Protein 4J15 (pdb70)

Radius of gyration: 31.25 Å; Cα contacts (8 Å, |Δi|>4): 1830; chains: 2; bounding box: 58×113×78 Å

GO terms:
  GO:0005829 cytosol (C, IDA)
  GO:0017101 aminoacyl-tRNA synthetase multienzyme complex (C, IDA)
  GO:0004815 aspartate-tRNA ligase activity (F, TAS)
  GO:0005737 cytoplasm (C, TAS)
  GO:0004046 aminoacylase activity (F, TAS)
  GO:0065003 protein-containing complex assembly (P, TAS)
  GO:0006412 translation (P, TAS)
  GO:0006422 aspartyl-tRNA aminoacylation (P, TAS)
  GO:0004815 aspartate-tRNA ligase activity (F, IDA)
  GO:0006422 aspartyl-tRNA aminoacylation (P, IDA)
  GO:0005829 cytosol (C, TAS)
  GO:0005515 protein binding (F, IPI)
  GO:0070062 extracellular exosome (C, HDA)
  GO:0016020 membrane (C, HDA)
  GO:0003723 RNA binding (F, HDA)

Nearest PDB structures (foldseek):
  4j15-assembly1_A  TM=1.002E+00  e=7.815E-92  Homo sapiens
  4j15-assembly1_B  TM=9.997E-01  e=3.045E-86  Homo sapiens
  6iy6-assembly2_H  TM=9.879E-01  e=6.213E-77  Homo sapiens
  6iy6-assembly1_B  TM=9.843E-01  e=1.931E-76  Homo sapiens
  6iy6-assembly1_A  TM=9.789E-01  e=2.564E-76  Homo sapiens

Organism: Homo sapiens (NCBI:txid9606)

Foldseek 3Di:
DPDPQVVQEDADPADPPPDDDPFDADELLPLEPVQAFHKHKHKFFFQAWDDDDQKIWTWGDDFLFIAIEMEGDDPADHSVRRVNVRPQAGRFIKIFIFGWHADPFFPPVGPHTGTHTYTRGMYGNGGDDRDDLDRQVCLQALPDDPPSCLVCLVNSCRHNLNSLLVVLLVLLVVLLVVLQVVVPEDEDDADDVPFPVLVLQLVLLVVRFWYWYWDWGDVDTFIKIKIKGFDDDAQVVVVQSVQVSVVSSLVSCVVPSVVSLVSNCNSPPDDAAFADVRAAEDELVVLVVVVVVVVDDDDSQDDQDLVSLLVSQVVCCVVPVHQKHKYFWHAPVVDDLQWAADPVDRRTTQWMFMGGNSHTFKTKHWGHLALVSSVVSCVVVVHDCVVCVVSSVSSVVDGGTMMIIIGTSLVVSCRSSVHDDSVSNDSNDDD/DAFPQVVFEEADDAPPVPDDDPFDADDLLPQAPVQAFPKHKHKFWFLDWDDDDFWIWTWGDDFLFIAIEIEGDDDAGHSVRRVVVRPQAGRFIKIFIFGWHADDAFPVVGPHGGTHGYTRHIYGNGGDDHDDLDRQVCVQALNDDVVSCLVPLVVNCRHNLVSLLVVLLVLLVVLLVVLQVVVPEDEDDDDDCDCPLVLQLVLLVVRFWYWYWDWDDVDTFIKTKIKGFDDDAQVVVVQSVQVSVVSSLVCCVVPSVVSLVSLCNSPPDDAAFADVVAAEDELVRLVVVVVVVPDDDDSQDDQDLVSLLVSQVVCCVVVVHQKHKYFWHFPVPDDLQWAADPVDRRTTQWMFMGGNSHTFKTKGWGDLALVSSVVSCVVVVHDCVVCVVSSVSSVPPGGTMMMIMGTSLVVSCRSSVHDDSSSNDSNDDD

Solvent-accessible surface area: 37352 Å² total; per-residue (Å²): 122,135,12,131,0,108,146,67,43,12,100,46,101,60,18,52,6,96,112,123,36,158,84,117,34,21,80,0,123,47,2,48,73,158,58,33,97,82,84,10,31,0,27,5,6,0,26,45,34,147,59,180,76,141,73,0,44,1,29,0,7,32,28,17,44,30,0,24,0,15,0,36,54,36,130,65,0,1,152,61,0,10,141,42,0,32,104,12,42,84,2,0,8,0,3,0,26,0,12,1,96,143,22,145,142,158,28,56,106,8,71,14,63,73,1,24,1,60,8,24,65,0,43,1,14,13,88,0,46,109,132,28,58,7,67,12,75,45,1,39,126,134,156,25,86,95,90,49,50,37,109,39,27,14,5,7,0,0,2,37,14,11,0,0,4,8,34,0,12,10,3,0,0,45,6,2,10,55,16,0,40,123,47,40,10,11,8,3,35,12,29,47,150,157,65,25,33,38,20,1,3,30,0,0,0,0,21,0,61,49,0,0,7,13,8,10,25,108,203,96,30,80,14,4,1,18,7,0,16,21,8,57,17,16,0,13,58,0,2,102,43,2,4,54,1,4,6,56,0,1,63,8,1,56,135,136,40,73,74,16,26,107,24,2,62,168,12,57,117,36,113,102,8,67,36,62,117,119,22,23,89,6,57,2,71,75,1,13,53,25,0,95,160,54,65,33,174,25,34,94,82,68,81,14,53,99,97,25,24,107,51,0,8,100,42,0,44,125,136,69,83,1,11,1,2,4,0,0,26,2,1,34,71,51,17,56,25,53,0,0,21,9,50,209,70,85,128,42,0,0,0,0,9,0,0,0,50,6,58,56,7,3,58,2,3,0,9,0,7,41,34,125,35,0,33,83,18,0,106,155,72,68,46,79,58,132,166,32,114,86,27,17,50,17,2,84,15,0,0,14,0,0,0,0,5,23,9,8,1,20,85,1,0,14,7,8,8,34,17,169,54,63,45,51,0,24,9,12,13,88,136,157,141,33,129,0,131,150,63,21,16,108,42,84,56,10,48,7,79,97,129,40,160,84,120,34,24,126,0,114,48,2,42,69,145,54,35,92,81,86,10,32,0,28,5,6,0,33,41,32,132,58,184,75,144,76,0,44,0,16,0,12,58,25,20,35,25,1,19,0,21,0,34,53,36,143,63,1,1,150,65,0,9,143,46,0,35,100,10,46,86,2,0,6,0,3,0,24,0,12,0,93,134,34,142,153,141,21,60,97,6,69,14,63,52,1,19,1,59,9,23,57,0,46,2,15,13,95,0,69,107,208,22,58,6,70,12,71,40,3,38,124,140,125,28,80,66,89,54,46,53,112,36,25,12,4,9,0,0,5,39,14,11,0,0,3,6,28,0,12,10,4,0,0,42,5,3,10,51,16,0,41,118,43,44,10,9,8,4,35,8,20,44,135,101,18,37,67,41,1,2,29,0,1,0,0,18,1,38,32,0,0,6,14,8,12,24,120,228,94,42,77,15,3,1,16,5,0,16,14,9,57,20,14,0,12,57,0,4,101,42,3,3,51,1,4,4,58,0,0,61,5,0,60,133,131,36,77,90,21,24,79,25,1,45,162,15,62,114,31,114,106,8,90,39,62,112,123,20,25,90,5,61,3,73,82,2,12,53,25,0,102,159,54,65,36,178,20,34,97,77,71,81,14,53,92,102,25,20,104,53,0,6,88,42,1,43,124,139,64,75,1,10,1,2,4,0,0,22,2,2,18,71,49,18,59,25,53,2,0,21,8,35,156,74,95,124,40,0,0,0,0,9,0,0,0,46,4,55,57,7,3,60,2,4,0,9,0,7,41,20,128,31,0,32,79,30,0,107,132,69,70,49,71,62,128,159,30,108,84,20,5,33,14,3,55,16,0,0,14,0,0,0,0,3,25,7,6,2,17,84,1,0,12,6,8,6,36,14,165,32,64,107,37,0,20,11,32,20,203,165

Structure (mmCIF, N/CA/C/O backbone):
data_4J15
#
_entry.id   4J15
#
_cell.length_a   54.885
_cell.length_b   141.921
_cell.length_c   68.495
_cell.angle_alpha   90.00
_cell.angle_beta   102.19
_cell.angle_gamma   90.00
#
_symmetry.space_group_name_H-M   'P 1 21 1'
#
loop_
_entity.id
_entity.type
_entity.pdbx_description
1 polymer 'Aspartate--tRNA ligase, cytoplasmic'
2 non-polymer GLYCEROL
3 water water
#
loop_
_atom_site.group_PDB
_atom_site.id
_atom_site.type_symbol
_atom_site.label_atom_id
_atom_site.label_alt_id
_atom_site.label_comp_id
_atom_site.label_asym_id
_atom_site.label_entity_id
_atom_site.label_seq_id
_atom_site.pdbx_PDB_ins_code
_atom_site.Cartn_x
_atom_site.Cartn_y
_atom_site.Cartn_z
_atom_site.occupancy
_atom_site.B_iso_or_equiv
_atom_site.auth_seq_id
_atom_site.auth_comp_id
_atom_site.auth_asym_id
_atom_site.auth_atom_id
_atom_site.pdbx_PDB_model_num
ATOM 1 N N . ALA A 1 41 ? 22.547 47.826 25.581 1.00 48.38 21 ALA A N 1
ATOM 2 C CA . ALA A 1 41 ? 22.953 48.118 26.948 1.00 48.41 21 ALA A CA 1
ATOM 3 C C . ALA A 1 41 ? 21.780 47.873 27.841 1.00 48.21 21 ALA A C 1
ATOM 4 O O . ALA A 1 41 ? 21.778 46.982 28.645 1.00 48.31 21 ALA A O 1
ATOM 6 N N . GLU A 1 42 ? 20.758 48.668 27.642 1.00 47.90 22 GLU A N 1
ATOM 7 C CA . GLU A 1 42 ? 19.535 48.577 28.409 1.00 47.45 22 GLU A CA 1
ATOM 8 C C . GLU A 1 42 ? 18.733 47.280 28.323 1.00 46.78 22 GLU A C 1
ATOM 9 O O . GLU A 1 42 ? 18.203 46.841 29.310 1.00 47.17 22 GLU A O 1
ATOM 15 N N . ASP A 1 43 ? 18.681 46.640 27.167 1.00 45.66 23 ASP A N 1
ATOM 16 C CA . ASP A 1 43 ? 17.628 45.719 26.793 1.00 44.11 23 ASP A CA 1
ATOM 17 C C . ASP A 1 43 ? 17.149 44.809 27.895 1.00 43.01 23 ASP A C 1
ATOM 18 O O . ASP A 1 43 ? 17.861 44.058 28.470 1.00 43.04 23 ASP A O 1
ATOM 23 N N . TYR A 1 44 ? 15.869 44.930 28.160 1.00 41.82 24 TYR A N 1
ATOM 24 C CA . TYR A 1 44 ? 15.182 44.241 29.213 1.00 40.82 24 TYR A CA 1
ATOM 25 C C . TYR A 1 44 ? 15.014 42.740 29.064 1.00 40.63 24 TYR A C 1
ATOM 26 O O . TYR A 1 44 ? 14.762 42.081 30.009 1.00 40.43 24 TYR A O 1
ATOM 35 N N . ALA A 1 45 ? 15.115 42.223 27.855 1.00 40.58 25 ALA A N 1
ATOM 36 C CA . ALA A 1 45 ? 14.897 40.822 27.583 1.00 40.31 25 ALA A CA 1
ATOM 37 C C . ALA A 1 45 ? 16.181 40.056 27.388 1.00 40.22 25 ALA A C 1
ATOM 38 O O . ALA A 1 45 ? 16.180 38.955 26.942 1.00 40.19 25 ALA A O 1
ATOM 40 N N . LYS A 1 46 ? 17.274 40.659 27.783 1.00 40.19 26 LYS A N 1
ATOM 41 C CA . LYS A 1 46 ? 18.625 40.106 27.619 1.00 39.92 26 LYS A CA 1
ATOM 42 C C . LYS A 1 46 ? 18.809 38.663 28.101 1.00 39.41 26 LYS A C 1
ATOM 43 O O . LYS A 1 46 ? 19.538 37.890 27.486 1.00 39.39 26 LYS A O 1
ATOM 49 N N 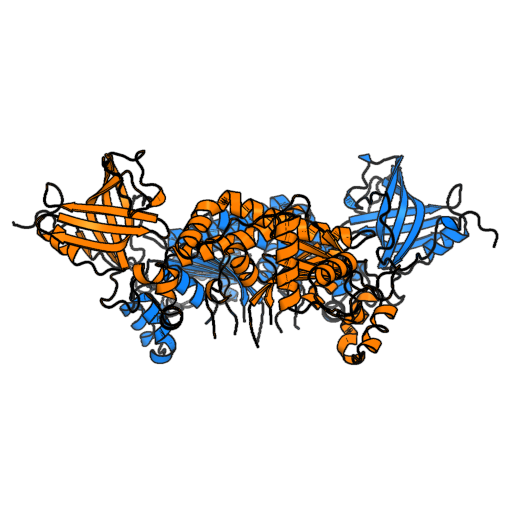. GLU A 1 47 ? 18.153 38.304 29.199 1.00 38.98 27 GLU A N 1
ATOM 50 C CA . GLU A 1 47 ? 18.326 36.975 29.782 1.00 38.44 27 GLU A CA 1
ATOM 51 C C . GLU A 1 47 ? 17.497 35.936 29.034 1.00 37.25 27 GLU A C 1
ATOM 52 O O . GLU A 1 47 ? 17.672 34.733 29.228 1.00 37.19 27 GLU A O 1
ATOM 58 N N . ARG A 1 48 ? 16.598 36.418 28.184 1.00 35.49 28 ARG A N 1
ATOM 59 C CA . ARG A 1 48 ? 15.619 35.575 27.530 1.00 33.97 28 ARG A CA 1
ATOM 60 C C . ARG A 1 48 ? 16.063 35.071 26.166 1.00 32.61 28 ARG A C 1
ATOM 61 O O . ARG A 1 48 ? 15.330 34.330 25.531 1.00 32.75 28 ARG A O 1
ATOM 69 N N . TYR A 1 49 ? 17.253 35.463 25.711 1.00 31.27 29 TYR A N 1
ATOM 70 C CA . TYR A 1 49 ? 17.719 35.062 24.388 1.00 29.70 29 TYR A CA 1
ATOM 71 C C . TYR A 1 49 ? 19.246 35.119 24.256 1.00 28.97 29 TYR A C 1
ATOM 72 O O . TYR A 1 49 ? 19.917 35.739 25.075 1.00 29.41 29 TYR A O 1
ATOM 81 N N . GLY A 1 50 ? 19.611 34.636 23.087 1.00 27.93 30 GLY A N 1
ATOM 82 C CA . GLY A 1 50 ? 20.930 34.614 22.550 1.00 27.20 30 GLY A CA 1
ATOM 83 C C . GLY A 1 50 ? 21.379 33.252 22.158 1.00 27.28 30 GLY A C 1
ATOM 84 O O . GLY A 1 50 ? 20.635 32.364 22.074 1.00 26.78 30 GLY A O 1
ATOM 85 N N . ILE A 1 51 ? 22.643 33.161 21.873 1.00 27.61 31 ILE A N 1
ATOM 86 C CA . ILE A 1 51 ? 23.368 31.957 21.629 1.00 27.83 31 ILE A CA 1
ATOM 87 C C . ILE A 1 51 ? 23.762 31.487 23.012 1.00 27.86 31 ILE A C 1
ATOM 88 O O . ILE A 1 51 ? 24.228 32.250 23.759 1.00 28.34 31 ILE A O 1
ATOM 93 N N . SER A 1 52 ? 23.567 30.240 23.369 1.00 26.94 32 SER A N 1
ATOM 94 C CA . SER A 1 52 ? 23.953 29.791 24.697 1.00 26.51 32 SER A CA 1
ATOM 95 C C . SER A 1 52 ? 25.345 29.151 24.712 1.00 25.82 32 SER A C 1
ATOM 96 O O . SER A 1 52 ? 25.780 28.923 23.636 1.00 25.25 32 SER A O 1
ATOM 99 N N . SER A 1 53 ? 26.003 28.917 25.896 1.00 25.03 33 SER A N 1
ATOM 100 C CA . SER A 1 53 ? 27.225 28.100 26.032 1.00 24.89 33 SER A CA 1
ATOM 101 C C . SER A 1 53 ? 27.063 26.725 25.392 1.00 24.20 33 SER A C 1
ATOM 102 O O . SER A 1 53 ? 26.000 26.117 25.513 1.00 23.76 33 SER A O 1
ATOM 105 N N . MET A 1 54 ? 28.113 26.239 24.734 1.00 23.25 34 MET A N 1
ATOM 106 C CA . MET A 1 54 ? 28.111 24.884 24.199 1.00 23.01 34 MET A CA 1
ATOM 107 C C . MET A 1 54 ? 27.594 23.888 25.244 1.00 23.42 34 MET A C 1
ATOM 108 O O . MET A 1 54 ? 27.953 23.972 26.424 1.00 23.43 34 MET A O 1
ATOM 113 N N . ILE A 1 55 ? 26.741 22.957 24.832 1.00 23.35 35 ILE A N 1
ATOM 114 C CA . ILE A 1 55 ? 26.238 21.984 25.802 1.00 23.65 35 ILE A CA 1
ATOM 115 C C . ILE A 1 55 ? 27.286 20.921 26.087 1.00 23.60 35 ILE A C 1
ATOM 116 O O . ILE A 1 55 ? 27.657 20.131 25.211 1.00 23.55 35 ILE A O 1
ATOM 121 N N . GLN A 1 56 ? 27.789 20.958 27.321 1.00 23.41 36 GLN A N 1
ATOM 122 C CA . GLN A 1 56 ? 28.827 20.048 27.781 1.00 23.06 36 GLN A CA 1
ATOM 123 C C . GLN A 1 56 ? 28.353 19.217 28.990 1.00 22.29 36 GLN A C 1
ATOM 124 O O . GLN A 1 56 ? 29.163 18.716 29.753 1.00 21.23 36 GLN A O 1
ATOM 130 N N . SER A 1 57 ? 27.046 19.099 29.190 1.00 22.51 37 SER A N 1
ATOM 131 C CA . SER A 1 57 ? 26.522 18.386 30.363 1.00 22.87 37 SER A CA 1
ATOM 132 C C . SER A 1 57 ? 27.077 18.903 31.700 1.00 23.45 37 SER A C 1
ATOM 133 O O . SER A 1 57 ? 27.520 18.104 32.539 1.00 22.34 37 SER A O 1
ATOM 136 N N . GLN A 1 58 ? 27.049 20.224 31.897 1.00 24.43 38 GLN A N 1
ATOM 137 C CA . GLN A 1 58 ? 27.423 20.828 33.188 1.00 26.13 38 GLN A CA 1
ATOM 138 C C . GLN A 1 58 ? 26.206 20.834 34.116 1.00 27.44 38 GLN A C 1
ATOM 139 O O . GLN A 1 58 ? 26.328 20.907 35.346 1.00 27.90 38 GLN A O 1
ATOM 145 N N . GLU A 1 59 ? 25.027 20.753 33.513 1.00 28.22 39 GLU A N 1
ATOM 146 C CA . GLU A 1 59 ? 23.793 20.798 34.272 1.00 29.38 39 GLU A CA 1
ATOM 147 C C . GLU A 1 59 ? 22.755 19.789 33.794 1.00 28.98 39 GLU A C 1
ATOM 148 O O . GLU A 1 59 ? 22.835 19.253 32.681 1.00 28.62 39 GLU A O 1
ATOM 154 N N . LYS A 1 60 ? 21.801 19.518 34.676 1.00 28.75 40 LYS A N 1
ATOM 155 C CA . LYS A 1 60 ? 20.641 18.726 34.352 1.00 28.81 40 LYS A CA 1
ATOM 156 C C . LYS A 1 60 ? 19.432 19.590 34.697 1.00 29.08 40 LYS A C 1
ATOM 157 O O . LYS A 1 60 ? 18.931 19.525 35.802 1.00 28.85 40 LYS A O 1
ATOM 163 N N . PRO A 1 61 ? 18.974 20.432 33.759 1.00 29.84 41 PRO A N 1
ATOM 164 C CA . PRO A 1 61 ? 17.836 21.268 34.096 1.00 30.86 41 PRO A CA 1
ATOM 165 C C . PRO A 1 61 ? 16.581 20.481 34.471 1.00 32.19 41 PRO A C 1
ATOM 166 O O . PRO A 1 61 ? 16.365 19.370 33.990 1.00 32.15 41 PRO A O 1
ATOM 170 N N . ASP A 1 62 ? 15.779 21.065 35.354 1.00 33.89 42 ASP A N 1
ATOM 171 C CA . ASP A 1 62 ? 14.444 20.579 35.639 1.00 35.46 42 ASP A CA 1
ATOM 172 C C . ASP A 1 62 ? 13.553 21.233 34.575 1.00 36.03 42 ASP A C 1
ATOM 173 O O . ASP A 1 62 ? 13.161 22.397 34.695 1.00 36.62 42 ASP A O 1
ATOM 178 N N . ARG A 1 63 ? 13.275 20.481 33.515 1.00 36.11 43 ARG A N 1
ATOM 179 C CA . ARG A 1 63 ? 12.715 21.031 32.299 1.00 36.46 43 ARG A CA 1
ATOM 180 C C . ARG A 1 63 ? 12.304 19.897 31.385 1.00 36.57 43 ARG A C 1
ATOM 181 O O . ARG A 1 63 ? 13.030 18.915 31.230 1.00 37.09 43 ARG A O 1
ATOM 189 N N . VAL A 1 64 ? 11.144 20.053 30.768 1.00 36.74 44 VAL A N 1
ATOM 190 C CA . VAL A 1 64 ? 10.577 19.045 29.892 1.00 36.53 44 VAL A CA 1
ATOM 191 C C . VAL A 1 64 ? 10.535 19.642 28.483 1.00 36.51 44 VAL A C 1
ATOM 192 O O . VAL A 1 64 ? 9.982 20.726 28.282 1.00 36.45 44 VAL A O 1
ATOM 196 N N . LEU A 1 65 ? 11.163 18.961 27.527 1.00 36.17 45 LEU A N 1
ATOM 197 C CA . LEU A 1 65 ? 11.157 19.411 26.138 1.00 35.94 45 LEU A CA 1
ATOM 198 C C . LEU A 1 65 ? 10.084 18.686 25.358 1.00 36.13 45 LEU A C 1
ATOM 199 O O . LEU A 1 65 ? 10.147 17.466 25.237 1.00 36.95 45 LEU A O 1
ATOM 204 N N . VAL A 1 66 ? 9.103 19.420 24.835 1.00 35.89 46 VAL A N 1
ATOM 205 C CA . VAL A 1 66 ? 7.989 18.789 24.125 1.00 35.29 46 VAL A CA 1
ATOM 206 C C . VAL A 1 66 ? 8.282 18.661 22.634 1.00 35.05 46 VAL A C 1
ATOM 207 O O . VAL A 1 66 ? 8.941 19.530 22.030 1.00 35.12 46 VAL A O 1
ATOM 211 N N . ARG A 1 67 ? 7.795 17.574 22.047 1.00 34.16 47 ARG A N 1
ATOM 212 C CA . ARG A 1 67 ? 8.013 17.309 20.633 1.00 33.89 47 ARG A CA 1
ATOM 213 C C . ARG A 1 67 ? 7.118 18.202 19.800 1.00 32.79 47 ARG A C 1
ATOM 214 O O . ARG A 1 67 ? 5.965 18.396 20.148 1.00 32.60 47 ARG A O 1
ATOM 222 N N . VAL A 1 68 ? 7.652 18.757 18.715 1.00 32.11 48 VAL A N 1
ATOM 223 C CA . VAL A 1 68 ? 6.833 19.555 17.802 1.00 31.95 48 VAL A CA 1
ATOM 224 C C . VAL A 1 68 ? 5.510 18.834 17.476 1.00 32.32 48 VAL A C 1
ATOM 225 O O . VAL A 1 68 ? 4.437 19.440 17.560 1.00 31.83 48 VAL A O 1
ATOM 229 N N . ARG A 1 69 ? 5.592 17.540 17.148 1.00 32.61 49 ARG A N 1
ATOM 230 C CA . ARG A 1 69 ? 4.416 16.759 16.766 1.00 33.32 49 ARG A CA 1
ATOM 231 C C . ARG A 1 69 ? 3.349 16.693 17.855 1.00 32.92 49 ARG A C 1
ATOM 232 O O . ARG A 1 69 ? 2.231 16.271 17.574 1.00 33.69 49 ARG A O 1
ATOM 240 N N . ASP A 1 70 ? 3.685 17.087 19.087 1.00 32.06 50 ASP A N 1
ATOM 241 C CA . ASP A 1 70 ? 2.684 17.141 20.164 1.00 31.57 50 ASP A CA 1
ATOM 242 C C . ASP A 1 70 ? 2.145 18.545 20.423 1.00 30.90 50 ASP A C 1
ATOM 243 O O . ASP A 1 70 ? 1.375 18.751 21.359 1.00 30.64 50 ASP A O 1
ATOM 248 N N . LEU A 1 71 ? 2.556 19.504 19.598 1.00 29.88 51 LEU A N 1
ATOM 249 C CA . LEU A 1 71 ? 1.970 20.827 19.633 1.00 29.51 51 LEU A CA 1
ATOM 250 C C . LEU A 1 71 ? 0.628 20.810 18.910 1.00 29.94 51 LEU A C 1
ATOM 251 O O . LEU A 1 71 ? 0.545 21.005 17.700 1.00 29.85 51 LEU A O 1
ATOM 256 N N . THR A 1 72 ? -0.417 20.535 19.674 1.00 30.40 52 THR A N 1
ATOM 257 C CA . THR A 1 72 ? -1.753 20.456 19.142 1.00 31.57 52 THR A CA 1
ATOM 258 C C . THR A 1 72 ? -2.610 21.367 19.996 1.00 32.38 52 THR A C 1
ATOM 259 O O . THR A 1 72 ? -2.105 22.030 20.919 1.00 32.32 52 THR A O 1
ATOM 263 N N . ILE A 1 73 ? -3.903 21.373 19.687 1.00 32.78 53 ILE A N 1
ATOM 264 C CA . ILE A 1 73 ? -4.896 22.164 20.396 1.00 33.60 53 ILE A CA 1
ATOM 265 C C . ILE A 1 73 ? -5.086 21.730 21.856 1.00 33.99 53 ILE A C 1
ATOM 266 O O . ILE A 1 73 ? -5.542 22.519 22.684 1.00 34.26 53 ILE A O 1
ATOM 271 N N . GLN A 1 74 ? -4.717 20.484 22.166 1.00 34.42 54 GLN A N 1
ATOM 272 C CA . GLN A 1 74 ? -4.761 19.966 23.540 1.00 34.39 54 GLN A CA 1
ATOM 273 C C . GLN A 1 74 ? -3.850 20.742 24.487 1.00 34.56 54 GLN A C 1
ATOM 274 O O . GLN A 1 74 ? -4.109 20.802 25.691 1.00 34.66 54 GLN A O 1
ATOM 280 N N . LYS A 1 75 ? -2.781 21.325 23.941 1.00 34.68 55 LYS A N 1
ATOM 281 C CA . LYS A 1 75 ? -1.805 22.085 24.735 1.00 34.73 55 LYS A CA 1
ATOM 282 C C . LYS A 1 75 ? -2.040 23.594 24.744 1.00 34.70 55 LYS A C 1
ATOM 283 O O . LYS A 1 75 ? -1.276 24.339 25.353 1.00 34.85 55 LYS A O 1
ATOM 289 N N . ALA A 1 76 ? -3.116 24.031 24.095 1.00 34.90 56 ALA A N 1
ATOM 290 C CA . ALA A 1 76 ? -3.516 25.440 24.066 1.00 35.19 56 ALA A CA 1
ATOM 291 C C . ALA A 1 76 ? -3.348 26.123 25.418 1.00 35.58 56 ALA A C 1
ATOM 292 O O . ALA A 1 76 ? -3.810 25.608 26.437 1.00 35.94 56 ALA A O 1
ATOM 294 N N . ASP A 1 77 ? -2.681 27.276 25.412 1.00 35.76 57 ASP A N 1
ATOM 295 C CA . ASP A 1 77 ? -2.447 28.089 26.616 1.00 36.08 57 ASP A CA 1
ATOM 296 C C . ASP A 1 77 ? -1.452 27.494 27.612 1.00 36.16 57 ASP A C 1
ATOM 297 O O . ASP A 1 77 ? -1.324 27.985 28.739 1.00 36.75 57 ASP A O 1
ATOM 302 N N . GLU A 1 78 ? -0.737 26.450 27.206 1.00 35.79 58 GLU A N 1
ATOM 303 C CA . GLU A 1 78 ? 0.329 25.927 28.049 1.00 35.51 58 GLU A CA 1
ATOM 304 C C . GLU A 1 78 ? 1.680 26.510 27.667 1.00 34.65 58 GLU A C 1
ATOM 305 O O . GLU A 1 78 ? 1.939 26.801 26.495 1.00 35.04 58 GLU A O 1
ATOM 311 N N . VAL A 1 79 ? 2.527 26.711 28.673 1.00 33.36 59 VAL A N 1
ATOM 312 C CA . VAL A 1 79 ? 3.912 27.094 28.453 1.00 32.03 59 VAL A CA 1
ATOM 313 C C . VAL A 1 79 ? 4.681 25.794 28.270 1.00 31.23 59 VAL A C 1
ATOM 314 O O . VAL A 1 79 ? 4.501 24.855 29.047 1.00 31.07 59 VAL A O 1
ATOM 318 N N . VAL A 1 80 ? 5.503 25.738 27.224 1.00 30.01 60 VAL A N 1
ATOM 319 C CA . VAL A 1 80 ? 6.297 24.557 26.918 1.00 29.33 60 VAL A CA 1
ATOM 320 C C . VAL A 1 80 ? 7.721 24.955 26.513 1.00 28.75 60 VAL A C 1
ATOM 321 O O . VAL A 1 80 ? 7.972 26.097 26.103 1.00 28.32 60 VAL A O 1
ATOM 325 N N . TRP A 1 81 ? 8.641 24.004 26.624 1.00 27.62 61 TRP A N 1
ATOM 326 C CA . TRP A 1 81 ? 9.949 24.137 26.017 1.00 26.97 61 TRP A CA 1
ATOM 327 C C . TRP A 1 81 ? 10.018 23.217 24.806 1.00 26.70 61 TRP A C 1
ATOM 328 O O . TRP A 1 81 ? 9.590 22.061 24.866 1.00 26.73 61 TRP A O 1
ATOM 339 N N . VAL A 1 82 ? 10.556 23.731 23.708 1.00 26.48 62 VAL A N 1
ATOM 340 C CA . VAL A 1 82 ? 10.709 22.961 22.473 1.00 26.31 62 VAL A CA 1
ATOM 341 C C . VAL A 1 82 ? 12.138 23.119 21.990 1.00 25.90 62 VAL A C 1
ATOM 342 O O . VAL A 1 82 ? 12.653 24.232 21.981 1.00 25.50 62 VAL A O 1
ATOM 346 N N . ARG A 1 83 ? 12.779 22.013 21.609 1.00 25.38 63 ARG A N 1
ATOM 347 C CA . ARG A 1 83 ? 14.011 22.066 20.834 1.00 24.56 63 ARG A CA 1
ATOM 348 C C . ARG A 1 83 ? 13.695 21.699 19.400 1.00 24.89 63 ARG A C 1
ATOM 349 O O . ARG A 1 83 ? 13.082 20.654 19.144 1.00 25.01 63 ARG A O 1
ATOM 357 N N . ALA A 1 84 ? 14.106 22.562 18.471 1.00 24.50 64 ALA A N 1
ATOM 358 C CA . ALA A 1 84 ? 13.866 22.356 17.050 1.00 24.38 64 ALA A CA 1
ATOM 359 C C . ALA A 1 84 ? 14.905 23.080 16.191 1.00 24.78 64 ALA A C 1
ATOM 360 O O . ALA A 1 84 ? 15.692 23.894 16.683 1.00 24.86 64 ALA A O 1
ATOM 362 N N . ARG A 1 85 ? 14.893 22.771 14.903 1.00 24.58 65 ARG A N 1
ATOM 363 C CA . ARG A 1 85 ? 15.699 23.464 13.905 1.00 24.52 65 ARG A CA 1
ATOM 364 C C . ARG A 1 85 ? 14.955 24.687 13.389 1.00 24.55 65 ARG A C 1
ATOM 365 O O . ARG A 1 85 ? 13.745 24.638 13.192 1.00 24.74 65 ARG A O 1
ATOM 373 N N . VAL A 1 86 ? 15.674 25.772 13.136 1.00 25.03 66 VAL A N 1
ATOM 374 C CA . VAL A 1 86 ? 15.070 26.934 12.481 1.00 25.31 66 VAL A CA 1
ATOM 375 C C . VAL A 1 86 ? 14.971 26.634 10.990 1.00 26.00 66 VAL A C 1
ATOM 376 O O . VAL A 1 86 ? 15.947 26.746 10.251 1.00 25.45 66 VAL A O 1
ATOM 380 N N . HIS A 1 87 ? 13.787 26.231 10.556 1.00 27.54 67 HIS A N 1
ATOM 381 C CA . HIS A 1 87 ? 13.598 25.859 9.168 1.00 29.19 67 HIS A CA 1
ATOM 382 C C . HIS A 1 87 ? 13.657 27.079 8.261 1.00 30.30 67 HIS A C 1
ATOM 383 O O . HIS A 1 87 ? 14.377 27.092 7.263 1.00 30.02 67 HIS A O 1
ATOM 390 N N . THR A 1 88 ? 12.905 28.103 8.628 1.00 31.77 68 THR A N 1
ATOM 391 C CA . THR A 1 88 ? 12.938 29.380 7.967 1.00 33.68 68 THR A CA 1
ATOM 392 C C . THR A 1 88 ? 12.419 30.444 8.911 1.00 35.17 68 THR A C 1
ATOM 393 O O . THR A 1 88 ? 11.863 30.136 9.976 1.00 35.26 68 THR A O 1
ATOM 397 N N . SER A 1 89 ? 12.591 31.693 8.497 1.00 36.97 69 SER A N 1
ATOM 398 C CA . SER A 1 89 ? 12.312 32.855 9.321 1.00 38.99 69 SER A CA 1
ATOM 399 C C . SER A 1 89 ? 11.996 34.067 8.460 1.00 40.28 69 SER A C 1
ATOM 400 O O . SER A 1 89 ? 12.575 34.222 7.391 1.00 40.68 69 SER A O 1
ATOM 403 N N . ARG A 1 90 ? 11.076 34.904 8.916 1.00 41.80 70 ARG A N 1
ATOM 404 C CA . ARG A 1 90 ? 10.733 36.157 8.261 1.00 43.20 70 ARG A CA 1
ATOM 405 C C . ARG A 1 90 ? 10.429 37.215 9.316 1.00 43.76 70 ARG A C 1
ATOM 406 O O . ARG A 1 90 ? 9.958 36.912 10.372 1.00 43.86 70 ARG A O 1
ATOM 414 N N . ALA A 1 91 ? 10.732 38.464 9.039 1.00 44.53 71 ALA A N 1
ATOM 415 C CA . ALA A 1 91 ? 10.418 39.503 9.975 1.00 45.49 71 ALA A CA 1
ATOM 416 C C . ALA A 1 91 ? 9.909 40.783 9.376 1.00 46.39 71 ALA A C 1
ATOM 417 O O . ALA A 1 91 ? 10.334 41.202 8.328 1.00 46.67 71 ALA A O 1
ATOM 419 N N . LYS A 1 92 ? 8.954 41.381 10.064 1.00 47.16 72 LYS A N 1
ATOM 420 C CA . LYS A 1 92 ? 8.407 42.666 9.724 1.00 47.90 72 LYS A CA 1
ATOM 421 C C . LYS A 1 92 ? 7.960 43.425 10.951 1.00 47.64 72 LYS A C 1
ATOM 422 O O . LYS A 1 92 ? 7.319 42.885 11.808 1.00 47.99 72 LYS A O 1
ATOM 428 N N . GLY A 1 93 ? 8.243 44.700 11.008 1.00 47.34 73 GLY A N 1
ATOM 429 C CA . GLY A 1 93 ? 7.766 45.480 12.110 1.00 46.96 73 GLY A CA 1
ATOM 430 C C . GLY A 1 93 ? 8.272 44.986 13.421 1.00 46.52 73 GLY A C 1
ATOM 431 O O . GLY A 1 93 ? 9.443 44.855 13.615 1.00 47.07 73 GLY A O 1
ATOM 432 N N . LYS A 1 94 ? 7.377 44.707 14.338 1.00 45.93 74 LYS A N 1
ATOM 433 C CA . LYS A 1 94 ? 7.800 44.235 15.637 1.00 45.20 74 LYS A CA 1
ATOM 434 C C . LYS A 1 94 ? 7.716 42.749 15.724 1.00 43.74 74 LYS A C 1
ATOM 435 O O . LYS A 1 94 ? 7.627 42.216 16.794 1.00 43.77 74 LYS A O 1
ATOM 441 N N . GLN A 1 95 ? 7.685 42.092 14.580 1.00 41.97 75 GLN A N 1
ATOM 442 C CA . GLN A 1 95 ? 7.442 40.647 14.552 1.00 39.91 75 GLN A CA 1
ATOM 443 C C . GLN A 1 95 ? 8.455 39.800 13.784 1.00 38.46 75 GLN A C 1
ATOM 444 O O . GLN A 1 95 ? 8.983 40.221 12.760 1.00 37.56 75 GLN A O 1
ATOM 450 N N . CYS A 1 96 ? 8.732 38.612 14.320 1.00 37.10 76 CYS A N 1
ATOM 451 C CA . CYS A 1 96 ? 9.483 37.574 13.607 1.00 35.67 76 CYS A CA 1
ATOM 452 C C . CYS A 1 96 ? 8.664 36.307 13.580 1.00 35.34 76 CYS A C 1
ATOM 453 O O . CYS A 1 96 ? 8.244 35.813 14.636 1.00 35.46 76 CYS A O 1
ATOM 456 N N . PHE A 1 97 ? 8.434 35.785 12.379 1.00 34.43 77 PHE A N 1
ATOM 457 C CA . PHE A 1 97 ? 7.828 34.464 12.232 1.00 34.08 77 PHE A CA 1
ATOM 458 C C . PHE A 1 97 ? 8.888 33.420 11.929 1.00 33.57 77 PHE A C 1
ATOM 459 O O . PHE A 1 97 ? 9.714 33.597 11.024 1.00 33.73 77 PHE A O 1
ATOM 467 N N . LEU A 1 98 ? 8.836 32.317 12.640 1.00 32.73 78 LEU A N 1
ATOM 468 C CA . LEU A 1 98 ? 9.741 31.221 12.391 1.00 31.54 78 LEU A CA 1
ATOM 469 C C . LEU A 1 98 ? 9.019 29.933 12.141 1.00 30.59 78 LEU A C 1
ATOM 470 O O . LEU A 1 98 ? 8.006 29.710 12.674 1.00 30.93 78 LEU A O 1
ATOM 475 N N . VAL A 1 99 ? 9.573 29.081 11.320 1.00 29.67 79 VAL A N 1
ATOM 476 C CA . VAL A 1 99 ? 9.099 27.733 11.201 1.00 28.60 79 VAL A CA 1
ATOM 477 C C . VAL A 1 99 ? 10.048 26.837 11.971 1.00 28.27 79 VAL A C 1
ATOM 478 O O . VAL A 1 99 ? 11.199 26.771 11.697 1.00 28.06 79 VAL A O 1
ATOM 482 N N . LEU A 1 100 ? 9.534 26.128 12.945 1.00 28.49 80 LEU A N 1
ATOM 483 C CA . LEU A 1 100 ? 10.375 25.256 13.742 1.00 28.66 80 LEU A CA 1
ATOM 484 C C . LEU A 1 100 ? 10.146 23.820 13.362 1.00 29.07 80 LEU A C 1
ATOM 485 O O . LEU A 1 100 ? 9.077 23.346 13.405 1.00 29.23 80 LEU A O 1
ATOM 490 N N . ARG A 1 101 ? 11.192 23.149 12.978 1.00 29.52 81 ARG A N 1
ATOM 491 C CA . ARG A 1 101 ? 11.084 21.821 12.474 1.00 30.49 81 ARG A CA 1
ATOM 492 C C . ARG A 1 101 ? 11.750 20.750 13.337 1.00 31.48 81 ARG A C 1
ATOM 493 O O . ARG A 1 101 ? 12.851 20.888 13.756 1.00 31.16 81 ARG A O 1
ATOM 501 N N . GLN A 1 102 ? 11.012 19.689 13.595 1.00 32.63 82 GLN A N 1
ATOM 502 C CA . GLN A 1 102 ? 11.503 18.495 14.222 1.00 34.30 82 GLN A CA 1
ATOM 503 C C . GLN A 1 102 ? 11.205 17.313 13.316 1.00 35.12 82 GLN A C 1
ATOM 504 O O . GLN A 1 102 ? 10.129 16.817 13.286 1.00 35.76 82 GLN A O 1
ATOM 510 N N . GLN A 1 103 ? 12.177 16.882 12.556 1.00 36.27 83 GLN A N 1
ATOM 511 C CA . GLN A 1 103 ? 11.936 15.831 11.599 1.00 37.15 83 GLN A CA 1
ATOM 512 C C . GLN A 1 103 ? 10.830 16.161 10.609 1.00 37.15 83 GLN A C 1
ATOM 513 O O . GLN A 1 103 ? 10.873 17.111 9.878 1.00 37.36 83 GLN A O 1
ATOM 519 N N . GLN A 1 104 ? 9.874 15.261 10.586 1.00 37.11 84 GLN A N 1
ATOM 520 C CA . GLN A 1 104 ? 8.704 15.286 9.740 1.00 36.91 84 GLN A CA 1
ATOM 521 C C . GLN A 1 104 ? 7.731 16.389 10.083 1.00 36.66 84 GLN A C 1
ATOM 522 O O . GLN A 1 104 ? 6.911 16.749 9.277 1.00 36.85 84 GLN A O 1
ATOM 528 N N . PHE A 1 105 ? 7.841 16.903 11.290 1.00 35.98 85 PHE A N 1
ATOM 529 C CA . PHE A 1 105 ? 6.923 17.892 11.813 1.00 35.64 85 PHE A CA 1
ATOM 530 C C . PHE A 1 105 ? 7.461 19.291 11.937 1.00 34.85 85 PHE A C 1
ATOM 531 O O . PHE A 1 105 ? 8.607 19.494 12.094 1.00 34.99 85 PHE A O 1
ATOM 539 N N . ASN A 1 106 ? 6.586 20.254 11.815 1.00 33.92 86 ASN A N 1
ATOM 540 C CA . ASN A 1 106 ? 6.953 21.653 11.888 1.00 32.98 86 ASN A CA 1
ATOM 541 C C . ASN A 1 106 ? 5.794 22.522 12.370 1.00 32.05 86 ASN A C 1
ATOM 542 O O . ASN A 1 106 ? 4.625 22.154 12.243 1.00 31.86 86 ASN A O 1
ATOM 547 N N . VAL A 1 107 ? 6.147 23.667 12.939 1.00 30.80 87 VAL A N 1
ATOM 548 C CA . VAL A 1 107 ? 5.205 24.533 13.629 1.00 29.92 87 VAL A CA 1
ATOM 549 C C . VAL A 1 107 ? 5.623 25.996 13.444 1.00 29.81 87 VAL A C 1
ATOM 550 O O . VAL A 1 107 ? 6.798 26.292 13.209 1.00 29.66 87 VAL A O 1
ATOM 554 N N . GLN A 1 108 ? 4.676 26.894 13.546 1.00 30.02 88 GLN A N 1
ATOM 555 C CA . GLN A 1 108 ? 4.935 28.302 13.470 1.00 30.48 88 GLN A CA 1
ATOM 556 C C . GLN A 1 108 ? 5.248 28.909 14.820 1.00 29.97 88 GLN A C 1
ATOM 557 O O . GLN A 1 108 ? 4.601 28.642 15.767 1.00 29.55 88 GLN A O 1
ATOM 563 N N . ALA A 1 109 ? 6.273 29.730 14.880 1.00 29.52 89 ALA A N 1
ATOM 564 C CA . ALA A 1 109 ? 6.601 30.466 16.077 1.00 29.86 89 ALA A CA 1
ATOM 565 C C . ALA A 1 109 ? 6.641 31.949 15.833 1.00 30.07 89 ALA A C 1
ATOM 566 O O . ALA A 1 109 ? 7.129 32.406 14.860 1.00 30.26 89 ALA A O 1
ATOM 568 N N . LEU A 1 110 ? 6.082 32.703 16.735 1.00 30.50 90 LEU A N 1
ATOM 569 C CA . LEU A 1 110 ? 6.114 34.116 16.588 1.00 31.31 90 LEU A CA 1
ATOM 570 C C . LEU A 1 110 ? 6.833 34.793 17.713 1.00 31.76 90 LEU A C 1
ATOM 571 O O . LEU A 1 110 ? 6.520 34.604 18.843 1.00 32.27 90 LEU A O 1
ATOM 576 N N . VAL A 1 111 ? 7.806 35.609 17.378 1.00 32.31 91 VAL A N 1
ATOM 577 C CA . VAL A 1 111 ? 8.488 36.414 18.361 1.00 32.88 91 VAL A CA 1
ATOM 578 C C . VAL A 1 111 ? 7.961 37.820 18.166 1.00 33.45 91 VAL A C 1
ATOM 579 O O . VAL A 1 111 ? 8.090 38.379 17.112 1.00 33.09 91 VAL A O 1
ATOM 583 N N . ALA A 1 112 ? 7.355 38.379 19.198 1.00 33.77 92 ALA A N 1
ATOM 584 C CA . ALA A 1 112 ? 6.723 39.697 19.083 1.00 34.32 92 ALA A CA 1
ATOM 585 C C . ALA A 1 112 ? 6.981 40.597 20.297 1.00 34.50 92 ALA A C 1
ATOM 586 O O . ALA A 1 112 ? 6.878 40.153 21.441 1.00 34.27 92 ALA A O 1
ATOM 588 N N . VAL A 1 113 ? 7.309 41.860 20.026 1.00 35.18 93 VAL A N 1
ATOM 589 C CA . VAL A 1 113 ? 7.589 42.852 21.068 1.00 35.87 93 VAL A CA 1
ATOM 590 C C . VAL A 1 113 ? 6.442 42.974 22.068 1.00 36.51 93 VAL A C 1
ATOM 591 O O . VAL A 1 113 ? 5.293 43.184 21.681 1.00 36.25 93 VAL A O 1
ATOM 595 N N . GLY A 1 114 ? 6.774 42.829 23.351 1.00 37.26 94 GLY A N 1
ATOM 596 C CA . GLY A 1 114 ? 5.805 42.940 24.431 1.00 37.64 94 GLY A CA 1
ATOM 597 C C . GLY A 1 114 ? 6.436 42.618 25.771 1.00 38.23 94 GLY A C 1
ATOM 598 O O . GLY A 1 114 ? 7.607 42.932 26.009 1.00 38.39 94 GLY A O 1
ATOM 599 N N . ASP A 1 115 ? 5.653 41.969 26.630 1.00 38.74 95 ASP A N 1
ATOM 600 C CA . ASP A 1 115 ? 6.069 41.580 27.977 1.00 39.37 95 ASP A CA 1
ATOM 601 C C . ASP A 1 115 ? 7.359 40.772 27.999 1.00 38.98 95 ASP A C 1
ATOM 602 O O . ASP A 1 115 ? 8.163 40.915 28.923 1.00 38.89 95 ASP A O 1
ATOM 607 N N . HIS A 1 116 ? 7.546 39.923 26.987 1.00 38.44 96 HIS A N 1
ATOM 608 C CA . HIS A 1 116 ? 8.698 39.037 26.944 1.00 37.87 96 HIS A CA 1
ATOM 609 C C . HIS A 1 116 ? 9.818 39.541 26.039 1.00 37.35 96 HIS A C 1
ATOM 610 O O . HIS A 1 116 ? 10.892 39.876 26.527 1.00 37.54 96 HIS A O 1
ATOM 617 N N . ALA A 1 117 ? 9.570 39.629 24.736 1.00 36.84 97 ALA A N 1
ATOM 618 C CA . ALA A 1 117 ? 10.621 40.004 23.791 1.00 36.13 97 ALA A CA 1
ATOM 619 C C . ALA A 1 117 ? 10.779 41.510 23.643 1.00 35.92 97 ALA A C 1
ATOM 620 O O . ALA A 1 117 ? 9.804 42.225 23.488 1.00 36.02 97 ALA A O 1
ATOM 622 N N . SER A 1 118 ? 12.018 41.984 23.694 1.00 36.44 98 SER A N 1
ATOM 623 C CA . SER A 1 118 ? 12.340 43.329 23.243 1.00 36.60 98 SER A CA 1
ATOM 624 C C . SER A 1 118 ? 12.475 43.295 21.728 1.00 36.94 98 SER A C 1
ATOM 625 O O . SER A 1 118 ? 12.514 42.214 21.123 1.00 36.99 98 SER A O 1
ATOM 628 N N . LYS A 1 119 ? 12.564 44.472 21.116 1.00 37.13 99 LYS A N 1
ATOM 629 C CA . LYS A 1 119 ? 12.915 44.559 19.700 1.00 37.47 99 LYS A CA 1
ATOM 630 C C . LYS A 1 119 ? 14.306 43.968 19.423 1.00 36.80 99 LYS A C 1
ATOM 631 O O . LYS A 1 119 ? 14.566 43.474 18.328 1.00 36.60 99 LYS A O 1
ATOM 637 N N . GLN A 1 120 ? 15.191 44.019 20.417 1.00 36.31 100 GLN A N 1
ATOM 638 C CA . GLN A 1 120 ? 16.506 43.384 20.302 1.00 35.87 100 GLN A CA 1
ATOM 639 C C . GLN A 1 120 ? 16.368 41.851 20.162 1.00 35.14 100 GLN A C 1
ATOM 640 O O . GLN A 1 120 ? 17.103 41.223 19.401 1.00 35.10 100 GLN A O 1
ATOM 646 N N . MET A 1 121 ? 15.419 41.272 20.895 1.00 34.16 101 MET A N 1
ATOM 647 C CA . MET A 1 121 ? 15.196 39.828 20.892 1.00 33.51 101 MET A CA 1
ATOM 648 C C . MET A 1 121 ? 14.551 39.405 19.573 1.00 33.02 101 MET A C 1
ATOM 649 O O . MET A 1 121 ? 14.956 38.411 18.983 1.00 33.04 101 MET A O 1
ATOM 654 N N . VAL A 1 122 ? 13.578 40.188 19.108 1.00 32.29 102 VAL A N 1
ATOM 655 C CA . VAL A 1 122 ? 12.932 39.979 17.808 1.00 31.68 102 VAL A CA 1
ATOM 656 C C . VAL A 1 122 ? 13.958 39.921 16.698 1.00 31.78 102 VAL A C 1
ATOM 657 O O . VAL A 1 122 ? 13.936 39.006 15.863 1.00 32.70 102 VAL A O 1
ATOM 661 N N . LYS A 1 123 ? 14.860 40.896 16.707 1.00 31.19 103 LYS A N 1
ATOM 662 C CA . LYS A 1 123 ? 15.908 41.039 15.703 1.00 30.81 103 LYS A CA 1
ATOM 663 C C . LYS A 1 123 ? 16.896 39.879 15.741 1.00 29.49 103 LYS A C 1
ATOM 664 O O . LYS A 1 123 ? 17.348 39.401 14.698 1.00 28.73 103 LYS A O 1
ATOM 670 N N . PHE A 1 124 ? 17.247 39.457 16.959 1.00 28.11 104 PHE A N 1
ATOM 671 C CA . PHE A 1 124 ? 18.113 38.304 17.151 1.00 26.61 104 PHE A CA 1
ATOM 672 C C . PHE A 1 124 ? 17.466 37.086 16.495 1.00 26.16 104 PHE A C 1
ATOM 673 O O . PHE A 1 124 ? 18.113 36.350 15.740 1.00 25.00 104 PHE A O 1
ATOM 681 N N . ALA A 1 125 ? 16.182 36.899 16.779 1.00 25.45 105 ALA A N 1
ATOM 682 C CA . ALA A 1 125 ? 15.463 35.756 16.258 1.00 26.20 105 ALA A CA 1
ATOM 683 C C . ALA A 1 125 ? 15.453 35.796 14.738 1.00 26.05 105 ALA A C 1
ATOM 684 O O . ALA A 1 125 ? 15.757 34.792 14.101 1.00 26.16 105 ALA A O 1
ATOM 686 N N . ALA A 1 126 ? 15.157 36.968 14.170 1.00 25.94 106 ALA A N 1
ATOM 687 C CA . ALA A 1 126 ? 15.059 37.136 12.712 1.00 25.68 106 ALA A CA 1
ATOM 688 C C . ALA A 1 126 ? 16.362 36.828 11.992 1.00 25.60 106 ALA A C 1
ATOM 689 O O . ALA A 1 126 ? 16.357 36.520 10.801 1.00 25.21 106 ALA A O 1
ATOM 691 N N . ASN A 1 127 ? 17.469 36.885 12.724 1.00 25.73 107 ASN A N 1
ATOM 692 C CA . ASN A 1 127 ? 18.787 36.683 12.127 1.00 25.73 107 ASN A CA 1
ATOM 693 C C . ASN A 1 127 ? 19.461 35.332 12.375 1.00 25.36 107 ASN A C 1
ATOM 694 O O . ASN A 1 127 ? 20.570 35.081 11.879 1.00 25.71 107 ASN A O 1
ATOM 699 N N . ILE A 1 128 ? 18.785 34.449 13.105 1.00 24.39 108 ILE A N 1
ATOM 700 C CA . ILE A 1 128 ? 19.330 33.120 13.371 1.00 23.34 108 ILE A CA 1
ATOM 701 C C . ILE A 1 128 ? 19.476 32.353 12.053 1.00 23.40 108 ILE A C 1
ATOM 702 O O . ILE A 1 128 ? 18.494 32.174 11.341 1.00 22.41 108 ILE A O 1
ATOM 707 N N . ASN A 1 129 ? 20.692 31.906 11.739 1.00 23.77 109 ASN A N 1
ATOM 708 C CA . ASN A 1 129 ? 20.920 31.143 10.504 1.00 24.86 109 ASN A CA 1
ATOM 709 C C . ASN A 1 129 ? 20.029 29.907 10.446 1.00 25.01 109 ASN A C 1
ATOM 710 O O . ASN A 1 129 ? 19.873 29.205 11.450 1.00 25.60 109 ASN A O 1
ATOM 715 N N . LYS A 1 130 ? 19.433 29.669 9.279 1.00 24.96 110 LYS A N 1
ATOM 716 C CA . LYS A 1 130 ? 18.651 28.468 9.013 1.00 24.91 110 LYS A CA 1
ATOM 717 C C . LYS A 1 130 ? 19.419 27.211 9.410 1.00 24.31 110 LYS A C 1
ATOM 718 O O . LYS A 1 130 ? 20.650 27.114 9.213 1.00 24.07 110 LYS A O 1
ATOM 724 N N . GLU A 1 131 ? 18.674 26.248 9.942 1.00 23.58 111 GLU A N 1
ATOM 725 C CA . GLU A 1 131 ? 19.203 24.937 10.364 1.00 23.01 111 GLU A CA 1
ATOM 726 C C . GLU A 1 131 ? 19.887 25.001 11.732 1.00 22.39 111 GLU A C 1
ATOM 727 O O . GLU A 1 131 ? 20.396 24.000 12.231 1.00 22.73 111 GLU A O 1
ATOM 733 N N . SER A 1 132 ? 19.899 26.182 12.340 1.00 21.58 112 SER A N 1
ATOM 734 C CA . SER A 1 132 ? 20.376 26.289 13.707 1.00 21.00 112 SER A CA 1
ATOM 735 C C . SER A 1 132 ? 19.414 25.537 14.585 1.00 20.85 112 SER A C 1
ATOM 736 O O . SER A 1 132 ? 18.222 25.474 14.278 1.00 20.47 112 SER A O 1
ATOM 739 N N . ILE A 1 133 ? 19.910 24.978 15.685 1.00 20.68 113 ILE A N 1
ATOM 740 C CA . ILE A 1 133 ? 19.002 24.346 16.642 1.00 20.78 113 ILE A CA 1
ATOM 741 C C . ILE A 1 133 ? 18.761 25.318 17.788 1.00 20.85 113 ILE A C 1
ATOM 742 O O . ILE A 1 133 ? 19.703 25.873 18.345 1.00 21.78 113 ILE A O 1
ATOM 747 N N . VAL A 1 134 ? 17.507 25.533 18.136 1.00 21.05 114 VAL A N 1
ATOM 748 C CA . VAL A 1 134 ? 17.166 26.457 19.200 1.00 21.35 114 VAL A CA 1
ATOM 749 C C . VAL A 1 134 ? 16.391 25.750 20.298 1.00 22.16 114 VAL A C 1
ATOM 750 O O . VAL A 1 134 ? 15.741 24.740 20.034 1.00 22.64 114 VAL A O 1
ATOM 754 N N . ASP A 1 135 ? 16.475 26.268 21.526 1.00 22.28 115 ASP A N 1
ATOM 755 C CA . ASP A 1 135 ? 15.554 25.881 22.593 1.00 22.18 115 ASP A CA 1
ATOM 756 C C . ASP A 1 135 ? 14.624 27.054 22.780 1.00 22.70 115 ASP A C 1
ATOM 757 O O . ASP A 1 135 ? 15.073 28.194 22.983 1.00 22.70 115 ASP A O 1
ATOM 762 N N . VAL A 1 136 ? 13.327 26.790 22.698 1.00 23.62 116 VAL A N 1
ATOM 763 C CA . VAL A 1 136 ? 12.333 27.840 22.759 1.00 24.00 116 VAL A CA 1
ATOM 764 C C . VAL A 1 136 ? 11.408 27.583 23.925 1.00 24.78 116 VAL A C 1
ATOM 765 O O . VAL A 1 136 ? 10.967 26.460 24.127 1.00 25.36 116 VAL A O 1
ATOM 769 N N . GLU A 1 137 ? 11.156 28.617 24.722 1.00 25.51 117 GLU A N 1
ATOM 770 C CA . GLU A 1 137 ? 10.066 28.582 25.672 1.00 26.35 117 GLU A CA 1
ATOM 771 C C . GLU A 1 137 ? 8.984 29.505 25.135 1.00 26.65 117 GLU A C 1
ATOM 772 O O . GLU A 1 137 ? 9.264 30.668 24.802 1.00 26.26 117 GLU A O 1
ATOM 778 N N . GLY A 1 138 ? 7.758 28.988 25.039 1.00 26.80 118 GLY A N 1
ATOM 779 C CA . GLY A 1 138 ? 6.630 29.785 24.571 1.00 27.44 118 GLY A CA 1
ATOM 780 C C . GLY A 1 138 ? 5.278 29.255 25.002 1.00 27.82 118 GLY A C 1
ATOM 781 O O . GLY A 1 138 ? 5.174 28.110 25.446 1.00 27.61 118 GLY A O 1
ATOM 782 N N . VAL A 1 139 ? 4.248 30.094 24.879 1.00 28.12 119 VAL A N 1
ATOM 783 C CA . VAL A 1 139 ? 2.875 29.648 25.093 1.00 28.90 119 VAL A CA 1
ATOM 784 C C . VAL A 1 139 ? 2.341 29.181 23.757 1.00 29.40 119 VAL A C 1
ATOM 785 O O . VAL A 1 139 ? 2.625 29.794 22.708 1.00 29.20 119 VAL A O 1
ATOM 789 N N . VAL A 1 140 ? 1.582 28.088 23.826 1.00 29.84 120 VAL A N 1
ATOM 790 C CA . VAL A 1 140 ? 0.851 27.513 22.717 1.00 30.54 120 VAL A CA 1
ATOM 791 C C . VAL A 1 140 ? -0.469 28.263 22.609 1.00 30.95 120 VAL A C 1
ATOM 792 O O . VAL A 1 140 ? -1.250 28.289 23.561 1.00 31.29 120 VAL A O 1
ATOM 796 N N . ARG A 1 141 ? -0.719 28.873 21.458 1.00 30.92 121 ARG A N 1
ATOM 797 C CA . ARG A 1 141 ? -1.948 29.618 21.254 1.00 31.55 121 ARG A CA 1
ATOM 798 C C . ARG A 1 141 ? -2.726 29.047 20.088 1.00 32.13 121 ARG A C 1
ATOM 799 O O . ARG A 1 141 ? -2.152 28.778 19.031 1.00 31.83 121 ARG A O 1
ATOM 807 N N . LYS A 1 142 ? -4.029 28.869 20.290 1.00 32.87 122 LYS A N 1
ATOM 808 C CA . LYS A 1 142 ? -4.937 28.516 19.204 1.00 34.67 122 LYS A CA 1
ATOM 809 C C . LYS A 1 142 ? -4.908 29.610 18.138 1.00 35.25 122 LYS A C 1
ATOM 810 O O . LYS A 1 142 ? -4.826 30.791 18.464 1.00 35.12 122 LYS A O 1
ATOM 816 N N . VAL A 1 143 ? -4.953 29.212 16.871 1.00 36.54 123 VAL A N 1
ATOM 817 C CA . VAL A 1 143 ? -5.080 30.177 15.778 1.00 38.00 123 VAL A CA 1
ATOM 818 C C . VAL A 1 143 ? -6.472 30.139 15.171 1.00 39.20 123 VAL A C 1
ATOM 819 O O . VAL A 1 143 ? -7.091 29.072 15.107 1.00 39.29 123 VAL A O 1
ATOM 823 N N . ASN A 1 144 ? -6.963 31.306 14.738 1.00 40.85 124 ASN A N 1
ATOM 824 C CA . ASN A 1 144 ? -8.303 31.403 14.162 1.00 42.15 124 ASN A CA 1
ATOM 825 C C . ASN A 1 144 ? -8.460 30.630 12.858 1.00 42.89 124 ASN A C 1
ATOM 826 O O . ASN A 1 144 ? -9.513 30.054 12.593 1.00 43.28 124 ASN A O 1
ATOM 831 N N . GLN A 1 145 ? -7.424 30.628 12.033 1.00 43.47 125 GLN A N 1
ATOM 832 C CA . GLN A 1 145 ? -7.470 29.824 10.820 1.00 44.53 125 GLN A CA 1
ATOM 833 C C . GLN A 1 145 ? -6.226 28.950 10.698 1.00 44.46 125 GLN A C 1
ATOM 834 O O . GLN A 1 145 ? -5.111 29.399 11.002 1.00 44.30 125 GLN A O 1
ATOM 840 N N . LYS A 1 146 ? -6.443 27.705 10.266 1.00 44.37 126 LYS A N 1
ATOM 841 C CA . LYS A 1 146 ? -5.392 26.691 10.179 1.00 44.61 126 LYS A CA 1
ATOM 842 C C . LYS A 1 146 ? -4.111 27.192 9.485 1.00 44.12 126 LYS A C 1
ATOM 843 O O . LYS A 1 146 ? -4.176 27.915 8.485 1.00 44.29 126 LYS A O 1
ATOM 849 N N . ILE A 1 147 ? -2.957 26.840 10.054 1.00 43.55 127 ILE A N 1
ATOM 850 C CA . ILE A 1 147 ? -1.657 27.205 9.487 1.00 42.96 127 ILE A CA 1
ATOM 851 C C . ILE A 1 147 ? -1.315 26.137 8.462 1.00 42.68 127 ILE A C 1
ATOM 852 O O . ILE A 1 147 ? -0.814 25.072 8.803 1.00 42.51 127 ILE A O 1
ATOM 857 N N . GLY A 1 148 ? -1.612 26.428 7.200 1.00 42.56 128 GLY A N 1
ATOM 858 C CA . GLY A 1 148 ? -1.723 25.384 6.180 1.00 42.09 128 GLY A CA 1
ATOM 859 C C . GLY A 1 148 ? -0.422 24.743 5.779 1.00 41.97 128 GLY A C 1
ATOM 860 O O . GLY A 1 148 ? -0.389 23.581 5.387 1.00 42.19 128 GLY A O 1
ATOM 861 N N . SER A 1 149 ? 0.653 25.513 5.886 1.00 41.75 129 SER A N 1
ATOM 862 C CA . SER A 1 149 ? 1.969 25.080 5.450 1.00 41.74 129 SER A CA 1
ATOM 863 C C . SER A 1 149 ? 2.771 24.353 6.538 1.00 41.25 129 SER A C 1
ATOM 864 O O . SER A 1 149 ? 3.965 24.098 6.359 1.00 41.60 129 SER A O 1
ATOM 867 N N . CYS A 1 150 ? 2.123 24.024 7.655 1.00 40.14 130 CYS A N 1
ATOM 868 C CA . CYS A 1 150 ? 2.781 23.312 8.746 1.00 39.26 130 CYS A CA 1
ATOM 869 C C . CYS A 1 150 ? 2.014 22.038 9.092 1.00 38.63 130 CYS A C 1
ATOM 870 O O . CYS A 1 150 ? 0.823 21.944 8.809 1.00 38.79 130 CYS A O 1
ATOM 873 N N . THR A 1 151 ? 2.693 21.065 9.702 1.00 37.66 131 THR A N 1
ATOM 874 C CA . THR A 1 151 ? 2.027 19.854 10.181 1.00 36.77 131 THR A CA 1
ATOM 875 C C . THR A 1 151 ? 1.202 20.148 11.429 1.00 36.31 131 THR A C 1
ATOM 876 O O . THR A 1 151 ? 0.153 19.556 11.620 1.00 36.48 131 THR A O 1
ATOM 880 N N . GLN A 1 152 ? 1.681 21.057 12.273 1.00 35.28 132 GLN A N 1
ATOM 881 C CA . GLN A 1 152 ? 0.905 21.515 13.411 1.00 34.66 132 GLN A CA 1
ATOM 882 C C . GLN A 1 152 ? 0.125 22.757 12.999 1.00 34.83 132 GLN A C 1
ATOM 883 O O . GLN A 1 152 ? 0.655 23.875 13.022 1.00 34.60 132 GLN A O 1
ATOM 889 N N . GLN A 1 153 ? -1.143 22.556 12.653 1.00 34.70 133 GLN A N 1
ATOM 890 C CA . GLN A 1 153 ? -1.933 23.578 11.975 1.00 35.02 133 GLN A CA 1
ATOM 891 C C . GLN A 1 153 ? -2.852 24.387 12.868 1.00 34.81 133 GLN A C 1
ATOM 892 O O . GLN A 1 153 ? -3.297 25.456 12.465 1.00 34.99 133 GLN A O 1
ATOM 898 N N . ASP A 1 154 ? -3.152 23.876 14.062 1.00 34.44 134 ASP A N 1
ATOM 899 C CA . ASP A 1 154 ? -4.217 24.443 14.883 1.00 34.05 134 ASP A CA 1
ATOM 900 C C . ASP A 1 154 ? -3.715 25.427 15.940 1.00 33.29 134 ASP A C 1
ATOM 901 O O . ASP A 1 154 ? -4.520 26.082 16.612 1.00 32.99 134 ASP A O 1
ATOM 906 N N . VAL A 1 155 ? -2.393 25.539 16.076 1.00 32.31 135 VAL A N 1
ATOM 907 C CA . VAL A 1 155 ? -1.788 26.359 17.135 1.00 31.33 135 VAL A CA 1
ATOM 908 C C . VAL A 1 155 ? -0.518 27.016 16.629 1.00 31.20 135 VAL A C 1
ATOM 909 O O . VAL A 1 155 ? 0.063 26.566 15.645 1.00 31.47 135 VAL A O 1
ATOM 913 N N . GLU A 1 156 ? -0.091 28.086 17.295 1.00 31.23 136 GLU A N 1
ATOM 914 C CA . GLU A 1 156 ? 1.262 28.620 17.089 1.00 31.41 136 GLU A CA 1
ATOM 915 C C . GLU A 1 156 ? 1.954 28.831 18.437 1.00 30.81 136 GLU A C 1
ATOM 916 O O . GLU A 1 156 ? 1.303 28.884 19.495 1.00 31.02 136 GLU A O 1
ATOM 922 N N . LEU A 1 157 ? 3.271 28.943 18.391 1.00 29.64 137 LEU A N 1
ATOM 923 C CA . LEU A 1 157 ? 4.052 29.161 19.588 1.00 29.48 137 LEU A CA 1
ATOM 924 C C . LEU A 1 157 ? 4.446 30.630 19.735 1.00 29.28 137 LEU A C 1
ATOM 925 O O . LEU A 1 157 ? 5.180 31.180 18.910 1.00 29.07 137 LEU A O 1
ATOM 930 N N . HIS A 1 158 ? 3.949 31.252 20.794 1.00 29.14 138 HIS A N 1
ATOM 931 C CA . HIS A 1 158 ? 4.299 32.624 21.095 1.00 29.56 138 HIS A CA 1
ATOM 932 C C . HIS A 1 158 ? 5.504 32.626 22.001 1.00 29.31 138 HIS A C 1
ATOM 933 O O . HIS A 1 158 ? 5.430 32.226 23.155 1.00 29.49 138 HIS A O 1
ATOM 940 N N . VAL A 1 159 ? 6.619 33.072 21.446 1.00 29.39 139 VAL A N 1
ATOM 941 C CA . VAL A 1 159 ? 7.915 32.906 22.075 1.00 29.15 139 VAL A CA 1
ATOM 942 C C . VAL A 1 159 ? 8.080 33.862 23.247 1.00 29.41 139 VAL A C 1
ATOM 943 O O . VAL A 1 159 ? 7.770 35.055 23.135 1.00 28.99 139 VAL A O 1
ATOM 947 N N . GLN A 1 160 ? 8.525 33.301 24.375 1.00 29.29 140 GLN A N 1
ATOM 948 C CA . GLN A 1 160 ? 8.926 34.064 25.553 1.00 29.09 140 GLN A CA 1
ATOM 949 C C . GLN A 1 160 ? 10.451 34.006 25.726 1.00 28.79 140 GLN A C 1
ATOM 950 O O . GLN A 1 160 ? 11.071 34.939 26.246 1.00 28.26 140 GLN A O 1
ATOM 956 N N . LYS A 1 161 ? 11.049 32.903 25.279 1.00 28.21 141 LYS A N 1
ATOM 957 C CA . LYS A 1 161 ? 12.482 32.689 25.370 1.00 27.86 141 LYS A CA 1
ATOM 958 C C . LYS A 1 161 ? 12.953 31.897 24.167 1.00 27.18 141 LYS A C 1
ATOM 959 O O . LYS A 1 161 ? 12.257 30.985 23.717 1.00 27.48 141 LYS A O 1
ATOM 965 N N . ILE A 1 162 ? 14.130 32.240 23.653 1.00 26.15 142 ILE A N 1
ATOM 966 C CA . ILE A 1 162 ? 14.726 31.519 22.524 1.00 25.29 142 ILE A CA 1
ATOM 967 C C . ILE A 1 162 ? 16.247 31.564 22.586 1.00 25.20 142 ILE A C 1
ATOM 968 O O . ILE A 1 162 ? 16.829 32.634 22.550 1.00 25.06 142 ILE A O 1
ATOM 973 N N . TYR A 1 163 ? 16.871 30.389 22.654 1.00 24.68 143 TYR A N 1
ATOM 974 C CA . TYR A 1 163 ? 18.331 30.269 22.653 1.00 24.24 143 TYR A CA 1
ATOM 975 C C . TYR A 1 163 ? 18.824 29.378 21.524 1.00 23.72 143 TYR A C 1
ATOM 976 O O . TYR A 1 163 ? 18.256 28.315 21.286 1.00 23.91 143 TYR A O 1
ATOM 985 N N . VAL A 1 164 ? 19.872 29.822 20.836 1.00 23.03 144 VAL A N 1
ATOM 986 C CA . VAL A 1 164 ? 20.569 29.002 19.878 1.00 22.27 144 VAL A CA 1
ATOM 987 C C . VAL A 1 164 ? 21.475 28.052 20.657 1.00 22.13 144 VAL A C 1
ATOM 988 O O . VAL A 1 164 ? 22.345 28.490 21.413 1.00 22.12 144 VAL A O 1
ATOM 992 N N . ILE A 1 165 ? 21.228 26.771 20.541 1.00 21.66 145 ILE A N 1
ATOM 993 C CA . ILE A 1 165 ? 22.060 25.787 21.160 1.00 21.06 145 ILE A CA 1
ATOM 994 C C . ILE A 1 165 ? 23.048 25.205 20.182 1.00 21.14 145 ILE A C 1
ATOM 995 O O . ILE A 1 165 ? 24.023 24.728 20.568 1.00 21.44 145 ILE A O 1
ATOM 1000 N N . SER A 1 166 ? 22.774 25.278 18.906 1.00 21.25 146 SER A N 1
ATOM 1001 C CA . SER A 1 166 ? 23.755 24.962 17.926 1.00 21.23 146 SER A CA 1
ATOM 1002 C C . SER A 1 166 ? 23.628 25.904 16.755 1.00 22.30 146 SER A C 1
ATOM 1003 O O . SER A 1 166 ? 22.667 25.869 16.047 1.00 22.15 146 SER A O 1
ATOM 1006 N N . LEU A 1 167 ? 24.633 26.711 16.511 1.00 23.68 147 LEU A N 1
ATOM 1007 C CA . LEU A 1 167 ? 24.556 27.646 15.412 1.00 25.22 147 LEU A CA 1
ATOM 1008 C C . LEU A 1 167 ? 25.044 27.089 14.086 1.00 25.66 147 LEU A C 1
ATOM 1009 O O . LEU A 1 167 ? 26.141 26.719 13.941 1.00 25.87 147 LEU A O 1
ATOM 1014 N N . ALA A 1 168 ? 24.170 27.034 13.119 1.00 26.88 148 ALA A N 1
ATOM 1015 C CA . ALA A 1 168 ? 24.526 26.617 11.792 1.00 27.78 148 ALA A CA 1
ATOM 1016 C C . ALA A 1 168 ? 25.341 27.696 11.076 1.00 28.89 148 ALA A C 1
ATOM 1017 O O . ALA A 1 168 ? 25.082 28.828 11.209 1.00 28.83 148 ALA A O 1
ATOM 1019 N N . GLU A 1 169 ? 26.338 27.302 10.319 1.00 30.75 149 GLU A N 1
ATOM 1020 C CA . GLU A 1 169 ? 27.098 28.262 9.529 1.00 32.67 149 GLU A CA 1
ATOM 1021 C C . GLU A 1 169 ? 26.211 28.783 8.406 1.00 34.06 149 GLU A C 1
ATOM 1022 O O . GLU A 1 169 ? 25.312 28.055 7.965 1.00 34.28 149 GLU A O 1
ATOM 1028 N N . PRO A 1 170 ? 26.410 29.996 7.949 1.00 35.31 150 PRO A N 1
ATOM 1029 C CA . PRO A 1 170 ? 25.509 30.599 6.970 1.00 37.11 150 PRO A CA 1
ATOM 1030 C C . PRO A 1 170 ? 25.367 29.935 5.597 1.00 38.86 150 PRO A C 1
ATOM 1031 O O . PRO A 1 170 ? 24.347 30.066 4.982 1.00 38.94 150 PRO A O 1
ATOM 1035 N N . ARG A 1 171 ? 26.372 29.253 5.105 1.00 41.04 151 ARG A N 1
ATOM 1036 C CA . ARG A 1 171 ? 26.298 28.769 3.730 1.00 43.63 151 ARG A CA 1
ATOM 1037 C C . ARG A 1 171 ? 25.537 27.492 3.401 1.00 43.98 151 ARG A C 1
ATOM 1038 O O . ARG A 1 171 ? 26.142 26.593 2.939 1.00 44.85 151 ARG A O 1
ATOM 1046 N N . LEU A 1 172 ? 24.219 27.400 3.538 1.00 44.76 152 LEU A N 1
ATOM 1047 C CA . LEU A 1 172 ? 23.633 26.088 3.269 1.00 45.17 152 LEU A CA 1
ATOM 1048 C C . LEU A 1 172 ? 23.815 25.687 1.831 1.00 45.86 152 LEU A C 1
ATOM 1049 O O . LEU A 1 172 ? 23.358 26.350 0.939 1.00 46.04 152 LEU A O 1
ATOM 1054 N N . PRO A 1 173 ? 24.468 24.555 1.650 1.00 46.31 153 PRO A N 1
ATOM 1055 C CA . PRO A 1 173 ? 24.687 23.924 0.370 1.00 46.43 153 PRO A CA 1
ATOM 1056 C C . PRO A 1 173 ? 23.400 23.495 -0.278 1.00 46.52 153 PRO A C 1
ATOM 1057 O O . PRO A 1 173 ? 23.337 23.430 -1.469 1.00 46.83 153 PRO A O 1
ATOM 1061 N N . LEU A 1 174 ? 22.417 23.118 0.501 1.00 46.32 154 LEU A N 1
ATOM 1062 C CA . LEU A 1 174 ? 21.171 22.686 -0.050 1.00 46.24 154 LEU A CA 1
ATOM 1063 C C . LEU A 1 174 ? 20.032 23.274 0.746 1.00 45.99 154 LEU A C 1
ATOM 1064 O O . LEU A 1 174 ? 20.155 23.424 1.929 1.00 46.01 154 LEU A O 1
ATOM 1069 N N . GLN A 1 175 ? 18.927 23.610 0.091 1.00 45.66 155 GLN A N 1
ATOM 1070 C CA . GLN A 1 175 ? 17.748 24.086 0.775 1.00 45.19 155 GLN A CA 1
ATOM 1071 C C . GLN A 1 175 ? 16.745 22.954 0.935 1.00 45.11 155 GLN A C 1
ATOM 1072 O O . GLN A 1 175 ? 16.471 22.256 0.011 1.00 45.05 155 GLN A O 1
ATOM 1078 N N . LEU A 1 176 ? 16.201 22.779 2.125 1.00 44.86 156 LEU A N 1
ATOM 1079 C CA . LEU A 1 176 ? 15.299 21.676 2.393 1.00 45.03 156 LEU A CA 1
ATOM 1080 C C . LEU A 1 176 ? 14.041 21.659 1.556 1.00 45.15 156 LEU A C 1
ATOM 1081 O O . LEU A 1 176 ? 13.592 20.613 1.177 1.00 45.11 156 LEU A O 1
ATOM 1086 N N . ASP A 1 177 ? 13.452 22.813 1.316 1.00 45.27 157 ASP A N 1
ATOM 1087 C CA . ASP A 1 177 ? 12.265 22.903 0.491 1.00 45.68 157 ASP A CA 1
ATOM 1088 C C . ASP A 1 177 ? 12.512 22.521 -0.962 1.00 45.78 157 ASP A C 1
ATOM 1089 O O . ASP A 1 177 ? 11.699 21.948 -1.608 1.00 45.59 157 ASP A O 1
ATOM 1094 N N . ASP A 1 178 ? 13.660 22.891 -1.459 1.00 46.12 158 ASP A N 1
ATOM 1095 C CA . ASP A 1 178 ? 14.056 22.536 -2.805 1.00 46.27 158 ASP A CA 1
ATOM 1096 C C . ASP A 1 178 ? 14.115 21.023 -2.896 1.00 46.84 158 ASP A C 1
ATOM 1097 O O . ASP A 1 178 ? 13.451 20.427 -3.746 1.00 47.09 158 ASP A O 1
ATOM 1102 N N . ALA A 1 179 ? 14.857 20.414 -1.972 1.00 47.30 159 ALA A N 1
ATOM 1103 C CA . ALA A 1 179 ? 15.069 18.970 -1.932 1.00 47.94 159 ALA A CA 1
ATOM 1104 C C . ALA A 1 179 ? 13.787 18.128 -1.966 1.00 48.30 159 ALA A C 1
ATOM 1105 O O . ALA A 1 179 ? 13.794 17.027 -2.530 1.00 48.27 159 ALA A O 1
ATOM 1107 N N . VAL A 1 180 ? 12.697 18.648 -1.390 1.00 48.58 160 VAL A N 1
ATOM 1108 C CA . VAL A 1 180 ? 11.413 17.919 -1.346 1.00 49.09 160 VAL A CA 1
ATOM 1109 C C . VAL A 1 180 ? 10.367 18.257 -2.423 1.00 49.65 160 VAL A C 1
ATOM 1110 O O . VAL A 1 180 ? 9.317 17.605 -2.475 1.00 49.63 160 VAL A O 1
ATOM 1114 N N . ARG A 1 181 ? 10.610 19.270 -3.254 1.00 50.30 161 ARG A N 1
ATOM 1115 C CA . ARG A 1 181 ? 9.587 19.647 -4.246 1.00 51.19 161 ARG A CA 1
ATOM 1116 C C . ARG A 1 181 ? 9.553 18.646 -5.420 1.00 51.04 161 ARG A C 1
ATOM 1117 O O . ARG A 1 181 ? 10.611 18.220 -5.903 1.00 51.19 161 ARG A O 1
ATOM 1125 N N . PRO A 1 182 ? 8.338 18.248 -5.852 1.00 50.91 162 PRO A N 1
ATOM 1126 C CA . PRO A 1 182 ? 8.156 17.269 -6.930 1.00 50.95 162 PRO A CA 1
ATOM 1127 C C . PRO A 1 182 ? 8.830 17.668 -8.242 1.00 50.83 162 PRO A C 1
ATOM 1128 O O . PRO A 1 182 ? 9.475 16.830 -8.878 1.00 50.78 162 PRO A O 1
ATOM 1132 N N . THR A 1 193 ? 15.052 23.296 -8.035 1.00 75.43 173 THR A N 1
ATOM 1133 C CA . THR A 1 193 ? 15.288 21.859 -8.218 1.00 75.63 173 THR A CA 1
ATOM 1134 C C . THR A 1 193 ? 16.636 21.441 -7.599 1.00 75.48 173 THR A C 1
ATOM 1135 O O . THR A 1 193 ? 17.502 22.292 -7.361 1.00 75.53 173 THR A O 1
ATOM 1139 N N . VAL A 1 194 ? 16.779 20.164 -7.255 1.00 75.17 174 VAL A N 1
ATOM 1140 C CA . VAL A 1 194 ? 17.970 19.664 -6.592 1.00 74.83 174 VAL A CA 1
ATOM 1141 C C . VAL A 1 194 ? 18.543 18.385 -7.205 1.00 74.53 174 VAL A C 1
ATOM 1142 O O . VAL A 1 194 ? 17.870 17.381 -7.253 1.00 74.52 174 VAL A O 1
ATOM 1146 N N . ASN A 1 195 ? 19.746 18.319 -7.759 1.00 74.02 175 ASN A N 1
ATOM 1147 C CA . ASN A 1 195 ? 20.007 17.049 -8.432 1.00 73.51 175 ASN A CA 1
ATOM 1148 C C . ASN A 1 195 ? 20.618 15.970 -7.594 1.00 73.02 175 ASN A C 1
ATOM 1149 O O . ASN A 1 195 ? 20.973 16.210 -6.472 1.00 72.93 175 ASN A O 1
ATOM 1154 N N . GLN A 1 196 ? 20.734 14.774 -8.175 1.00 72.26 176 GLN A N 1
ATOM 1155 C CA . GLN A 1 196 ? 21.275 13.592 -7.507 1.00 71.55 176 GLN A CA 1
ATOM 1156 C C . GLN A 1 196 ? 22.598 13.944 -6.915 1.00 70.72 176 GLN A C 1
ATOM 1157 O O . GLN A 1 196 ? 23.008 13.365 -5.962 1.00 70.57 176 GLN A O 1
ATOM 1163 N N . ASP A 1 197 ? 23.263 14.916 -7.490 1.00 69.75 177 ASP A N 1
ATOM 1164 C CA . ASP A 1 197 ? 24.643 15.166 -7.175 1.00 68.87 177 ASP A CA 1
ATOM 1165 C C . ASP A 1 197 ? 24.919 15.888 -5.885 1.00 68.04 177 ASP A C 1
ATOM 1166 O O . ASP A 1 197 ? 25.602 15.391 -5.032 1.00 67.91 177 ASP A O 1
ATOM 1171 N N . THR A 1 198 ? 24.437 17.096 -5.780 1.00 66.89 178 THR A N 1
ATOM 1172 C CA . THR A 1 198 ? 24.389 17.839 -4.532 1.00 65.78 178 THR A CA 1
ATOM 1173 C C . THR A 1 198 ? 23.736 17.052 -3.398 1.00 64.72 178 THR A C 1
ATOM 1174 O O . THR A 1 198 ? 24.141 17.149 -2.282 1.00 64.77 178 THR A O 1
ATOM 1178 N N . ARG A 1 199 ? 22.698 16.298 -3.668 1.00 63.27 179 ARG A N 1
ATOM 1179 C CA . ARG A 1 199 ? 22.112 15.574 -2.577 1.00 62.01 179 ARG A CA 1
ATOM 1180 C C . ARG A 1 199 ? 23.021 14.493 -1.999 1.00 60.96 179 ARG A C 1
ATOM 1181 O O . ARG A 1 199 ? 23.092 14.318 -0.823 1.00 61.04 179 ARG A O 1
ATOM 1189 N N . LEU A 1 200 ? 23.704 13.822 -2.896 1.00 59.56 180 LEU A N 1
ATOM 1190 C CA . LEU A 1 200 ? 24.577 12.749 -2.568 1.00 58.13 180 LEU A CA 1
ATOM 1191 C C . LEU A 1 200 ? 25.842 13.324 -2.019 1.00 56.76 180 LEU A C 1
ATOM 1192 O O . LEU A 1 200 ? 26.527 12.678 -1.273 1.00 56.70 180 LEU A O 1
ATOM 1197 N N . ASP A 1 201 ? 26.148 14.557 -2.372 1.00 54.85 181 ASP A N 1
ATOM 1198 C CA . ASP A 1 201 ? 27.316 15.200 -1.797 1.00 53.01 181 ASP A CA 1
ATOM 1199 C C . ASP A 1 201 ? 27.025 15.713 -0.395 1.00 51.44 181 ASP A C 1
ATOM 1200 O O . ASP A 1 201 ? 27.873 15.723 0.446 1.00 51.38 181 ASP A O 1
ATOM 1205 N N . ASN A 1 202 ? 25.801 16.118 -0.143 1.00 49.15 182 ASN A N 1
ATOM 1206 C CA . ASN A 1 202 ? 25.457 16.686 1.124 1.00 46.81 182 ASN A CA 1
ATOM 1207 C C . ASN A 1 202 ? 24.443 15.828 1.901 1.00 44.95 182 ASN A C 1
ATOM 1208 O O . ASN A 1 202 ? 23.308 16.243 2.085 1.00 44.32 182 ASN A O 1
ATOM 1213 N N . ARG A 1 203 ? 24.889 14.648 2.360 1.00 42.95 183 ARG A N 1
ATOM 1214 C CA . ARG A 1 203 ? 24.005 13.649 2.866 1.00 40.87 183 ARG A CA 1
ATOM 1215 C C . ARG A 1 203 ? 23.356 14.100 4.135 1.00 39.42 183 ARG A C 1
ATOM 1216 O O . ARG A 1 203 ? 22.188 13.939 4.285 1.00 38.87 183 ARG A O 1
ATOM 1224 N N . VAL A 1 204 ? 24.115 14.744 5.008 1.00 37.79 184 VAL A N 1
ATOM 1225 C CA . VAL A 1 204 ? 23.623 15.192 6.296 1.00 36.12 184 VAL A CA 1
ATOM 1226 C C . VAL A 1 204 ? 22.476 16.160 6.124 1.00 35.21 184 VAL A C 1
ATOM 1227 O O . VAL A 1 204 ? 21.519 16.118 6.858 1.00 34.74 184 VAL A O 1
ATOM 1231 N N . ILE A 1 205 ? 22.568 17.018 5.132 1.00 33.89 185 ILE A N 1
ATOM 1232 C CA . ILE A 1 205 ? 21.463 17.937 4.814 1.00 32.97 185 ILE A CA 1
ATOM 1233 C C . ILE A 1 205 ? 20.262 17.225 4.156 1.00 31.99 185 ILE A C 1
ATOM 1234 O O . ILE A 1 205 ? 19.132 17.330 4.641 1.00 31.62 185 ILE A O 1
ATOM 1239 N N . ASP A 1 206 ? 20.513 16.453 3.114 1.00 31.05 186 ASP A N 1
ATOM 1240 C CA . ASP A 1 206 ? 19.459 15.758 2.428 1.00 30.65 186 ASP A CA 1
ATOM 1241 C C . ASP A 1 206 ? 18.691 14.788 3.316 1.00 29.69 186 ASP A C 1
ATOM 1242 O O . ASP A 1 206 ? 17.512 14.696 3.215 1.00 28.99 186 ASP A O 1
ATOM 1247 N N . LEU A 1 207 ? 19.369 14.110 4.214 1.00 28.78 187 LEU A N 1
ATOM 1248 C CA . LEU A 1 207 ? 18.722 13.225 5.135 1.00 28.52 187 LEU A CA 1
ATOM 1249 C C . LEU A 1 207 ? 17.786 13.923 6.100 1.00 28.47 187 LEU A C 1
ATOM 1250 O O . LEU A 1 207 ? 16.980 13.297 6.687 1.00 28.26 187 LEU A O 1
ATOM 1255 N N . ARG A 1 208 ? 17.923 15.221 6.276 1.00 28.38 188 ARG A N 1
ATOM 1256 C CA . ARG A 1 208 ? 17.009 15.965 7.110 1.00 28.36 188 ARG A CA 1
ATOM 1257 C C . ARG A 1 208 ? 15.632 16.166 6.529 1.00 28.33 188 ARG A C 1
ATOM 1258 O O . ARG A 1 208 ? 14.747 16.463 7.244 1.00 28.41 188 ARG A O 1
ATOM 1266 N N . THR A 1 209 ? 15.451 16.017 5.227 1.00 28.77 189 THR A N 1
ATOM 1267 C CA . THR A 1 209 ? 14.168 16.375 4.600 1.00 29.19 189 THR A CA 1
ATOM 1268 C C . THR A 1 209 ? 13.065 15.447 5.062 1.00 29.61 189 THR A C 1
ATOM 1269 O O . THR A 1 209 ? 13.331 14.297 5.449 1.00 29.83 189 THR A O 1
ATOM 1273 N N . SER A 1 210 ? 11.832 15.942 5.023 1.00 29.53 190 SER A N 1
ATOM 1274 C CA . SER A 1 210 ? 10.691 15.130 5.412 1.00 30.18 190 SER A CA 1
ATOM 1275 C C . SER A 1 210 ? 10.626 13.825 4.583 1.00 30.07 190 SER A C 1
ATOM 1276 O O . SER A 1 210 ? 10.397 12.758 5.126 1.00 30.17 190 SER A O 1
ATOM 1279 N N . THR A 1 211 ? 10.889 13.899 3.288 1.00 30.27 191 THR A N 1
ATOM 1280 C CA . THR A 1 211 ? 10.927 12.695 2.462 1.00 30.32 191 THR A CA 1
ATOM 1281 C C . THR A 1 211 ? 11.949 11.670 2.973 1.00 29.95 191 THR A C 1
ATOM 1282 O O . THR A 1 211 ? 11.597 10.517 3.217 1.00 29.79 191 THR A O 1
ATOM 1286 N N . SER A 1 212 ? 13.192 12.113 3.151 1.00 29.61 192 SER A N 1
ATOM 1287 C CA . SER A 1 212 ? 14.282 11.265 3.632 1.00 29.21 192 SER A CA 1
ATOM 1288 C C . SER A 1 212 ? 13.979 10.615 4.984 1.00 28.89 192 SER A C 1
ATOM 1289 O O . SER A 1 212 ? 14.189 9.403 5.170 1.00 29.41 192 SER A O 1
ATOM 1292 N N . GLN A 1 213 ? 13.516 11.431 5.926 1.00 27.94 193 GLN A N 1
ATOM 1293 C CA . GLN A 1 213 ? 13.113 10.949 7.234 1.00 27.37 193 GLN A CA 1
ATOM 1294 C C . GLN A 1 213 ? 12.059 9.845 7.075 1.00 27.30 193 GLN A C 1
ATOM 1295 O O . GLN A 1 213 ? 12.196 8.767 7.663 1.00 27.34 193 GLN A O 1
ATOM 1301 N N . ALA A 1 214 ? 11.039 10.105 6.254 1.00 26.53 194 ALA A N 1
ATOM 1302 C CA . ALA A 1 214 ? 9.974 9.131 5.998 1.00 26.05 194 ALA A CA 1
ATOM 1303 C C . ALA A 1 214 ? 10.531 7.821 5.433 1.00 26.23 194 ALA A C 1
ATOM 1304 O O . ALA A 1 214 ? 10.240 6.749 5.955 1.00 26.28 194 ALA A O 1
ATOM 1306 N N . VAL A 1 215 ? 11.340 7.926 4.376 1.00 26.10 195 VAL A N 1
ATOM 1307 C CA . VAL A 1 215 ? 11.919 6.766 3.704 1.00 26.24 195 VAL A CA 1
ATOM 1308 C C . VAL A 1 215 ? 12.708 5.880 4.669 1.00 26.14 195 VAL A C 1
ATOM 1309 O O . VAL A 1 215 ? 12.516 4.658 4.701 1.00 26.27 195 VAL A O 1
ATOM 1313 N N . PHE A 1 216 ? 13.573 6.481 5.476 1.00 25.59 196 PHE A N 1
ATOM 1314 C CA . PHE A 1 216 ? 14.453 5.661 6.289 1.00 25.04 196 PHE A CA 1
ATOM 1315 C C . PHE A 1 216 ? 13.848 5.211 7.608 1.00 24.90 196 PHE A C 1
ATOM 1316 O O . PHE A 1 216 ? 14.208 4.154 8.128 1.00 24.86 196 PHE A O 1
ATOM 1324 N N . ARG A 1 217 ? 12.895 5.987 8.121 1.00 24.73 197 ARG A N 1
ATOM 1325 C CA . ARG A 1 217 ? 12.109 5.522 9.243 1.00 25.01 197 ARG A CA 1
ATOM 1326 C C . ARG A 1 217 ? 11.288 4.316 8.807 1.00 25.15 197 ARG A C 1
ATOM 1327 O O . ARG A 1 217 ? 11.269 3.296 9.492 1.00 24.90 197 ARG A O 1
ATOM 1335 N N . LEU A 1 218 ? 10.652 4.407 7.643 1.00 25.23 198 LEU A N 1
ATOM 1336 C CA . LEU A 1 218 ? 9.941 3.249 7.113 1.00 24.84 198 LEU A CA 1
ATOM 1337 C C . LEU A 1 218 ? 10.874 2.076 6.821 1.00 24.71 198 LEU A C 1
ATOM 1338 O O . LEU A 1 218 ? 10.514 0.928 7.060 1.00 24.67 198 LEU A O 1
ATOM 1343 N N . GLN A 1 219 ? 12.066 2.362 6.305 1.00 24.50 199 GLN A N 1
ATOM 1344 C CA . GLN A 1 219 ? 13.019 1.297 6.017 1.00 24.90 199 GLN A CA 1
ATOM 1345 C C . GLN A 1 219 ? 13.392 0.504 7.273 1.00 25.19 199 GLN A C 1
ATOM 1346 O O . GLN A 1 219 ? 13.482 -0.722 7.243 1.00 25.67 199 GLN A O 1
ATOM 1352 N N . SER A 1 220 ? 13.620 1.215 8.368 1.00 25.29 200 SER A N 1
ATOM 1353 C CA . SER A 1 220 ? 13.846 0.584 9.655 1.00 25.74 200 SER A CA 1
ATOM 1354 C C . SER A 1 220 ? 12.602 -0.199 10.091 1.00 25.85 200 SER A C 1
ATOM 1355 O O . SER A 1 220 ? 12.711 -1.251 10.711 1.00 26.49 200 SER A O 1
ATOM 1358 N N . GLY A 1 221 ? 11.425 0.301 9.745 1.00 25.72 201 GLY A N 1
ATOM 1359 C CA . GLY A 1 221 ? 10.166 -0.420 10.013 1.00 25.75 201 GLY A CA 1
ATOM 1360 C C . GLY A 1 221 ? 10.076 -1.771 9.302 1.00 25.65 201 GLY A C 1
ATOM 1361 O O . GLY A 1 221 ? 9.488 -2.723 9.828 1.00 25.38 201 GLY A O 1
ATOM 1362 N N . ILE A 1 222 ? 10.649 -1.848 8.100 1.00 25.47 202 ILE A N 1
ATOM 1363 C CA . ILE A 1 222 ? 10.675 -3.091 7.313 1.00 25.18 202 ILE A CA 1
ATOM 1364 C C . ILE A 1 222 ? 11.537 -4.150 8.018 1.00 25.56 202 ILE A C 1
ATOM 1365 O O . ILE A 1 222 ? 11.105 -5.298 8.186 1.00 25.53 202 ILE A O 1
ATOM 1370 N N . CYS A 1 223 ? 12.748 -3.755 8.412 1.00 25.45 203 CYS A N 1
ATOM 1371 C CA . CYS A 1 223 ? 13.637 -4.628 9.168 1.00 26.13 203 CYS A CA 1
ATOM 1372 C C . CYS A 1 223 ? 12.961 -5.150 10.417 1.00 25.95 203 CYS A C 1
ATOM 1373 O O . CYS A 1 223 ? 12.953 -6.344 10.663 1.00 26.57 203 CYS A O 1
ATOM 1376 N N . HIS A 1 224 ? 12.381 -4.244 11.194 1.00 25.89 204 HIS A N 1
ATOM 1377 C CA . HIS A 1 224 ? 11.689 -4.595 12.419 1.00 25.95 204 HIS A CA 1
ATOM 1378 C C . HIS A 1 224 ? 10.582 -5.620 12.171 1.00 25.64 204 HIS A C 1
ATOM 1379 O O . HIS A 1 224 ? 10.456 -6.609 12.919 1.00 25.90 204 HIS A O 1
ATOM 1386 N N . LEU A 1 225 ? 9.774 -5.360 11.145 1.00 24.98 205 LEU A N 1
ATOM 1387 C CA . LEU A 1 225 ? 8.632 -6.220 10.788 1.00 24.81 205 LEU A CA 1
ATOM 1388 C C . LEU A 1 225 ? 9.048 -7.614 10.308 1.00 24.35 205 LEU A C 1
ATOM 1389 O O . LEU A 1 225 ? 8.453 -8.608 10.700 1.00 24.07 205 LEU A O 1
ATOM 1394 N N . PHE A 1 226 ? 10.071 -7.652 9.461 1.00 24.36 206 PHE A N 1
ATOM 1395 C CA . PHE A 1 226 ? 10.683 -8.870 8.969 1.00 24.88 206 PHE A CA 1
ATOM 1396 C C . PHE A 1 226 ? 11.155 -9.748 10.152 1.00 25.86 206 PHE A C 1
ATOM 1397 O O . PHE A 1 226 ? 10.715 -10.898 10.306 1.00 25.01 206 PHE A O 1
ATOM 1405 N N . ARG A 1 227 ? 12.006 -9.175 11.010 1.00 26.53 207 ARG A N 1
ATOM 1406 C CA . ARG A 1 227 ? 12.501 -9.873 12.198 1.00 27.08 207 ARG A CA 1
ATOM 1407 C C . ARG A 1 227 ? 11.407 -10.354 13.148 1.00 27.37 207 ARG A C 1
ATOM 1408 O O . ARG A 1 227 ? 11.379 -11.530 13.500 1.00 27.09 207 ARG A O 1
ATOM 1416 N N . GLU A 1 228 ? 10.498 -9.484 13.516 1.00 28.05 208 GLU A N 1
ATOM 1417 C CA . GLU A 1 228 ? 9.455 -9.821 14.443 1.00 28.66 208 GLU A CA 1
ATOM 1418 C C . GLU A 1 228 ? 8.574 -10.930 13.934 1.00 28.66 208 GLU A C 1
ATOM 1419 O O . GLU A 1 228 ? 8.259 -11.816 14.653 1.00 29.01 208 GLU A O 1
ATOM 1425 N N . THR A 1 229 ? 8.199 -10.881 12.676 1.00 28.63 209 THR A N 1
ATOM 1426 C CA . THR A 1 229 ? 7.380 -11.904 12.108 1.00 28.43 209 THR A CA 1
ATOM 1427 C C . THR A 1 229 ? 8.114 -13.213 12.122 1.00 28.43 209 THR A C 1
ATOM 1428 O O . THR A 1 229 ? 7.568 -14.184 12.527 1.00 28.48 209 THR A O 1
ATOM 1432 N N . LEU A 1 230 ? 9.366 -13.208 11.723 1.00 28.21 210 LEU A N 1
ATOM 1433 C CA . LEU A 1 230 ? 10.155 -14.401 11.679 1.00 28.44 210 LEU A CA 1
ATOM 1434 C C . LEU A 1 230 ? 10.378 -14.997 13.055 1.00 29.39 210 LEU A C 1
ATOM 1435 O O . LEU A 1 230 ? 10.231 -16.155 13.236 1.00 30.07 210 LEU A O 1
ATOM 1440 N N . ILE A 1 231 ? 10.654 -14.159 14.029 1.00 29.89 211 ILE A N 1
ATOM 1441 C CA . ILE A 1 231 ? 10.840 -14.600 15.387 1.00 30.42 211 ILE A CA 1
ATOM 1442 C C . ILE A 1 231 ? 9.614 -15.235 15.973 1.00 30.14 211 ILE A C 1
ATOM 1443 O O . ILE A 1 231 ? 9.702 -16.216 16.634 1.00 30.26 211 ILE A O 1
ATOM 1448 N N . ASN A 1 232 ? 8.475 -14.661 15.707 1.00 30.59 212 ASN A N 1
ATOM 1449 C CA . ASN A 1 232 ? 7.211 -15.235 16.181 1.00 30.68 212 ASN A CA 1
ATOM 1450 C C . ASN A 1 232 ? 6.834 -16.567 15.512 1.00 30.26 212 ASN A C 1
ATOM 1451 O O . ASN A 1 232 ? 6.034 -17.339 16.068 1.00 30.54 212 ASN A O 1
ATOM 1456 N N . LYS A 1 233 ? 7.381 -16.812 14.316 1.00 29.31 213 LYS A N 1
ATOM 1457 C CA . LYS A 1 233 ? 7.225 -18.092 13.602 1.00 28.15 213 LYS A CA 1
ATOM 1458 C C . LYS A 1 233 ? 8.273 -19.119 14.048 1.00 27.59 213 LYS A C 1
ATOM 1459 O O . LYS A 1 233 ? 8.339 -20.219 13.503 1.00 27.38 213 LYS A O 1
ATOM 1465 N N . GLY A 1 234 ? 9.118 -18.736 15.003 1.00 26.97 214 GLY A N 1
ATOM 1466 C CA . GLY A 1 234 ? 10.099 -19.649 15.591 1.00 26.03 214 GLY A CA 1
ATOM 1467 C C . GLY A 1 234 ? 11.515 -19.506 15.073 1.00 25.43 214 GLY A C 1
ATOM 1468 O O . GLY A 1 234 ? 12.383 -20.306 15.409 1.00 25.58 214 GLY A O 1
ATOM 1469 N N . PHE A 1 235 ? 11.768 -18.485 14.267 1.00 24.70 215 PHE A N 1
ATOM 1470 C CA . PHE A 1 235 ? 13.094 -18.318 13.681 1.00 24.31 215 PHE A CA 1
ATOM 1471 C C . PHE A 1 235 ? 14.159 -17.844 14.665 1.00 24.43 215 PHE A C 1
ATOM 1472 O O . PHE A 1 235 ? 13.856 -17.193 15.667 1.00 24.05 215 PHE A O 1
ATOM 1480 N N . VAL A 1 236 ? 15.403 -18.181 14.327 1.00 24.34 216 VAL A N 1
ATOM 1481 C CA . VAL A 1 236 ? 16.593 -17.832 15.052 1.00 24.75 216 VAL A CA 1
ATOM 1482 C C . VAL A 1 236 ? 17.442 -16.957 14.132 1.00 25.66 216 VAL A C 1
ATOM 1483 O O . VAL A 1 236 ? 17.740 -17.350 12.990 1.00 25.29 216 VAL A O 1
ATOM 1487 N N . GLU A 1 237 ? 17.849 -15.789 14.623 1.00 25.90 217 GLU A N 1
ATOM 1488 C CA . GLU A 1 237 ? 18.739 -14.942 13.859 1.00 26.51 217 GLU A CA 1
ATOM 1489 C C . GLU A 1 237 ? 20.154 -15.464 13.913 1.00 27.20 217 GLU A C 1
ATOM 1490 O O . GLU A 1 237 ? 20.665 -15.796 14.973 1.00 27.33 217 GLU A O 1
ATOM 1496 N N . ILE A 1 238 ? 20.797 -15.511 12.759 1.00 28.79 218 ILE A N 1
ATOM 1497 C CA . ILE A 1 238 ? 22.207 -15.880 12.694 1.00 30.41 218 ILE A CA 1
ATOM 1498 C C . ILE A 1 238 ? 23.049 -14.730 12.147 1.00 31.85 218 ILE A C 1
ATOM 1499 O O . ILE A 1 238 ? 22.528 -13.790 11.522 1.00 31.53 218 ILE A O 1
ATOM 1504 N N . GLN A 1 239 ? 24.356 -14.850 12.362 1.00 33.90 219 GLN A N 1
ATOM 1505 C CA . GLN A 1 239 ? 25.303 -13.780 12.152 1.00 36.41 219 GLN A CA 1
ATOM 1506 C C . GLN A 1 239 ? 26.394 -14.204 11.163 1.00 38.28 219 GLN A C 1
ATOM 1507 O O . GLN A 1 239 ? 27.438 -14.709 11.558 1.00 38.61 219 GLN A O 1
ATOM 1513 N N . THR A 1 240 ? 26.159 -14.023 9.891 1.00 40.87 220 THR A N 1
ATOM 1514 C CA . THR A 1 240 ? 27.100 -14.484 8.910 1.00 43.21 220 THR A CA 1
ATOM 1515 C C . THR A 1 240 ? 28.300 -13.610 8.749 1.00 44.57 220 THR A C 1
ATOM 1516 O O . THR A 1 240 ? 28.251 -12.426 8.738 1.00 44.92 220 THR A O 1
ATOM 1520 N N . PRO A 1 241 ? 29.408 -14.248 8.615 1.00 46.39 221 PRO A N 1
ATOM 1521 C CA . PRO A 1 241 ? 30.658 -13.546 8.476 1.00 47.59 221 PRO A CA 1
ATOM 1522 C C . PRO A 1 241 ? 30.824 -12.999 7.089 1.00 49.09 221 PRO A C 1
ATOM 1523 O O . PRO A 1 241 ? 30.186 -13.466 6.197 1.00 49.08 221 PRO A O 1
ATOM 1527 N N . LYS A 1 242 ? 31.670 -11.989 6.950 1.00 50.98 222 LYS A N 1
ATOM 1528 C CA . LYS A 1 242 ? 32.070 -11.408 5.673 1.00 52.67 222 LYS A CA 1
ATOM 1529 C C . LYS A 1 242 ? 33.597 -11.173 5.536 1.00 53.83 222 LYS A C 1
ATOM 1530 O O . LYS A 1 242 ? 34.038 -10.058 5.669 1.00 54.19 222 LYS A O 1
ATOM 1536 N N . ILE A 1 243 ? 34.409 -12.193 5.271 1.00 54.89 223 ILE A N 1
ATOM 1537 C CA . ILE A 1 243 ? 35.861 -11.974 5.239 1.00 55.89 223 ILE A CA 1
ATOM 1538 C C . ILE A 1 243 ? 36.633 -12.576 4.047 1.00 55.99 223 ILE A C 1
ATOM 1539 O O . ILE A 1 243 ? 36.433 -13.717 3.636 1.00 56.24 223 ILE A O 1
ATOM 1544 N N . GLN A 1 268 ? 30.922 -18.956 0.190 1.00 59.92 248 GLN A N 1
ATOM 1545 C CA . GLN A 1 268 ? 30.950 -18.170 1.429 1.00 59.84 248 GLN A CA 1
ATOM 1546 C C . GLN A 1 268 ? 30.083 -16.907 1.284 1.00 59.35 248 GLN A C 1
ATOM 1547 O O . GLN A 1 268 ? 30.454 -15.814 1.730 1.00 59.37 248 GLN A O 1
ATOM 1553 N N . SER A 1 269 ? 28.882 -17.100 0.753 1.00 58.64 249 SER A N 1
ATOM 1554 C CA . SER A 1 269 ? 27.894 -16.047 0.627 1.00 57.71 249 SER A CA 1
ATOM 1555 C C . SER A 1 269 ? 26.740 -16.456 1.492 1.00 56.59 249 SER A C 1
ATOM 1556 O O . SER A 1 269 ? 26.566 -17.615 1.770 1.00 56.82 249 SER A O 1
ATOM 1559 N N . PRO A 1 270 ? 25.885 -15.538 1.861 1.00 55.28 250 PRO A N 1
ATOM 1560 C CA . PRO A 1 270 ? 25.087 -15.696 3.057 1.00 54.06 250 PRO A CA 1
ATOM 1561 C C . PRO A 1 270 ? 24.493 -17.072 3.075 1.00 52.58 250 PRO A C 1
ATOM 1562 O O . PRO A 1 270 ? 24.416 -17.671 4.111 1.00 52.55 250 PRO A O 1
ATOM 1566 N N . GLN A 1 271 ? 24.144 -17.575 1.919 1.00 50.82 251 GLN A N 1
ATOM 1567 C CA . GLN A 1 271 ? 23.498 -18.843 1.769 1.00 49.17 251 GLN A CA 1
ATOM 1568 C C . GLN A 1 271 ? 24.268 -20.038 2.271 1.00 47.46 251 GLN A C 1
ATOM 1569 O O . GLN A 1 271 ? 23.687 -20.978 2.754 1.00 46.99 251 GLN A O 1
ATOM 1575 N N . LEU A 1 272 ? 25.565 -20.023 2.102 1.00 45.49 252 LEU A N 1
ATOM 1576 C CA . LEU A 1 272 ? 26.349 -21.156 2.515 1.00 43.63 252 LEU A CA 1
ATOM 1577 C C . LEU A 1 272 ? 26.206 -21.378 3.998 1.00 41.98 252 LEU A C 1
ATOM 1578 O O . LEU A 1 272 ? 25.997 -22.466 4.401 1.00 41.71 252 LEU A O 1
ATOM 1583 N N . TYR A 1 273 ? 26.268 -20.309 4.773 1.00 39.81 253 TYR A N 1
ATOM 1584 C CA . TYR A 1 273 ? 26.119 -20.346 6.213 1.00 37.80 253 TYR A CA 1
ATOM 1585 C C . TYR A 1 273 ? 24.774 -20.700 6.718 1.00 35.91 253 TYR A C 1
ATOM 1586 O O . TYR A 1 273 ? 24.681 -21.413 7.662 1.00 35.61 253 TYR A O 1
ATOM 1595 N N . LYS A 1 274 ? 23.742 -20.173 6.086 1.00 34.04 254 LYS A N 1
ATOM 1596 C CA . LYS A 1 274 ? 22.372 -20.532 6.421 1.00 32.36 254 LYS A CA 1
ATOM 1597 C C . LYS A 1 274 ? 22.175 -22.041 6.226 1.00 31.23 254 LYS A C 1
ATOM 1598 O O . LYS A 1 274 ? 21.555 -22.706 7.051 1.00 30.23 254 LYS A O 1
ATOM 1604 N N . GLN A 1 275 ? 22.708 -22.577 5.130 1.00 29.68 255 GLN A N 1
ATOM 1605 C CA . GLN A 1 275 ? 22.550 -24.004 4.847 1.00 28.88 255 GLN A CA 1
ATOM 1606 C C . GLN A 1 275 ? 23.336 -24.834 5.853 1.00 28.32 255 GLN A C 1
ATOM 1607 O O . GLN A 1 275 ? 22.851 -25.847 6.338 1.00 27.92 255 GLN A O 1
ATOM 1613 N N . MET A 1 276 ? 24.533 -24.373 6.195 1.00 28.42 256 MET A N 1
ATOM 1614 C CA . MET A 1 276 ? 25.282 -24.980 7.294 1.00 28.92 256 MET A CA 1
ATOM 1615 C C . MET A 1 276 ? 24.446 -25.065 8.586 1.00 27.92 256 MET A C 1
ATOM 1616 O O . MET A 1 276 ? 24.346 -26.146 9.177 1.00 27.88 256 MET A O 1
ATOM 1621 N N . CYS A 1 277 ? 23.799 -23.956 8.970 1.00 26.68 257 CYS A N 1
ATOM 1622 C CA . CYS A 1 277 ? 22.958 -23.916 10.173 1.00 25.95 257 CYS A CA 1
ATOM 1623 C C . CYS A 1 277 ? 21.788 -24.877 10.104 1.00 25.16 257 CYS A C 1
ATOM 1624 O O . CYS A 1 277 ? 21.432 -25.495 11.112 1.00 24.55 257 CYS A O 1
ATOM 1627 N N . ILE A 1 278 ? 21.165 -24.965 8.928 1.00 24.09 258 ILE A N 1
ATOM 1628 C CA . ILE A 1 278 ? 20.144 -25.965 8.665 1.00 23.41 258 ILE A CA 1
ATOM 1629 C C . ILE A 1 278 ? 20.733 -27.363 8.854 1.00 23.45 258 ILE A C 1
ATOM 1630 O O . ILE A 1 278 ? 20.132 -28.186 9.511 1.00 22.35 258 ILE A O 1
ATOM 1635 N N . CYS A 1 279 ? 21.920 -27.621 8.318 1.00 23.84 259 CYS A N 1
ATOM 1636 C CA . CYS A 1 279 ? 22.522 -28.929 8.527 1.00 25.33 259 CYS A CA 1
ATOM 1637 C C . CYS A 1 279 ? 22.911 -29.123 9.996 1.00 25.96 259 CYS A C 1
ATOM 1638 O O . CYS A 1 279 ? 23.140 -30.249 10.418 1.00 26.20 259 CYS A O 1
ATOM 1641 N N . ALA A 1 280 ? 22.956 -28.029 10.762 1.00 25.98 260 ALA A N 1
ATOM 1642 C CA . ALA A 1 280 ? 23.329 -28.073 12.180 1.00 26.09 260 ALA A CA 1
ATOM 1643 C C . ALA A 1 280 ? 22.129 -27.996 13.124 1.00 26.54 260 ALA A C 1
ATOM 1644 O O . ALA A 1 280 ? 22.276 -27.677 14.307 1.00 26.93 260 ALA A O 1
ATOM 1646 N N . ASP A 1 281 ? 20.967 -28.302 12.609 1.00 26.82 261 ASP A N 1
ATOM 1647 C CA . ASP A 1 281 ? 19.764 -28.402 13.401 1.00 27.62 261 ASP A CA 1
ATOM 1648 C C . ASP A 1 281 ? 19.133 -27.125 13.848 1.00 28.09 261 ASP A C 1
ATOM 1649 O O . ASP A 1 281 ? 18.367 -27.127 14.743 1.00 28.51 261 ASP A O 1
ATOM 1654 N N . PHE A 1 282 ? 19.488 -26.033 13.224 1.00 28.90 262 PHE A N 1
ATOM 1655 C CA . PHE A 1 282 ? 18.844 -24.771 13.505 1.00 29.64 262 PHE A CA 1
ATOM 1656 C C . PHE A 1 282 ? 17.388 -24.618 13.103 1.00 30.75 262 PHE A C 1
ATOM 1657 O O . PHE A 1 282 ? 16.635 -24.004 13.786 1.00 32.29 262 PHE A O 1
ATOM 1665 N N . GLU A 1 283 ? 17.039 -25.200 11.988 1.00 31.06 263 GLU A N 1
ATOM 1666 C CA . GLU A 1 283 ? 15.703 -25.296 11.450 1.00 32.09 263 GLU A CA 1
ATOM 1667 C C . GLU A 1 283 ? 15.114 -24.043 10.815 1.00 31.81 263 GLU A C 1
ATOM 1668 O O . GLU A 1 283 ? 14.723 -24.098 9.695 1.00 31.89 263 GLU A O 1
ATOM 1674 N N . LYS A 1 284 ? 15.037 -22.945 11.536 1.00 30.97 264 LYS A N 1
ATOM 1675 C CA . LYS A 1 284 ? 14.549 -21.717 10.964 1.00 30.72 264 LYS A CA 1
ATOM 1676 C C . LYS A 1 284 ? 15.509 -20.584 11.197 1.00 30.09 264 LYS A C 1
ATOM 1677 O O . LYS A 1 284 ? 15.684 -20.135 12.274 1.00 30.18 264 LYS A O 1
ATOM 1683 N N . VAL A 1 285 ? 16.121 -20.107 10.153 1.00 29.50 265 VAL A N 1
ATOM 1684 C CA . VAL A 1 285 ? 17.079 -19.072 10.283 1.00 28.94 265 VAL A CA 1
ATOM 1685 C C . VAL A 1 285 ? 16.888 -17.888 9.364 1.00 28.66 265 VAL A C 1
ATOM 1686 O O . VAL A 1 285 ? 16.466 -18.017 8.264 1.00 28.40 265 VAL A O 1
ATOM 1690 N N . PHE A 1 286 ? 17.213 -16.720 9.876 1.00 28.25 266 PHE A N 1
ATOM 1691 C CA . PHE A 1 286 ? 17.332 -15.517 9.064 1.00 27.97 266 PHE A CA 1
ATOM 1692 C C . PHE A 1 286 ? 18.610 -14.736 9.381 1.00 28.67 266 PHE A C 1
ATOM 1693 O O . PHE A 1 286 ? 19.209 -14.883 10.462 1.00 27.49 266 PHE A O 1
ATOM 1701 N N . SER A 1 287 ? 19.017 -13.919 8.413 1.00 29.08 267 SER A N 1
ATOM 1702 C CA . SER A 1 287 ? 20.144 -13.027 8.590 1.00 30.26 267 SER A CA 1
ATOM 1703 C C . SER A 1 287 ? 19.868 -11.703 7.897 1.00 30.65 267 SER A C 1
ATOM 1704 O O . SER A 1 287 ? 19.095 -11.639 6.936 1.00 31.22 267 SER A O 1
ATOM 1707 N N . ILE A 1 288 ? 20.500 -10.651 8.399 1.00 30.67 268 ILE A N 1
ATOM 1708 C CA . ILE A 1 288 ? 20.315 -9.305 7.885 1.00 31.35 268 ILE A CA 1
ATOM 1709 C C . ILE A 1 288 ? 21.689 -8.682 7.875 1.00 31.81 268 ILE A C 1
ATOM 1710 O O . ILE A 1 288 ? 22.303 -8.556 8.915 1.00 31.62 268 ILE A O 1
ATOM 1715 N N . GLY A 1 289 ? 22.187 -8.310 6.706 1.00 32.54 269 GLY A N 1
ATOM 1716 C CA . GLY A 1 289 ? 23.567 -7.859 6.638 1.00 33.79 269 GLY A CA 1
ATOM 1717 C C . GLY A 1 289 ? 24.014 -7.449 5.261 1.00 34.73 269 GLY A C 1
ATOM 1718 O O . GLY A 1 289 ? 23.299 -7.653 4.283 1.00 34.34 269 GLY A O 1
ATOM 1719 N N . PRO A 1 290 ? 25.198 -6.832 5.184 1.00 36.10 270 PRO A N 1
ATOM 1720 C CA . PRO A 1 290 ? 25.773 -6.423 3.912 1.00 37.07 270 PRO A CA 1
ATOM 1721 C C . PRO A 1 290 ? 25.936 -7.621 2.995 1.00 38.17 270 PRO A C 1
ATOM 1722 O O . PRO A 1 290 ? 26.342 -8.693 3.449 1.00 38.77 270 PRO A O 1
ATOM 1726 N N . VAL A 1 291 ? 25.576 -7.441 1.729 1.00 39.11 271 VAL A N 1
ATOM 1727 C CA . VAL A 1 291 ? 25.768 -8.450 0.697 1.00 40.37 271 VAL A CA 1
ATOM 1728 C C . VAL A 1 291 ? 26.459 -7.789 -0.514 1.00 41.30 271 VAL A C 1
ATOM 1729 O O . VAL A 1 291 ? 26.161 -6.637 -0.850 1.00 40.92 271 VAL A O 1
ATOM 1733 N N . PHE A 1 292 ? 27.377 -8.529 -1.147 1.00 42.59 272 PHE A N 1
ATOM 1734 C CA . PHE A 1 292 ? 28.327 -7.984 -2.132 1.00 43.67 272 PHE A CA 1
ATOM 1735 C C . PHE A 1 292 ? 28.258 -8.660 -3.497 1.00 44.00 272 PHE A C 1
ATOM 1736 O O . PHE A 1 292 ? 27.271 -9.324 -3.826 1.00 44.89 272 PHE A O 1
ATOM 1744 N N . LEU A 1 303 ? 31.595 -3.899 -7.976 1.00 53.00 283 LEU A N 1
ATOM 1745 C CA . LEU A 1 303 ? 31.622 -4.256 -6.554 1.00 52.95 283 LEU A CA 1
ATOM 1746 C C . LEU A 1 303 ? 30.528 -3.512 -5.790 1.00 52.34 283 LEU A C 1
ATOM 1747 O O . LEU A 1 303 ? 30.777 -2.478 -5.153 1.00 52.54 283 LEU A O 1
ATOM 1752 N N . THR A 1 304 ? 29.310 -4.040 -5.871 1.00 51.29 284 THR A N 1
ATOM 1753 C CA . THR A 1 304 ? 28.173 -3.423 -5.194 1.00 50.10 284 THR A CA 1
ATOM 1754 C C . THR A 1 304 ? 27.922 -4.021 -3.806 1.00 48.73 284 THR A C 1
ATOM 1755 O O . THR A 1 304 ? 28.119 -5.221 -3.588 1.00 49.07 284 THR A O 1
ATOM 1759 N N . GLU A 1 305 ? 27.521 -3.162 -2.872 1.00 46.72 285 GLU A N 1
ATOM 1760 C CA . GLU A 1 305 ? 27.077 -3.580 -1.544 1.00 44.55 285 GLU A CA 1
ATOM 1761 C C . GLU A 1 305 ? 25.616 -3.187 -1.381 1.00 42.75 285 GLU A C 1
ATOM 1762 O O . GLU A 1 305 ? 25.211 -2.092 -1.786 1.00 43.01 285 GLU A O 1
ATOM 1768 N N . PHE A 1 306 ? 24.823 -4.090 -0.809 1.00 40.12 286 PHE A N 1
ATOM 1769 C CA . PHE A 1 306 ? 23.450 -3.788 -0.437 1.00 37.38 286 PHE A CA 1
ATOM 1770 C C . PHE A 1 306 ? 23.062 -4.587 0.810 1.00 35.31 286 PHE A C 1
ATOM 1771 O O . PHE A 1 306 ? 23.887 -5.304 1.345 1.00 35.03 286 PHE A O 1
ATOM 1779 N N . VAL A 1 307 ? 21.827 -4.445 1.284 1.00 33.00 287 VAL A N 1
ATOM 1780 C CA . VAL A 1 307 ? 21.401 -5.130 2.506 1.00 30.81 287 VAL A CA 1
ATOM 1781 C C . VAL A 1 307 ? 20.383 -6.226 2.194 1.00 30.03 287 VAL A C 1
ATOM 1782 O O . VAL A 1 307 ? 19.295 -5.953 1.681 1.00 28.88 287 VAL A O 1
ATOM 1786 N N . GLY A 1 308 ? 20.765 -7.467 2.497 1.00 29.52 288 GLY A N 1
ATOM 1787 C CA . GLY A 1 308 ? 19.921 -8.637 2.257 1.00 29.10 288 GLY A CA 1
ATOM 1788 C C . GLY A 1 308 ? 19.231 -9.117 3.517 1.00 29.32 288 GLY A C 1
ATOM 1789 O O . GLY A 1 308 ? 19.847 -9.197 4.587 1.00 29.46 288 GLY A O 1
ATOM 1790 N N . LEU A 1 309 ? 17.936 -9.391 3.406 1.00 29.44 289 LEU A N 1
ATOM 1791 C CA . LEU A 1 309 ? 17.208 -10.033 4.475 1.00 29.68 289 LEU A CA 1
ATOM 1792 C C . LEU A 1 309 ? 16.900 -11.446 4.004 1.00 29.88 289 LEU A C 1
ATOM 1793 O O . LEU A 1 309 ? 16.055 -11.618 3.129 1.00 30.64 289 LEU A O 1
ATOM 1798 N N . ASP A 1 310 ? 17.581 -12.434 4.598 1.00 29.70 290 ASP A N 1
ATOM 1799 C CA . ASP A 1 310 ? 17.642 -13.818 4.113 1.00 29.96 290 ASP A CA 1
ATOM 1800 C C . ASP A 1 310 ? 16.962 -14.829 5.019 1.00 29.37 290 ASP A C 1
ATOM 1801 O O . ASP A 1 310 ? 17.126 -14.784 6.244 1.00 29.25 290 ASP A O 1
ATOM 1806 N N . ILE A 1 311 ? 16.239 -15.762 4.392 1.00 28.47 291 ILE A N 1
ATOM 1807 C CA . ILE A 1 311 ? 15.472 -16.800 5.075 1.00 27.31 291 ILE A CA 1
ATOM 1808 C C . ILE A 1 311 ? 15.878 -18.172 4.544 1.00 27.57 291 ILE A C 1
ATOM 1809 O O . ILE A 1 311 ? 16.048 -18.363 3.334 1.00 27.75 291 ILE A O 1
ATOM 1814 N N . GLU A 1 312 ? 16.053 -19.115 5.464 1.00 27.20 292 GLU A N 1
ATOM 1815 C CA . GLU A 1 312 ? 16.310 -20.502 5.120 1.00 26.80 292 GLU A CA 1
ATOM 1816 C C . GLU A 1 312 ? 15.610 -21.370 6.142 1.00 26.42 292 GLU A C 1
ATOM 1817 O O . GLU A 1 312 ? 15.656 -21.083 7.336 1.00 26.79 292 GLU A O 1
ATOM 1823 N N . MET A 1 313 ? 14.954 -22.427 5.677 1.00 26.04 293 MET A N 1
ATOM 1824 C CA . MET A 1 313 ? 14.004 -23.147 6.520 1.00 26.17 293 MET A CA 1
ATOM 1825 C C . MET A 1 313 ? 13.849 -24.626 6.143 1.00 26.39 293 MET A C 1
ATOM 1826 O O . MET A 1 313 ? 13.543 -24.955 4.990 1.00 26.06 293 MET A O 1
ATOM 1831 N N . ALA A 1 314 ? 14.063 -25.503 7.124 1.00 26.29 294 ALA A N 1
ATOM 1832 C CA . ALA A 1 314 ? 13.745 -26.927 6.980 1.00 26.15 294 ALA A CA 1
ATOM 1833 C C . ALA A 1 314 ? 12.240 -27.058 6.942 1.00 26.00 294 ALA A C 1
ATOM 1834 O O . ALA A 1 314 ? 11.537 -26.297 7.608 1.00 26.37 294 ALA A O 1
ATOM 1836 N N . PHE A 1 315 ? 11.740 -28.003 6.154 1.00 25.61 295 PHE A N 1
ATOM 1837 C CA . PHE A 1 315 ? 10.301 -28.255 6.104 1.00 25.18 295 PHE A CA 1
ATOM 1838 C C . PHE A 1 315 ? 9.996 -29.749 6.225 1.00 25.39 295 PHE A C 1
ATOM 1839 O O . PHE A 1 315 ? 10.907 -30.575 6.166 1.00 25.01 295 PHE A O 1
ATOM 1847 N N . ASN A 1 316 ? 8.716 -30.076 6.388 1.00 25.58 296 ASN A N 1
ATOM 1848 C CA . ASN A 1 316 ? 8.263 -31.460 6.526 1.00 25.93 296 ASN A CA 1
ATOM 1849 C C . ASN A 1 316 ? 8.343 -32.295 5.226 1.00 26.22 296 ASN A C 1
ATOM 1850 O O . ASN A 1 316 ? 9.116 -33.242 5.148 1.00 25.47 296 ASN A O 1
ATOM 1855 N N . TYR A 1 317 ? 7.555 -31.938 4.214 1.00 26.86 297 TYR A N 1
ATOM 1856 C CA . TYR A 1 317 ? 7.471 -32.748 2.983 1.00 27.71 297 TYR A CA 1
ATOM 1857 C C . TYR A 1 317 ? 7.451 -31.955 1.657 1.00 27.89 297 TYR A C 1
ATOM 1858 O O . TYR A 1 317 ? 7.840 -32.491 0.622 1.00 28.31 297 TYR A O 1
ATOM 1867 N N . HIS A 1 318 ? 7.027 -30.688 1.697 1.00 27.74 298 HIS A N 1
ATOM 1868 C CA . HIS A 1 318 ? 6.869 -29.896 0.480 1.00 27.19 298 HIS A CA 1
ATOM 1869 C C . HIS A 1 318 ? 7.313 -28.439 0.668 1.00 26.65 298 HIS A C 1
ATOM 1870 O O . HIS A 1 318 ? 6.839 -27.738 1.588 1.00 26.54 298 HIS A O 1
ATOM 1877 N N . TYR A 1 319 ? 8.193 -27.995 -0.232 1.00 25.58 299 TYR A N 1
ATOM 1878 C CA . TYR A 1 319 ? 8.790 -26.654 -0.211 1.00 25.08 299 TYR A CA 1
ATOM 1879 C C . TYR A 1 319 ? 7.781 -25.508 -0.178 1.00 24.86 299 TYR A C 1
ATOM 1880 O O . TYR A 1 319 ? 8.113 -24.394 0.240 1.00 25.06 299 TYR A O 1
ATOM 1889 N N . HIS A 1 320 ? 6.560 -25.778 -0.616 1.00 24.34 300 HIS A N 1
ATOM 1890 C CA . HIS A 1 320 ? 5.474 -24.822 -0.437 1.00 24.48 300 HIS A CA 1
ATOM 1891 C C . HIS A 1 320 ? 5.259 -24.396 1.012 1.00 24.62 300 HIS A C 1
ATOM 1892 O O . HIS A 1 320 ? 4.724 -23.312 1.268 1.00 25.04 300 HIS A O 1
ATOM 1899 N N . GLU A 1 321 ? 5.681 -25.242 1.950 1.00 24.57 301 GLU A N 1
ATOM 1900 C CA . GLU A 1 321 ? 5.696 -24.891 3.369 1.00 24.06 301 GLU A CA 1
ATOM 1901 C C . GLU A 1 321 ? 6.593 -23.677 3.606 1.00 23.20 301 GLU A C 1
ATOM 1902 O O . GLU A 1 321 ? 6.263 -22.795 4.375 1.00 23.50 301 GLU A O 1
ATOM 1908 N N . VAL A 1 322 ? 7.734 -23.637 2.941 1.00 23.36 302 VAL A N 1
ATOM 1909 C CA . VAL A 1 322 ? 8.658 -22.528 3.109 1.00 23.11 302 VAL A CA 1
ATOM 1910 C C . VAL A 1 322 ? 8.191 -21.336 2.258 1.00 24.24 302 VAL A C 1
ATOM 1911 O O . VAL A 1 322 ? 8.051 -20.213 2.769 1.00 24.25 302 VAL A O 1
ATOM 1915 N N . MET A 1 323 ? 7.918 -21.601 0.977 1.00 24.97 303 MET A N 1
ATOM 1916 C CA . MET A 1 323 ? 7.394 -20.608 0.030 1.00 25.86 303 MET A CA 1
ATOM 1917 C C . MET A 1 323 ? 6.258 -19.800 0.647 1.00 26.20 303 MET A C 1
ATOM 1918 O O . MET A 1 323 ? 6.269 -18.560 0.582 1.00 26.07 303 MET A O 1
ATOM 1923 N N . GLU A 1 324 ? 5.294 -20.500 1.248 1.00 26.21 304 GLU A N 1
ATOM 1924 C CA . GLU A 1 324 ? 4.182 -19.840 1.927 1.00 27.19 304 GLU A CA 1
ATOM 1925 C C . GLU A 1 324 ? 4.617 -19.020 3.138 1.00 26.97 304 GLU A C 1
ATOM 1926 O O . GLU A 1 324 ? 4.080 -17.938 3.363 1.00 27.06 304 GLU A O 1
ATOM 1932 N N . GLU A 1 325 ? 5.586 -19.516 3.914 1.00 26.49 305 GLU A N 1
ATOM 1933 C CA . GLU A 1 325 ? 6.040 -18.759 5.074 1.00 26.02 305 GLU A CA 1
ATOM 1934 C C . GLU A 1 325 ? 6.672 -17.452 4.633 1.00 25.35 305 GLU A C 1
ATOM 1935 O O . GLU A 1 325 ? 6.383 -16.403 5.204 1.00 24.65 305 GLU A O 1
ATOM 1941 N N . ILE A 1 326 ? 7.507 -17.528 3.597 1.00 24.23 306 ILE A N 1
ATOM 1942 C CA . ILE A 1 326 ? 8.167 -16.367 3.056 1.00 23.69 306 ILE A CA 1
ATOM 1943 C C . ILE A 1 326 ? 7.145 -15.350 2.570 1.00 24.04 306 ILE A C 1
ATOM 1944 O O . ILE A 1 326 ? 7.218 -14.166 2.937 1.00 23.96 306 ILE A O 1
ATOM 1949 N N . ALA A 1 327 ? 6.194 -15.812 1.750 1.00 24.26 307 ALA A N 1
ATOM 1950 C CA . ALA A 1 327 ? 5.156 -14.940 1.217 1.00 24.52 307 ALA A CA 1
ATOM 1951 C C . ALA A 1 327 ? 4.386 -14.292 2.360 1.00 24.69 307 ALA A C 1
ATOM 1952 O O . ALA A 1 327 ? 4.104 -13.092 2.319 1.00 24.58 307 ALA A O 1
ATOM 1954 N N . ASP A 1 328 ? 4.057 -15.079 3.381 1.00 25.13 308 ASP A N 1
ATOM 1955 C CA . ASP A 1 328 ? 3.266 -14.554 4.494 1.00 26.34 308 ASP A CA 1
ATOM 1956 C C . ASP A 1 328 ? 4.062 -13.500 5.252 1.00 26.55 308 ASP A C 1
ATOM 1957 O O . ASP A 1 328 ? 3.498 -12.545 5.790 1.00 26.76 308 ASP A O 1
ATOM 1962 N N . THR A 1 329 ? 5.382 -13.675 5.283 1.00 26.81 309 THR A N 1
ATOM 1963 C CA . THR A 1 329 ? 6.233 -12.729 5.973 1.00 26.72 309 THR A CA 1
ATOM 1964 C C . THR A 1 329 ? 6.256 -11.406 5.228 1.00 26.98 309 THR A C 1
ATOM 1965 O O . THR A 1 329 ? 6.168 -10.346 5.851 1.00 27.03 309 THR A O 1
ATOM 1969 N N . MET A 1 330 ? 6.355 -11.470 3.902 1.00 27.06 310 MET A N 1
ATOM 1970 C CA . MET A 1 330 ? 6.233 -10.270 3.076 1.00 27.24 310 MET A CA 1
ATOM 1971 C C . MET A 1 330 ? 4.897 -9.575 3.335 1.00 27.02 310 MET A C 1
ATOM 1972 O O . MET A 1 330 ? 4.843 -8.355 3.506 1.00 26.97 310 MET A O 1
ATOM 1977 N N . VAL A 1 331 ? 3.834 -10.368 3.381 1.00 27.09 311 VAL A N 1
ATOM 1978 C CA . VAL A 1 331 ? 2.497 -9.853 3.641 1.00 27.37 311 VAL A CA 1
ATOM 1979 C C . VAL A 1 331 ? 2.397 -9.163 5.005 1.00 27.48 311 VAL A C 1
ATOM 1980 O O . VAL A 1 331 ? 1.708 -8.148 5.140 1.00 27.54 311 VAL A O 1
ATOM 1984 N N . GLN A 1 332 ? 3.081 -9.693 6.009 1.00 27.16 312 GLN A N 1
ATOM 1985 C CA . GLN A 1 332 ? 3.017 -9.066 7.323 1.00 27.48 312 GLN A CA 1
ATOM 1986 C C . GLN A 1 332 ? 3.742 -7.744 7.276 1.00 26.80 312 GLN A C 1
ATOM 1987 O O . GLN A 1 332 ? 3.328 -6.787 7.926 1.00 26.55 312 GLN A O 1
ATOM 1993 N N . ILE A 1 333 ? 4.812 -7.688 6.494 1.00 26.41 313 ILE A N 1
ATOM 1994 C CA . ILE A 1 333 ? 5.527 -6.444 6.320 1.00 26.18 313 ILE A CA 1
ATOM 1995 C C . ILE A 1 333 ? 4.611 -5.380 5.683 1.00 26.70 313 ILE A C 1
ATOM 1996 O O . ILE A 1 333 ? 4.463 -4.280 6.239 1.00 26.63 313 ILE A O 1
ATOM 2001 N N . PHE A 1 334 ? 3.985 -5.713 4.551 1.00 26.72 314 PHE A N 1
ATOM 2002 C CA . PHE A 1 334 ? 3.115 -4.761 3.863 1.00 27.10 314 PHE A CA 1
ATOM 2003 C C . PHE A 1 334 ? 1.968 -4.324 4.778 1.00 27.76 314 PHE A C 1
ATOM 2004 O O . PHE A 1 334 ? 1.707 -3.131 4.901 1.00 27.61 314 PHE A O 1
ATOM 2012 N N . LYS A 1 335 ? 1.303 -5.280 5.435 1.00 28.53 315 LYS A N 1
ATOM 2013 C CA . LYS A 1 335 ? 0.263 -4.945 6.414 1.00 29.55 315 LYS A CA 1
ATOM 2014 C C . LYS A 1 335 ? 0.788 -3.964 7.465 1.00 29.87 315 LYS A C 1
ATOM 2015 O O . LYS A 1 335 ? 0.212 -2.886 7.644 1.00 30.43 315 LYS A O 1
ATOM 2021 N N . GLY A 1 336 ? 1.895 -4.322 8.118 1.00 29.77 316 GLY A N 1
ATOM 2022 C CA . GLY A 1 336 ? 2.479 -3.517 9.187 1.00 29.53 316 GLY A CA 1
ATOM 2023 C C . GLY A 1 336 ? 2.857 -2.110 8.753 1.00 29.92 316 GLY A C 1
ATOM 2024 O O . GLY A 1 336 ? 2.649 -1.160 9.498 1.00 30.24 316 GLY A O 1
ATOM 2025 N N . LEU A 1 337 ? 3.403 -1.973 7.547 1.00 29.63 317 LEU A N 1
ATOM 2026 C CA . LEU A 1 337 ? 3.747 -0.661 7.012 1.00 30.01 317 LEU A CA 1
ATOM 2027 C C . LEU A 1 337 ? 2.535 0.231 6.786 1.00 31.09 317 LEU A C 1
ATOM 2028 O O . LEU A 1 337 ? 2.583 1.443 7.045 1.00 30.73 317 LEU A O 1
ATOM 2033 N N . GLN A 1 338 ? 1.457 -0.366 6.285 1.00 32.35 318 GLN A N 1
ATOM 2034 C CA . GLN A 1 338 ? 0.256 0.399 5.970 1.00 33.80 318 GLN A CA 1
ATOM 2035 C C . GLN A 1 338 ? -0.524 0.720 7.252 1.00 34.92 318 GLN A C 1
ATOM 2036 O O . GLN A 1 338 ? -1.283 1.690 7.296 1.00 34.93 318 GLN A O 1
ATOM 2042 N N . GLU A 1 339 ? -0.319 -0.090 8.287 1.00 36.28 319 GLU A N 1
ATOM 2043 C CA . GLU A 1 339 ? -0.947 0.140 9.578 1.00 38.14 319 GLU A CA 1
ATOM 2044 C C . GLU A 1 339 ? -0.164 1.099 10.455 1.00 38.45 319 GLU A C 1
ATOM 2045 O O . GLU A 1 339 ? -0.758 1.948 11.106 1.00 38.87 319 GLU A O 1
ATOM 2051 N N . ARG A 1 340 ? 1.161 0.968 10.468 1.00 38.92 320 ARG A N 1
ATOM 2052 C CA . ARG A 1 340 ? 1.992 1.712 11.415 1.00 39.50 320 ARG A CA 1
ATOM 2053 C C . ARG A 1 340 ? 2.788 2.873 10.822 1.00 38.90 320 ARG A C 1
ATOM 2054 O O . ARG A 1 340 ? 3.268 3.729 11.567 1.00 38.88 320 ARG A O 1
ATOM 2062 N N . PHE A 1 341 ? 2.946 2.899 9.503 1.00 38.04 321 PHE A N 1
ATOM 2063 C CA . PHE A 1 341 ? 3.779 3.917 8.871 1.00 37.23 321 PHE A CA 1
ATOM 2064 C C . PHE A 1 341 ? 3.012 4.744 7.834 1.00 37.21 321 PHE A C 1
ATOM 2065 O O . PHE A 1 341 ? 3.568 5.202 6.831 1.00 36.31 321 PHE A O 1
ATOM 2073 N N . GLN A 1 342 ? 1.752 4.970 8.092 1.00 37.80 322 GLN A N 1
ATOM 2074 C CA . GLN A 1 342 ? 0.922 5.673 7.156 1.00 38.66 322 GLN A CA 1
ATOM 2075 C C . GLN A 1 342 ? 1.388 7.118 6.949 1.00 38.69 322 GLN A C 1
ATOM 2076 O O . GLN A 1 342 ? 1.417 7.601 5.861 1.00 38.79 322 GLN A O 1
ATOM 2082 N N . THR A 1 343 ? 1.829 7.750 8.014 1.00 38.78 323 THR A N 1
ATOM 2083 C CA . THR A 1 343 ? 2.315 9.095 7.969 1.00 38.83 323 THR A CA 1
ATOM 2084 C C . THR A 1 343 ? 3.511 9.233 7.025 1.00 38.48 323 THR A C 1
ATOM 2085 O O . THR A 1 343 ? 3.519 10.075 6.183 1.00 38.44 323 THR A O 1
ATOM 2089 N N . GLU A 1 344 ? 4.485 8.360 7.134 1.00 38.07 324 GLU A N 1
ATOM 2090 C CA . GLU A 1 344 ? 5.606 8.370 6.224 1.00 37.69 324 GLU A CA 1
ATOM 2091 C C . GLU A 1 344 ? 5.271 7.970 4.815 1.00 36.80 324 GLU A C 1
ATOM 2092 O O . GLU A 1 344 ? 5.853 8.443 3.914 1.00 36.38 324 GLU A O 1
ATOM 2098 N N . ILE A 1 345 ? 4.333 7.070 4.645 1.00 36.13 325 ILE A N 1
ATOM 2099 C CA . ILE A 1 345 ? 3.900 6.712 3.295 1.00 35.52 325 ILE A CA 1
ATOM 2100 C C . ILE A 1 345 ? 3.267 7.919 2.607 1.00 35.54 325 ILE A C 1
ATOM 2101 O O . ILE A 1 345 ? 3.586 8.215 1.451 1.00 35.14 325 ILE A O 1
ATOM 2106 N N . GLN A 1 346 ? 2.395 8.620 3.328 1.00 35.81 326 GLN A N 1
ATOM 2107 C CA . GLN A 1 346 ? 1.794 9.871 2.834 1.00 36.86 326 GLN A CA 1
ATOM 2108 C C . GLN A 1 346 ? 2.814 10.983 2.605 1.00 36.26 326 GLN A C 1
ATOM 2109 O O . GLN A 1 346 ? 2.646 11.786 1.689 1.00 36.76 326 GLN A O 1
ATOM 2115 N N . THR A 1 347 ? 3.862 11.036 3.428 1.00 35.71 327 THR A N 1
ATOM 2116 C CA . THR A 1 347 ? 4.924 12.016 3.226 1.00 35.10 327 THR A CA 1
ATOM 2117 C C . THR A 1 347 ? 5.668 11.777 1.910 1.00 35.07 327 THR A C 1
ATOM 2118 O O . THR A 1 347 ? 5.824 12.705 1.121 1.00 35.55 327 THR A O 1
ATOM 2122 N N . VAL A 1 348 ? 6.121 10.547 1.665 1.00 34.59 328 VAL A N 1
ATOM 2123 C CA . VAL A 1 348 ? 6.835 10.230 0.422 1.00 34.01 328 VAL A CA 1
ATOM 2124 C C . VAL A 1 348 ? 5.915 10.392 -0.787 1.00 34.69 328 VAL A C 1
ATOM 2125 O O . VAL A 1 348 ? 6.348 10.845 -1.859 1.00 34.12 328 VAL A O 1
ATOM 2129 N N . ASN A 1 349 ? 4.645 10.028 -0.605 1.00 35.22 329 ASN A N 1
ATOM 2130 C CA . ASN A 1 349 ? 3.661 10.194 -1.662 1.00 36.12 329 ASN A CA 1
ATOM 2131 C C . ASN A 1 349 ? 3.575 11.645 -2.132 1.00 36.07 329 ASN A C 1
ATOM 2132 O O . ASN A 1 349 ? 3.453 11.888 -3.331 1.00 35.85 329 ASN A O 1
ATOM 2137 N N . LYS A 1 350 ? 3.681 12.597 -1.199 1.00 36.05 330 LYS A N 1
ATOM 2138 C CA . LYS A 1 350 ? 3.646 14.018 -1.562 1.00 36.25 330 LYS A CA 1
ATOM 2139 C C . LYS A 1 350 ? 4.746 14.392 -2.545 1.00 35.70 330 LYS A C 1
ATOM 2140 O O . LYS A 1 350 ? 4.515 15.179 -3.448 1.00 35.96 330 LYS A O 1
ATOM 2146 N N . GLN A 1 351 ? 5.939 13.827 -2.399 1.00 35.30 331 GLN A N 1
ATOM 2147 C CA . GLN A 1 351 ? 6.989 14.118 -3.389 1.00 34.84 331 GLN A CA 1
ATOM 2148 C C . GLN A 1 351 ? 6.957 13.208 -4.627 1.00 34.93 331 GLN A C 1
ATOM 2149 O O . GLN A 1 351 ? 7.174 13.658 -5.752 1.00 34.93 331 GLN A O 1
ATOM 2155 N N . PHE A 1 352 ? 6.714 11.923 -4.417 1.00 35.25 332 PHE A N 1
ATOM 2156 C CA . PHE A 1 352 ? 6.752 10.972 -5.515 1.00 35.43 332 PHE A CA 1
ATOM 2157 C C . PHE A 1 352 ? 5.445 10.212 -5.513 1.00 35.84 332 PHE A C 1
ATOM 2158 O O . PHE A 1 352 ? 5.322 9.195 -4.821 1.00 35.73 332 PHE A O 1
ATOM 2166 N N . PRO A 1 353 ? 4.459 10.707 -6.287 1.00 36.35 333 PRO A N 1
ATOM 2167 C CA . PRO A 1 353 ? 3.091 10.181 -6.241 1.00 36.38 333 PRO A CA 1
ATOM 2168 C C . PRO A 1 353 ? 3.107 8.703 -6.575 1.00 36.42 333 PRO A C 1
ATOM 2169 O O . PRO A 1 353 ? 3.743 8.296 -7.552 1.00 36.05 333 PRO A O 1
ATOM 2173 N N . CYS A 1 354 ? 2.437 7.910 -5.747 1.00 36.55 334 CYS A N 1
ATOM 2174 C CA . CYS A 1 354 ? 2.397 6.464 -5.931 1.00 36.93 334 CYS A CA 1
ATOM 2175 C C . CYS A 1 354 ? 1.084 5.898 -5.393 1.00 36.15 334 CYS A C 1
ATOM 2176 O O . CYS A 1 354 ? 0.641 6.274 -4.306 1.00 35.54 334 CYS A O 1
ATOM 2179 N N . GLU A 1 355 ? 0.463 5.011 -6.171 1.00 35.80 335 GLU A N 1
ATOM 2180 C CA . GLU A 1 355 ? -0.735 4.293 -5.718 1.00 35.77 335 GLU A CA 1
ATOM 2181 C C . GLU A 1 355 ? -0.342 3.385 -4.560 1.00 34.18 335 GLU A C 1
ATOM 2182 O O . GLU A 1 355 ? 0.714 2.764 -4.621 1.00 33.33 335 GLU A O 1
ATOM 2188 N N . PRO A 1 356 ? -1.195 3.299 -3.514 1.00 33.10 336 PRO A N 1
ATOM 2189 C CA . PRO A 1 356 ? -0.934 2.378 -2.411 1.00 32.49 336 PRO A CA 1
ATOM 2190 C C . PRO A 1 356 ? -0.672 0.974 -2.938 1.00 31.97 336 PRO A C 1
ATOM 2191 O O . PRO A 1 356 ? -1.289 0.544 -3.924 1.00 31.34 336 PRO A O 1
ATOM 2195 N N . PHE A 1 357 ? 0.273 0.295 -2.295 1.00 31.81 337 PHE A N 1
ATOM 2196 C CA . PHE A 1 357 ? 0.705 -1.036 -2.683 1.00 31.55 337 PHE A CA 1
ATOM 2197 C C . PHE A 1 357 ? -0.405 -2.056 -2.424 1.00 32.08 337 PHE A C 1
ATOM 2198 O O . PHE A 1 357 ? -1.011 -2.066 -1.347 1.00 32.36 337 PHE A O 1
ATOM 2206 N N . LYS A 1 358 ? -0.674 -2.899 -3.424 1.00 32.52 338 LYS A N 1
ATOM 2207 C CA . LYS A 1 358 ? -1.750 -3.897 -3.341 1.00 32.96 338 LYS A CA 1
ATOM 2208 C C . LYS A 1 358 ? -1.212 -5.321 -3.278 1.00 32.40 338 LYS A C 1
ATOM 2209 O O . LYS A 1 358 ? -0.228 -5.656 -3.934 1.00 31.90 338 LYS A O 1
ATOM 2215 N N . PHE A 1 359 ? -1.891 -6.157 -2.503 1.00 32.22 339 PHE A N 1
ATOM 2216 C CA . PHE A 1 359 ? -1.489 -7.550 -2.295 1.00 32.13 339 PHE A CA 1
ATOM 2217 C C . PHE A 1 359 ? -2.711 -8.364 -1.865 1.00 32.78 339 PHE A C 1
ATOM 2218 O O . PHE A 1 359 ? -3.650 -7.821 -1.264 1.00 32.65 339 PHE A O 1
ATOM 2226 N N . LEU A 1 360 ? -2.711 -9.657 -2.186 1.00 32.99 340 LEU A N 1
ATOM 2227 C CA . LEU A 1 360 ? -3.817 -10.533 -1.815 1.00 33.44 340 LEU A CA 1
ATOM 2228 C C . LEU A 1 360 ? -3.532 -11.267 -0.510 1.00 34.05 340 LEU A C 1
ATOM 2229 O O . LEU A 1 360 ? -2.398 -11.286 -0.036 1.00 34.29 340 LEU A O 1
ATOM 2234 N N . GLU A 1 361 ? -4.566 -11.864 0.070 1.00 34.86 341 GLU A N 1
ATOM 2235 C CA . GLU A 1 361 ? -4.407 -12.734 1.227 1.00 35.89 341 GLU A CA 1
ATOM 2236 C C . GLU A 1 361 ? -5.177 -14.026 0.990 1.00 35.56 341 GLU A C 1
ATOM 2237 O O . GLU A 1 361 ? -6.398 -13.997 0.923 1.00 36.55 341 GLU A O 1
ATOM 2243 N N . PRO A 1 362 ? -4.502 -15.122 0.757 1.00 35.12 342 PRO A N 1
ATOM 2244 C CA . PRO A 1 362 ? -3.064 -15.228 0.710 1.00 34.52 342 PRO A CA 1
ATOM 2245 C C . PRO A 1 362 ? -2.502 -14.838 -0.618 1.00 34.20 342 PRO A C 1
ATOM 2246 O O . PRO A 1 362 ? -3.194 -14.520 -1.511 1.00 34.04 342 PRO A O 1
ATOM 2250 N N . THR A 1 363 ? -1.202 -14.895 -0.717 1.00 33.82 343 THR A N 1
ATOM 2251 C CA . THR A 1 363 ? -0.493 -14.473 -1.870 1.00 33.62 343 THR A CA 1
ATOM 2252 C C . THR A 1 363 ? -0.875 -15.234 -3.104 1.00 33.80 343 THR A C 1
ATOM 2253 O O . THR A 1 363 ? -1.161 -16.385 -3.046 1.00 34.04 343 THR A O 1
ATOM 2257 N N . LEU A 1 364 ? -0.912 -14.536 -4.216 1.00 33.51 344 LEU A N 1
ATOM 2258 C CA . LEU A 1 364 ? -1.142 -15.140 -5.479 1.00 33.39 344 LEU A CA 1
ATOM 2259 C C . LEU A 1 364 ? 0.031 -15.960 -5.907 1.00 33.00 344 LEU A C 1
ATOM 2260 O O . LEU A 1 364 ? 1.120 -15.506 -5.896 1.00 32.61 344 LEU A O 1
ATOM 2265 N N . ARG A 1 365 ? -0.228 -17.183 -6.311 1.00 32.96 345 ARG A N 1
ATOM 2266 C CA . ARG A 1 365 ? 0.787 -18.045 -6.865 1.00 33.08 345 ARG A CA 1
ATOM 2267 C C . ARG A 1 365 ? 0.392 -18.505 -8.253 1.00 33.08 345 ARG A C 1
ATOM 2268 O O . ARG A 1 365 ? -0.661 -19.033 -8.436 1.00 32.73 345 ARG A O 1
ATOM 2276 N N . LEU A 1 366 ? 1.298 -18.324 -9.193 1.00 32.94 346 LEU A N 1
ATOM 2277 C CA . LEU A 1 366 ? 1.163 -18.737 -10.558 1.00 33.35 346 LEU A CA 1
ATOM 2278 C C . LEU A 1 366 ? 2.270 -19.674 -10.947 1.00 33.41 346 LEU A C 1
ATOM 2279 O O . LEU A 1 366 ? 3.372 -19.501 -10.539 1.00 33.26 346 LEU A O 1
ATOM 2284 N N . GLU A 1 367 ? 1.971 -20.641 -11.782 1.00 33.84 347 GLU A N 1
ATOM 2285 C CA . GLU A 1 367 ? 3.002 -21.543 -12.288 1.00 35.00 347 GLU A CA 1
ATOM 2286 C C . GLU A 1 367 ? 3.639 -20.985 -13.554 1.00 34.97 347 GLU A C 1
ATOM 2287 O O . GLU A 1 367 ? 3.024 -20.192 -14.269 1.00 35.01 347 GLU A O 1
ATOM 2293 N N . TYR A 1 368 ? 4.864 -21.415 -13.836 1.00 34.93 348 TYR A N 1
ATOM 2294 C CA . TYR A 1 368 ? 5.574 -20.962 -15.023 1.00 35.50 348 TYR A CA 1
ATOM 2295 C C . TYR A 1 368 ? 4.749 -21.141 -16.307 1.00 36.11 348 TYR A C 1
ATOM 2296 O O . TYR A 1 368 ? 4.745 -20.253 -17.166 1.00 36.08 348 TYR A O 1
ATOM 2305 N N . CYS A 1 369 ? 4.052 -22.279 -16.422 1.00 36.45 349 CYS A N 1
ATOM 2306 C CA . CYS A 1 369 ? 3.241 -22.576 -17.604 1.00 37.12 349 CYS A CA 1
ATOM 2307 C C . CYS A 1 369 ? 2.151 -21.516 -17.833 1.00 37.13 349 CYS A C 1
ATOM 2308 O O . CYS A 1 369 ? 1.971 -21.046 -18.956 1.00 37.50 349 CYS A O 1
ATOM 2311 N N . GLU A 1 370 ? 1.466 -21.116 -16.765 1.00 37.11 350 GLU A N 1
ATOM 2312 C CA . GLU A 1 370 ? 0.449 -20.075 -16.836 1.00 37.31 350 GLU A CA 1
ATOM 2313 C C . GLU A 1 370 ? 1.031 -18.726 -17.238 1.00 37.20 350 GLU A C 1
ATOM 2314 O O . GLU A 1 370 ? 0.374 -17.959 -17.937 1.00 37.57 350 GLU A O 1
ATOM 2320 N N . ALA A 1 371 ? 2.242 -18.430 -16.775 1.00 36.79 351 ALA A N 1
ATOM 2321 C CA . ALA A 1 371 ? 2.925 -17.193 -17.145 1.00 36.82 351 ALA A CA 1
ATOM 2322 C C . ALA A 1 371 ? 3.250 -17.175 -18.637 1.00 36.78 351 ALA A C 1
ATOM 2323 O O . ALA A 1 371 ? 2.960 -16.188 -19.318 1.00 36.73 351 ALA A O 1
ATOM 2325 N N . LEU A 1 372 ? 3.843 -18.271 -19.124 1.00 36.70 352 LEU A N 1
ATOM 2326 C CA . LEU A 1 372 ? 4.131 -18.468 -20.547 1.00 36.48 352 LEU A CA 1
ATOM 2327 C C . LEU A 1 372 ? 2.862 -18.295 -21.405 1.00 36.01 352 LEU A C 1
ATOM 2328 O O . LEU A 1 372 ? 2.899 -17.614 -22.436 1.00 35.78 352 LEU A O 1
ATOM 2333 N N . ALA A 1 373 ? 1.746 -18.872 -20.960 1.00 35.41 353 ALA A N 1
ATOM 2334 C CA . ALA A 1 373 ? 0.466 -18.691 -21.656 1.00 35.13 353 ALA A CA 1
ATOM 2335 C C . ALA A 1 373 ? 0.065 -17.216 -21.729 1.00 35.06 353 ALA A C 1
ATOM 2336 O O . ALA A 1 373 ? -0.210 -16.714 -22.819 1.00 35.42 353 ALA A O 1
ATOM 2338 N N . MET A 1 374 ? 0.080 -16.523 -20.582 1.00 34.73 354 MET A N 1
ATOM 2339 C CA . MET A 1 374 ? -0.262 -15.093 -20.501 1.00 33.86 354 MET A CA 1
ATOM 2340 C C . MET A 1 374 ? 0.615 -14.236 -21.402 1.00 33.79 354 MET A C 1
ATOM 2341 O O . MET A 1 374 ? 0.108 -13.392 -22.137 1.00 33.45 354 MET A O 1
ATOM 2346 N N . LEU A 1 375 ? 1.926 -14.446 -21.353 1.00 34.08 355 LEU A N 1
ATOM 2347 C CA . LEU A 1 375 ? 2.833 -13.670 -22.193 1.00 34.45 355 LEU A CA 1
ATOM 2348 C C . LEU A 1 375 ? 2.543 -13.909 -23.675 1.00 35.37 355 LEU A C 1
ATOM 2349 O O . LEU A 1 375 ? 2.590 -12.972 -24.475 1.00 35.73 355 LEU A O 1
ATOM 2354 N N . ARG A 1 376 ? 2.221 -15.153 -24.031 1.00 35.78 356 ARG A N 1
ATOM 2355 C CA . ARG A 1 376 ? 1.975 -15.511 -25.430 1.00 36.50 356 ARG A CA 1
ATOM 2356 C C . ARG A 1 376 ? 0.710 -14.881 -25.971 1.00 36.60 356 ARG A C 1
ATOM 2357 O O . ARG A 1 376 ? 0.701 -14.392 -27.094 1.00 36.46 356 ARG A O 1
ATOM 2365 N N . GLU A 1 377 ? -0.343 -14.882 -25.156 1.00 37.21 357 GLU A N 1
ATOM 2366 C CA . GLU A 1 377 ? -1.552 -14.133 -25.447 1.00 38.05 357 GLU A CA 1
ATOM 2367 C C . GLU A 1 377 ? -1.262 -12.664 -25.763 1.00 38.18 357 GLU A C 1
ATOM 2368 O O . GLU A 1 377 ? -1.956 -12.070 -26.589 1.00 38.56 357 GLU A O 1
ATOM 2374 N N . ALA A 1 378 ? -0.246 -12.091 -25.114 1.00 37.66 358 ALA A N 1
ATOM 2375 C CA . ALA A 1 378 ? 0.173 -10.715 -25.373 1.00 37.92 358 ALA A CA 1
ATOM 2376 C C . ALA A 1 378 ? 1.091 -10.586 -26.594 1.00 38.50 358 ALA A C 1
ATOM 2377 O O . ALA A 1 378 ? 1.625 -9.498 -26.871 1.00 38.38 358 ALA A O 1
ATOM 2379 N N . GLY A 1 379 ? 1.296 -11.698 -27.300 1.00 38.72 359 GLY A N 1
ATOM 2380 C CA . GLY A 1 379 ? 2.100 -11.701 -28.513 1.00 39.60 359 GLY A CA 1
ATOM 2381 C C . GLY A 1 379 ? 3.591 -11.785 -28.286 1.00 40.46 359 GLY A C 1
ATOM 2382 O O . GLY A 1 379 ? 4.375 -11.505 -29.190 1.00 40.53 359 GLY A O 1
ATOM 2383 N N . VAL A 1 380 ? 3.987 -12.164 -27.073 1.00 41.55 360 VAL A N 1
ATOM 2384 C CA . VAL A 1 380 ? 5.389 -12.414 -26.766 1.00 42.42 360 VAL A CA 1
ATOM 2385 C C . VAL A 1 380 ? 5.754 -13.828 -27.199 1.00 43.23 360 VAL A C 1
ATOM 2386 O O . VAL A 1 380 ? 4.990 -14.776 -26.989 1.00 43.50 360 VAL A O 1
ATOM 2390 N N . GLU A 1 381 ? 6.922 -13.951 -27.820 1.00 44.28 361 GLU A N 1
ATOM 2391 C CA . GLU A 1 381 ? 7.404 -15.228 -28.308 1.00 45.29 361 GLU A CA 1
ATOM 2392 C C . GLU A 1 381 ? 8.515 -15.713 -27.393 1.00 45.14 361 GLU A C 1
ATOM 2393 O O . GLU A 1 381 ? 9.534 -15.037 -27.224 1.00 45.02 361 GLU A O 1
ATOM 2399 N N . MET A 1 382 ? 8.300 -16.881 -26.797 1.00 45.16 362 MET A N 1
ATOM 2400 C CA . MET A 1 382 ? 9.196 -17.404 -25.775 1.00 45.26 362 MET A CA 1
ATOM 2401 C C . MET A 1 382 ? 9.248 -18.929 -25.799 1.00 44.91 362 MET A C 1
ATOM 2402 O O . MET A 1 382 ? 8.224 -19.582 -25.998 1.00 44.94 362 MET A O 1
ATOM 2407 N N . GLY A 1 383 ? 10.441 -19.484 -25.593 1.00 44.74 363 GLY A N 1
ATOM 2408 C CA . GLY A 1 383 ? 10.611 -20.931 -25.400 1.00 44.33 363 GLY A CA 1
ATOM 2409 C C . GLY A 1 383 ? 10.138 -21.381 -24.021 1.00 44.14 363 GLY A C 1
ATOM 2410 O O . GLY A 1 383 ? 10.190 -20.613 -23.056 1.00 43.74 363 GLY A O 1
ATOM 2411 N N . ASP A 1 384 ? 9.684 -22.630 -23.933 1.00 43.98 364 ASP A N 1
ATOM 2412 C CA . ASP A 1 384 ? 9.143 -23.195 -22.698 1.00 44.19 364 ASP A CA 1
ATOM 2413 C C . ASP A 1 384 ? 10.170 -23.301 -21.564 1.00 43.95 364 ASP A C 1
ATOM 2414 O O . ASP A 1 384 ? 9.804 -23.326 -20.392 1.00 43.52 364 ASP A O 1
ATOM 2419 N N . GLU A 1 385 ? 11.449 -23.344 -21.920 1.00 44.08 365 GLU A N 1
ATOM 2420 C CA . GLU A 1 385 ? 12.525 -23.401 -20.931 1.00 44.19 365 GLU A CA 1
ATOM 2421 C C . GLU A 1 385 ? 13.392 -22.148 -20.889 1.00 44.16 365 GLU A C 1
ATOM 2422 O O . GLU A 1 385 ? 14.495 -22.172 -20.339 1.00 44.12 365 GLU A O 1
ATOM 2428 N N . ASP A 1 386 ? 12.909 -21.055 -21.472 1.00 44.25 366 ASP A N 1
ATOM 2429 C CA . ASP A 1 386 ? 13.632 -19.786 -21.394 1.00 44.36 366 ASP A CA 1
ATOM 2430 C C . ASP A 1 386 ? 13.430 -19.159 -20.023 1.00 44.06 366 ASP A C 1
ATOM 2431 O O . ASP A 1 386 ? 12.417 -19.404 -19.359 1.00 43.78 366 ASP A O 1
ATOM 2436 N N . ASP A 1 387 ? 14.404 -18.354 -19.610 1.00 43.67 367 ASP A N 1
ATOM 2437 C CA . ASP A 1 387 ? 14.280 -17.520 -18.418 1.00 43.31 367 ASP A CA 1
ATOM 2438 C C . ASP A 1 387 ? 13.426 -16.298 -18.759 1.00 42.81 367 ASP A C 1
ATOM 2439 O O . ASP A 1 387 ? 13.354 -15.891 -19.917 1.00 42.62 367 ASP A O 1
ATOM 2444 N N . LEU A 1 388 ? 12.772 -15.728 -17.750 1.00 42.26 368 LEU A N 1
ATOM 2445 C CA . LEU A 1 388 ? 12.072 -14.472 -17.911 1.00 41.43 368 LEU A CA 1
ATOM 2446 C C . LEU A 1 388 ? 13.070 -13.337 -18.067 1.00 41.07 368 LEU A C 1
ATOM 2447 O O . LEU A 1 388 ? 13.927 -13.135 -17.201 1.00 41.04 368 LEU A O 1
ATOM 2452 N N . SER A 1 389 ? 12.967 -12.613 -19.178 1.00 40.26 369 SER A N 1
ATOM 2453 C CA . SER A 1 389 ? 13.693 -11.360 -19.352 1.00 39.68 369 SER A CA 1
ATOM 2454 C C . SER A 1 389 ? 13.060 -10.285 -18.465 1.00 39.28 369 SER A C 1
ATOM 2455 O O . SER A 1 389 ? 11.884 -10.394 -18.100 1.00 39.26 369 SER A O 1
ATOM 2458 N N . THR A 1 390 ? 13.831 -9.251 -18.129 1.00 38.80 370 THR A N 1
ATOM 2459 C CA . THR A 1 390 ? 13.331 -8.113 -17.343 1.00 38.63 370 THR A CA 1
ATOM 2460 C C . THR A 1 390 ? 12.077 -7.471 -17.959 1.00 38.33 370 THR A C 1
ATOM 2461 O O . THR A 1 390 ? 11.080 -7.274 -17.253 1.00 38.63 370 THR A O 1
ATOM 2465 N N . PRO A 1 391 ? 12.118 -7.140 -19.272 1.00 38.00 371 PRO A N 1
ATOM 2466 C CA . PRO A 1 391 ? 10.921 -6.594 -19.911 1.00 37.40 371 PRO A CA 1
ATOM 2467 C C . PRO A 1 391 ? 9.729 -7.540 -19.780 1.00 36.78 371 PRO A C 1
ATOM 2468 O O . PRO A 1 391 ? 8.608 -7.090 -19.538 1.00 37.16 371 PRO A O 1
ATOM 2472 N N . ASN A 1 392 ? 9.964 -8.841 -19.914 1.00 35.95 372 ASN A N 1
ATOM 2473 C CA . ASN A 1 392 ? 8.882 -9.809 -19.727 1.00 35.25 372 ASN A CA 1
ATOM 2474 C C . ASN A 1 392 ? 8.366 -9.942 -18.295 1.00 34.54 372 ASN A C 1
ATOM 2475 O O . ASN A 1 392 ? 7.167 -10.169 -18.100 1.00 34.58 372 ASN A O 1
ATOM 2480 N N . GLU A 1 393 ? 9.246 -9.780 -17.301 1.00 33.49 373 GLU A N 1
ATOM 2481 C CA . GLU A 1 393 ? 8.812 -9.729 -15.893 1.00 32.69 373 GLU A CA 1
ATOM 2482 C C . GLU A 1 393 ? 7.902 -8.526 -15.673 1.00 31.77 373 GLU A C 1
ATOM 2483 O O . GLU A 1 393 ? 6.860 -8.623 -15.012 1.00 31.39 373 GLU A O 1
ATOM 2489 N N . LYS A 1 394 ? 8.308 -7.407 -16.222 1.00 31.10 374 LYS A N 1
ATOM 2490 C CA . LYS A 1 394 ? 7.559 -6.187 -16.094 1.00 30.73 374 LYS A CA 1
ATOM 2491 C C . LYS A 1 394 ? 6.165 -6.321 -16.737 1.00 29.93 374 LYS A C 1
ATOM 2492 O O . LYS A 1 394 ? 5.183 -5.940 -16.143 1.00 29.84 374 LYS A O 1
ATOM 2498 N N . LEU A 1 395 ? 6.096 -6.902 -17.926 1.00 28.92 375 LEU A N 1
ATOM 2499 C CA . LEU A 1 395 ? 4.824 -7.149 -18.584 1.00 28.12 375 LEU A CA 1
ATOM 2500 C C . LEU A 1 395 ? 3.943 -8.125 -17.835 1.00 27.55 375 LEU A C 1
ATOM 2501 O O . LEU A 1 395 ? 2.794 -7.888 -17.616 1.00 27.43 375 LEU A O 1
ATOM 2506 N N . LEU A 1 396 ? 4.529 -9.203 -17.386 1.00 27.20 376 LEU A N 1
ATOM 2507 C CA . LEU A 1 396 ? 3.784 -10.176 -16.665 1.00 27.01 376 LEU A CA 1
ATOM 2508 C C . LEU A 1 396 ? 3.265 -9.509 -15.396 1.00 26.50 376 LEU A C 1
ATOM 2509 O O . LEU A 1 396 ? 2.157 -9.665 -15.036 1.00 26.12 376 LEU A O 1
ATOM 2514 N N . GLY A 1 397 ? 4.084 -8.696 -14.778 1.00 26.87 377 GLY A N 1
ATOM 2515 C CA . GLY A 1 397 ? 3.673 -7.961 -13.620 1.00 27.46 377 GLY A CA 1
ATOM 2516 C C . GLY A 1 397 ? 2.547 -7.010 -13.889 1.00 27.30 377 GLY A C 1
ATOM 2517 O O . GLY A 1 397 ? 1.602 -6.988 -13.161 1.00 27.25 377 GLY A O 1
ATOM 2518 N N . HIS A 1 398 ? 2.603 -6.309 -14.997 1.00 27.56 378 HIS A N 1
ATOM 2519 C CA . HIS A 1 398 ? 1.461 -5.528 -15.400 1.00 27.95 378 HIS A CA 1
ATOM 2520 C C . HIS A 1 398 ? 0.231 -6.403 -15.661 1.00 27.43 378 HIS A C 1
ATOM 2521 O O . HIS A 1 398 ? -0.828 -6.072 -15.228 1.00 27.21 378 HIS A O 1
ATOM 2528 N N . LEU A 1 399 ? 0.394 -7.542 -16.311 1.00 27.26 379 LEU A N 1
ATOM 2529 C CA . LEU A 1 399 ? -0.738 -8.410 -16.594 1.00 27.26 379 LEU A CA 1
ATOM 2530 C C . LEU A 1 399 ? -1.427 -8.930 -15.355 1.00 27.85 379 LEU A C 1
ATOM 2531 O O . LEU A 1 399 ? -2.610 -8.933 -15.276 1.00 27.53 379 LEU A O 1
ATOM 2536 N N . VAL A 1 400 ? -0.626 -9.334 -14.385 1.00 28.66 380 VAL A N 1
ATOM 2537 C CA . VAL A 1 400 ? -1.046 -9.788 -13.082 1.00 29.56 380 VAL A CA 1
ATOM 2538 C C . VAL A 1 400 ? -1.747 -8.698 -12.314 1.00 30.21 380 VAL A C 1
ATOM 2539 O O . VAL A 1 400 ? -2.730 -8.924 -11.693 1.00 30.72 380 VAL A O 1
ATOM 2543 N N . LYS A 1 401 ? -1.231 -7.497 -12.389 1.00 31.57 381 LYS A N 1
ATOM 2544 C CA . LYS A 1 401 ? -1.845 -6.370 -11.740 1.00 32.61 381 LYS A CA 1
ATOM 2545 C C . LYS A 1 401 ? -3.211 -6.068 -12.320 1.00 33.20 381 LYS A C 1
ATOM 2546 O O . LYS A 1 401 ? -4.151 -5.867 -11.606 1.00 33.23 381 LYS A O 1
ATOM 2552 N N . GLU A 1 402 ? -3.311 -6.097 -13.628 1.00 34.16 382 GLU A N 1
ATOM 2553 C CA . GLU A 1 402 ? -4.593 -5.974 -14.299 1.00 35.46 382 GLU A CA 1
ATOM 2554 C C . GLU A 1 402 ? -5.550 -7.122 -14.047 1.00 35.45 382 GLU A C 1
ATOM 2555 O O . GLU A 1 402 ? -6.680 -6.912 -13.738 1.00 35.54 382 GLU A O 1
ATOM 2561 N N . LYS A 1 403 ? -5.070 -8.340 -14.182 1.00 35.33 383 LYS A N 1
ATOM 2562 C CA . LYS A 1 403 ? -5.895 -9.491 -13.912 1.00 35.48 383 LYS A CA 1
ATOM 2563 C C . LYS A 1 403 ? -6.286 -9.783 -12.473 1.00 35.19 383 LYS A C 1
ATOM 2564 O O . LYS A 1 403 ? -7.387 -10.164 -12.226 1.00 34.86 383 LYS A O 1
ATOM 2570 N N . TYR A 1 404 ? -5.358 -9.634 -11.541 1.00 34.65 384 TYR A N 1
ATOM 2571 C CA . TYR A 1 404 ? -5.626 -10.001 -10.180 1.00 34.10 384 TYR A CA 1
ATOM 2572 C C . TYR A 1 404 ? -5.649 -8.902 -9.165 1.00 34.48 384 TYR A C 1
ATOM 2573 O O . TYR A 1 404 ? -5.923 -9.140 -8.024 1.00 35.00 384 TYR A O 1
ATOM 2582 N N . ASP A 1 405 ? -5.385 -7.696 -9.604 1.00 34.12 385 ASP A N 1
ATOM 2583 C CA . ASP A 1 405 ? -5.362 -6.501 -8.753 1.00 33.41 385 ASP A CA 1
ATOM 2584 C C . ASP A 1 405 ? -4.387 -6.693 -7.583 1.00 32.16 385 ASP A C 1
ATOM 2585 O O . ASP A 1 405 ? -4.744 -6.501 -6.412 1.00 32.16 385 ASP A O 1
ATOM 2590 N N . THR A 1 406 ? -3.164 -7.110 -7.920 1.00 30.25 386 THR A N 1
ATOM 2591 C CA . THR A 1 406 ? -2.107 -7.252 -6.937 1.00 28.59 386 THR A CA 1
ATOM 2592 C C . THR A 1 406 ? -0.745 -6.852 -7.489 1.00 27.79 386 THR A C 1
ATOM 2593 O O . THR A 1 406 ? -0.382 -7.146 -8.645 1.00 26.58 386 THR A O 1
ATOM 2597 N N . ASP A 1 407 ? -0.004 -6.165 -6.633 1.00 26.66 387 ASP A N 1
ATOM 2598 C CA . ASP A 1 407 ? 1.354 -5.754 -6.936 1.00 26.23 387 ASP A CA 1
ATOM 2599 C C . ASP A 1 407 ? 2.376 -6.795 -6.473 1.00 25.31 387 ASP A C 1
ATOM 2600 O O . ASP A 1 407 ? 3.528 -6.747 -6.881 1.00 25.72 387 ASP A O 1
ATOM 2605 N N . PHE A 1 408 ? 1.942 -7.738 -5.640 1.00 24.50 388 PHE A N 1
ATOM 2606 C CA . PHE A 1 408 ? 2.824 -8.816 -5.142 1.00 24.06 388 PHE A CA 1
ATOM 2607 C C . PHE A 1 408 ? 2.309 -10.211 -5.556 1.00 23.29 388 PHE A C 1
ATOM 2608 O O . PHE A 1 408 ? 1.131 -10.507 -5.407 1.00 23.31 388 PHE A O 1
ATOM 2616 N N . TYR A 1 409 ? 3.191 -11.053 -6.083 1.00 23.05 389 TYR A N 1
ATOM 2617 C CA . TYR A 1 409 ? 2.834 -12.439 -6.432 1.00 23.22 389 TYR A CA 1
ATOM 2618 C C . TYR A 1 409 ? 4.086 -13.329 -6.524 1.00 23.35 389 TYR A C 1
ATOM 2619 O O . TYR A 1 409 ? 5.205 -12.836 -6.558 1.00 23.48 389 TYR A O 1
ATOM 2628 N N . ILE A 1 410 ? 3.870 -14.639 -6.563 1.00 23.84 390 ILE A N 1
ATOM 2629 C CA . ILE A 1 410 ? 4.921 -15.644 -6.658 1.00 24.18 390 ILE A CA 1
ATOM 2630 C C . ILE A 1 410 ? 4.817 -16.300 -8.032 1.00 24.29 390 ILE A C 1
ATOM 2631 O O . ILE A 1 410 ? 3.711 -16.651 -8.458 1.00 23.75 390 ILE A O 1
ATOM 2636 N N . LEU A 1 411 ? 5.925 -16.490 -8.706 1.00 24.17 391 LEU A N 1
ATOM 2637 C CA . LEU A 1 411 ? 5.981 -17.335 -9.866 1.00 24.86 391 LEU A CA 1
ATOM 2638 C C . LEU A 1 411 ? 6.761 -18.600 -9.520 1.00 25.36 391 LEU A C 1
ATOM 2639 O O . LEU A 1 411 ? 7.871 -18.550 -9.140 1.00 25.36 391 LEU A O 1
ATOM 2644 N N . ASP A 1 412 ? 6.146 -19.743 -9.687 1.00 26.07 392 ASP A N 1
ATOM 2645 C CA . ASP A 1 412 ? 6.667 -21.021 -9.242 1.00 26.83 392 ASP A CA 1
ATOM 2646 C C . ASP A 1 412 ? 6.966 -21.941 -10.417 1.00 27.52 392 ASP A C 1
ATOM 2647 O O . ASP A 1 412 ? 6.409 -21.775 -11.433 1.00 27.64 392 ASP A O 1
ATOM 2652 N N . LYS A 1 413 ? 7.832 -22.917 -10.234 1.00 27.94 393 LYS A N 1
ATOM 2653 C CA . LYS A 1 413 ? 8.269 -23.871 -11.239 1.00 28.47 393 LYS A CA 1
ATOM 2654 C C . LYS A 1 413 ? 9.024 -23.422 -12.440 1.00 29.10 393 LYS A C 1
ATOM 2655 O O . LYS A 1 413 ? 8.622 -23.687 -13.519 1.00 30.25 393 LYS A O 1
ATOM 2661 N N . TYR A 1 414 ? 10.117 -22.734 -12.223 1.00 29.03 394 TYR A N 1
ATOM 2662 C CA . TYR A 1 414 ? 11.001 -22.291 -13.254 1.00 29.29 394 TYR A CA 1
ATOM 2663 C C . TYR A 1 414 ? 11.741 -23.478 -13.848 1.00 30.03 394 TYR A C 1
ATOM 2664 O O . TYR A 1 414 ? 11.872 -24.475 -13.235 1.00 30.03 394 TYR A O 1
ATOM 2673 N N . PRO A 1 415 ? 12.192 -23.353 -15.074 1.00 30.29 395 PRO A N 1
ATOM 2674 C CA . PRO A 1 415 ? 12.923 -24.413 -15.719 1.00 30.20 395 PRO A CA 1
ATOM 2675 C C . PRO A 1 415 ? 14.177 -24.723 -14.960 1.00 30.62 395 PRO A C 1
ATOM 2676 O O . PRO A 1 415 ? 14.891 -23.842 -14.582 1.00 31.53 395 PRO A O 1
ATOM 2680 N N . LEU A 1 416 ? 14.470 -25.990 -14.784 1.00 30.61 396 LEU A N 1
ATOM 2681 C CA . LEU A 1 416 ? 15.609 -26.448 -14.036 1.00 30.58 396 LEU A CA 1
ATOM 2682 C C . LEU A 1 416 ? 16.870 -25.886 -14.643 1.00 31.15 396 LEU A C 1
ATOM 2683 O O . LEU A 1 416 ? 17.786 -25.586 -13.956 1.00 30.87 396 LEU A O 1
ATOM 2688 N N . ALA A 1 417 ? 16.891 -25.759 -15.948 1.00 31.54 397 ALA A N 1
ATOM 2689 C CA . ALA A 1 417 ? 18.022 -25.234 -16.668 1.00 32.20 397 ALA A CA 1
ATOM 2690 C C . ALA A 1 417 ? 18.419 -23.802 -16.367 1.00 32.62 397 ALA A C 1
ATOM 2691 O O . ALA A 1 417 ? 19.531 -23.464 -16.564 1.00 32.94 397 ALA A O 1
ATOM 2693 N N . VAL A 1 418 ? 17.495 -22.949 -15.984 1.00 33.09 398 VAL A N 1
ATOM 2694 C CA . VAL A 1 418 ? 17.855 -21.590 -15.649 1.00 33.71 398 VAL A CA 1
ATOM 2695 C C . VAL A 1 418 ? 18.230 -21.363 -14.199 1.00 33.60 398 VAL A C 1
ATOM 2696 O O . VAL A 1 418 ? 18.761 -20.353 -13.869 1.00 34.12 398 VAL A O 1
ATOM 2700 N N . ARG A 1 419 ? 17.974 -22.333 -13.351 1.00 32.97 399 ARG A N 1
ATOM 2701 C CA . ARG A 1 419 ? 18.300 -22.242 -11.945 1.00 31.93 399 ARG A CA 1
ATOM 2702 C C . ARG A 1 419 ? 19.666 -22.789 -11.536 1.00 31.48 399 ARG A C 1
ATOM 2703 O O . ARG A 1 419 ? 20.264 -23.576 -12.205 1.00 31.44 399 ARG A O 1
ATOM 2711 N N . PRO A 1 420 ? 20.136 -22.339 -10.393 1.00 31.24 400 PRO A N 1
ATOM 2712 C CA . PRO A 1 420 ? 21.428 -22.717 -9.840 1.00 30.76 400 PRO A CA 1
ATOM 2713 C C . PRO A 1 420 ? 21.533 -24.208 -9.485 1.00 30.22 400 PRO A C 1
ATOM 2714 O O . PRO A 1 420 ? 20.553 -24.826 -9.219 1.00 29.79 400 PRO A O 1
ATOM 2718 N N . PHE A 1 421 ? 22.736 -24.746 -9.523 1.00 29.69 401 PHE A N 1
ATOM 2719 C CA . PHE A 1 421 ? 22.956 -26.194 -9.382 1.00 29.52 401 PHE A CA 1
ATOM 2720 C 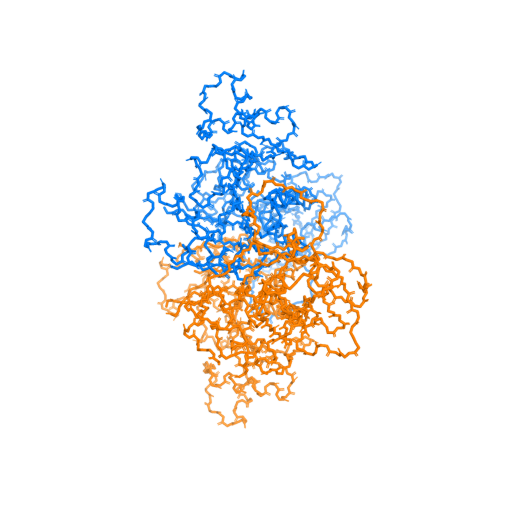C . PHE A 1 421 ? 22.330 -26.844 -8.132 1.00 29.80 401 PHE A C 1
ATOM 2721 O O . PHE A 1 421 ? 21.929 -28.014 -8.163 1.00 29.98 401 PHE A O 1
ATOM 2729 N N . TYR A 1 422 ? 22.225 -26.076 -7.047 1.00 29.37 402 TYR A N 1
ATOM 2730 C CA . TYR A 1 422 ? 21.723 -26.602 -5.784 1.00 28.60 402 TYR A CA 1
ATOM 2731 C C . TYR A 1 422 ? 20.196 -26.679 -5.748 1.00 27.90 402 TYR A C 1
ATOM 2732 O O . TYR A 1 422 ? 19.626 -27.038 -4.725 1.00 27.14 402 TYR A O 1
ATOM 2741 N N . THR A 1 423 ? 19.553 -26.357 -6.869 1.00 26.96 403 THR A N 1
ATOM 2742 C CA . THR A 1 423 ? 18.087 -26.338 -6.981 1.00 26.96 403 THR A CA 1
ATOM 2743 C C . THR A 1 423 ? 17.509 -27.742 -7.152 1.00 26.77 403 THR A C 1
ATOM 2744 O O . THR A 1 423 ? 17.962 -28.500 -8.006 1.00 26.83 403 THR A O 1
ATOM 2748 N N . MET A 1 424 ? 16.518 -28.089 -6.334 1.00 26.70 404 MET A N 1
ATOM 2749 C CA . MET A 1 424 ? 15.898 -29.409 -6.412 1.00 26.41 404 MET A CA 1
ATOM 2750 C C . MET A 1 424 ? 15.038 -29.521 -7.671 1.00 27.04 404 MET A C 1
ATOM 2751 O O . MET A 1 424 ? 14.174 -28.665 -7.918 1.00 26.44 404 MET A O 1
ATOM 2756 N N . PRO A 1 425 ? 15.263 -30.578 -8.474 1.00 27.43 405 PRO A N 1
ATOM 2757 C CA . PRO A 1 425 ? 14.389 -30.786 -9.635 1.00 28.10 405 PRO A CA 1
ATOM 2758 C C . PRO A 1 425 ? 12.962 -31.101 -9.229 1.00 28.81 405 PRO A C 1
ATOM 2759 O O . PRO A 1 425 ? 12.733 -31.680 -8.169 1.00 28.47 405 PRO A O 1
ATOM 2763 N N . ASP A 1 426 ? 12.021 -30.707 -10.043 1.00 29.75 406 ASP A N 1
ATOM 2764 C CA . ASP A 1 426 ? 10.669 -31.108 -9.895 1.00 30.66 406 ASP A CA 1
ATOM 2765 C C . ASP A 1 426 ? 10.518 -32.571 -10.196 1.00 31.34 406 ASP A C 1
ATOM 2766 O O . ASP A 1 426 ? 10.943 -33.018 -11.203 1.00 30.91 406 ASP A O 1
ATOM 2771 N N . PRO A 1 427 ? 9.897 -33.303 -9.286 1.00 31.88 407 PRO A N 1
ATOM 2772 C CA . PRO A 1 427 ? 9.762 -34.741 -9.382 1.00 32.92 407 PRO A CA 1
ATOM 2773 C C . PRO A 1 427 ? 8.691 -35.247 -10.351 1.00 34.07 407 PRO A C 1
ATOM 2774 O O . PRO A 1 427 ? 8.858 -36.301 -10.839 1.00 34.70 407 PRO A O 1
ATOM 2778 N N . ARG A 1 428 ? 7.623 -34.512 -10.580 1.00 35.57 408 ARG A N 1
ATOM 2779 C CA . ARG A 1 428 ? 6.626 -34.835 -11.582 1.00 36.79 408 ARG A CA 1
ATOM 2780 C C . ARG A 1 428 ? 7.060 -34.392 -12.980 1.00 36.94 408 ARG A C 1
ATOM 2781 O O . ARG A 1 428 ? 7.030 -35.139 -13.900 1.00 37.14 408 ARG A O 1
ATOM 2789 N N . ASN A 1 429 ? 7.517 -33.167 -13.083 1.00 37.27 409 ASN A N 1
ATOM 2790 C CA . ASN A 1 429 ? 7.909 -32.536 -14.324 1.00 37.45 409 ASN A CA 1
ATOM 2791 C C . ASN A 1 429 ? 9.369 -32.155 -14.313 1.00 37.06 409 ASN A C 1
ATOM 2792 O O . ASN A 1 429 ? 9.748 -31.093 -13.942 1.00 37.08 409 ASN A O 1
ATOM 2797 N N . PRO A 1 430 ? 10.172 -33.085 -14.749 1.00 37.04 410 PRO A N 1
ATOM 2798 C CA . PRO A 1 430 ? 11.618 -33.092 -14.628 1.00 36.82 410 PRO A CA 1
ATOM 2799 C C . PRO A 1 430 ? 12.383 -32.040 -15.402 1.00 36.85 410 PRO A C 1
ATOM 2800 O O . PRO A 1 430 ? 13.546 -31.823 -15.205 1.00 36.96 410 PRO A O 1
ATOM 2804 N N . LYS A 1 431 ? 11.707 -31.413 -16.321 1.00 36.83 411 LYS A N 1
ATOM 2805 C CA . LYS A 1 431 ? 12.148 -30.186 -16.944 1.00 36.96 411 LYS A CA 1
ATOM 2806 C C . LYS A 1 431 ? 12.087 -28.945 -16.023 1.00 36.19 411 LYS A C 1
ATOM 2807 O O . LYS A 1 431 ? 12.857 -28.035 -16.137 1.00 36.16 411 LYS A O 1
ATOM 2813 N N . GLN A 1 432 ? 11.107 -28.916 -15.158 1.00 34.83 412 GLN A N 1
ATOM 2814 C CA . GLN A 1 432 ? 10.945 -27.871 -14.200 1.00 34.03 412 GLN A CA 1
ATOM 2815 C C . GLN A 1 432 ? 11.668 -28.098 -12.846 1.00 33.08 412 GLN A C 1
ATOM 2816 O O . GLN A 1 432 ? 12.274 -29.102 -12.620 1.00 32.50 412 GLN A O 1
ATOM 2822 N N . SER A 1 433 ? 11.639 -27.111 -11.984 1.00 31.84 413 SER A N 1
ATOM 2823 C CA . SER A 1 433 ? 12.336 -27.221 -10.719 1.00 30.46 413 SER A CA 1
ATOM 2824 C C . SER A 1 433 ? 11.462 -26.723 -9.581 1.00 30.09 413 SER A C 1
ATOM 2825 O O . SER A 1 433 ? 10.475 -26.010 -9.814 1.00 30.03 413 SER A O 1
ATOM 2828 N N . ASN A 1 434 ? 11.817 -27.115 -8.359 1.00 29.27 414 ASN A N 1
ATOM 2829 C CA . ASN A 1 434 ? 11.117 -26.657 -7.168 1.00 29.24 414 ASN A CA 1
ATOM 2830 C C . ASN A 1 434 ? 11.665 -25.278 -6.756 1.00 28.89 414 ASN A C 1
ATOM 2831 O O . ASN A 1 434 ? 12.328 -25.129 -5.717 1.00 28.30 414 ASN A O 1
ATOM 2836 N N . SER A 1 435 ? 11.383 -24.284 -7.593 1.00 28.18 415 SER A N 1
ATOM 2837 C CA . SER A 1 435 ? 11.985 -22.972 -7.480 1.00 28.79 415 SER A CA 1
ATOM 2838 C C . SER A 1 435 ? 10.956 -21.893 -7.760 1.00 28.77 415 SER A C 1
ATOM 2839 O O . SER A 1 435 ? 9.941 -22.148 -8.407 1.00 29.85 415 SER A O 1
ATOM 2842 N N . TYR A 1 436 ? 11.208 -20.686 -7.263 1.00 28.75 416 TYR A N 1
ATOM 2843 C CA . TYR A 1 436 ? 10.205 -19.610 -7.304 1.00 27.63 416 TYR A CA 1
ATOM 2844 C C . TYR A 1 436 ? 10.861 -18.236 -7.270 1.00 26.88 416 TYR A C 1
ATOM 2845 O O . TYR A 1 436 ? 11.899 -18.062 -6.636 1.00 27.01 416 TYR A O 1
ATOM 2854 N N . ASP A 1 437 ? 10.278 -17.277 -7.984 1.00 25.64 417 ASP A N 1
ATOM 2855 C CA . ASP A 1 437 ? 10.601 -15.864 -7.783 1.00 24.64 417 ASP A CA 1
ATOM 2856 C C . ASP A 1 437 ? 9.367 -15.173 -7.240 1.00 23.98 417 ASP A C 1
ATOM 2857 O O . ASP A 1 437 ? 8.262 -15.658 -7.430 1.00 23.54 417 ASP A O 1
ATOM 2862 N N . MET A 1 438 ? 9.573 -14.069 -6.524 1.00 23.21 418 MET A N 1
ATOM 2863 C CA . MET A 1 438 ? 8.479 -13.184 -6.115 1.00 22.50 418 MET A CA 1
ATOM 2864 C C . MET A 1 438 ? 8.768 -11.765 -6.618 1.00 21.90 418 MET A C 1
ATOM 2865 O O . MET A 1 438 ? 9.928 -11.372 -6.786 1.00 20.89 418 MET A O 1
ATOM 2870 N N . PHE A 1 439 ? 7.703 -11.008 -6.856 1.00 21.76 419 PHE A N 1
ATOM 2871 C CA . PHE A 1 439 ? 7.820 -9.723 -7.533 1.00 21.93 419 PHE A CA 1
ATOM 2872 C C . PHE A 1 439 ? 7.056 -8.647 -6.786 1.00 22.24 419 PHE A C 1
ATOM 2873 O O . PHE A 1 439 ? 5.993 -8.912 -6.218 1.00 22.35 419 PHE A O 1
ATOM 2881 N N . MET A 1 440 ? 7.594 -7.436 -6.790 1.00 22.42 420 MET A N 1
ATOM 2882 C CA . MET A 1 440 ? 6.806 -6.273 -6.361 1.00 23.16 420 MET A CA 1
ATOM 2883 C C . MET A 1 440 ? 6.770 -5.298 -7.525 1.00 22.97 420 MET A C 1
ATOM 2884 O O . MET A 1 440 ? 7.804 -5.030 -8.142 1.00 22.90 420 MET A O 1
ATOM 2889 N N . ARG A 1 441 ? 5.573 -4.820 -7.858 1.00 22.88 421 ARG A N 1
ATOM 2890 C CA . ARG A 1 441 ? 5.384 -3.913 -8.998 1.00 23.07 421 ARG A CA 1
ATOM 2891 C C . ARG A 1 441 ? 6.136 -4.372 -10.238 1.00 23.34 421 ARG A C 1
ATOM 2892 O O . ARG A 1 441 ? 6.770 -3.572 -10.933 1.00 23.50 421 ARG A O 1
ATOM 2900 N N . GLY A 1 442 ? 6.093 -5.679 -10.480 1.00 23.68 422 GLY A N 1
ATOM 2901 C CA . GLY A 1 442 ? 6.581 -6.267 -11.707 1.00 24.06 422 GLY A CA 1
ATOM 2902 C C . GLY A 1 442 ? 8.079 -6.399 -11.778 1.00 24.73 422 GLY A C 1
ATOM 2903 O O . GLY A 1 442 ? 8.609 -6.602 -12.858 1.00 24.50 422 GLY A O 1
ATOM 2904 N N . GLU A 1 443 ? 8.750 -6.284 -10.622 1.00 25.61 423 GLU A N 1
ATOM 2905 C CA . GLU A 1 443 ? 10.213 -6.382 -10.504 1.00 26.62 423 GLU A CA 1
ATOM 2906 C C . GLU A 1 443 ? 10.582 -7.420 -9.448 1.00 26.84 423 GLU A C 1
ATOM 2907 O O . GLU A 1 443 ? 9.976 -7.478 -8.370 1.00 26.72 423 GLU A O 1
ATOM 2913 N N . GLU A 1 444 ? 11.565 -8.248 -9.772 1.00 27.00 424 GLU A N 1
ATOM 2914 C CA . GLU A 1 444 ? 11.874 -9.416 -8.962 1.00 27.69 424 GLU A CA 1
ATOM 2915 C C . GLU A 1 444 ? 12.492 -8.973 -7.633 1.00 27.29 424 GLU A C 1
ATOM 2916 O O . GLU A 1 444 ? 13.386 -8.145 -7.603 1.00 27.26 424 GLU A O 1
ATOM 2922 N N . ILE A 1 445 ? 11.969 -9.481 -6.527 1.00 27.38 425 ILE A N 1
ATOM 2923 C CA . ILE A 1 445 ? 12.561 -9.153 -5.235 1.00 26.83 425 ILE A CA 1
ATOM 2924 C C . ILE A 1 445 ? 13.132 -10.357 -4.513 1.00 26.59 425 ILE A C 1
ATOM 2925 O O . ILE A 1 445 ? 13.927 -10.216 -3.588 1.00 26.81 425 ILE A O 1
ATOM 2930 N N . LEU A 1 446 ? 12.736 -11.543 -4.946 1.00 26.46 426 LEU A N 1
ATOM 2931 C CA . LEU A 1 446 ? 13.186 -12.768 -4.305 1.00 26.27 426 LEU A CA 1
ATOM 2932 C C . LEU A 1 446 ? 13.291 -13.884 -5.320 1.00 26.87 426 LEU A C 1
ATOM 2933 O O . LEU A 1 446 ? 12.416 -14.041 -6.172 1.00 27.10 426 LEU A O 1
ATOM 2938 N N . SER A 1 447 ? 14.356 -14.667 -5.201 1.00 27.29 427 SER A N 1
ATOM 2939 C CA . SER A 1 447 ? 14.559 -15.819 -6.056 1.00 27.82 427 SER A CA 1
ATOM 2940 C C . SER A 1 447 ? 15.008 -17.017 -5.217 1.00 28.02 427 SER A C 1
ATOM 2941 O O . SER A 1 447 ? 16.200 -17.152 -4.902 1.00 28.02 427 SER A O 1
ATOM 2944 N N . GLY A 1 448 ? 14.058 -17.880 -4.859 1.00 27.51 428 GLY A N 1
ATOM 2945 C CA . GLY A 1 448 ? 14.357 -19.027 -4.008 1.00 27.56 428 GLY A CA 1
ATOM 2946 C C . GLY A 1 448 ? 14.121 -20.402 -4.620 1.00 27.49 428 GLY A C 1
ATOM 2947 O O . GLY A 1 448 ? 13.688 -20.522 -5.765 1.00 27.63 428 GLY A O 1
ATOM 2948 N N . ALA A 1 449 ? 14.410 -21.441 -3.838 1.00 27.52 429 ALA A N 1
ATOM 2949 C CA . ALA A 1 449 ? 14.132 -22.830 -4.226 1.00 27.22 429 ALA A CA 1
ATOM 2950 C C . ALA A 1 449 ? 14.249 -23.766 -3.031 1.00 27.06 429 ALA A C 1
ATOM 2951 O O . ALA A 1 449 ? 14.865 -23.404 -2.012 1.00 26.69 429 ALA A O 1
ATOM 2953 N N . GLN A 1 450 ? 13.661 -24.962 -3.160 1.00 26.49 430 GLN A N 1
ATOM 2954 C CA . GLN A 1 450 ? 14.063 -26.105 -2.349 1.00 26.03 430 GLN A CA 1
ATOM 2955 C C . GLN A 1 450 ? 15.484 -26.399 -2.766 1.00 25.49 430 GLN A C 1
ATOM 2956 O O . GLN A 1 450 ? 15.762 -26.443 -3.966 1.00 25.75 430 GLN A O 1
ATOM 2962 N N . ARG A 1 451 ? 16.377 -26.568 -1.788 1.00 24.56 431 ARG A N 1
ATOM 2963 C CA . ARG A 1 451 ? 17.779 -26.910 -2.048 1.00 24.14 431 ARG A CA 1
ATOM 2964 C C . ARG A 1 451 ? 17.936 -28.419 -2.105 1.00 23.74 431 ARG A C 1
ATOM 2965 O O . ARG A 1 451 ? 17.055 -29.156 -1.680 1.00 23.50 431 ARG A O 1
ATOM 2973 N N . ILE A 1 452 ? 19.079 -28.884 -2.583 1.00 23.34 432 ILE A N 1
ATOM 2974 C CA . ILE A 1 452 ? 19.337 -30.315 -2.602 1.00 23.24 432 ILE A CA 1
ATOM 2975 C C . ILE A 1 452 ? 20.068 -30.750 -1.326 1.00 23.51 432 ILE A C 1
ATOM 2976 O O . ILE A 1 452 ? 21.216 -30.415 -1.122 1.00 23.53 432 ILE A O 1
ATOM 2981 N N . HIS A 1 453 ? 19.386 -31.491 -0.463 1.00 24.50 433 HIS A N 1
ATOM 2982 C CA . HIS A 1 453 ? 20.003 -31.926 0.789 1.00 25.41 433 HIS A CA 1
ATOM 2983 C C . HIS A 1 453 ? 20.772 -33.259 0.684 1.00 26.24 433 HIS A C 1
ATOM 2984 O O . HIS A 1 453 ? 21.336 -33.729 1.680 1.00 26.95 433 HIS A O 1
ATOM 2991 N N . ASP A 1 454 ? 20.819 -33.837 -0.519 1.00 26.48 434 ASP A N 1
ATOM 2992 C CA . ASP A 1 454 ? 21.413 -35.158 -0.747 1.00 26.74 434 ASP A CA 1
ATOM 2993 C C . ASP A 1 454 ? 22.769 -35.010 -1.417 1.00 26.51 434 ASP A C 1
ATOM 2994 O O . ASP A 1 454 ? 22.857 -34.474 -2.509 1.00 26.69 434 ASP A O 1
ATOM 2999 N N . PRO A 1 455 ? 23.834 -35.478 -0.759 1.00 26.58 435 PRO A N 1
ATOM 3000 C CA . PRO A 1 455 ? 25.178 -35.378 -1.346 1.00 26.85 435 PRO A CA 1
ATOM 3001 C C . PRO A 1 455 ? 25.281 -35.848 -2.803 1.00 27.08 435 PRO A C 1
ATOM 3002 O O . PRO A 1 455 ? 25.828 -35.126 -3.624 1.00 27.66 435 PRO A O 1
ATOM 3006 N N . GLN A 1 456 ? 24.759 -37.031 -3.123 1.00 27.31 436 GLN A N 1
ATOM 3007 C CA . GLN A 1 456 ? 24.909 -37.581 -4.463 1.00 27.62 436 GLN A CA 1
ATOM 3008 C C . GLN A 1 456 ? 24.275 -36.694 -5.540 1.00 27.19 436 GLN A C 1
ATOM 3009 O O . GLN A 1 456 ? 24.925 -36.364 -6.535 1.00 27.30 436 GLN A O 1
ATOM 3015 N N . LEU A 1 457 ? 23.030 -36.312 -5.383 1.00 26.73 437 LEU A N 1
ATOM 3016 C CA . LEU A 1 457 ? 22.325 -35.504 -6.348 1.00 26.96 437 LEU A CA 1
ATOM 3017 C C . LEU A 1 457 ? 22.901 -34.129 -6.530 1.00 27.43 437 LEU A C 1
ATOM 3018 O O . LEU A 1 457 ? 22.936 -33.627 -7.598 1.00 27.33 437 LEU A O 1
ATOM 3023 N N . LEU A 1 458 ? 23.338 -33.542 -5.448 1.00 27.67 438 LEU A N 1
ATOM 3024 C CA . LEU A 1 458 ? 23.966 -32.269 -5.473 1.00 28.24 438 LEU A CA 1
ATOM 3025 C C . LEU A 1 458 ? 25.213 -32.316 -6.291 1.00 28.86 438 LEU A C 1
ATOM 3026 O O . LEU A 1 458 ? 25.457 -31.459 -7.060 1.00 29.12 438 LEU A O 1
ATOM 3031 N N . THR A 1 459 ? 25.980 -33.360 -6.118 1.00 29.44 439 THR A N 1
ATOM 3032 C CA . THR A 1 459 ? 27.182 -33.589 -6.856 1.00 30.27 439 THR A CA 1
ATOM 3033 C C . THR A 1 459 ? 26.871 -33.785 -8.330 1.00 30.55 439 THR A C 1
ATOM 3034 O O . THR A 1 459 ? 27.554 -33.282 -9.161 1.00 30.42 439 THR A O 1
ATOM 3038 N N . GLU A 1 460 ? 25.816 -34.520 -8.623 1.00 30.79 440 GLU A N 1
ATOM 3039 C CA . GLU A 1 460 ? 25.404 -34.764 -9.972 1.00 30.93 440 GLU A CA 1
ATOM 3040 C C . GLU A 1 460 ? 24.976 -33.508 -10.699 1.00 31.16 440 GLU A C 1
ATOM 3041 O O . GLU A 1 460 ? 25.350 -33.279 -11.812 1.00 31.07 440 GLU A O 1
ATOM 3047 N N A ARG A 1 461 ? 24.195 -32.681 -10.026 0.50 31.08 441 ARG A N 1
ATOM 3048 N N B ARG A 1 461 ? 24.232 -32.673 -10.006 0.50 31.06 441 ARG A N 1
ATOM 3049 C CA A ARG A 1 461 ? 23.792 -31.384 -10.567 0.50 31.14 441 ARG A CA 1
ATOM 3050 C CA B ARG A 1 461 ? 23.786 -31.401 -10.549 0.50 31.08 441 ARG A CA 1
ATOM 3051 C C A ARG A 1 461 ? 25.023 -30.497 -10.790 0.50 31.42 441 ARG A C 1
ATOM 3052 C C B ARG A 1 461 ? 24.945 -30.403 -10.717 0.50 31.43 441 ARG A C 1
ATOM 3053 O O A ARG A 1 461 ? 25.182 -29.912 -11.863 0.50 31.43 441 ARG A O 1
ATOM 3054 O O B ARG A 1 461 ? 24.978 -29.651 -11.690 0.50 31.61 441 ARG A O 1
ATOM 3069 N N . ALA A 1 462 ? 25.900 -30.421 -9.788 1.00 31.63 442 ALA A N 1
ATOM 3070 C CA . ALA A 1 462 ? 27.130 -29.618 -9.897 1.00 32.15 442 ALA A CA 1
ATOM 3071 C C . ALA A 1 462 ? 27.960 -30.014 -11.111 1.00 33.12 442 ALA A C 1
ATOM 3072 O O . ALA A 1 462 ? 28.509 -29.146 -11.822 1.00 33.76 442 ALA A O 1
ATOM 3074 N N . LEU A 1 463 ? 28.058 -31.322 -11.344 1.00 33.79 443 LEU A N 1
ATOM 3075 C CA . LEU A 1 463 ? 28.741 -31.851 -12.517 1.00 34.45 443 LEU A CA 1
ATOM 3076 C C . LEU A 1 463 ? 28.077 -31.413 -13.825 1.00 35.10 443 LEU A C 1
ATOM 3077 O O . LEU A 1 463 ? 28.764 -31.039 -14.787 1.00 35.31 443 LEU A O 1
ATOM 3082 N N . HIS A 1 464 ? 26.750 -31.458 -13.858 1.00 35.53 444 HIS A N 1
ATOM 3083 C CA . HIS A 1 464 ? 26.004 -30.998 -15.027 1.00 36.70 444 HIS A CA 1
ATOM 3084 C C . HIS A 1 464 ? 26.249 -29.514 -15.329 1.00 37.16 444 HIS A C 1
ATOM 3085 O O . HIS A 1 464 ? 26.201 -29.099 -16.493 1.00 37.28 444 HIS A O 1
ATOM 3092 N N . HIS A 1 465 ? 26.510 -28.728 -14.282 1.00 37.51 445 HIS A N 1
ATOM 3093 C CA . HIS A 1 465 ? 26.717 -27.277 -14.407 1.00 37.57 445 HIS A CA 1
ATOM 3094 C C . HIS A 1 465 ? 28.178 -26.925 -14.657 1.00 37.49 445 HIS A C 1
ATOM 3095 O O . HIS A 1 465 ? 28.536 -25.751 -14.748 1.00 36.83 445 HIS A O 1
ATOM 3102 N N . GLY A 1 466 ? 29.011 -27.954 -14.755 1.00 37.90 446 GLY A N 1
ATOM 3103 C CA . GLY A 1 466 ? 30.432 -27.779 -15.032 1.00 38.45 446 GLY A CA 1
ATOM 3104 C C . GLY A 1 466 ? 31.246 -27.256 -13.868 1.00 38.79 446 GLY A C 1
ATOM 3105 O O . GLY A 1 466 ? 32.372 -26.813 -14.051 1.00 39.57 446 GLY A O 1
ATOM 3106 N N . ILE A 1 467 ? 30.688 -27.310 -12.667 1.00 39.20 447 ILE A N 1
ATOM 3107 C CA . ILE A 1 467 ? 31.397 -26.851 -11.473 1.00 39.64 447 ILE A CA 1
ATOM 3108 C C . ILE A 1 467 ? 32.518 -27.828 -11.075 1.00 40.05 447 ILE A C 1
ATOM 3109 O O . ILE A 1 467 ? 32.329 -29.052 -11.077 1.00 40.04 447 ILE A O 1
ATOM 3114 N N . ASP A 1 468 ? 33.687 -27.282 -10.759 1.00 40.58 448 ASP A N 1
ATOM 3115 C CA . ASP A 1 468 ? 34.769 -28.073 -10.196 1.00 41.25 448 ASP A CA 1
ATOM 3116 C C . ASP A 1 468 ? 34.373 -28.521 -8.789 1.00 41.14 448 ASP A C 1
ATOM 3117 O O . ASP A 1 468 ? 34.106 -27.696 -7.906 1.00 41.12 448 ASP A O 1
ATOM 3122 N N . LEU A 1 469 ? 34.313 -29.836 -8.604 1.00 40.59 449 LEU A N 1
ATOM 3123 C CA . LEU A 1 469 ? 33.848 -30.436 -7.363 1.00 40.19 449 LEU A CA 1
ATOM 3124 C C . LEU A 1 469 ? 34.808 -30.171 -6.214 1.00 40.28 449 LEU A C 1
ATOM 3125 O O . LEU A 1 469 ? 34.395 -30.124 -5.059 1.00 40.03 449 LEU A O 1
ATOM 3130 N N . GLU A 1 470 ? 36.085 -30.003 -6.531 1.00 40.43 450 GLU A N 1
ATOM 3131 C CA . GLU A 1 470 ? 37.082 -29.770 -5.501 1.00 41.28 450 GLU A CA 1
ATOM 3132 C C . GLU A 1 470 ? 36.805 -28.468 -4.754 1.00 40.89 450 GLU A C 1
ATOM 3133 O O . GLU A 1 470 ? 36.830 -28.447 -3.534 1.00 41.19 450 GLU A O 1
ATOM 3139 N N . LYS A 1 471 ? 36.491 -27.395 -5.472 1.00 40.57 451 LYS A N 1
ATOM 3140 C CA . LYS A 1 471 ? 36.268 -26.117 -4.800 1.00 40.18 451 LYS A CA 1
ATOM 3141 C C . LYS A 1 471 ? 34.923 -25.968 -4.070 1.00 39.43 451 LYS A C 1
ATOM 3142 O O . LYS A 1 471 ? 34.706 -24.963 -3.386 1.00 38.91 451 LYS A O 1
ATOM 3148 N N . ILE A 1 472 ? 34.041 -26.960 -4.205 1.00 38.58 452 ILE A N 1
ATOM 3149 C CA . ILE A 1 472 ? 32.785 -26.978 -3.434 1.00 37.86 452 ILE A CA 1
ATOM 3150 C C . ILE A 1 472 ? 32.655 -28.195 -2.506 1.00 37.73 452 ILE A C 1
ATOM 3151 O O . ILE A 1 472 ? 31.585 -28.458 -1.949 1.00 37.16 452 ILE A O 1
ATOM 3156 N N . LYS A 1 473 ? 33.761 -28.912 -2.327 1.00 37.92 453 LYS A N 1
ATOM 3157 C CA . LYS A 1 473 ? 33.776 -30.164 -1.575 1.00 38.51 453 LYS A CA 1
ATOM 3158 C C . LYS A 1 473 ? 33.322 -29.988 -0.129 1.00 38.05 453 LYS A C 1
ATOM 3159 O O . LYS A 1 473 ? 32.532 -30.790 0.383 1.00 38.47 453 LYS A O 1
ATOM 3165 N N . ALA A 1 474 ? 33.814 -28.934 0.522 1.00 37.30 454 ALA A N 1
ATOM 3166 C CA . ALA A 1 474 ? 33.419 -28.637 1.889 1.00 36.37 454 ALA A CA 1
ATOM 3167 C C . ALA A 1 474 ? 31.918 -28.394 1.989 1.00 35.79 454 ALA A C 1
ATOM 3168 O O . ALA A 1 474 ? 31.285 -28.799 2.970 1.00 36.37 454 ALA A O 1
ATOM 3170 N N . TYR A 1 475 ? 31.349 -27.745 0.970 1.00 34.44 455 TYR A N 1
ATOM 3171 C CA . TYR A 1 475 ? 29.915 -27.461 0.939 1.00 33.15 455 TYR A CA 1
ATOM 3172 C C . TYR A 1 475 ? 29.100 -28.749 0.824 1.00 32.84 455 TYR A C 1
ATOM 3173 O O . TYR A 1 475 ? 28.131 -28.947 1.570 1.00 32.67 455 TYR A O 1
ATOM 3182 N N . ILE A 1 476 ? 29.497 -29.619 -0.103 1.00 32.62 456 ILE A N 1
ATOM 3183 C CA . ILE A 1 476 ? 28.822 -30.903 -0.304 1.00 32.64 456 ILE A CA 1
ATOM 3184 C C . ILE A 1 476 ? 28.946 -31.784 0.933 1.00 32.76 456 ILE A C 1
ATOM 3185 O O . ILE A 1 476 ? 27.968 -32.379 1.378 1.00 32.76 456 ILE A O 1
ATOM 3190 N N . ASP A 1 477 ? 30.148 -31.839 1.496 1.00 33.42 457 ASP A N 1
ATOM 3191 C CA . ASP A 1 477 ? 30.403 -32.638 2.699 1.00 33.89 457 ASP A CA 1
ATOM 3192 C C . ASP A 1 477 ? 29.492 -32.276 3.876 1.00 33.81 457 ASP A C 1
ATOM 3193 O O . ASP A 1 477 ? 29.181 -33.134 4.705 1.00 33.93 457 ASP A O 1
ATOM 3198 N N . SER A 1 478 ? 29.031 -31.026 3.935 1.00 33.14 458 SER A N 1
ATOM 3199 C CA . SER A 1 478 ? 28.187 -30.596 5.050 1.00 32.63 458 SER A CA 1
ATOM 3200 C C . SER A 1 478 ? 26.801 -31.219 5.044 1.00 32.41 458 SER A C 1
ATOM 3201 O O . SER A 1 478 ? 26.059 -31.081 6.014 1.00 32.07 458 SER A O 1
ATOM 3204 N N . PHE A 1 479 ? 26.459 -31.914 3.957 1.00 32.44 459 PHE A N 1
ATOM 3205 C CA . PHE A 1 479 ? 25.177 -32.605 3.841 1.00 32.10 459 PHE A CA 1
ATOM 3206 C C . PHE A 1 479 ? 25.279 -34.111 4.085 1.00 32.07 459 PHE A C 1
ATOM 3207 O O . PHE A 1 479 ? 24.262 -34.798 4.127 1.00 32.40 459 PHE A O 1
ATOM 3215 N N . ARG A 1 480 ? 26.491 -34.623 4.255 1.00 32.10 460 ARG A N 1
ATOM 3216 C CA . ARG A 1 480 ? 26.694 -36.078 4.300 1.00 32.43 460 ARG A CA 1
ATOM 3217 C C . ARG A 1 480 ? 26.435 -36.750 5.658 1.00 31.42 460 ARG A C 1
ATOM 3218 O O . ARG A 1 480 ? 26.432 -37.980 5.748 1.00 31.49 460 ARG A O 1
ATOM 3226 N N . PHE A 1 481 ? 26.211 -35.955 6.704 1.00 30.51 461 PHE A N 1
ATOM 3227 C CA . PHE A 1 481 ? 25.920 -36.527 8.017 1.00 29.57 461 PHE A CA 1
ATOM 3228 C C . PHE A 1 481 ? 24.512 -36.269 8.440 1.00 28.05 461 PHE A C 1
ATOM 3229 O O . PHE A 1 481 ? 24.232 -35.950 9.600 1.00 28.16 461 PHE A O 1
ATOM 3237 N N . GLY A 1 482 ? 23.616 -36.444 7.479 1.00 26.98 462 GLY A N 1
ATOM 3238 C CA . GLY A 1 482 ? 22.205 -36.184 7.701 1.00 25.35 462 GLY A CA 1
ATOM 3239 C C . GLY A 1 482 ? 21.933 -34.707 7.478 1.00 24.35 462 GLY A C 1
ATOM 3240 O O . GLY A 1 482 ? 22.623 -33.842 8.034 1.00 23.05 462 GLY A O 1
ATOM 3241 N N . ALA A 1 483 ? 20.928 -34.435 6.647 1.00 23.69 463 ALA A N 1
ATOM 3242 C CA . ALA A 1 483 ? 20.407 -33.080 6.436 1.00 23.40 463 ALA A CA 1
ATOM 3243 C C . ALA A 1 483 ? 18.915 -33.117 6.118 1.00 22.78 463 ALA A C 1
ATOM 3244 O O . ALA A 1 483 ? 18.455 -34.000 5.383 1.00 22.44 463 ALA A O 1
ATOM 3246 N N . PRO A 1 484 ? 18.145 -32.155 6.662 1.00 22.75 464 PRO A N 1
ATOM 3247 C CA . PRO A 1 484 ? 16.723 -32.182 6.391 1.00 22.55 464 PRO A CA 1
ATOM 3248 C C . PRO A 1 484 ? 16.418 -31.508 5.060 1.00 22.89 464 PRO A C 1
ATOM 3249 O O . PRO A 1 484 ? 17.252 -30.720 4.576 1.00 22.99 464 PRO A O 1
ATOM 3253 N N . PRO A 1 485 ? 15.234 -31.807 4.471 1.00 22.55 465 PRO A N 1
ATOM 3254 C CA . PRO A 1 485 ? 14.828 -31.077 3.283 1.00 22.77 465 PRO A CA 1
ATOM 3255 C C . PRO A 1 485 ? 14.613 -29.621 3.673 1.00 23.12 465 PRO A C 1
ATOM 3256 O O . PRO A 1 485 ? 14.009 -29.331 4.711 1.00 23.41 465 PRO A O 1
ATOM 3260 N N . HIS A 1 486 ? 15.112 -28.709 2.858 1.00 23.50 466 HIS A N 1
ATOM 3261 C CA . HIS A 1 486 ? 14.981 -27.312 3.197 1.00 23.44 466 HIS A CA 1
ATOM 3262 C C . HIS A 1 486 ? 14.917 -26.412 1.970 1.00 24.01 466 HIS A C 1
ATOM 3263 O O . HIS A 1 486 ? 15.330 -26.810 0.872 1.00 23.87 466 HIS A O 1
ATOM 3270 N N . ALA A 1 487 ? 14.381 -25.211 2.186 1.00 24.14 467 ALA A N 1
ATOM 3271 C CA . ALA A 1 487 ? 14.250 -24.179 1.158 1.00 24.59 467 ALA A CA 1
ATOM 3272 C C . ALA A 1 487 ? 14.451 -22.786 1.774 1.00 25.06 467 ALA A C 1
ATOM 3273 O O . ALA A 1 487 ? 14.543 -22.651 2.999 1.00 24.73 467 ALA A O 1
ATOM 3275 N N . GLY A 1 488 ? 14.540 -21.763 0.921 1.00 25.50 468 GLY A N 1
ATOM 3276 C CA . GLY A 1 488 ? 14.655 -20.381 1.388 1.00 26.23 468 GLY A CA 1
ATOM 3277 C C . GLY A 1 488 ? 14.730 -19.364 0.268 1.00 26.54 468 GLY A C 1
ATOM 3278 O O . GLY A 1 488 ? 14.203 -19.604 -0.825 1.00 26.56 468 GLY A O 1
ATOM 3279 N N . GLY A 1 489 ? 15.398 -18.242 0.545 1.00 26.37 469 GLY A N 1
ATOM 3280 C CA . GLY A 1 489 ? 15.480 -17.100 -0.382 1.00 26.57 469 GLY A CA 1
ATOM 3281 C C . GLY A 1 489 ? 15.561 -15.785 0.383 1.00 26.81 469 GLY A C 1
ATOM 3282 O O . GLY A 1 489 ? 15.324 -15.755 1.595 1.00 26.90 469 GLY A O 1
ATOM 3283 N N . GLY A 1 490 ? 15.879 -14.700 -0.318 1.00 26.60 470 GLY A N 1
ATOM 3284 C CA . GLY A 1 490 ? 16.135 -13.407 0.325 1.00 26.71 470 GLY A CA 1
ATOM 3285 C C . GLY A 1 490 ? 15.730 -12.187 -0.487 1.00 26.82 470 GLY A C 1
ATOM 3286 O O . GLY A 1 490 ? 15.481 -12.281 -1.694 1.00 27.17 470 GLY A O 1
ATOM 3287 N N . ILE A 1 491 ? 15.716 -11.038 0.167 1.00 26.72 471 ILE A N 1
ATOM 3288 C CA . ILE A 1 491 ? 15.409 -9.753 -0.426 1.00 26.34 471 ILE A CA 1
ATOM 3289 C C . ILE A 1 491 ? 16.463 -8.736 -0.123 1.00 26.29 471 ILE A C 1
ATOM 3290 O O . ILE A 1 491 ? 17.280 -8.904 0.725 1.00 26.06 471 ILE A O 1
ATOM 3295 N N . GLY A 1 492 ? 16.426 -7.680 -0.891 1.00 26.10 472 GLY A N 1
ATOM 3296 C CA . GLY A 1 492 ? 17.279 -6.546 -0.721 1.00 25.86 472 GLY A CA 1
ATOM 3297 C C . GLY A 1 492 ? 16.432 -5.454 -0.127 1.00 25.40 472 GLY A C 1
ATOM 3298 O O . GLY A 1 492 ? 15.417 -5.143 -0.652 1.00 25.64 472 GLY A O 1
ATOM 3299 N N . LEU A 1 493 ? 16.867 -4.910 0.985 1.00 24.63 473 LEU A N 1
ATOM 3300 C CA . LEU A 1 493 ? 16.085 -3.934 1.684 1.00 24.28 473 LEU A CA 1
ATOM 3301 C C . LEU A 1 493 ? 15.808 -2.645 0.906 1.00 23.98 473 LEU A C 1
ATOM 3302 O O . LEU A 1 493 ? 14.714 -2.225 0.831 1.00 23.17 473 LEU A O 1
ATOM 3307 N N . GLU A 1 494 ? 16.827 -2.100 0.288 1.00 24.06 474 GLU A N 1
ATOM 3308 C CA . GLU A 1 494 ? 16.716 -0.896 -0.468 1.00 24.76 474 GLU A CA 1
ATOM 3309 C C . GLU A 1 494 ? 15.767 -1.095 -1.632 1.00 25.54 474 GLU A C 1
ATOM 3310 O O . GLU A 1 494 ? 14.894 -0.301 -1.865 1.00 25.66 474 GLU A O 1
ATOM 3316 N N . ARG A 1 495 ? 15.929 -2.215 -2.306 1.00 25.89 475 ARG A N 1
ATOM 3317 C CA . ARG A 1 495 ? 15.060 -2.627 -3.418 1.00 26.17 475 ARG A CA 1
ATOM 3318 C C . ARG A 1 495 ? 13.585 -2.723 -3.029 1.00 25.71 475 ARG A C 1
ATOM 3319 O O . ARG A 1 495 ? 12.705 -2.175 -3.711 1.00 25.70 475 ARG A O 1
ATOM 3327 N N . VAL A 1 496 ? 13.319 -3.412 -1.926 1.00 24.94 476 VAL A N 1
ATOM 3328 C CA . VAL A 1 496 ? 11.956 -3.576 -1.435 1.00 24.57 476 VAL A CA 1
ATOM 3329 C C . VAL A 1 496 ? 11.387 -2.228 -0.970 1.00 24.94 476 VAL A C 1
ATOM 3330 O O . VAL A 1 496 ? 10.208 -1.952 -1.177 1.00 25.17 476 VAL A O 1
ATOM 3334 N N . THR A 1 497 ? 12.222 -1.392 -0.353 1.00 25.00 477 THR A N 1
ATOM 3335 C CA . THR A 1 497 ? 11.789 -0.047 0.041 1.00 25.65 477 THR A CA 1
ATOM 3336 C C . THR A 1 497 ? 11.390 0.762 -1.211 1.00 25.21 477 THR A C 1
ATOM 3337 O O . THR A 1 497 ? 10.304 1.325 -1.261 1.00 25.50 477 THR A O 1
ATOM 3341 N N . MET A 1 498 ? 12.255 0.756 -2.216 1.00 25.23 478 MET A N 1
ATOM 3342 C CA . MET A 1 498 ? 12.050 1.476 -3.465 1.00 25.72 478 MET A CA 1
ATOM 3343 C C . MET A 1 498 ? 10.760 1.079 -4.167 1.00 25.72 478 MET A C 1
ATOM 3344 O O . MET A 1 498 ? 9.972 1.951 -4.545 1.00 25.45 478 MET A O 1
ATOM 3349 N N . LEU A 1 499 ? 10.533 -0.230 -4.301 1.00 25.56 479 LEU A N 1
ATOM 3350 C CA . LEU A 1 499 ? 9.345 -0.741 -4.986 1.00 25.61 479 LEU A CA 1
ATOM 3351 C C . LEU A 1 499 ? 8.046 -0.528 -4.232 1.00 25.97 479 LEU A C 1
ATOM 3352 O O . LEU A 1 499 ? 7.006 -0.300 -4.844 1.00 26.24 479 LEU A O 1
ATOM 3357 N N . PHE A 1 500 ? 8.085 -0.616 -2.908 1.00 26.37 480 PHE A N 1
ATOM 3358 C CA . PHE A 1 500 ? 6.866 -0.431 -2.113 1.00 26.34 480 PHE A CA 1
ATOM 3359 C C . PHE A 1 500 ? 6.325 1.002 -2.267 1.00 27.39 480 PHE A C 1
ATOM 3360 O O . PHE A 1 500 ? 5.097 1.241 -2.298 1.00 27.58 480 PHE A O 1
ATOM 3368 N N . LEU A 1 501 ? 7.234 1.952 -2.324 1.00 28.04 481 LEU A N 1
ATOM 3369 C CA . LEU A 1 501 ? 6.884 3.321 -2.450 1.00 29.24 481 LEU A CA 1
ATOM 3370 C C . LEU A 1 501 ? 6.846 3.803 -3.874 1.00 30.29 481 LEU A C 1
ATOM 3371 O O . LEU A 1 501 ? 6.454 4.885 -4.113 1.00 30.82 481 LEU A O 1
ATOM 3376 N N . GLY A 1 502 ? 7.202 2.956 -4.812 1.00 31.62 482 GLY A N 1
ATOM 3377 C CA . GLY A 1 502 ? 7.248 3.296 -6.210 1.00 32.51 482 GLY A CA 1
ATOM 3378 C C . GLY A 1 502 ? 8.213 4.340 -6.675 1.00 33.68 482 GLY A C 1
ATOM 3379 O O . GLY A 1 502 ? 7.922 5.088 -7.544 1.00 33.68 482 GLY A O 1
ATOM 3380 N N . LEU A 1 503 ? 9.370 4.347 -6.066 1.00 34.91 483 LEU A N 1
ATOM 3381 C CA . LEU A 1 503 ? 10.450 5.237 -6.343 1.00 36.12 483 LEU A CA 1
ATOM 3382 C C . LEU A 1 503 ? 11.263 4.918 -7.587 1.00 37.54 483 LEU A C 1
ATOM 3383 O O . LEU A 1 503 ? 11.148 3.863 -8.140 1.00 37.86 483 LEU A O 1
ATOM 3388 N N . HIS A 1 504 ? 12.017 5.900 -8.050 1.00 39.17 484 HIS A N 1
ATOM 3389 C CA . HIS A 1 504 ? 12.821 5.838 -9.264 1.00 40.93 484 HIS A CA 1
ATOM 3390 C C . HIS A 1 504 ? 14.044 4.940 -9.314 1.00 41.19 484 HIS A C 1
ATOM 3391 O O . HIS A 1 504 ? 14.271 4.271 -10.257 1.00 41.80 484 HIS A O 1
ATOM 3398 N N . ASN A 1 505 ? 14.839 4.930 -8.287 1.00 41.42 485 ASN A N 1
ATOM 3399 C CA . ASN A 1 505 ? 15.967 4.004 -8.241 1.00 41.69 485 ASN A CA 1
ATOM 3400 C C . ASN A 1 505 ? 16.454 3.765 -6.806 1.00 41.14 485 ASN A C 1
ATOM 3401 O O . ASN A 1 505 ? 16.052 4.478 -5.884 1.00 40.94 485 ASN A O 1
ATOM 3406 N N . VAL A 1 506 ? 17.166 2.697 -6.622 1.00 40.33 486 VAL A N 1
ATOM 3407 C CA . VAL A 1 506 ? 17.498 2.286 -5.304 1.00 39.78 486 VAL A CA 1
ATOM 3408 C C . VAL A 1 506 ? 18.181 3.378 -4.551 1.00 39.35 486 VAL A C 1
ATOM 3409 O O . VAL A 1 506 ? 18.242 3.308 -3.383 1.00 39.16 486 VAL A O 1
ATOM 3413 N N . ARG A 1 507 ? 18.737 4.351 -5.231 1.00 39.31 487 ARG A N 1
ATOM 3414 C CA . ARG A 1 507 ? 19.526 5.352 -4.557 1.00 39.31 487 ARG A CA 1
ATOM 3415 C C . ARG A 1 507 ? 18.639 6.115 -3.671 1.00 38.32 487 ARG A C 1
ATOM 3416 O O . ARG A 1 507 ? 19.026 6.481 -2.637 1.00 38.79 487 ARG A O 1
ATOM 3424 N N . GLN A 1 508 ? 17.419 6.294 -4.091 1.00 36.94 488 GLN A N 1
ATOM 3425 C CA . GLN A 1 508 ? 16.464 6.936 -3.272 1.00 36.17 488 GLN A CA 1
ATOM 3426 C C . GLN A 1 508 ? 16.133 6.183 -1.996 1.00 35.61 488 GLN A C 1
ATOM 3427 O O . GLN A 1 508 ? 15.418 6.725 -1.237 1.00 34.68 488 GLN A O 1
ATOM 3433 N N . THR A 1 509 ? 16.696 4.979 -1.752 1.00 35.13 489 THR A N 1
ATOM 3434 C CA . THR A 1 509 ? 16.358 4.177 -0.599 1.00 34.95 489 THR A CA 1
ATOM 3435 C C . THR A 1 509 ? 17.610 3.636 0.060 1.00 35.62 489 THR A C 1
ATOM 3436 O O . THR A 1 509 ? 17.545 2.732 0.898 1.00 35.57 489 THR A O 1
ATOM 3440 N N . SER A 1 510 ? 18.751 4.188 -0.337 1.00 36.25 490 SER A N 1
ATOM 3441 C CA . SER A 1 510 ? 20.013 3.911 0.331 1.00 37.24 490 SER A CA 1
ATOM 3442 C C . SER A 1 510 ? 20.430 5.152 1.125 1.00 37.50 490 SER A C 1
ATOM 3443 O O . SER A 1 510 ? 20.464 6.261 0.585 1.00 37.59 490 SER A O 1
ATOM 3446 N N . MET A 1 511 ? 20.705 4.960 2.412 1.00 37.78 491 MET A N 1
ATOM 3447 C CA . MET A 1 511 ? 21.029 6.057 3.313 1.00 38.59 491 MET A CA 1
ATOM 3448 C C . MET A 1 511 ? 22.364 6.685 2.939 1.00 39.39 491 MET A C 1
ATOM 3449 O O . MET A 1 511 ? 22.503 7.905 2.937 1.00 38.88 491 MET A O 1
ATOM 3454 N N . PHE A 1 512 ? 23.314 5.848 2.585 1.00 40.65 492 PHE A N 1
ATOM 3455 C CA . PHE A 1 512 ? 24.621 6.272 2.214 1.00 42.36 492 PHE A CA 1
ATOM 3456 C C . PHE A 1 512 ? 25.044 5.663 0.907 1.00 44.09 492 PHE A C 1
ATOM 3457 O O . PHE A 1 512 ? 25.860 4.790 0.847 1.00 43.94 492 PHE A O 1
ATOM 3465 N N . PRO A 1 513 ? 24.470 6.172 -0.156 1.00 46.00 493 PRO A N 1
ATOM 3466 C CA . PRO A 1 513 ? 24.712 5.667 -1.489 1.00 47.57 493 PRO A CA 1
ATOM 3467 C C . PRO A 1 513 ? 26.102 5.908 -2.039 1.00 49.39 493 PRO A C 1
ATOM 3468 O O . PRO A 1 513 ? 26.736 6.868 -1.738 1.00 49.73 493 PRO A O 1
ATOM 3472 N N . ARG A 1 514 ? 26.551 4.961 -2.821 1.00 51.84 494 ARG A N 1
ATOM 3473 C CA . ARG A 1 514 ? 27.829 4.986 -3.490 1.00 53.84 494 ARG A CA 1
ATOM 3474 C C . ARG A 1 514 ? 27.682 4.306 -4.851 1.00 54.90 494 ARG A C 1
ATOM 3475 O O . ARG A 1 514 ? 27.602 3.085 -4.875 1.00 55.19 494 ARG A O 1
ATOM 3483 N N . ASP A 1 515 ? 27.709 4.995 -5.992 1.00 56.22 495 ASP A N 1
ATOM 3484 C CA . ASP A 1 515 ? 27.772 6.428 -6.195 1.00 57.26 495 ASP A CA 1
ATOM 3485 C C . ASP A 1 515 ? 27.587 6.652 -7.687 1.00 57.49 495 ASP A C 1
ATOM 3486 O O . ASP A 1 515 ? 28.545 6.592 -8.453 1.00 57.74 495 ASP A O 1
ATOM 3491 N N . ALA B 1 41 ? 4.602 -64.255 5.685 1.00 56.17 21 ALA B N 1
ATOM 3492 C CA . ALA B 1 41 ? 5.724 -64.688 4.879 1.00 56.19 21 ALA B CA 1
ATOM 3493 C C . ALA B 1 41 ? 7.029 -64.131 5.469 1.00 55.96 21 ALA B C 1
ATOM 3494 O O . ALA B 1 41 ? 7.840 -63.552 4.783 1.00 56.22 21 ALA B O 1
ATOM 3496 N N . GLU B 1 42 ? 7.176 -64.360 6.765 1.00 55.55 22 GLU B N 1
ATOM 3497 C CA . GLU B 1 42 ? 8.206 -63.882 7.695 1.00 55.02 22 GLU B CA 1
ATOM 3498 C C . GLU B 1 42 ? 8.203 -62.403 8.159 1.00 54.00 22 GLU B C 1
ATOM 3499 O O . GLU B 1 42 ? 8.008 -62.181 9.333 1.00 53.87 22 GLU B O 1
ATOM 3505 N N . ASP B 1 43 ? 8.375 -61.414 7.279 1.00 52.74 23 ASP B N 1
ATOM 3506 C CA . ASP B 1 43 ? 8.399 -59.999 7.719 1.00 51.15 23 ASP B CA 1
ATOM 3507 C C . ASP B 1 43 ? 7.091 -59.245 7.602 1.00 50.48 23 ASP B C 1
ATOM 3508 O O . ASP B 1 43 ? 6.801 -58.635 6.599 1.00 50.55 23 ASP B O 1
ATOM 3513 N N . TYR B 1 44 ? 6.332 -59.258 8.670 1.00 49.41 24 TYR B N 1
ATOM 3514 C CA . TYR B 1 44 ? 5.052 -58.629 8.720 1.00 48.58 24 TYR B CA 1
ATOM 3515 C C . TYR B 1 44 ? 5.123 -57.134 8.780 1.00 48.12 24 TYR B C 1
ATOM 3516 O O . TYR B 1 44 ? 4.136 -56.473 8.594 1.00 47.74 24 TYR B O 1
ATOM 3525 N N . ALA B 1 45 ? 6.300 -56.623 9.060 1.00 47.55 25 ALA B N 1
ATOM 3526 C CA . ALA B 1 45 ? 6.505 -55.219 9.307 1.00 47.33 25 ALA B CA 1
ATOM 3527 C C . ALA B 1 45 ? 7.060 -54.469 8.147 1.00 47.09 25 ALA B C 1
ATOM 3528 O O . ALA B 1 45 ? 7.483 -53.379 8.293 1.00 46.99 25 ALA B O 1
ATOM 3530 N N . LYS B 1 46 ? 7.029 -55.067 6.981 1.00 47.03 26 LYS B N 1
ATOM 3531 C CA . LYS B 1 46 ? 7.728 -54.559 5.829 1.00 46.91 26 LYS B CA 1
ATOM 3532 C C . LYS B 1 46 ? 7.331 -53.153 5.456 1.00 45.83 26 LYS B C 1
ATOM 3533 O O . LYS B 1 46 ? 8.143 -52.387 5.087 1.00 45.90 26 LYS B O 1
ATOM 3539 N N . GLU B 1 47 ? 6.070 -52.823 5.561 1.00 44.88 27 GLU B N 1
ATOM 3540 C CA . GLU B 1 47 ? 5.613 -51.515 5.167 1.00 43.78 27 GLU B CA 1
ATOM 3541 C C . GLU B 1 47 ? 5.879 -50.466 6.217 1.00 42.41 27 GLU B C 1
ATOM 3542 O O . GLU B 1 47 ? 5.602 -49.317 6.023 1.00 42.60 27 GLU B O 1
ATOM 3548 N N A ARG B 1 48 ? 6.349 -50.894 7.369 0.50 41.30 28 ARG B N 1
ATOM 3549 N N B ARG B 1 48 ? 6.342 -50.900 7.371 0.50 41.43 28 ARG B N 1
ATOM 3550 C CA A ARG B 1 48 ? 6.450 -50.025 8.536 0.50 40.01 28 ARG B CA 1
ATOM 3551 C CA B ARG B 1 48 ? 6.440 -50.038 8.542 0.50 40.25 28 ARG B CA 1
ATOM 3552 C C A ARG B 1 48 ? 7.811 -49.364 8.701 0.50 39.38 28 ARG B C 1
ATOM 3553 C C B ARG B 1 48 ? 7.816 -49.403 8.730 0.50 39.53 28 ARG B C 1
ATOM 3554 O O A ARG B 1 48 ? 7.973 -48.496 9.547 0.50 39.21 28 ARG B O 1
ATOM 3555 O O B ARG B 1 48 ? 7.991 -48.584 9.623 0.50 39.36 28 ARG B O 1
ATOM 3570 N N . TYR B 1 49 ? 8.700 -49.648 7.780 1.00 38.75 29 TYR B N 1
ATOM 3571 C CA . TYR B 1 49 ? 9.915 -49.052 8.172 1.00 37.58 29 TYR B CA 1
ATOM 3572 C C . TYR B 1 49 ? 10.680 -49.131 6.915 1.00 36.83 29 TYR B C 1
ATOM 3573 O O . TYR B 1 49 ? 10.243 -49.768 6.015 1.00 36.81 29 TYR B O 1
ATOM 3582 N N . GLY B 1 50 ? 11.823 -48.477 6.868 1.00 35.96 30 GLY B N 1
ATOM 3583 C CA . GLY B 1 50 ? 12.694 -48.503 5.735 1.00 35.15 30 GLY B CA 1
ATOM 3584 C C . GLY B 1 50 ? 13.248 -47.159 5.368 1.00 34.90 30 GLY B C 1
ATOM 3585 O O . GLY B 1 50 ? 13.079 -46.204 6.037 1.00 34.27 30 GLY B O 1
ATOM 3586 N N . ILE B 1 51 ? 13.952 -47.127 4.273 1.00 34.50 31 ILE B N 1
ATOM 3587 C CA . ILE B 1 51 ? 14.519 -45.921 3.761 1.00 34.27 31 ILE B CA 1
ATOM 3588 C C . ILE B 1 51 ? 13.581 -45.334 2.768 1.00 34.18 31 ILE B C 1
ATOM 3589 O O . ILE B 1 51 ? 13.202 -45.951 1.833 1.00 33.84 31 ILE B O 1
ATOM 3594 N N . SER B 1 52 ? 13.158 -44.131 3.029 1.00 33.50 32 SER B N 1
ATOM 3595 C CA . SER B 1 52 ? 12.148 -43.538 2.224 1.00 32.94 32 SER B CA 1
ATOM 3596 C C . SER B 1 52 ? 12.727 -42.834 1.051 1.00 31.92 32 SER B C 1
ATOM 3597 O O . SER B 1 52 ? 13.880 -42.529 0.993 1.00 31.34 32 SER B O 1
ATOM 3600 N N . SER B 1 53 ? 11.884 -42.628 0.085 1.00 31.33 33 SER B N 1
ATOM 3601 C CA . SER B 1 53 ? 12.300 -41.853 -1.103 1.00 30.69 33 SER B CA 1
ATOM 3602 C C . SER B 1 53 ? 12.838 -40.496 -0.674 1.00 29.65 33 SER B C 1
ATOM 3603 O O . SER B 1 53 ? 12.392 -39.944 0.320 1.00 29.00 33 SER B O 1
ATOM 3606 N N . MET B 1 54 ? 13.779 -39.958 -1.437 1.00 29.24 34 MET B N 1
ATOM 3607 C CA . MET B 1 54 ? 14.235 -38.596 -1.213 1.00 28.53 34 MET B CA 1
ATOM 3608 C C . MET B 1 54 ? 13.050 -37.640 -1.237 1.00 28.21 34 MET B C 1
ATOM 3609 O O . MET B 1 54 ? 12.201 -37.729 -2.127 1.00 28.10 34 MET B O 1
ATOM 3614 N N . ILE B 1 55 ? 12.979 -36.770 -0.228 1.00 28.13 35 ILE B N 1
ATOM 3615 C CA . ILE B 1 55 ? 11.945 -35.732 -0.145 1.00 28.36 35 ILE B CA 1
ATOM 3616 C C . ILE B 1 55 ? 12.220 -34.673 -1.208 1.00 28.57 35 ILE B C 1
ATOM 3617 O O . ILE B 1 55 ? 13.166 -33.886 -1.097 1.00 28.30 35 ILE B O 1
ATOM 3622 N N . GLN B 1 56 ? 11.404 -34.698 -2.253 1.00 28.99 36 GLN B N 1
ATOM 3623 C CA . GLN B 1 56 ? 11.548 -33.796 -3.385 1.00 29.64 36 GLN B CA 1
ATOM 3624 C C . GLN B 1 56 ? 10.260 -33.037 -3.602 1.00 29.27 36 GLN B C 1
ATOM 3625 O O . GLN B 1 56 ? 10.004 -32.575 -4.705 1.00 29.72 36 GLN B O 1
ATOM 3631 N N . SER B 1 57 ? 9.442 -32.917 -2.560 1.00 29.08 37 SER B N 1
ATOM 3632 C CA . SER B 1 57 ? 8.170 -32.206 -2.650 1.00 29.02 37 SER B CA 1
ATOM 3633 C C . SER B 1 57 ? 7.252 -32.866 -3.693 1.00 29.61 37 SER B C 1
ATOM 3634 O O . SER B 1 57 ? 6.608 -32.190 -4.504 1.00 29.22 37 SER B O 1
ATOM 3637 N N . GLN B 1 58 ? 7.154 -34.172 -3.630 1.00 29.95 38 GLN B N 1
ATOM 3638 C CA . GLN B 1 58 ? 6.302 -34.964 -4.462 1.00 30.24 38 GLN B CA 1
ATOM 3639 C C . GLN B 1 58 ? 4.937 -35.192 -3.861 1.00 30.80 38 GLN B C 1
ATOM 3640 O O . GLN B 1 58 ? 4.143 -35.809 -4.416 1.00 31.10 38 GLN B O 1
ATOM 3646 N N . GLU B 1 59 ? 4.692 -34.685 -2.695 1.00 31.53 39 GLU B N 1
ATOM 3647 C CA . GLU B 1 59 ? 3.458 -34.908 -1.896 1.00 32.62 39 GLU B CA 1
ATOM 3648 C C . GLU B 1 59 ? 3.275 -33.943 -0.740 1.00 32.39 39 GLU B C 1
ATOM 3649 O O . GLU B 1 59 ? 4.243 -33.376 -0.255 1.00 32.06 39 GLU B O 1
ATOM 3655 N N . LYS B 1 60 ? 2.005 -33.681 -0.251 1.00 33.02 40 LYS B N 1
ATOM 3656 C CA . LYS B 1 60 ? 1.645 -32.926 0.958 1.00 33.10 40 LYS B CA 1
ATOM 3657 C C . LYS B 1 60 ? 0.806 -33.816 1.876 1.00 33.82 40 LYS B C 1
ATOM 3658 O O . LYS B 1 60 ? -0.425 -33.666 1.941 1.00 34.05 40 LYS B O 1
ATOM 3664 N N . PRO B 1 61 ? 1.464 -34.740 2.605 1.00 34.27 41 PRO B N 1
ATOM 3665 C CA . PRO B 1 61 ? 0.726 -35.658 3.466 1.00 34.88 41 PRO B CA 1
ATOM 3666 C C . PRO B 1 61 ? -0.075 -34.933 4.540 1.00 35.73 41 PRO B C 1
ATOM 3667 O O . PRO B 1 61 ? 0.350 -33.887 5.033 1.00 35.19 41 PRO B O 1
ATOM 3671 N N . ASP B 1 62 ? -1.232 -35.494 4.880 1.00 36.87 42 ASP B N 1
ATOM 3672 C CA . ASP B 1 62 ? -2.025 -35.038 6.015 1.00 38.46 42 ASP B CA 1
ATOM 3673 C C . ASP B 1 62 ? -1.410 -35.686 7.255 1.00 38.84 42 ASP B C 1
ATOM 3674 O O . ASP B 1 62 ? -1.835 -36.758 7.687 1.00 39.80 42 ASP B O 1
ATOM 3679 N N . ARG B 1 63 ? -0.392 -35.033 7.802 1.00 38.90 43 ARG B N 1
ATOM 3680 C CA . ARG B 1 63 ? 0.388 -35.558 8.903 1.00 39.03 43 ARG B CA 1
ATOM 3681 C C . ARG B 1 63 ? 0.896 -34.373 9.715 1.00 39.37 43 ARG B C 1
ATOM 3682 O O . ARG B 1 63 ? 1.351 -33.376 9.152 1.00 40.14 43 ARG B O 1
ATOM 3690 N N . VAL B 1 64 ? 0.791 -34.474 11.033 1.00 39.18 44 VAL B N 1
ATOM 3691 C CA . VAL B 1 64 ? 1.347 -33.479 11.942 1.00 38.77 44 VAL B CA 1
ATOM 3692 C C . VAL B 1 64 ? 2.569 -34.102 12.599 1.00 38.36 44 VAL B C 1
ATOM 3693 O O . VAL B 1 64 ? 2.466 -35.168 13.207 1.00 38.45 44 VAL B O 1
ATOM 3697 N N . LEU B 1 65 ? 3.719 -33.448 12.458 1.00 37.94 45 LEU B N 1
ATOM 3698 C CA . LEU B 1 65 ? 4.940 -33.860 13.139 1.00 37.61 45 LEU B CA 1
ATOM 3699 C C . LEU B 1 65 ? 5.060 -33.086 14.450 1.00 37.70 45 LEU B C 1
ATOM 3700 O O . LEU B 1 65 ? 5.115 -31.859 14.447 1.00 37.59 45 LEU B O 1
ATOM 3705 N N . VAL B 1 66 ? 5.085 -33.795 15.574 1.00 37.56 46 VAL B N 1
ATOM 3706 C CA . VAL B 1 66 ? 5.149 -33.126 16.875 1.00 37.46 46 VAL B CA 1
ATOM 3707 C C . VAL B 1 66 ? 6.599 -32.914 17.320 1.00 37.37 46 VAL B C 1
ATOM 3708 O O . VAL B 1 66 ? 7.474 -33.734 17.036 1.00 37.11 46 VAL B O 1
ATOM 3712 N N . ARG B 1 67 ? 6.841 -31.794 17.997 1.00 37.58 47 ARG B N 1
ATOM 3713 C CA . ARG B 1 67 ? 8.160 -31.471 18.536 1.00 37.96 47 ARG B CA 1
ATOM 3714 C C . ARG B 1 67 ? 8.492 -32.381 19.713 1.00 37.36 47 ARG B C 1
ATOM 3715 O O . ARG B 1 67 ? 7.629 -32.649 20.545 1.00 36.80 47 ARG B O 1
ATOM 3723 N N . VAL B 1 68 ? 9.737 -32.847 19.783 1.00 36.86 48 VAL B N 1
ATOM 3724 C CA . VAL B 1 68 ? 10.191 -33.647 20.932 1.00 36.96 48 VAL B CA 1
ATOM 3725 C C . VAL B 1 68 ? 9.886 -32.977 22.280 1.00 37.18 48 VAL B C 1
ATOM 3726 O O . VAL B 1 68 ? 9.408 -33.651 23.207 1.00 37.03 48 VAL B O 1
ATOM 3730 N N . ARG B 1 69 ? 10.103 -31.658 22.367 1.00 37.27 49 ARG B N 1
ATOM 3731 C CA . ARG B 1 69 ? 9.803 -30.890 23.597 1.00 38.00 49 ARG B CA 1
ATOM 3732 C C . ARG B 1 69 ? 8.368 -31.061 24.080 1.00 37.56 49 ARG B C 1
ATOM 3733 O O . ARG B 1 69 ? 8.061 -30.818 25.253 1.00 37.60 49 ARG B O 1
ATOM 3741 N N . ASP B 1 70 ? 7.488 -31.457 23.168 1.00 37.29 50 ASP B N 1
ATOM 3742 C CA . ASP B 1 70 ? 6.066 -31.569 23.481 1.00 37.10 50 ASP B CA 1
ATOM 3743 C C . ASP B 1 70 ? 5.677 -32.967 23.948 1.00 36.60 50 ASP B C 1
ATOM 3744 O O . ASP B 1 70 ? 4.533 -33.206 24.319 1.00 36.56 50 ASP B O 1
ATOM 3749 N N . LEU B 1 71 ? 6.627 -33.873 23.976 1.00 36.39 51 LEU B N 1
ATOM 3750 C CA . LEU B 1 71 ? 6.365 -35.225 24.397 1.00 35.94 51 LEU B CA 1
ATOM 3751 C C . LEU B 1 71 ? 6.386 -35.258 25.885 1.00 35.98 51 LEU B C 1
ATOM 3752 O O . LEU B 1 71 ? 7.399 -35.228 26.497 1.00 35.93 51 LEU B O 1
ATOM 3757 N N . THR B 1 72 ? 5.206 -35.322 26.443 1.00 36.30 52 THR B N 1
ATOM 3758 C CA . THR B 1 72 ? 5.007 -35.238 27.828 1.00 37.00 52 THR B CA 1
ATOM 3759 C C . THR B 1 72 ? 3.858 -36.107 28.199 1.00 38.28 52 THR B C 1
ATOM 3760 O O . THR B 1 72 ? 3.202 -36.703 27.382 1.00 38.18 52 THR B O 1
ATOM 3764 N N . ILE B 1 73 ? 3.651 -36.146 29.487 1.00 39.17 53 ILE B N 1
ATOM 3765 C CA . ILE B 1 73 ? 2.701 -36.970 30.126 1.00 40.36 53 ILE B CA 1
ATOM 3766 C C . ILE B 1 73 ? 1.315 -36.614 29.622 1.00 40.82 53 ILE B C 1
ATOM 3767 O O . ILE B 1 73 ? 0.435 -37.433 29.644 1.00 40.78 53 ILE B O 1
ATOM 3772 N N . GLN B 1 74 ? 1.143 -35.375 29.196 1.00 41.25 54 GLN B N 1
ATOM 3773 C CA . GLN B 1 74 ? -0.105 -34.911 28.616 1.00 42.03 54 GLN B CA 1
ATOM 3774 C C . GLN B 1 74 ? -0.456 -35.595 27.324 1.00 41.73 54 GLN B C 1
ATOM 3775 O O . GLN B 1 74 ? -1.570 -35.576 26.925 1.00 42.04 54 GLN B O 1
ATOM 3781 N N . LYS B 1 75 ? 0.517 -36.142 26.645 1.00 41.16 55 LYS B N 1
ATOM 3782 C CA . LYS B 1 75 ? 0.244 -36.784 25.413 1.00 40.77 55 LYS B CA 1
ATOM 3783 C C . LYS B 1 75 ? 0.219 -38.270 25.514 1.00 40.45 55 LYS B C 1
ATOM 3784 O O . LYS B 1 75 ? 0.296 -38.939 24.529 1.00 40.35 55 LYS B O 1
ATOM 3790 N N . ALA B 1 76 ? 0.095 -38.778 26.726 1.00 40.16 56 ALA B N 1
ATOM 3791 C CA . ALA B 1 76 ? 0.140 -40.208 26.966 1.00 39.85 56 ALA B CA 1
ATOM 3792 C C . ALA B 1 76 ? -0.898 -41.001 26.229 1.00 39.55 56 ALA B C 1
ATOM 3793 O O . ALA B 1 76 ? -2.050 -40.721 26.284 1.00 39.47 56 ALA B O 1
ATOM 3795 N N . ASP B 1 77 ? -0.428 -42.029 25.570 1.00 39.43 57 ASP B N 1
ATOM 3796 C CA . ASP B 1 77 ? -1.259 -42.987 24.830 1.00 39.58 57 ASP B CA 1
ATOM 3797 C C . ASP B 1 77 ? -1.751 -42.476 23.487 1.00 39.48 57 ASP B C 1
ATOM 3798 O O . ASP B 1 77 ? -2.535 -43.145 22.803 1.00 39.49 57 ASP B O 1
ATOM 3803 N N . GLU B 1 78 ? -1.269 -41.297 23.106 1.00 39.27 58 GLU B N 1
ATOM 3804 C CA . GLU B 1 78 ? -1.531 -40.753 21.787 1.00 38.87 58 GLU B CA 1
ATOM 3805 C C . GLU B 1 78 ? -0.553 -41.338 20.783 1.00 38.06 58 GLU B C 1
ATOM 3806 O O . GLU B 1 78 ? 0.607 -41.602 21.106 1.00 38.29 58 GLU B O 1
ATOM 3812 N N . VAL B 1 79 ? -1.032 -41.544 19.562 1.00 37.03 59 VAL B N 1
ATOM 3813 C CA . VAL B 1 79 ? -0.159 -41.857 18.442 1.00 35.96 59 VAL B CA 1
ATOM 3814 C C . VAL B 1 79 ? 0.331 -40.533 17.859 1.00 35.29 59 VAL B C 1
ATOM 3815 O O . VAL B 1 79 ? -0.455 -39.601 17.662 1.00 35.27 59 VAL B O 1
ATOM 3819 N N . VAL B 1 80 ? 1.634 -40.438 17.621 1.00 34.25 60 VAL B N 1
ATOM 3820 C CA . VAL B 1 80 ? 2.215 -39.208 17.092 1.00 33.17 60 VAL B CA 1
ATOM 3821 C C . VAL B 1 80 ? 3.249 -39.518 16.028 1.00 32.47 60 VAL B C 1
ATOM 3822 O O . VAL B 1 80 ? 3.784 -40.629 15.967 1.00 32.67 60 VAL B O 1
ATOM 3826 N N . TRP B 1 81 ? 3.526 -38.519 15.201 1.00 31.16 61 TRP B N 1
ATOM 3827 C CA . TRP B 1 81 ? 4.621 -38.574 14.267 1.00 30.37 61 TRP B CA 1
ATOM 3828 C C . TRP B 1 81 ? 5.696 -37.611 14.740 1.00 29.73 61 TRP B C 1
ATOM 3829 O O . TRP B 1 81 ? 5.402 -36.473 15.121 1.00 29.44 61 TRP B O 1
ATOM 3840 N N . VAL B 1 82 ? 6.942 -38.070 14.718 1.00 28.87 62 VAL B N 1
ATOM 3841 C CA . VAL B 1 82 ? 8.063 -37.267 15.164 1.00 28.11 62 VAL B CA 1
ATOM 3842 C C . VAL B 1 82 ? 9.172 -37.353 14.130 1.00 27.67 62 VAL B C 1
ATOM 3843 O O . VAL B 1 82 ? 9.483 -38.445 13.663 1.00 27.71 62 VAL B O 1
ATOM 3847 N N . ARG B 1 83 ? 9.764 -36.211 13.775 1.00 27.19 63 ARG B N 1
ATOM 3848 C CA . ARG B 1 83 ? 10.996 -36.195 12.973 1.00 26.98 63 ARG B CA 1
ATOM 3849 C C . ARG B 1 83 ? 12.169 -35.785 13.854 1.00 27.12 63 ARG B C 1
ATOM 3850 O O . ARG B 1 83 ? 12.113 -34.748 14.533 1.00 27.47 63 ARG B O 1
ATOM 3858 N N . ALA B 1 84 ? 13.226 -36.598 13.842 1.00 26.86 64 ALA B N 1
ATOM 3859 C CA . ALA B 1 84 ? 14.361 -36.401 14.731 1.00 26.68 64 ALA B CA 1
ATOM 3860 C C . ALA B 1 84 ? 15.654 -37.054 14.242 1.00 26.76 64 ALA B C 1
ATOM 3861 O O . ALA B 1 84 ? 15.672 -37.811 13.273 1.00 26.58 64 ALA B O 1
ATOM 3863 N N . ARG B 1 85 ? 16.732 -36.749 14.951 1.00 26.83 65 ARG B N 1
ATOM 3864 C CA . ARG B 1 85 ? 18.033 -37.341 14.730 1.00 27.33 65 ARG B CA 1
ATOM 3865 C C . ARG B 1 85 ? 18.213 -38.546 15.653 1.00 27.74 65 ARG B C 1
ATOM 3866 O O . ARG B 1 85 ? 17.781 -38.524 16.821 1.00 27.85 65 ARG B O 1
ATOM 3874 N N . VAL B 1 86 ? 18.856 -39.586 15.121 1.00 27.54 66 VAL B N 1
ATOM 3875 C CA . VAL B 1 86 ? 19.328 -40.697 15.925 1.00 27.17 66 VAL B CA 1
ATOM 3876 C C . VAL B 1 86 ? 20.614 -40.284 16.641 1.00 27.42 66 VAL B C 1
ATOM 3877 O O . VAL B 1 86 ? 21.709 -40.353 16.073 1.00 27.20 66 VAL B O 1
ATOM 3881 N N . HIS B 1 87 ? 20.460 -39.829 17.879 1.00 27.83 67 HIS B N 1
ATOM 3882 C CA . HIS B 1 87 ? 21.582 -39.376 18.693 1.00 28.84 67 HIS B CA 1
ATOM 3883 C C . HIS B 1 87 ? 22.462 -40.557 19.078 1.00 29.25 67 HIS B C 1
ATOM 3884 O O . HIS B 1 87 ? 23.691 -40.525 18.922 1.00 29.67 67 HIS B O 1
ATOM 3891 N N . THR B 1 88 ? 21.806 -41.597 19.567 1.00 29.73 68 THR B N 1
ATOM 3892 C CA . THR B 1 88 ? 22.430 -42.867 19.859 1.00 30.90 68 THR B CA 1
ATOM 3893 C C . THR B 1 88 ? 21.356 -43.949 19.831 1.00 31.38 68 THR B C 1
ATOM 3894 O O . THR B 1 88 ? 20.161 -43.646 19.826 1.00 31.60 68 THR B O 1
ATOM 3898 N N . SER B 1 89 ? 21.789 -45.206 19.807 1.00 32.12 69 SER B N 1
ATOM 3899 C CA . SER B 1 89 ? 20.891 -46.354 19.921 1.00 32.50 69 SER B CA 1
ATOM 3900 C C . SER B 1 89 ? 21.605 -47.561 20.532 1.00 33.06 69 SER B C 1
ATOM 3901 O O . SER B 1 89 ? 22.840 -47.649 20.520 1.00 32.80 69 SER B O 1
ATOM 3904 N N . ARG B 1 90 ? 20.821 -48.494 21.055 1.00 33.57 70 ARG B N 1
ATOM 3905 C CA . ARG B 1 90 ? 21.365 -49.744 21.586 1.00 34.85 70 ARG B CA 1
ATOM 3906 C C . ARG B 1 90 ? 20.357 -50.845 21.374 1.00 35.20 70 ARG B C 1
ATOM 3907 O O . ARG B 1 90 ? 19.135 -50.608 21.363 1.00 35.71 70 ARG B O 1
ATOM 3915 N N . ALA B 1 91 ? 20.871 -52.048 21.184 1.00 35.62 71 ALA B N 1
ATOM 3916 C CA . ALA B 1 91 ? 20.032 -53.173 20.844 1.00 36.06 71 ALA B CA 1
ATOM 3917 C C . ALA B 1 91 ? 20.511 -54.444 21.543 1.00 36.65 71 ALA B C 1
ATOM 3918 O O . ALA B 1 91 ? 21.719 -54.677 21.658 1.00 36.24 71 ALA B O 1
ATOM 3920 N N . LYS B 1 92 ? 19.544 -55.236 22.017 1.00 37.41 72 LYS B N 1
ATOM 3921 C CA . LYS B 1 92 ? 19.757 -56.600 22.504 1.00 38.28 72 LYS B CA 1
ATOM 3922 C C . LYS B 1 92 ? 18.417 -57.335 22.505 1.00 38.30 72 LYS B C 1
ATOM 3923 O O . LYS B 1 92 ? 17.375 -56.748 22.838 1.00 38.28 72 LYS B O 1
ATOM 3929 N N . GLY B 1 93 ? 18.454 -58.616 22.132 1.00 38.21 73 GLY B N 1
ATOM 3930 C CA . GLY B 1 93 ? 17.267 -59.460 22.135 1.00 37.93 73 GLY B CA 1
ATOM 3931 C C . GLY B 1 93 ? 16.231 -58.920 21.179 1.00 37.82 73 GLY B C 1
ATOM 3932 O O . GLY B 1 93 ? 16.539 -58.625 20.027 1.00 37.97 73 GLY B O 1
ATOM 3933 N N . LYS B 1 94 ? 15.013 -58.754 21.679 1.00 37.63 74 LYS B N 1
ATOM 3934 C CA . LYS B 1 94 ? 13.886 -58.306 20.872 1.00 37.49 74 LYS B CA 1
ATOM 3935 C C . LYS B 1 94 ? 13.678 -56.786 20.880 1.00 36.80 74 LYS B C 1
ATOM 3936 O O . LYS B 1 94 ? 12.629 -56.315 20.441 1.00 37.07 74 LYS B O 1
ATOM 3942 N N . GLN B 1 95 ? 14.670 -56.022 21.343 1.00 35.45 75 GLN B N 1
ATOM 3943 C CA . GLN B 1 95 ? 14.483 -54.588 21.588 1.00 34.31 75 GLN B CA 1
ATOM 3944 C C . GLN B 1 95 ? 15.567 -53.695 20.986 1.00 33.51 75 GLN B C 1
ATOM 3945 O O . GLN B 1 95 ? 16.739 -54.073 20.943 1.00 33.52 75 GLN B O 1
ATOM 3951 N N . CYS B 1 96 ? 15.164 -52.513 20.516 1.00 32.48 76 CYS B N 1
ATOM 3952 C CA . CYS B 1 96 ? 16.111 -51.440 20.171 1.00 31.60 76 CYS B CA 1
ATOM 3953 C C . CYS B 1 96 ? 15.658 -50.139 20.809 1.00 30.70 76 CYS B C 1
ATOM 3954 O O . CYS B 1 96 ? 14.526 -49.688 20.594 1.00 30.82 76 CYS B O 1
ATOM 3957 N N . PHE B 1 97 ? 16.541 -49.555 21.608 1.00 29.52 77 PHE B N 1
ATOM 3958 C CA . PHE B 1 97 ? 16.307 -48.248 22.203 1.00 28.38 77 PHE B CA 1
ATOM 3959 C C . PHE B 1 97 ? 17.090 -47.204 21.428 1.00 27.78 77 PHE B C 1
ATOM 3960 O O . PHE B 1 97 ? 18.293 -47.368 21.171 1.00 26.97 77 PHE B O 1
ATOM 3968 N N . LEU B 1 98 ? 16.415 -46.125 21.059 1.00 26.83 78 LEU B N 1
ATOM 3969 C CA . LEU B 1 98 ? 17.100 -45.014 20.414 1.00 26.73 78 LEU B CA 1
ATOM 3970 C C . LEU B 1 98 ? 16.906 -43.749 21.222 1.00 26.11 78 LEU B C 1
ATOM 3971 O O . LEU B 1 98 ? 15.860 -43.543 21.837 1.00 25.97 78 LEU B O 1
ATOM 3976 N N . VAL B 1 99 ? 17.868 -42.877 21.167 1.00 26.02 79 VAL B N 1
ATOM 3977 C CA . VAL B 1 99 ? 17.635 -41.583 21.674 1.00 26.54 79 VAL B CA 1
ATOM 3978 C C . VAL B 1 99 ? 17.372 -40.717 20.468 1.00 26.27 79 VAL B C 1
ATOM 3979 O O . VAL B 1 99 ? 18.199 -40.605 19.592 1.00 26.36 79 VAL B O 1
ATOM 3983 N N . LEU B 1 100 ? 16.203 -40.121 20.447 1.00 25.56 80 LEU B N 1
ATOM 3984 C CA . LEU B 1 100 ? 15.805 -39.261 19.376 1.00 26.12 80 LEU B CA 1
ATOM 3985 C C . LEU B 1 100 ? 15.964 -37.825 19.788 1.00 26.86 80 LEU B C 1
ATOM 3986 O O . LEU B 1 100 ? 15.398 -37.383 20.730 1.00 26.75 80 LEU B O 1
ATOM 3991 N N . ARG B 1 101 ? 16.771 -37.108 19.050 1.00 28.11 81 ARG B N 1
ATOM 3992 C CA . ARG B 1 101 ? 17.108 -35.760 19.402 1.00 29.36 81 ARG B CA 1
ATOM 3993 C C . ARG B 1 101 ? 16.566 -34.761 18.414 1.00 31.33 81 ARG B C 1
ATOM 3994 O O . ARG B 1 101 ? 16.751 -34.867 17.252 1.00 31.72 81 ARG B O 1
ATOM 4002 N N . GLN B 1 102 ? 15.906 -33.764 18.929 1.00 33.12 82 GLN B N 1
ATOM 4003 C CA . GLN B 1 102 ? 15.441 -32.677 18.131 1.00 35.26 82 GLN B CA 1
ATOM 4004 C C . GLN B 1 102 ? 15.985 -31.475 18.832 1.00 36.05 82 GLN B C 1
ATOM 4005 O O . GLN B 1 102 ? 15.381 -30.972 19.718 1.00 36.34 82 GLN B O 1
ATOM 4011 N N . GLN B 1 103 ? 17.157 -31.045 18.419 1.00 37.08 83 GLN B N 1
ATOM 4012 C CA . GLN B 1 103 ? 17.816 -29.913 18.996 1.00 37.93 83 GLN B CA 1
ATOM 4013 C C . GLN B 1 103 ? 18.221 -30.091 20.457 1.00 38.17 83 GLN B C 1
ATOM 4014 O O . GLN B 1 103 ? 19.053 -30.882 20.775 1.00 38.23 83 GLN B O 1
ATOM 4020 N N . GLN B 1 104 ? 17.717 -29.233 21.314 1.00 37.93 84 GLN B N 1
ATOM 4021 C CA . GLN B 1 104 ? 17.995 -29.276 22.725 1.00 37.68 84 GLN B CA 1
ATOM 4022 C C . GLN B 1 104 ? 17.315 -30.393 23.440 1.00 37.74 84 GLN B C 1
ATOM 4023 O O . GLN B 1 104 ? 17.738 -30.790 24.481 1.00 38.32 84 GLN B O 1
ATOM 4029 N N . PHE B 1 105 ? 16.217 -30.852 22.879 1.00 37.09 85 PHE B N 1
ATOM 4030 C CA . PHE B 1 105 ? 15.405 -31.878 23.447 1.00 36.63 85 PHE B CA 1
ATOM 4031 C C . PHE B 1 105 ? 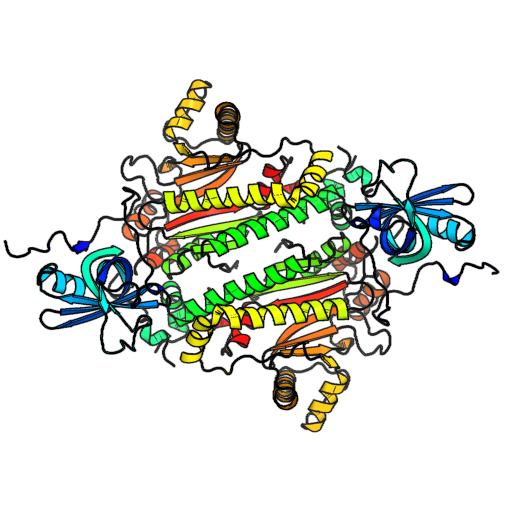15.643 -33.242 22.858 1.00 35.85 85 PHE B C 1
ATOM 4032 O O . PHE B 1 105 ? 15.947 -33.381 21.717 1.00 36.04 85 PHE B O 1
ATOM 4040 N N . ASN B 1 106 ? 15.513 -34.247 23.694 1.00 34.92 86 ASN B N 1
ATOM 4041 C CA . ASN B 1 106 ? 15.640 -35.633 23.307 1.00 33.37 86 ASN B CA 1
ATOM 4042 C C . ASN B 1 106 ? 14.684 -36.520 24.092 1.00 32.13 86 ASN B C 1
ATOM 4043 O O . ASN B 1 106 ? 14.292 -36.183 25.217 1.00 31.87 86 ASN B O 1
ATOM 4048 N N . VAL B 1 107 ? 14.296 -37.629 23.459 1.00 30.41 87 VAL B N 1
ATOM 4049 C CA . VAL B 1 107 ? 13.324 -38.573 23.976 1.00 29.13 87 VAL B CA 1
ATOM 4050 C C . VAL B 1 107 ? 13.814 -40.007 23.691 1.00 29.19 87 VAL B C 1
ATOM 4051 O O . VAL B 1 107 ? 14.524 -40.258 22.692 1.00 28.43 87 VAL B O 1
ATOM 4055 N N . GLN B 1 108 ? 13.453 -40.937 24.577 1.00 28.42 88 GLN B N 1
ATOM 4056 C CA . GLN B 1 108 ? 13.817 -42.334 24.393 1.00 28.60 88 GLN B CA 1
ATOM 4057 C C . GLN B 1 108 ? 12.745 -43.041 23.587 1.00 28.05 88 GLN B C 1
ATOM 4058 O O . GLN B 1 108 ? 11.562 -42.873 23.841 1.00 28.12 88 GLN B O 1
ATOM 4064 N N . ALA B 1 109 ? 13.163 -43.822 22.598 1.00 28.20 89 ALA B N 1
ATOM 4065 C CA . ALA B 1 109 ? 12.215 -44.554 21.761 1.00 27.90 89 ALA B CA 1
ATOM 4066 C C . ALA B 1 109 ? 12.524 -46.039 21.791 1.00 27.75 89 ALA B C 1
ATOM 4067 O O . ALA B 1 109 ? 13.690 -46.440 21.852 1.00 27.45 89 ALA B O 1
ATOM 4069 N N . LEU B 1 110 ? 11.475 -46.849 21.737 1.00 27.72 90 LEU B N 1
ATOM 4070 C CA . LEU B 1 110 ? 11.603 -48.294 21.875 1.00 27.88 90 LEU B CA 1
ATOM 4071 C C . LEU B 1 110 ? 10.978 -48.977 20.663 1.00 28.29 90 LEU B C 1
ATOM 4072 O O . LEU B 1 110 ? 9.782 -48.814 20.402 1.00 28.58 90 LEU B O 1
ATOM 4077 N N . VAL B 1 111 ? 11.793 -49.722 19.924 1.00 28.62 91 VAL B N 1
ATOM 4078 C CA . VAL B 1 111 ? 11.298 -50.642 18.905 1.00 29.42 91 VAL B CA 1
ATOM 4079 C C . VAL B 1 111 ? 11.444 -52.039 19.482 1.00 29.81 91 VAL B C 1
ATOM 4080 O O . VAL B 1 111 ? 12.504 -52.394 19.985 1.00 30.30 91 VAL B O 1
ATOM 4084 N N . ALA B 1 112 ? 10.394 -52.832 19.385 1.00 30.53 92 ALA B N 1
ATOM 4085 C CA . ALA B 1 112 ? 10.353 -54.114 20.056 1.00 31.49 92 ALA B CA 1
ATOM 4086 C C . ALA B 1 112 ? 9.451 -55.081 19.310 1.00 32.10 92 ALA B C 1
ATOM 4087 O O . ALA B 1 112 ? 8.338 -54.725 18.918 1.00 31.90 92 ALA B O 1
ATOM 4089 N N . VAL B 1 113 ? 9.926 -56.309 19.128 1.00 33.05 93 VAL B N 1
ATOM 4090 C CA . VAL B 1 113 ? 9.129 -57.317 18.453 1.00 33.87 93 VAL B CA 1
ATOM 4091 C C . VAL B 1 113 ? 7.762 -57.408 19.136 1.00 35.13 93 VAL B C 1
ATOM 4092 O O . VAL B 1 113 ? 7.669 -57.548 20.351 1.00 35.32 93 VAL B O 1
ATOM 4096 N N . GLY B 1 114 ? 6.712 -57.271 18.334 1.00 36.08 94 GLY B N 1
ATOM 4097 C CA . GLY B 1 114 ? 5.347 -57.201 18.826 1.00 37.61 94 GLY B CA 1
ATOM 4098 C C . GLY B 1 114 ? 4.406 -57.007 17.652 1.00 38.89 94 GLY B C 1
ATOM 4099 O O . GLY B 1 114 ? 4.754 -57.328 16.513 1.00 38.55 94 GLY B O 1
ATOM 4100 N N . ASP B 1 115 ? 3.217 -56.475 17.929 1.00 40.28 95 ASP B N 1
ATOM 4101 C CA . ASP B 1 115 ? 2.182 -56.307 16.907 1.00 41.67 95 ASP B CA 1
ATOM 4102 C C . ASP B 1 115 ? 2.632 -55.483 15.698 1.00 41.82 95 ASP B C 1
ATOM 4103 O O . ASP B 1 115 ? 2.245 -55.779 14.569 1.00 42.14 95 ASP B O 1
ATOM 4108 N N . HIS B 1 116 ? 3.474 -54.479 15.932 1.00 41.89 96 HIS B N 1
ATOM 4109 C CA . HIS B 1 116 ? 3.905 -53.587 14.865 1.00 41.90 96 HIS B CA 1
ATOM 4110 C C . HIS B 1 116 ? 5.251 -53.985 14.255 1.00 41.91 96 HIS B C 1
ATOM 4111 O O . HIS B 1 116 ? 5.338 -54.285 13.065 1.00 42.20 96 HIS B O 1
ATOM 4118 N N . ALA B 1 117 ? 6.302 -53.946 15.024 1.00 41.82 97 ALA B N 1
ATOM 4119 C CA . ALA B 1 117 ? 7.609 -54.242 14.523 1.00 41.64 97 ALA B CA 1
ATOM 4120 C C . ALA B 1 117 ? 7.951 -55.714 14.544 1.00 41.56 97 ALA B C 1
ATOM 4121 O O . ALA B 1 117 ? 7.594 -56.415 15.425 1.00 41.75 97 ALA B O 1
ATOM 4123 N N . SER B 1 118 ? 8.662 -56.143 13.536 1.00 41.27 98 SER B N 1
ATOM 4124 C CA . SER B 1 118 ? 9.179 -57.463 13.428 1.00 41.08 98 SER B CA 1
ATOM 4125 C C . SER B 1 118 ? 10.592 -57.469 13.910 1.00 41.15 98 SER B C 1
ATOM 4126 O O . SER B 1 118 ? 11.117 -56.473 14.282 1.00 41.62 98 SER B O 1
ATOM 4129 N N . LYS B 1 119 ? 11.200 -58.626 13.886 1.00 40.95 99 LYS B N 1
ATOM 4130 C CA . LYS B 1 119 ? 12.574 -58.799 14.211 1.00 40.72 99 LYS B CA 1
ATOM 4131 C C . LYS B 1 119 ? 13.346 -58.007 13.229 1.00 40.15 99 LYS B C 1
ATOM 4132 O O . LYS B 1 119 ? 14.383 -57.510 13.503 1.00 39.95 99 LYS B O 1
ATOM 4138 N N . GLN B 1 120 ? 12.867 -58.018 12.016 1.00 39.81 100 GLN B N 1
ATOM 4139 C CA . GLN B 1 120 ? 13.539 -57.349 10.950 1.00 39.29 100 GLN B CA 1
ATOM 4140 C C . GLN B 1 120 ? 13.579 -55.854 11.164 1.00 38.44 100 GLN B C 1
ATOM 4141 O O . GLN B 1 120 ? 14.579 -55.260 10.914 1.00 38.31 100 GLN B O 1
ATOM 4147 N N . MET B 1 121 ? 12.468 -55.290 11.619 1.00 37.54 101 MET B N 1
ATOM 4148 C CA . MET B 1 121 ? 12.349 -53.878 11.906 1.00 36.88 101 MET B CA 1
ATOM 4149 C C . MET B 1 121 ? 13.262 -53.455 13.056 1.00 36.41 101 MET B C 1
ATOM 4150 O O . MET B 1 121 ? 14.010 -52.521 12.947 1.00 36.48 101 MET B O 1
ATOM 4155 N N . VAL B 1 122 ? 13.251 -54.228 14.115 1.00 35.62 102 VAL B N 1
ATOM 4156 C CA . VAL B 1 122 ? 14.146 -54.007 15.243 1.00 34.85 102 VAL B CA 1
ATOM 4157 C C . VAL B 1 122 ? 15.602 -53.981 14.780 1.00 35.02 102 VAL B C 1
ATOM 4158 O O . VAL B 1 122 ? 16.366 -53.102 15.180 1.00 34.97 102 VAL B O 1
ATOM 4162 N N . LYS B 1 123 ? 15.973 -54.929 13.920 1.00 34.69 103 LYS B N 1
ATOM 4163 C CA . LYS B 1 123 ? 17.339 -55.012 13.416 1.00 34.73 103 LYS B CA 1
ATOM 4164 C C . LYS B 1 123 ? 17.704 -53.785 12.580 1.00 34.24 103 LYS B C 1
ATOM 4165 O O . LYS B 1 123 ? 18.805 -53.247 12.717 1.00 34.06 103 LYS B O 1
ATOM 4171 N N . PHE B 1 124 ? 16.779 -53.374 11.711 1.00 33.88 104 PHE B N 1
ATOM 4172 C CA . PHE B 1 124 ? 16.931 -52.180 10.887 1.00 33.49 104 PHE B CA 1
ATOM 4173 C C . PHE B 1 124 ? 17.146 -50.926 11.747 1.00 33.30 104 PHE B C 1
ATOM 4174 O O . PHE B 1 124 ? 18.125 -50.202 11.564 1.00 33.60 104 PHE B O 1
ATOM 4182 N N . ALA B 1 125 ? 16.234 -50.682 12.684 1.00 32.89 105 ALA B N 1
ATOM 4183 C CA . ALA B 1 125 ? 16.372 -49.568 13.620 1.00 32.70 105 ALA B CA 1
ATOM 4184 C C . ALA B 1 125 ? 17.734 -49.588 14.306 1.00 32.39 105 ALA B C 1
ATOM 4185 O O . ALA B 1 125 ? 18.402 -48.552 14.415 1.00 32.38 105 ALA B O 1
ATOM 4187 N N . ALA B 1 126 ? 18.150 -50.776 14.745 1.00 31.63 106 ALA B N 1
ATOM 4188 C CA . ALA B 1 126 ? 19.430 -50.954 15.410 1.00 31.04 106 ALA B CA 1
ATOM 4189 C C . ALA B 1 126 ? 20.625 -50.600 14.530 1.00 30.63 106 ALA B C 1
ATOM 4190 O O . ALA B 1 126 ? 21.703 -50.332 15.040 1.00 29.99 106 ALA B O 1
ATOM 4192 N N . ASN B 1 127 ? 20.441 -50.601 13.213 1.00 30.66 107 ASN B N 1
ATOM 4193 C CA . ASN B 1 127 ? 21.562 -50.311 12.310 1.00 30.95 107 ASN B CA 1
ATOM 4194 C C . ASN B 1 127 ? 21.564 -48.908 11.714 1.00 30.08 107 ASN B C 1
ATOM 4195 O O . ASN B 1 127 ? 22.495 -48.542 11.001 1.00 29.73 107 ASN B O 1
ATOM 4200 N N . ILE B 1 128 ? 20.532 -48.125 11.999 1.00 29.55 108 ILE B N 1
ATOM 4201 C CA . ILE B 1 128 ? 20.519 -46.745 11.515 1.00 29.21 108 ILE B CA 1
ATOM 4202 C C . ILE B 1 128 ? 21.703 -45.994 12.110 1.00 29.06 108 ILE B C 1
ATOM 4203 O O . ILE B 1 128 ? 21.807 -45.867 13.338 1.00 29.06 108 ILE B O 1
ATOM 4208 N N . ASN B 1 129 ? 22.598 -45.545 11.226 1.00 28.27 109 ASN B N 1
ATOM 4209 C CA . ASN B 1 129 ? 23.733 -44.702 11.569 1.00 28.28 109 ASN B CA 1
ATOM 4210 C C . ASN B 1 129 ? 23.324 -43.499 12.387 1.00 28.00 109 ASN B C 1
ATOM 4211 O O . ASN B 1 129 ? 22.328 -42.854 12.080 1.00 27.53 109 ASN B O 1
ATOM 4216 N N . LYS B 1 130 ? 24.111 -43.189 13.411 1.00 27.94 110 LYS B N 1
ATOM 4217 C CA . LYS B 1 130 ? 23.875 -41.999 14.218 1.00 28.05 110 LYS B CA 1
ATOM 4218 C C . LYS B 1 130 ? 23.881 -40.752 13.337 1.00 27.43 110 LYS B C 1
ATOM 4219 O O . LYS B 1 130 ? 24.634 -40.668 12.350 1.00 27.00 110 LYS B O 1
ATOM 4225 N N . GLU B 1 131 ? 23.068 -39.784 13.749 1.00 26.76 111 GLU B N 1
ATOM 4226 C CA . GLU B 1 131 ? 22.904 -38.501 13.066 1.00 26.30 111 GLU B CA 1
ATOM 4227 C C . GLU B 1 131 ? 21.974 -38.566 11.846 1.00 26.04 111 GLU B C 1
ATOM 4228 O O . GLU B 1 131 ? 21.554 -37.531 11.337 1.00 26.15 111 GLU B O 1
ATOM 4234 N N . SER B 1 132 ? 21.623 -39.770 11.394 1.00 25.51 112 SER B N 1
ATOM 4235 C CA . SER B 1 132 ? 20.529 -39.900 10.440 1.00 24.97 112 SER B CA 1
ATOM 4236 C C . SER B 1 132 ? 19.282 -39.242 11.003 1.00 24.74 112 SER B C 1
ATOM 4237 O O . SER B 1 132 ? 19.090 -39.209 12.219 1.00 24.43 112 SER B O 1
ATOM 4240 N N . ILE B 1 133 ? 18.439 -38.732 10.105 1.00 24.24 113 ILE B N 1
ATOM 4241 C CA . ILE B 1 133 ? 17.149 -38.181 10.471 1.00 23.66 113 ILE B CA 1
ATOM 4242 C C . ILE B 1 133 ? 16.117 -39.236 10.112 1.00 24.26 113 ILE B C 1
ATOM 4243 O O . ILE B 1 133 ? 16.155 -39.822 9.017 1.00 24.88 113 ILE B O 1
ATOM 4248 N N . VAL B 1 134 ? 15.208 -39.493 11.044 1.00 24.69 114 VAL B N 1
ATOM 4249 C CA . VAL B 1 134 ? 14.159 -40.493 10.864 1.00 24.64 114 VAL B CA 1
ATOM 4250 C C . VAL B 1 134 ? 12.813 -39.829 11.061 1.00 24.66 114 VAL B C 1
ATOM 4251 O O . VAL B 1 134 ? 12.735 -38.842 11.778 1.00 24.67 114 VAL B O 1
ATOM 4255 N N . ASP B 1 135 ? 11.778 -40.331 10.385 1.00 25.24 115 ASP B N 1
ATOM 4256 C CA . ASP B 1 135 ? 10.387 -40.023 10.724 1.00 25.96 115 ASP B CA 1
ATOM 4257 C C . ASP B 1 135 ? 9.893 -41.221 11.512 1.00 26.69 115 ASP B C 1
ATOM 4258 O O . ASP B 1 135 ? 9.927 -42.348 11.026 1.00 27.29 115 ASP B O 1
ATOM 4263 N N . VAL B 1 136 ? 9.437 -40.992 12.731 1.00 28.18 116 VAL B N 1
ATOM 4264 C CA . VAL B 1 136 ? 8.971 -42.086 13.573 1.00 28.79 116 VAL B CA 1
ATOM 4265 C C . VAL B 1 136 ? 7.480 -41.928 13.859 1.00 29.63 116 VAL B C 1
ATOM 4266 O O . VAL B 1 136 ? 7.019 -40.827 14.185 1.00 30.12 116 VAL B O 1
ATOM 4270 N N . GLU B 1 137 ? 6.719 -43.013 13.705 1.00 30.35 117 GLU B N 1
ATOM 4271 C CA . GLU B 1 137 ? 5.381 -43.052 14.291 1.00 31.43 117 GLU B CA 1
ATOM 4272 C C . GLU B 1 137 ? 5.418 -43.967 15.505 1.00 31.62 117 GLU B C 1
ATOM 4273 O O . GLU B 1 137 ? 6.041 -45.031 15.466 1.00 32.08 117 GLU B O 1
ATOM 4279 N N . GLY B 1 138 ? 4.773 -43.546 16.583 1.00 31.68 118 GLY B N 1
ATOM 4280 C CA . GLY B 1 138 ? 4.706 -44.359 17.787 1.00 31.81 118 GLY B CA 1
ATOM 4281 C C . GLY B 1 138 ? 3.664 -43.864 18.771 1.00 31.89 118 GLY B C 1
ATOM 4282 O O . GLY B 1 138 ? 3.077 -42.802 18.570 1.00 31.96 118 GLY B O 1
ATOM 4283 N N . VAL B 1 139 ? 3.437 -44.647 19.825 1.00 31.87 119 VAL B N 1
ATOM 4284 C CA . VAL B 1 139 ? 2.539 -44.266 20.913 1.00 32.30 119 VAL B CA 1
ATOM 4285 C C . VAL B 1 139 ? 3.396 -43.659 22.017 1.00 32.56 119 VAL B C 1
ATOM 4286 O O . VAL B 1 139 ? 4.540 -44.090 22.244 1.00 32.50 119 VAL B O 1
ATOM 4290 N N . VAL B 1 140 ? 2.849 -42.653 22.687 1.00 32.43 120 VAL B N 1
ATOM 4291 C CA . VAL B 1 140 ? 3.517 -42.053 23.824 1.00 32.74 120 VAL B CA 1
ATOM 4292 C C . VAL B 1 140 ? 3.131 -42.895 25.036 1.00 33.00 120 VAL B C 1
ATOM 4293 O O . VAL B 1 140 ? 1.958 -43.129 25.273 1.00 33.52 120 VAL B O 1
ATOM 4297 N N . ARG B 1 141 ? 4.108 -43.382 25.787 1.00 33.67 121 ARG B N 1
ATOM 4298 C CA . ARG B 1 141 ? 3.781 -44.191 26.965 1.00 34.15 121 ARG B CA 1
ATOM 4299 C C . ARG B 1 141 ? 4.404 -43.641 28.226 1.00 34.04 121 ARG B C 1
ATOM 4300 O O . ARG B 1 141 ? 5.621 -43.433 28.279 1.00 33.22 121 ARG B O 1
ATOM 4308 N N . LYS B 1 142 ? 3.560 -43.409 29.236 1.00 34.49 122 LYS B N 1
ATOM 4309 C CA . LYS B 1 142 ? 4.033 -43.092 30.584 1.00 35.42 122 LYS B CA 1
ATOM 4310 C C . LYS B 1 142 ? 5.003 -44.185 31.077 1.00 35.08 122 LYS B C 1
ATOM 4311 O O . LYS B 1 142 ? 4.681 -45.372 31.048 1.00 35.32 122 LYS B O 1
ATOM 4317 N N . VAL B 1 143 ? 6.198 -43.768 31.480 1.00 34.66 123 VAL B N 1
ATOM 4318 C CA . VAL B 1 143 ? 7.148 -44.636 32.179 1.00 34.23 123 VAL B CA 1
ATOM 4319 C C . VAL B 1 143 ? 7.240 -44.237 33.648 1.00 34.11 123 VAL B C 1
ATOM 4320 O O . VAL B 1 143 ? 7.241 -43.040 33.992 1.00 33.29 123 VAL B O 1
ATOM 4324 N N . ASN B 1 144 ? 7.340 -45.251 34.504 1.00 33.98 124 ASN B N 1
ATOM 4325 C CA . ASN B 1 144 ? 7.345 -45.033 35.941 1.00 34.12 124 ASN B CA 1
ATOM 4326 C C . ASN B 1 144 ? 8.650 -44.556 36.548 1.00 33.45 124 ASN B C 1
ATOM 4327 O O . ASN B 1 144 ? 8.634 -43.887 37.569 1.00 33.39 124 ASN B O 1
ATOM 4332 N N . GLN B 1 145 ? 9.775 -44.893 35.933 1.00 33.45 125 GLN B N 1
ATOM 4333 C CA . GLN B 1 145 ? 11.061 -44.324 36.346 1.00 33.29 125 GLN B CA 1
ATOM 4334 C C . GLN B 1 145 ? 11.432 -43.186 35.432 1.00 33.89 125 GLN B C 1
ATOM 4335 O O . GLN B 1 145 ? 11.317 -43.309 34.207 1.00 34.05 125 GLN B O 1
ATOM 4341 N N . LYS B 1 146 ? 11.881 -42.082 36.025 1.00 34.25 126 LYS B N 1
ATOM 4342 C CA . LYS B 1 146 ? 12.404 -40.957 35.259 1.00 35.11 126 LYS B CA 1
ATOM 4343 C C . LYS B 1 146 ? 13.443 -41.430 34.253 1.00 35.06 126 LYS B C 1
ATOM 4344 O O . LYS B 1 146 ? 14.360 -42.163 34.614 1.00 35.08 126 LYS B O 1
ATOM 4350 N N . ILE B 1 147 ? 13.296 -41.037 32.990 1.00 35.11 127 ILE B N 1
ATOM 4351 C CA . ILE B 1 147 ? 14.387 -41.272 32.047 1.00 35.24 127 ILE B CA 1
ATOM 4352 C C . ILE B 1 147 ? 15.310 -40.062 32.151 1.00 35.63 127 ILE B C 1
ATOM 4353 O O . ILE B 1 147 ? 15.191 -39.083 31.390 1.00 36.17 127 ILE B O 1
ATOM 4358 N N . GLY B 1 148 ? 16.209 -40.150 33.134 1.00 35.55 128 GLY B N 1
ATOM 4359 C CA . GLY B 1 148 ? 17.069 -39.047 33.565 1.00 35.42 128 GLY B CA 1
ATOM 4360 C C . GLY B 1 148 ? 18.150 -38.615 32.590 1.00 35.34 128 GLY B C 1
ATOM 4361 O O . GLY B 1 148 ? 18.790 -37.574 32.790 1.00 34.97 128 GLY B O 1
ATOM 4362 N N . SER B 1 149 ? 18.360 -39.404 31.535 1.00 34.97 129 SER B N 1
ATOM 4363 C CA . SER B 1 149 ? 19.336 -39.044 30.503 1.00 34.37 129 SER B CA 1
ATOM 4364 C C . SER B 1 149 ? 18.701 -38.240 29.360 1.00 33.79 129 SER B C 1
ATOM 4365 O O . SER B 1 149 ? 19.403 -37.771 28.464 1.00 33.88 129 SER B O 1
ATOM 4368 N N . CYS B 1 150 ? 17.378 -38.075 29.402 1.00 33.05 130 CYS B N 1
ATOM 4369 C CA . CYS B 1 150 ? 16.658 -37.318 28.386 1.00 32.32 130 CYS B CA 1
ATOM 4370 C C . CYS B 1 150 ? 15.995 -36.057 28.958 1.00 32.13 130 CYS B C 1
ATOM 4371 O O . CYS B 1 150 ? 15.854 -35.922 30.175 1.00 32.45 130 CYS B O 1
ATOM 4374 N N . THR B 1 151 ? 15.584 -35.138 28.084 1.00 31.23 131 THR B N 1
ATOM 4375 C CA . THR B 1 151 ? 14.849 -33.948 28.529 1.00 30.25 131 THR B CA 1
ATOM 4376 C C . THR B 1 151 ? 13.392 -34.311 28.754 1.00 30.24 131 THR B C 1
ATOM 4377 O O . THR B 1 151 ? 12.720 -33.744 29.619 1.00 30.29 131 THR B O 1
ATOM 4381 N N . GLN B 1 152 ? 12.909 -35.273 27.979 1.00 30.03 132 GLN B N 1
ATOM 4382 C CA . GLN B 1 152 ? 11.557 -35.763 28.140 1.00 30.02 132 GLN B CA 1
ATOM 4383 C C . GLN B 1 152 ? 11.695 -37.000 28.989 1.00 30.34 132 GLN B C 1
ATOM 4384 O O . GLN B 1 152 ? 12.074 -38.059 28.501 1.00 30.51 132 GLN B O 1
ATOM 4390 N N . GLN B 1 153 ? 11.415 -36.845 30.274 1.00 30.40 133 GLN B N 1
ATOM 4391 C CA . GLN B 1 153 ? 11.776 -37.852 31.261 1.00 30.98 133 GLN B CA 1
ATOM 4392 C C . GLN B 1 153 ? 10.603 -38.712 31.716 1.00 30.74 133 GLN B C 1
ATOM 4393 O O . GLN B 1 153 ? 10.815 -39.742 32.356 1.00 31.35 133 GLN B O 1
ATOM 4399 N N . ASP B 1 154 ? 9.381 -38.305 31.370 1.00 30.34 134 ASP B N 1
ATOM 4400 C CA . ASP B 1 154 ? 8.165 -38.948 31.878 1.00 30.14 134 ASP B CA 1
ATOM 4401 C C . ASP B 1 154 ? 7.521 -39.952 30.923 1.00 29.64 134 ASP B C 1
ATOM 4402 O O . ASP B 1 154 ? 6.563 -40.626 31.286 1.00 29.25 134 ASP B O 1
ATOM 4407 N N . VAL B 1 155 ? 8.039 -40.032 29.698 1.00 29.24 135 VAL B N 1
ATOM 4408 C CA . VAL B 1 155 ? 7.414 -40.807 28.633 1.00 28.80 135 VAL B CA 1
ATOM 4409 C C . VAL B 1 155 ? 8.483 -41.390 27.717 1.00 29.19 135 VAL B C 1
ATOM 4410 O O . VAL B 1 155 ? 9.596 -40.877 27.649 1.00 29.46 135 VAL B O 1
ATOM 4414 N N . GLU B 1 156 ? 8.141 -42.466 27.022 1.00 29.24 136 GLU B N 1
ATOM 4415 C CA . GLU B 1 156 ? 8.965 -42.964 25.940 1.00 30.02 136 GLU B CA 1
ATOM 4416 C C . GLU B 1 156 ? 8.083 -43.283 24.742 1.00 30.04 136 GLU B C 1
ATOM 4417 O O . GLU B 1 156 ? 6.861 -43.469 24.873 1.00 30.55 136 GLU B O 1
ATOM 4423 N N . LEU B 1 157 ? 8.714 -43.333 23.578 1.00 29.82 137 LEU B N 1
ATOM 4424 C CA . LEU B 1 157 ? 8.019 -43.544 22.322 1.00 30.04 137 LEU B CA 1
ATOM 4425 C C . LEU B 1 157 ? 8.067 -45.017 21.951 1.00 30.08 137 LEU B C 1
ATOM 4426 O O . LEU B 1 157 ? 9.138 -45.565 21.754 1.00 29.86 137 LEU B O 1
ATOM 4431 N N . HIS B 1 158 ? 6.911 -45.659 21.885 1.00 30.22 138 HIS B N 1
ATOM 4432 C CA . HIS B 1 158 ? 6.834 -47.045 21.404 1.00 31.05 138 HIS B CA 1
ATOM 4433 C C . HIS B 1 158 ? 6.605 -47.051 19.898 1.00 30.99 138 HIS B C 1
ATOM 4434 O O . HIS B 1 158 ? 5.495 -46.792 19.426 1.00 30.89 138 HIS B O 1
ATOM 4441 N N . VAL B 1 159 ? 7.684 -47.320 19.161 1.00 31.31 139 VAL B N 1
ATOM 4442 C CA . VAL B 1 159 ? 7.741 -47.164 17.696 1.00 31.52 139 VAL B CA 1
ATOM 4443 C C . VAL B 1 159 ? 6.785 -48.113 16.959 1.00 31.94 139 VAL B C 1
ATOM 4444 O O . VAL B 1 159 ? 6.796 -49.316 17.191 1.00 32.38 139 VAL B O 1
ATOM 4448 N N . GLN B 1 160 ? 5.948 -47.566 16.084 1.00 32.34 140 GLN B N 1
ATOM 4449 C CA . GLN B 1 160 ? 5.103 -48.392 15.211 1.00 32.09 140 GLN B CA 1
ATOM 4450 C C . GLN B 1 160 ? 5.612 -48.350 13.766 1.00 31.84 140 GLN B C 1
ATOM 4451 O O . GLN B 1 160 ? 5.416 -49.298 12.996 1.00 31.91 140 GLN B O 1
ATOM 4457 N N . LYS B 1 161 ? 6.275 -47.245 13.418 1.00 31.34 141 LYS B N 1
ATOM 4458 C CA . LYS B 1 161 ? 6.912 -47.051 12.120 1.00 30.46 141 LYS B CA 1
ATOM 4459 C C . LYS B 1 161 ? 8.194 -46.231 12.280 1.00 29.82 141 LYS B C 1
ATOM 4460 O O . LYS B 1 161 ? 8.251 -45.318 13.109 1.00 29.87 141 LYS B O 1
ATOM 4466 N N . ILE B 1 162 ? 9.219 -46.561 11.500 1.00 28.71 142 ILE B N 1
ATOM 4467 C CA . ILE B 1 162 ? 10.450 -45.777 11.479 1.00 28.13 142 ILE B CA 1
ATOM 4468 C C . ILE B 1 162 ? 11.061 -45.711 10.073 1.00 28.01 142 ILE B C 1
ATOM 4469 O O . ILE B 1 162 ? 11.343 -46.740 9.468 1.00 27.89 142 ILE B O 1
ATOM 4474 N N . TYR B 1 163 ? 11.279 -44.496 9.568 1.00 27.75 143 TYR B N 1
ATOM 4475 C CA . TYR B 1 163 ? 11.900 -44.319 8.251 1.00 27.56 143 TYR B CA 1
ATOM 4476 C C . TYR B 1 163 ? 13.089 -43.378 8.303 1.00 27.60 143 TYR B C 1
ATOM 4477 O O . TYR B 1 163 ? 13.028 -42.345 8.949 1.00 27.91 143 TYR B O 1
ATOM 4486 N N . VAL B 1 164 ? 14.168 -43.729 7.613 1.00 27.44 144 VAL B N 1
ATOM 4487 C CA . VAL B 1 164 ? 15.274 -42.810 7.450 1.00 27.09 144 VAL B CA 1
ATOM 4488 C C . VAL B 1 164 ? 14.874 -41.870 6.323 1.00 27.42 144 VAL B C 1
ATOM 4489 O O . VAL B 1 164 ? 14.609 -42.325 5.202 1.00 27.22 144 VAL B O 1
ATOM 4493 N N . ILE B 1 165 ? 14.773 -40.571 6.619 1.00 27.41 145 ILE B N 1
ATOM 4494 C CA . ILE B 1 165 ? 14.495 -39.586 5.560 1.00 27.07 145 ILE B CA 1
ATOM 4495 C C . ILE B 1 165 ? 15.818 -38.983 5.113 1.00 27.70 145 ILE B C 1
ATOM 4496 O O . ILE B 1 165 ? 15.933 -38.417 4.038 1.00 27.85 145 ILE B O 1
ATOM 4501 N N . SER B 1 166 ? 16.842 -39.135 5.936 1.00 28.45 146 SER B N 1
ATOM 4502 C CA . SER B 1 166 ? 18.169 -38.707 5.537 1.00 28.79 146 SER B CA 1
ATOM 4503 C C . SER B 1 166 ? 19.186 -39.552 6.253 1.00 30.11 146 SER B C 1
ATOM 4504 O O . SER B 1 166 ? 19.288 -39.503 7.480 1.00 30.14 146 SER B O 1
ATOM 4507 N N . LEU B 1 167 ? 19.926 -40.334 5.473 1.00 31.93 147 LEU B N 1
ATOM 4508 C CA . LEU B 1 167 ? 20.892 -41.291 5.991 1.00 33.46 147 LEU B CA 1
ATOM 4509 C C . LEU B 1 167 ? 22.260 -40.657 6.142 1.00 34.52 147 LEU B C 1
ATOM 4510 O O . LEU B 1 167 ? 22.838 -40.198 5.167 1.00 34.92 147 LEU B O 1
ATOM 4515 N N . ALA B 1 168 ? 22.780 -40.649 7.365 1.00 35.86 148 ALA B N 1
ATOM 4516 C CA . ALA B 1 168 ? 24.104 -40.119 7.634 1.00 37.04 148 ALA B CA 1
ATOM 4517 C C . ALA B 1 168 ? 25.176 -41.152 7.276 1.00 38.37 148 ALA B C 1
ATOM 4518 O O . ALA B 1 168 ? 24.984 -42.346 7.471 1.00 38.58 148 ALA B O 1
ATOM 4520 N N . GLU B 1 169 ? 26.294 -40.681 6.733 1.00 40.10 149 GLU B N 1
ATOM 4521 C CA . GLU B 1 169 ? 27.439 -41.530 6.475 1.00 41.64 149 GLU B CA 1
ATOM 4522 C C . GLU B 1 169 ? 28.006 -42.092 7.780 1.00 43.32 149 GLU B C 1
ATOM 4523 O O . GLU B 1 169 ? 27.778 -41.517 8.852 1.00 43.45 149 GLU B O 1
ATOM 4529 N N . PRO B 1 170 ? 28.657 -43.222 7.711 1.00 44.96 150 PRO B N 1
ATOM 4530 C CA . PRO B 1 170 ? 29.062 -43.953 8.899 1.00 46.37 150 PRO B CA 1
ATOM 4531 C C . PRO B 1 170 ? 30.059 -43.366 9.872 1.00 47.93 150 PRO B C 1
ATOM 4532 O O . PRO B 1 170 ? 29.843 -43.554 11.030 1.00 48.51 150 PRO B O 1
ATOM 4536 N N . ARG B 1 171 ? 31.135 -42.736 9.473 1.00 49.39 151 ARG B N 1
ATOM 4537 C CA . ARG B 1 171 ? 32.073 -42.371 10.512 1.00 51.30 151 ARG B CA 1
ATOM 4538 C C . ARG B 1 171 ? 32.108 -40.896 10.882 1.00 51.83 151 ARG B C 1
ATOM 4539 O O . ARG B 1 171 ? 32.755 -40.112 10.268 1.00 52.02 151 ARG B O 1
ATOM 4547 N N . LEU B 1 172 ? 31.469 -40.556 11.963 1.00 52.70 152 LEU B N 1
ATOM 4548 C CA . LEU B 1 172 ? 31.394 -39.182 12.336 1.00 53.54 152 LEU B CA 1
ATOM 4549 C C . LEU B 1 172 ? 32.751 -38.725 12.745 1.00 54.35 152 LEU B C 1
ATOM 4550 O O . LEU B 1 172 ? 33.461 -39.440 13.375 1.00 54.46 152 LEU B O 1
ATOM 4555 N N . PRO B 1 173 ? 33.107 -37.517 12.365 1.00 55.15 153 PRO B N 1
ATOM 4556 C CA . PRO B 1 173 ? 34.374 -36.908 12.773 1.00 55.70 153 PRO B CA 1
ATOM 4557 C C . PRO B 1 173 ? 34.362 -36.475 14.229 1.00 56.38 153 PRO B C 1
ATOM 4558 O O . PRO B 1 173 ? 35.417 -36.171 14.790 1.00 56.61 153 PRO B O 1
ATOM 4562 N N . LEU B 1 174 ? 33.175 -36.468 14.833 1.00 57.14 154 LEU B N 1
ATOM 4563 C CA . LEU B 1 174 ? 32.970 -35.896 16.156 1.00 57.92 154 LEU B CA 1
ATOM 4564 C C . LEU B 1 174 ? 31.718 -36.511 16.791 1.00 58.29 154 LEU B C 1
ATOM 4565 O O . LEU B 1 174 ? 30.649 -36.542 16.181 1.00 58.28 154 LEU B O 1
ATOM 4570 N N . GLN B 1 175 ? 31.860 -36.995 18.018 1.00 58.89 155 GLN B N 1
ATOM 4571 C CA . GLN B 1 175 ? 30.733 -37.531 18.765 1.00 59.51 155 GLN B CA 1
ATOM 4572 C C . GLN B 1 175 ? 30.128 -36.438 19.643 1.00 60.02 155 GLN B C 1
ATOM 4573 O O . GLN B 1 175 ? 30.848 -35.736 20.355 1.00 60.15 155 GLN B O 1
ATOM 4579 N N . LEU B 1 176 ?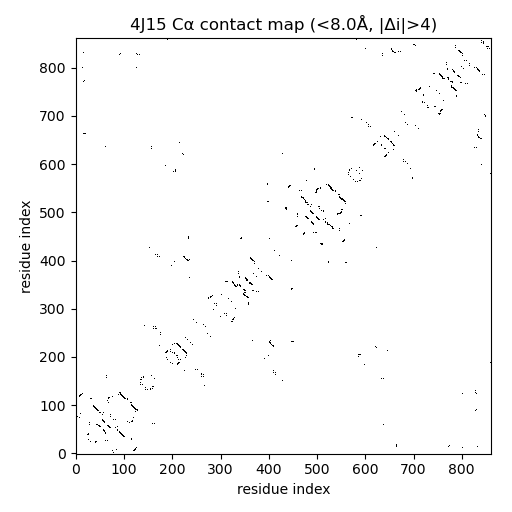 28.807 -36.295 19.585 1.00 60.56 156 LEU B N 1
ATOM 4580 C CA . LEU B 1 176 ? 28.120 -35.182 20.248 1.00 61.08 156 LEU B CA 1
ATOM 4581 C C . LEU B 1 176 ? 28.204 -35.203 21.780 1.00 61.64 156 LEU B C 1
ATOM 4582 O O . LEU B 1 176 ? 28.319 -34.144 22.410 1.00 61.61 156 LEU B O 1
ATOM 4587 N N . ASP B 1 177 ? 28.160 -36.406 22.361 1.00 62.23 157 ASP B N 1
ATOM 4588 C CA . ASP B 1 177 ? 28.307 -36.599 23.811 1.00 62.76 157 ASP B CA 1
ATOM 4589 C C . ASP B 1 177 ? 29.689 -36.184 24.331 1.00 63.17 157 ASP B C 1
ATOM 4590 O O . ASP B 1 177 ? 29.816 -35.741 25.475 1.00 63.33 157 ASP B O 1
ATOM 4595 N N . ASP B 1 178 ? 30.717 -36.334 23.493 1.00 63.65 158 ASP B N 1
ATOM 4596 C CA . ASP B 1 178 ? 32.084 -35.940 23.856 1.00 64.16 158 ASP B CA 1
ATOM 4597 C C . ASP B 1 178 ? 32.235 -34.417 23.924 1.00 64.48 158 ASP B C 1
ATOM 4598 O O . ASP B 1 178 ? 32.885 -33.884 24.830 1.00 64.49 158 ASP B O 1
ATOM 4603 N N . ALA B 1 179 ? 31.615 -33.730 22.966 1.00 64.85 159 ALA B N 1
ATOM 4604 C CA . ALA B 1 179 ? 31.729 -32.281 22.831 1.00 65.24 159 ALA B CA 1
ATOM 4605 C C . ALA B 1 179 ? 30.988 -31.473 23.913 1.00 65.51 159 ALA B C 1
ATOM 4606 O O . ALA B 1 179 ? 31.228 -30.273 24.058 1.00 65.33 159 ALA B O 1
ATOM 4608 N N . VAL B 1 180 ? 30.110 -32.126 24.676 1.00 65.96 160 VAL B N 1
ATOM 4609 C CA . VAL B 1 180 ? 29.349 -31.438 25.734 1.00 66.45 160 VAL B CA 1
ATOM 4610 C C . VAL B 1 180 ? 29.741 -31.782 27.176 1.00 66.93 160 VAL B C 1
ATOM 4611 O O . VAL B 1 180 ? 29.161 -31.237 28.119 1.00 67.05 160 VAL B O 1
ATOM 4615 N N . ARG B 1 181 ? 30.714 -32.677 27.351 1.00 67.44 161 ARG B N 1
ATOM 4616 C CA . ARG B 1 181 ? 31.118 -33.085 28.703 1.00 67.96 161 ARG B CA 1
ATOM 4617 C C . ARG B 1 181 ? 32.243 -32.206 29.269 1.00 68.01 161 ARG B C 1
ATOM 4618 O O . ARG B 1 181 ? 33.167 -31.829 28.539 1.00 68.00 161 ARG B O 1
ATOM 4626 N N . PRO B 1 182 ? 32.139 -31.842 30.565 1.00 68.11 162 PRO B N 1
ATOM 4627 C CA . PRO B 1 182 ? 33.136 -30.988 31.231 1.00 68.12 162 PRO B CA 1
ATOM 4628 C C . PRO B 1 182 ? 34.571 -31.490 31.051 1.00 68.15 162 PRO B C 1
ATOM 4629 O O . PRO B 1 182 ? 35.467 -30.702 30.740 1.00 68.12 162 PRO B O 1
ATOM 4633 N N . THR B 1 193 ? 36.247 -36.785 24.937 1.00 83.72 173 THR B N 1
ATOM 4634 C CA . THR B 1 193 ? 36.217 -35.325 24.852 1.00 83.71 173 THR B CA 1
ATOM 4635 C C . THR B 1 193 ? 36.852 -34.755 23.561 1.00 83.56 173 THR B C 1
ATOM 4636 O O . THR B 1 193 ? 37.649 -35.400 22.928 1.00 83.54 173 THR B O 1
ATOM 4640 N N . VAL B 1 194 ? 36.464 -33.540 23.191 1.00 83.32 174 VAL B N 1
ATOM 4641 C CA . VAL B 1 194 ? 36.818 -32.954 21.916 1.00 83.03 174 VAL B CA 1
ATOM 4642 C C . VAL B 1 194 ? 37.532 -31.606 21.922 1.00 82.84 174 VAL B C 1
ATOM 4643 O O . VAL B 1 194 ? 37.091 -30.671 22.559 1.00 82.92 174 VAL B O 1
ATOM 4647 N N . ASN B 1 195 ? 38.621 -31.515 21.167 1.00 82.40 175 ASN B N 1
ATOM 4648 C CA . ASN B 1 195 ? 39.432 -30.296 21.039 1.00 81.94 175 ASN B CA 1
ATOM 4649 C C . ASN B 1 195 ? 38.836 -29.180 20.150 1.00 81.40 175 ASN B C 1
ATOM 4650 O O . ASN B 1 195 ? 38.026 -29.481 19.304 1.00 81.41 175 ASN B O 1
ATOM 4655 N N . GLN B 1 196 ? 39.219 -27.932 20.379 1.00 80.59 176 GLN B N 1
ATOM 4656 C CA . GLN B 1 196 ? 38.632 -26.779 19.723 1.00 79.73 176 GLN B CA 1
ATOM 4657 C C . GLN B 1 196 ? 38.925 -26.977 18.295 1.00 78.86 176 GLN B C 1
ATOM 4658 O O . GLN B 1 196 ? 38.280 -26.436 17.407 1.00 78.81 176 GLN B O 1
ATOM 4664 N N . ASP B 1 197 ? 40.016 -27.651 18.077 1.00 77.74 177 ASP B N 1
ATOM 4665 C CA . ASP B 1 197 ? 40.451 -27.899 16.756 1.00 76.61 177 ASP B CA 1
ATOM 4666 C C . ASP B 1 197 ? 39.657 -28.807 15.773 1.00 75.67 177 ASP B C 1
ATOM 4667 O O . ASP B 1 197 ? 39.398 -28.378 14.645 1.00 75.49 177 ASP B O 1
ATOM 4672 N N . THR B 1 198 ? 39.180 -29.959 16.220 1.00 74.49 178 THR B N 1
ATOM 4673 C CA . THR B 1 198 ? 38.287 -30.792 15.393 1.00 73.17 178 THR B CA 1
ATOM 4674 C C . THR B 1 198 ? 36.931 -30.152 15.276 1.00 72.12 178 THR B C 1
ATOM 4675 O O . THR B 1 198 ? 36.195 -30.394 14.348 1.00 72.20 178 THR B O 1
ATOM 4679 N N . ARG B 1 199 ? 36.537 -29.447 16.318 1.00 70.74 179 ARG B N 1
ATOM 4680 C CA . ARG B 1 199 ? 35.274 -28.700 16.404 1.00 69.34 179 ARG B CA 1
ATOM 4681 C C . ARG B 1 199 ? 35.123 -27.460 15.492 1.00 68.15 179 ARG B C 1
ATOM 4682 O O . ARG B 1 199 ? 34.038 -27.116 15.093 1.00 68.11 179 ARG B O 1
ATOM 4690 N N . LEU B 1 200 ? 36.229 -26.877 15.068 1.00 66.43 180 LEU B N 1
ATOM 4691 C CA . LEU B 1 200 ? 36.174 -25.820 14.072 1.00 64.53 180 LEU B CA 1
ATOM 4692 C C . LEU B 1 200 ? 36.262 -26.399 12.693 1.00 62.88 180 LEU B C 1
ATOM 4693 O O . LEU B 1 200 ? 35.836 -25.772 11.760 1.00 62.74 180 LEU B O 1
ATOM 4698 N N . ASP B 1 201 ? 36.846 -27.571 12.556 1.00 60.68 181 ASP B N 1
ATOM 4699 C CA . ASP B 1 201 ? 36.898 -28.185 11.254 1.00 58.51 181 ASP B CA 1
ATOM 4700 C C . ASP B 1 201 ? 35.544 -28.777 10.884 1.00 56.70 181 ASP B C 1
ATOM 4701 O O . ASP B 1 201 ? 35.151 -28.737 9.736 1.00 56.91 181 ASP B O 1
ATOM 4706 N N . ASN B 1 202 ? 34.835 -29.310 11.864 1.00 53.92 182 ASN B N 1
ATOM 4707 C CA . ASN B 1 202 ? 33.536 -29.896 11.643 1.00 50.99 182 ASN B CA 1
ATOM 4708 C C . ASN B 1 202 ? 32.440 -29.125 12.328 1.00 48.38 182 ASN B C 1
ATOM 4709 O O . ASN B 1 202 ? 31.797 -29.569 13.239 1.00 47.75 182 ASN B O 1
ATOM 4714 N N . ARG B 1 203 ? 32.242 -27.940 11.821 1.00 45.39 183 ARG B N 1
ATOM 4715 C CA . ARG B 1 203 ? 31.339 -26.961 12.400 1.00 42.45 183 ARG B CA 1
ATOM 4716 C C . ARG B 1 203 ? 29.887 -27.436 12.422 1.00 40.61 183 ARG B C 1
ATOM 4717 O O . ARG B 1 203 ? 29.187 -27.280 13.440 1.00 39.78 183 ARG B O 1
ATOM 4725 N N . VAL B 1 204 ? 29.449 -28.036 11.311 1.00 37.94 184 VAL B N 1
ATOM 4726 C CA . VAL B 1 204 ? 28.067 -28.498 11.170 1.00 35.63 184 VAL B CA 1
ATOM 4727 C C . VAL B 1 204 ? 27.709 -29.504 12.265 1.00 34.62 184 VAL B C 1
ATOM 4728 O O . VAL B 1 204 ? 26.595 -29.470 12.806 1.00 34.12 184 VAL B O 1
ATOM 4732 N N . ILE B 1 205 ? 28.624 -30.394 12.579 1.00 33.12 185 ILE B N 1
ATOM 4733 C CA . ILE B 1 205 ? 28.442 -31.306 13.682 1.00 32.26 185 ILE B CA 1
ATOM 4734 C C . ILE B 1 205 ? 28.473 -30.657 15.069 1.00 31.35 185 ILE B C 1
ATOM 4735 O O . ILE B 1 205 ? 27.642 -30.893 15.877 1.00 30.81 185 ILE B O 1
ATOM 4740 N N . ASP B 1 206 ? 29.439 -29.803 15.286 1.00 30.82 186 ASP B N 1
ATOM 4741 C CA . ASP B 1 206 ? 29.591 -29.152 16.550 1.00 30.67 186 ASP B CA 1
ATOM 4742 C C . ASP B 1 206 ? 28.452 -28.244 16.954 1.00 29.58 186 ASP B C 1
ATOM 4743 O O . ASP B 1 206 ? 28.144 -28.174 18.097 1.00 28.72 186 ASP B O 1
ATOM 4748 N N . LEU B 1 207 ? 27.871 -27.553 15.981 1.00 28.73 187 LEU B N 1
ATOM 4749 C CA . LEU B 1 207 ? 26.754 -26.648 16.166 1.00 28.01 187 LEU B CA 1
ATOM 4750 C C . LEU B 1 207 ? 25.510 -27.357 16.619 1.00 27.32 187 LEU B C 1
ATOM 4751 O O . LEU B 1 207 ? 24.631 -26.768 17.110 1.00 27.83 187 LEU B O 1
ATOM 4756 N N . ARG B 1 208 ? 25.470 -28.637 16.359 1.00 27.22 188 ARG B N 1
ATOM 4757 C CA . ARG B 1 208 ? 24.476 -29.578 16.804 1.00 26.52 188 ARG B CA 1
ATOM 4758 C C . ARG B 1 208 ? 24.420 -29.867 18.312 1.00 26.42 188 ARG B C 1
ATOM 4759 O O . ARG B 1 208 ? 23.404 -30.213 18.807 1.00 26.93 188 ARG B O 1
ATOM 4767 N N . THR B 1 209 ? 25.535 -29.783 19.014 1.00 26.21 189 THR B N 1
ATOM 4768 C CA . THR B 1 209 ? 25.568 -30.089 20.441 1.00 25.96 189 THR B CA 1
ATOM 4769 C C . THR B 1 209 ? 24.578 -29.234 21.201 1.00 26.39 189 THR B C 1
ATOM 4770 O O . THR B 1 209 ? 24.239 -28.116 20.775 1.00 26.36 189 THR B O 1
ATOM 4774 N N . SER B 1 210 ? 24.102 -29.768 22.317 1.00 26.65 190 SER B N 1
ATOM 4775 C CA . SER B 1 210 ? 23.104 -29.076 23.121 1.00 27.08 190 SER B CA 1
ATOM 4776 C C . SER B 1 210 ? 23.690 -27.747 23.604 1.00 27.25 190 SER B C 1
ATOM 4777 O O . SER B 1 210 ? 22.978 -26.760 23.707 1.00 27.05 190 SER B O 1
ATOM 4780 N N . THR B 1 211 ? 25.005 -27.714 23.829 1.00 27.40 191 THR B N 1
ATOM 4781 C CA . THR B 1 211 ? 25.683 -26.480 24.213 1.00 27.67 191 THR B CA 1
ATOM 4782 C C . THR B 1 211 ? 25.727 -25.398 23.109 1.00 27.50 191 THR B C 1
ATOM 4783 O O . THR B 1 211 ? 25.465 -24.224 23.398 1.00 27.97 191 THR B O 1
ATOM 4787 N N . SER B 1 212 ? 26.079 -25.779 21.879 1.00 27.01 192 SER B N 1
ATOM 4788 C CA . SER B 1 212 ? 26.070 -24.842 20.743 1.00 26.78 192 SER B CA 1
ATOM 4789 C C . SER B 1 212 ? 24.651 -24.341 20.473 1.00 25.92 192 SER B C 1
ATOM 4790 O O . SER B 1 212 ? 24.445 -23.161 20.171 1.00 25.72 192 SER B O 1
ATOM 4793 N N . GLN B 1 213 ? 23.680 -25.238 20.580 1.00 25.19 193 GLN B N 1
ATOM 4794 C CA . GLN B 1 213 ? 22.299 -24.860 20.348 1.00 25.33 193 GLN B CA 1
ATOM 4795 C C . GLN B 1 213 ? 21.915 -23.779 21.348 1.00 25.56 193 GLN B C 1
ATOM 4796 O O . GLN B 1 213 ? 21.437 -22.714 20.939 1.00 25.45 193 GLN B O 1
ATOM 4802 N N . ALA B 1 214 ? 22.199 -24.027 22.635 1.00 25.11 194 ALA B N 1
ATOM 4803 C CA . ALA B 1 214 ? 21.852 -23.099 23.709 1.00 24.87 194 ALA B CA 1
ATOM 4804 C C . ALA B 1 214 ? 22.604 -21.780 23.543 1.00 24.86 194 ALA B C 1
ATOM 4805 O O . ALA B 1 214 ? 22.021 -20.710 23.639 1.00 24.52 194 ALA B O 1
ATOM 4807 N N . VAL B 1 215 ? 23.895 -21.860 23.266 1.00 24.73 195 VAL B N 1
ATOM 4808 C CA . VAL B 1 215 ? 24.668 -20.650 23.107 1.00 25.01 195 VAL B CA 1
ATOM 4809 C C . VAL B 1 215 ? 24.076 -19.752 22.009 1.00 24.73 195 VAL B C 1
ATOM 4810 O O . VAL B 1 215 ? 23.826 -18.564 22.245 1.00 25.19 195 VAL B O 1
ATOM 4814 N N . PHE B 1 216 ? 23.815 -20.308 20.831 1.00 23.71 196 PHE B N 1
ATOM 4815 C CA . PHE B 1 216 ? 23.425 -19.448 19.707 1.00 22.83 196 PHE B CA 1
ATOM 4816 C C . PHE B 1 216 ? 21.974 -19.057 19.654 1.00 22.65 196 PHE B C 1
ATOM 4817 O O . PHE B 1 216 ? 21.644 -17.993 19.150 1.00 22.43 196 PHE B O 1
ATOM 4825 N N . ARG B 1 217 ? 21.111 -19.897 20.215 1.00 22.69 197 ARG B N 1
ATOM 4826 C CA . ARG B 1 217 ? 19.739 -19.498 20.438 1.00 22.89 197 ARG B CA 1
ATOM 4827 C C . ARG B 1 217 ? 19.668 -18.300 21.392 1.00 22.75 197 ARG B C 1
ATOM 4828 O O . ARG B 1 217 ? 18.914 -17.360 21.169 1.00 22.65 197 ARG B O 1
ATOM 4836 N N . LEU B 1 218 ? 20.487 -18.319 22.433 1.00 22.92 198 LEU B N 1
ATOM 4837 C CA . LEU B 1 218 ? 20.508 -17.232 23.408 1.00 22.73 198 LEU B CA 1
ATOM 4838 C C . LEU B 1 218 ? 21.115 -15.949 22.794 1.00 22.34 198 LEU B C 1
ATOM 4839 O O . LEU B 1 218 ? 20.686 -14.827 23.090 1.00 21.63 198 LEU B O 1
ATOM 4844 N N . GLN B 1 219 ? 22.108 -16.136 21.934 1.00 21.53 199 GLN B N 1
ATOM 4845 C CA . GLN B 1 219 ? 22.732 -15.034 21.252 1.00 21.55 199 GLN B CA 1
ATOM 4846 C C . GLN B 1 219 ? 21.744 -14.316 20.330 1.00 21.93 199 GLN B C 1
ATOM 4847 O O . GLN B 1 219 ? 21.761 -13.084 20.222 1.00 21.48 199 GLN B O 1
ATOM 4853 N N . SER B 1 220 ? 20.890 -15.087 19.665 1.00 21.86 200 SER B N 1
ATOM 4854 C CA . SER B 1 220 ? 19.865 -14.500 18.826 1.00 22.15 200 SER B CA 1
ATOM 4855 C C . SER B 1 220 ? 18.869 -13.731 19.712 1.00 21.88 200 SER B C 1
ATOM 4856 O O . SER B 1 220 ? 18.401 -12.639 19.344 1.00 21.53 200 SER B O 1
ATOM 4859 N N . GLY B 1 221 ? 18.577 -14.293 20.884 1.00 21.41 201 GLY B N 1
ATOM 4860 C CA . GLY B 1 221 ? 17.757 -13.634 21.888 1.00 21.59 201 GLY B CA 1
ATOM 4861 C C . GLY B 1 221 ? 18.313 -12.303 22.390 1.00 21.79 201 GLY B C 1
ATOM 4862 O O . GLY B 1 221 ? 17.554 -11.388 22.697 1.00 21.33 201 GLY B O 1
ATOM 4863 N N . ILE B 1 222 ? 19.633 -12.198 22.475 1.00 22.02 202 ILE B N 1
ATOM 4864 C CA . ILE B 1 222 ? 20.280 -10.944 22.857 1.00 22.87 202 ILE B CA 1
ATOM 4865 C C . ILE B 1 222 ? 19.998 -9.877 21.803 1.00 23.28 202 ILE B C 1
ATOM 4866 O O . ILE B 1 222 ? 19.538 -8.781 22.140 1.00 24.07 202 ILE B O 1
ATOM 4871 N N . CYS B 1 223 ? 20.241 -10.215 20.542 1.00 23.47 203 CYS B N 1
ATOM 4872 C CA . CYS B 1 223 ? 19.966 -9.326 19.417 1.00 24.08 203 CYS B CA 1
ATOM 4873 C C . CYS B 1 223 ? 18.532 -8.838 19.430 1.00 23.70 203 CYS B C 1
ATOM 4874 O O . CYS B 1 223 ? 18.260 -7.643 19.300 1.00 23.28 203 CYS B O 1
ATOM 4877 N N . HIS B 1 224 ? 17.621 -9.782 19.612 1.00 23.69 204 HIS B N 1
ATOM 4878 C CA . HIS B 1 224 ? 16.214 -9.488 19.669 1.00 23.78 204 HIS B CA 1
ATOM 4879 C C . HIS B 1 224 ? 15.893 -8.478 20.769 1.00 23.66 204 HIS B C 1
ATOM 4880 O O . HIS B 1 224 ? 15.302 -7.431 20.499 1.00 23.98 204 HIS B O 1
ATOM 4887 N N . LEU B 1 225 ? 16.281 -8.793 22.003 1.00 23.13 205 LEU B N 1
ATOM 4888 C CA . LEU B 1 225 ? 16.045 -7.919 23.155 1.00 22.28 205 LEU B CA 1
ATOM 4889 C C . LEU B 1 225 ? 16.695 -6.530 23.003 1.00 21.74 205 LEU B C 1
ATOM 4890 O O . LEU B 1 225 ? 16.125 -5.534 23.422 1.00 21.69 205 LEU B O 1
ATOM 4895 N N . PHE B 1 226 ? 17.882 -6.483 22.404 1.00 21.64 206 PHE B N 1
ATOM 4896 C CA . PHE B 1 226 ? 18.587 -5.238 22.148 1.00 22.05 206 PHE B CA 1
ATOM 4897 C C . PHE B 1 226 ? 17.770 -4.346 21.202 1.00 22.71 206 PHE B C 1
ATOM 4898 O O . PHE B 1 226 ? 17.526 -3.170 21.499 1.00 22.81 206 PHE B O 1
ATOM 4906 N N . ARG B 1 227 ? 17.340 -4.895 20.090 1.00 23.43 207 ARG B N 1
ATOM 4907 C CA . ARG B 1 227 ? 16.522 -4.160 19.162 1.00 24.14 207 ARG B CA 1
ATOM 4908 C C . ARG B 1 227 ? 15.192 -3.764 19.700 1.00 23.78 207 ARG B C 1
ATOM 4909 O O . ARG B 1 227 ? 14.803 -2.672 19.580 1.00 23.78 207 ARG B O 1
ATOM 4917 N N . GLU B 1 228 ? 14.545 -4.682 20.349 1.00 24.18 208 GLU B N 1
ATOM 4918 C CA . GLU B 1 228 ? 13.214 -4.461 20.823 1.00 24.63 208 GLU B CA 1
ATOM 4919 C C . GLU B 1 228 ? 13.079 -3.372 21.845 1.00 24.47 208 GLU B C 1
ATOM 4920 O O . GLU B 1 228 ? 12.219 -2.571 21.736 1.00 25.06 208 GLU B O 1
ATOM 4926 N N . THR B 1 229 ? 13.979 -3.344 22.803 1.00 24.08 209 THR B N 1
ATOM 4927 C CA . THR B 1 229 ? 14.041 -2.322 23.811 1.00 23.44 209 THR B CA 1
ATOM 4928 C C . THR B 1 229 ? 14.314 -0.937 23.241 1.00 23.66 209 THR B C 1
ATOM 4929 O O . THR B 1 229 ? 13.721 0.004 23.638 1.00 22.94 209 THR B O 1
ATOM 4933 N N . LEU B 1 230 ? 15.244 -0.870 22.321 1.00 24.17 210 LEU B N 1
ATOM 4934 C CA . LEU B 1 230 ? 15.651 0.356 21.692 1.00 25.39 210 LEU B CA 1
ATOM 4935 C C . LEU B 1 230 ? 14.574 0.982 20.853 1.00 26.58 210 LEU B C 1
ATOM 4936 O O . LEU B 1 230 ? 14.355 2.147 20.913 1.00 26.94 210 LEU B O 1
ATOM 4941 N N . ILE B 1 231 ? 13.883 0.134 20.113 1.00 27.49 211 ILE B N 1
ATOM 4942 C CA . ILE B 1 231 ? 12.756 0.503 19.295 1.00 27.91 211 ILE B CA 1
ATOM 4943 C C . ILE B 1 231 ? 11.637 1.032 20.121 1.00 28.62 211 ILE B C 1
ATOM 4944 O O . ILE B 1 231 ? 10.996 1.941 19.718 1.00 29.63 211 ILE B O 1
ATOM 4949 N N . ASN B 1 232 ? 11.405 0.439 21.270 1.00 28.81 212 ASN B N 1
ATOM 4950 C CA . ASN B 1 232 ? 10.393 0.889 22.186 1.00 28.51 212 ASN B CA 1
ATOM 4951 C C . ASN B 1 232 ? 10.754 2.200 22.828 1.00 28.17 212 ASN B C 1
ATOM 4952 O O . ASN B 1 232 ? 9.919 2.939 23.207 1.00 28.41 212 ASN B O 1
ATOM 4957 N N . LYS B 1 233 ? 12.030 2.499 22.873 1.00 28.14 213 LYS B N 1
ATOM 4958 C CA . LYS B 1 233 ? 12.489 3.773 23.344 1.00 27.14 213 LYS B CA 1
ATOM 4959 C C . LYS B 1 233 ? 12.519 4.778 22.208 1.00 26.81 213 LYS B C 1
ATOM 4960 O O . LYS B 1 233 ? 12.963 5.856 22.375 1.00 26.83 213 LYS B O 1
ATOM 4966 N N . GLY B 1 234 ? 12.044 4.382 21.045 1.00 26.25 214 GLY B N 1
ATOM 4967 C CA . GLY B 1 234 ? 12.019 5.239 19.892 1.00 25.17 214 GLY B CA 1
ATOM 4968 C C . GLY B 1 234 ? 13.143 5.233 18.906 1.00 24.59 214 GLY B C 1
ATOM 4969 O O . GLY B 1 234 ? 13.219 6.080 18.112 1.00 25.10 214 GLY B O 1
ATOM 4970 N N . PHE B 1 235 ? 14.028 4.284 18.980 1.00 23.64 215 PHE B N 1
ATOM 4971 C CA . PHE B 1 235 ? 15.183 4.291 18.079 1.00 23.35 215 PHE B CA 1
ATOM 4972 C C . PHE B 1 235 ? 14.854 3.901 16.645 1.00 23.48 215 PHE B C 1
ATOM 4973 O O . PHE B 1 235 ? 13.875 3.218 16.379 1.00 23.47 215 PHE B O 1
ATOM 4981 N N . VAL B 1 236 ? 15.710 4.336 15.734 1.00 23.34 216 VAL B N 1
ATOM 4982 C CA . VAL B 1 236 ? 15.619 3.962 14.341 1.00 23.74 216 VAL B CA 1
ATOM 4983 C C . VAL B 1 236 ? 16.827 3.098 14.054 1.00 23.41 216 VAL B C 1
ATOM 4984 O O . VAL B 1 236 ? 17.936 3.450 14.440 1.00 23.00 216 VAL B O 1
ATOM 4988 N N . GLU B 1 237 ? 16.621 1.975 13.374 1.00 23.67 217 GLU B N 1
ATOM 4989 C CA . GLU B 1 237 ? 17.752 1.153 12.950 1.00 24.50 217 GLU B CA 1
ATOM 4990 C C . GLU B 1 237 ? 18.336 1.716 11.675 1.00 25.04 217 GLU B C 1
ATOM 4991 O O . GLU B 1 237 ? 17.613 2.061 10.763 1.00 25.19 217 GLU B O 1
ATOM 4997 N N . ILE B 1 238 ? 19.648 1.810 11.608 1.00 26.53 218 ILE B N 1
ATOM 4998 C CA . ILE B 1 238 ? 20.275 2.244 10.382 1.00 28.56 218 ILE B CA 1
ATOM 4999 C C . ILE B 1 238 ? 21.177 1.163 9.811 1.00 30.25 218 ILE B C 1
ATOM 5000 O O . ILE B 1 238 ? 21.647 0.270 10.511 1.00 30.13 218 ILE B O 1
ATOM 5005 N N . GLN B 1 239 ? 21.428 1.268 8.522 1.00 32.76 219 GLN B N 1
ATOM 5006 C CA . GLN B 1 239 ? 22.277 0.325 7.842 1.00 35.44 219 GLN B CA 1
ATOM 5007 C C . GLN B 1 239 ? 23.553 1.052 7.472 1.00 37.13 219 GLN B C 1
ATOM 5008 O O . GLN B 1 239 ? 23.527 1.974 6.654 1.00 37.84 219 GLN B O 1
ATOM 5014 N N . THR B 1 240 ? 24.671 0.678 8.086 1.00 39.05 220 THR B N 1
ATOM 5015 C CA . THR B 1 240 ? 25.931 1.366 7.778 1.00 40.75 220 THR B CA 1
ATOM 5016 C C . THR B 1 240 ? 26.771 0.568 6.783 1.00 41.69 220 THR B C 1
ATOM 5017 O O . THR B 1 240 ? 26.770 -0.661 6.830 1.00 41.37 220 THR B O 1
ATOM 5021 N N . PRO B 1 241 ? 27.473 1.268 5.867 1.00 43.03 221 PRO B N 1
ATOM 5022 C CA . PRO B 1 241 ? 28.234 0.550 4.849 1.00 44.22 221 PRO B CA 1
ATOM 5023 C C . PRO B 1 241 ? 29.551 0.032 5.407 1.00 45.41 221 PRO B C 1
ATOM 5024 O O . PRO B 1 241 ? 30.044 0.553 6.410 1.00 45.61 221 PRO B O 1
ATOM 5028 N N . LYS B 1 242 ? 30.105 -0.987 4.757 1.00 46.77 222 LYS B N 1
ATOM 5029 C CA . LYS B 1 242 ? 31.372 -1.565 5.167 1.00 48.14 222 LYS B CA 1
ATOM 5030 C C . LYS B 1 242 ? 32.408 -1.455 4.031 1.00 49.45 222 LYS B C 1
AT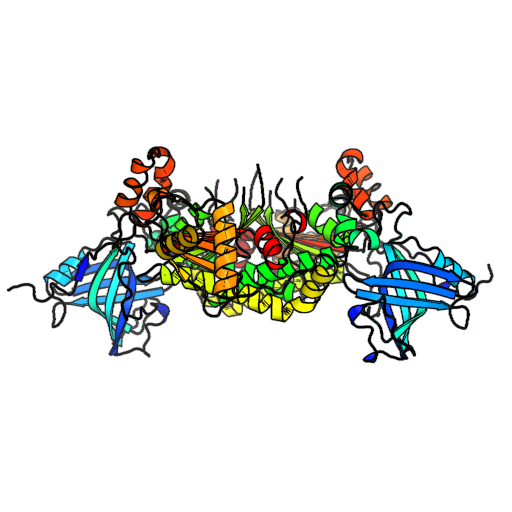OM 5031 O O . LYS B 1 242 ? 33.027 -2.450 3.640 1.00 49.93 222 LYS B O 1
ATOM 5037 N N . ILE B 1 243 ? 32.570 -0.242 3.497 1.00 50.72 223 ILE B N 1
ATOM 5038 C CA . ILE B 1 243 ? 33.534 0.073 2.419 1.00 51.95 223 ILE B CA 1
ATOM 5039 C C . ILE B 1 243 ? 33.579 1.579 2.142 1.00 52.12 223 ILE B C 1
ATOM 5040 O O . ILE B 1 243 ? 34.367 2.321 2.743 1.00 52.54 223 ILE B O 1
ATOM 5045 N N . SER B 1 269 ? 34.192 2.551 10.121 1.00 48.37 249 SER B N 1
ATOM 5046 C CA . SER B 1 269 ? 33.296 1.954 11.118 1.00 47.97 249 SER B CA 1
ATOM 5047 C C . SER B 1 269 ? 32.062 2.780 11.321 1.00 46.78 249 SER B C 1
ATOM 5048 O O . SER B 1 269 ? 31.975 3.887 10.810 1.00 47.23 249 SER B O 1
ATOM 5051 N N . PRO B 1 270 ? 31.098 2.217 12.042 1.00 45.39 250 PRO B N 1
ATOM 5052 C CA . PRO B 1 270 ? 29.750 2.760 12.105 1.00 44.17 250 PRO B CA 1
ATOM 5053 C C . PRO B 1 270 ? 29.666 4.109 12.768 1.00 43.02 250 PRO B C 1
ATOM 5054 O O . PRO B 1 270 ? 28.656 4.715 12.645 1.00 43.16 250 PRO B O 1
ATOM 5058 N N . GLN B 1 271 ? 30.713 4.529 13.458 1.00 41.37 251 GLN B N 1
ATOM 5059 C CA . GLN B 1 271 ? 30.715 5.737 14.260 1.00 39.69 251 GLN B CA 1
ATOM 5060 C C . GLN B 1 271 ? 30.492 6.976 13.457 1.00 38.10 251 GLN B C 1
ATOM 5061 O O . GLN B 1 271 ? 29.694 7.782 13.812 1.00 37.34 251 GLN B O 1
ATOM 5067 N N . LEU B 1 272 ? 31.235 7.104 12.382 1.00 36.56 252 LEU B N 1
ATOM 5068 C CA . LEU B 1 272 ? 31.080 8.185 11.451 1.00 35.23 252 LEU B CA 1
ATOM 5069 C C . LEU B 1 272 ? 29.662 8.265 10.990 1.00 34.35 252 LEU B C 1
ATOM 5070 O O . LEU B 1 272 ? 29.073 9.289 11.045 1.00 33.92 252 LEU B O 1
ATOM 5075 N N . TYR B 1 273 ? 29.117 7.149 10.551 1.00 33.54 253 TYR B N 1
ATOM 5076 C CA . TYR B 1 273 ? 27.760 7.099 10.023 1.00 33.11 253 TYR B CA 1
ATOM 5077 C C . TYR B 1 273 ? 26.647 7.353 10.998 1.00 32.05 253 TYR B C 1
ATOM 5078 O O . TYR B 1 273 ? 25.739 8.026 10.661 1.00 32.32 253 TYR B O 1
ATOM 5087 N N . LYS B 1 274 ? 26.739 6.809 12.195 1.00 30.89 254 LYS B N 1
ATOM 5088 C CA . LYS B 1 274 ? 25.848 7.135 13.282 1.00 29.81 254 LYS B CA 1
ATOM 5089 C C . LYS B 1 274 ? 25.819 8.627 13.595 1.00 28.74 254 LYS B C 1
ATOM 5090 O O . LYS B 1 274 ? 24.820 9.153 13.938 1.00 28.44 254 LYS B O 1
ATOM 5096 N N . GLN B 1 275 ? 26.939 9.292 13.484 1.00 27.90 255 GLN B N 1
ATOM 5097 C CA . GLN B 1 275 ? 26.983 10.673 13.859 1.00 27.47 255 GLN B CA 1
ATOM 5098 C C . GLN B 1 275 ? 26.421 11.544 12.767 1.00 27.54 255 GLN B C 1
ATOM 5099 O O . GLN B 1 275 ? 25.832 12.542 13.028 1.00 27.66 255 GLN B O 1
ATOM 5105 N N . MET B 1 276 ? 26.565 11.086 11.542 1.00 27.89 256 MET B N 1
ATOM 5106 C CA . MET B 1 276 ? 25.902 11.700 10.415 1.00 28.16 256 MET B CA 1
ATOM 5107 C C . MET B 1 276 ? 24.398 11.640 10.562 1.00 27.04 256 MET B C 1
ATOM 5108 O O . MET B 1 276 ? 23.763 12.615 10.407 1.00 26.78 256 MET B O 1
ATOM 5113 N N . CYS B 1 277 ? 23.848 10.502 10.943 1.00 26.28 257 CYS B N 1
ATOM 5114 C CA . CYS B 1 277 ? 22.399 10.404 11.155 1.00 25.67 257 CYS B CA 1
ATOM 5115 C C . CYS B 1 277 ? 21.891 11.347 12.231 1.00 24.75 257 CYS B C 1
ATOM 5116 O O . CYS B 1 277 ? 20.839 11.954 12.064 1.00 23.83 257 CYS B O 1
ATOM 5119 N N . ILE B 1 278 ? 22.626 11.434 13.342 1.00 24.24 258 ILE B N 1
ATOM 5120 C CA . ILE B 1 278 ? 22.328 12.378 14.414 1.00 23.93 258 ILE B CA 1
ATOM 5121 C C . ILE B 1 278 ? 22.353 13.797 13.828 1.00 24.28 258 ILE B C 1
ATOM 5122 O O . ILE B 1 278 ? 21.460 14.584 14.086 1.00 23.65 258 ILE B O 1
ATOM 5127 N N . CYS B 1 279 ? 23.375 14.117 13.038 1.00 24.59 259 CYS B N 1
ATOM 5128 C CA . CYS B 1 279 ? 23.442 15.433 12.392 1.00 26.07 259 CYS B CA 1
ATOM 5129 C C . CYS B 1 279 ? 22.356 15.611 11.337 1.00 26.57 259 CYS B C 1
ATOM 5130 O O . CYS B 1 279 ? 22.020 16.748 10.975 1.00 27.23 259 CYS B O 1
ATOM 5133 N N . ALA B 1 280 ? 21.824 14.487 10.852 1.00 26.28 260 ALA B N 1
ATOM 5134 C CA . ALA B 1 280 ? 20.693 14.474 9.917 1.00 26.12 260 ALA B CA 1
ATOM 5135 C C . ALA B 1 280 ? 19.356 14.381 10.645 1.00 26.30 260 ALA B C 1
ATOM 5136 O O . ALA B 1 280 ? 18.328 14.059 10.042 1.00 26.69 260 ALA B O 1
ATOM 5138 N N . ASP B 1 281 ? 19.365 14.652 11.947 1.00 26.45 261 ASP B N 1
ATOM 5139 C CA . ASP B 1 281 ? 18.126 14.705 12.722 1.00 26.38 261 ASP B CA 1
ATOM 5140 C C . ASP B 1 281 ? 17.421 13.359 12.988 1.00 26.27 261 ASP B C 1
ATOM 5141 O O . ASP B 1 281 ? 16.249 13.335 13.352 1.00 24.92 261 ASP B O 1
ATOM 5146 N N . PHE B 1 282 ? 18.122 12.242 12.846 1.00 26.57 262 PHE B N 1
ATOM 5147 C CA . PHE B 1 282 ? 17.499 10.970 13.257 1.00 27.45 262 PHE B CA 1
ATOM 5148 C C . PHE B 1 282 ? 17.360 10.724 14.763 1.00 27.95 262 PHE B C 1
ATOM 5149 O O . PHE B 1 282 ? 16.580 9.850 15.145 1.00 30.20 262 PHE B O 1
ATOM 5157 N N . GLU B 1 283 ? 18.102 11.461 15.599 1.00 27.73 263 GLU B N 1
ATOM 5158 C CA . GLU B 1 283 ? 17.936 11.467 17.082 1.00 28.27 263 GLU B CA 1
ATOM 5159 C C . GLU B 1 283 ? 18.348 10.222 17.863 1.00 27.10 263 GLU B C 1
ATOM 5160 O O . GLU B 1 283 ? 19.050 10.332 18.860 1.00 26.39 263 GLU B O 1
ATOM 5166 N N . LYS B 1 284 ? 17.857 9.059 17.437 1.00 26.10 264 LYS B N 1
ATOM 5167 C CA . LYS B 1 284 ? 18.094 7.796 18.137 1.00 25.69 264 LYS B CA 1
ATOM 5168 C C . LYS B 1 284 ? 18.325 6.689 17.128 1.00 25.31 264 LYS B C 1
ATOM 5169 O O . LYS B 1 284 ? 17.373 6.138 16.567 1.00 24.66 264 LYS B O 1
ATOM 5175 N N . VAL B 1 285 ? 19.593 6.382 16.880 1.00 24.64 265 VAL B N 1
ATOM 5176 C CA . VAL B 1 285 ? 19.926 5.364 15.927 1.00 24.54 265 VAL B CA 1
ATOM 5177 C C . VAL B 1 285 ? 20.630 4.206 16.606 1.00 25.22 265 VAL B C 1
ATOM 5178 O O . VAL B 1 285 ? 21.365 4.389 17.595 1.00 25.16 265 VAL B O 1
ATOM 5182 N N . PHE B 1 286 ? 20.379 3.011 16.083 1.00 25.27 266 PHE B N 1
ATOM 5183 C CA . PHE B 1 286 ? 21.223 1.857 16.369 1.00 25.92 266 PHE B CA 1
ATOM 5184 C C . PHE B 1 286 ? 21.620 1.115 15.092 1.00 26.92 266 PHE B C 1
ATOM 5185 O O . PHE B 1 286 ? 20.924 1.199 14.067 1.00 26.82 266 PHE B O 1
ATOM 5193 N N . SER B 1 287 ? 22.761 0.430 15.141 1.00 27.77 267 SER B N 1
ATOM 5194 C CA . SER B 1 287 ? 23.163 -0.452 14.049 1.00 28.64 267 SER B CA 1
ATOM 5195 C C . SER B 1 287 ? 23.772 -1.745 14.571 1.00 29.20 267 SER B C 1
ATOM 5196 O O . SER B 1 287 ? 24.529 -1.741 15.557 1.00 29.42 267 SER B O 1
ATOM 5199 N N . ILE B 1 288 ? 23.451 -2.833 13.870 1.00 29.28 268 ILE B N 1
ATOM 5200 C CA . ILE B 1 288 ? 23.986 -4.160 14.133 1.00 29.72 268 ILE B CA 1
ATOM 5201 C C . ILE B 1 288 ? 24.640 -4.688 12.864 1.00 30.37 268 ILE B C 1
ATOM 5202 O O . ILE B 1 288 ? 24.014 -4.720 11.800 1.00 30.07 268 ILE B O 1
ATOM 5207 N N . GLY B 1 289 ? 25.895 -5.107 12.977 1.00 31.38 269 GLY B N 1
ATOM 5208 C CA . GLY B 1 289 ? 26.630 -5.608 11.828 1.00 32.62 269 GLY B CA 1
ATOM 5209 C C . GLY B 1 289 ? 28.102 -5.795 12.126 1.00 33.93 269 GLY B C 1
ATOM 5210 O O . GLY B 1 289 ? 28.551 -5.494 13.229 1.00 33.69 269 GLY B O 1
ATOM 5211 N N . PRO B 1 290 ? 28.860 -6.305 11.144 1.00 35.12 270 PRO B N 1
ATOM 5212 C CA . PRO B 1 290 ? 30.297 -6.576 11.284 1.00 36.27 270 PRO B CA 1
ATOM 5213 C C . PRO B 1 290 ? 31.135 -5.337 11.613 1.00 37.51 270 PRO B C 1
ATOM 5214 O O . PRO B 1 290 ? 30.880 -4.255 11.078 1.00 38.08 270 PRO B O 1
ATOM 5218 N N . VAL B 1 291 ? 32.108 -5.507 12.508 1.00 38.76 271 VAL B N 1
ATOM 5219 C CA . VAL B 1 291 ? 33.023 -4.446 12.945 1.00 40.02 271 VAL B CA 1
ATOM 5220 C C . VAL B 1 291 ? 34.466 -4.969 12.828 1.00 41.00 271 VAL B C 1
ATOM 5221 O O . VAL B 1 291 ? 34.686 -6.182 12.889 1.00 41.21 271 VAL B O 1
ATOM 5225 N N . PHE B 1 292 ? 35.439 -4.063 12.661 1.00 42.05 272 PHE B N 1
ATOM 5226 C CA . PHE B 1 292 ? 36.849 -4.444 12.409 1.00 42.84 272 PHE B CA 1
ATOM 5227 C C . PHE B 1 292 ? 37.878 -3.690 13.251 1.00 42.96 272 PHE B C 1
ATOM 5228 O O . PHE B 1 292 ? 37.598 -3.258 14.370 1.00 43.22 272 PHE B O 1
ATOM 5236 N N . LEU B 1 303 ? 43.469 -7.741 12.353 1.00 53.90 283 LEU B N 1
ATOM 5237 C CA . LEU B 1 303 ? 42.437 -7.797 11.319 1.00 53.71 283 LEU B CA 1
ATOM 5238 C C . LEU B 1 303 ? 41.332 -8.799 11.690 1.00 52.94 283 LEU B C 1
ATOM 5239 O O . LEU B 1 303 ? 41.225 -9.887 11.106 1.00 53.13 283 LEU B O 1
ATOM 5244 N N . THR B 1 304 ? 40.517 -8.426 12.678 1.00 51.85 284 THR B N 1
ATOM 5245 C CA . THR B 1 304 ? 39.450 -9.307 13.188 1.00 50.43 284 THR B CA 1
ATOM 5246 C C . THR B 1 304 ? 38.048 -8.762 12.909 1.00 49.00 284 THR B C 1
ATOM 5247 O O . THR B 1 304 ? 37.853 -7.546 12.803 1.00 49.28 284 THR B O 1
ATOM 5251 N N . GLU B 1 305 ? 37.085 -9.673 12.786 1.00 46.84 285 GLU B N 1
ATOM 5252 C CA . GLU B 1 305 ? 35.686 -9.317 12.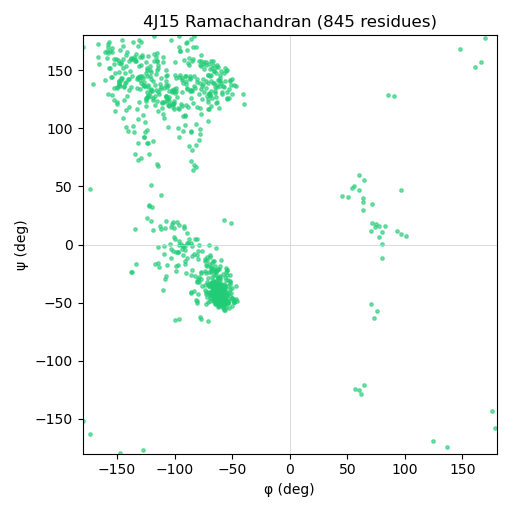598 1.00 44.68 285 GLU B CA 1
ATOM 5253 C C . GLU B 1 305 ? 34.839 -9.839 13.760 1.00 42.86 285 GLU B C 1
ATOM 5254 O O . GLU B 1 305 ? 34.859 -11.033 14.057 1.00 42.92 285 GLU B O 1
ATOM 5260 N N . PHE B 1 306 ? 34.107 -8.943 14.417 1.00 40.53 286 PHE B N 1
ATOM 5261 C CA . PHE B 1 306 ? 33.076 -9.342 15.381 1.00 37.95 286 PHE B CA 1
ATOM 5262 C C . PHE B 1 306 ? 31.770 -8.599 15.081 1.00 36.25 286 PHE B C 1
ATOM 5263 O O . PHE B 1 306 ? 31.726 -7.768 14.171 1.00 36.78 286 PHE B O 1
ATOM 5271 N N . VAL B 1 307 ? 30.707 -8.905 15.813 1.00 33.48 287 VAL B N 1
ATOM 5272 C CA . VAL B 1 307 ? 29.422 -8.269 15.556 1.00 31.48 287 VAL B CA 1
ATOM 5273 C C . VAL B 1 307 ? 29.161 -7.152 16.557 1.00 30.30 287 VAL B C 1
ATOM 5274 O O . VAL B 1 307 ? 29.153 -7.380 17.768 1.00 29.72 287 VAL B O 1
ATOM 5278 N N . GLY B 1 308 ? 28.930 -5.970 16.031 1.00 28.98 288 GLY B N 1
ATOM 5279 C CA . GLY B 1 308 ? 28.738 -4.798 16.824 1.00 27.69 288 GLY B CA 1
ATOM 5280 C C . GLY B 1 308 ? 27.319 -4.381 16.994 1.00 27.19 288 GLY B C 1
ATOM 5281 O O . GLY B 1 308 ? 26.591 -4.345 16.067 1.00 27.43 288 GLY B O 1
ATOM 5282 N N . LEU B 1 309 ? 26.927 -4.093 18.213 1.00 26.45 289 LEU B N 1
ATOM 5283 C CA . LEU B 1 309 ? 25.636 -3.525 18.457 1.00 25.70 289 LEU B CA 1
ATOM 5284 C C . LEU B 1 309 ? 25.909 -2.158 18.996 1.00 25.68 289 LEU B C 1
ATOM 5285 O O . LEU B 1 309 ? 26.401 -2.027 20.048 1.00 25.78 289 LEU B O 1
ATOM 5290 N N . ASP B 1 310 ? 25.510 -1.152 18.240 1.00 25.88 290 ASP B N 1
ATOM 5291 C CA . ASP B 1 310 ? 25.857 0.236 18.407 1.00 25.66 290 ASP B CA 1
ATOM 5292 C C . ASP B 1 310 ? 24.709 1.182 18.659 1.00 25.06 290 ASP B C 1
ATOM 5293 O O . ASP B 1 310 ? 23.689 1.054 18.093 1.00 24.87 290 ASP B O 1
ATOM 5298 N N . ILE B 1 311 ? 24.914 2.137 19.527 1.00 23.74 291 ILE B N 1
ATOM 5299 C CA . ILE B 1 311 ? 23.936 3.118 19.842 1.00 21.90 291 ILE B CA 1
ATOM 5300 C C . ILE B 1 311 ? 24.526 4.495 19.721 1.00 21.71 291 ILE B C 1
ATOM 5301 O O . ILE B 1 311 ? 25.660 4.693 20.023 1.00 21.27 291 ILE B O 1
ATOM 5306 N N . GLU B 1 312 ? 23.703 5.429 19.272 1.00 20.97 292 GLU B N 1
ATOM 5307 C CA . GLU B 1 312 ? 24.030 6.855 19.235 1.00 20.98 292 GLU B CA 1
ATOM 5308 C C . GLU B 1 312 ? 22.770 7.655 19.451 1.00 20.64 292 GLU B C 1
ATOM 5309 O O . GLU B 1 312 ? 21.717 7.349 18.882 1.00 20.73 292 GLU B O 1
ATOM 5315 N N . MET B 1 313 ? 22.866 8.680 20.284 1.00 19.63 293 MET B N 1
ATOM 5316 C CA . MET B 1 313 ? 21.663 9.352 20.737 1.00 19.96 293 MET B CA 1
ATOM 5317 C C . MET B 1 313 ? 21.948 10.827 21.036 1.00 19.79 293 MET B C 1
ATOM 5318 O O . MET B 1 313 ? 22.849 11.152 21.844 1.00 19.92 293 MET B O 1
ATOM 5323 N N . ALA B 1 314 ? 21.211 11.697 20.355 1.00 18.78 294 ALA B N 1
ATOM 5324 C CA . ALA B 1 314 ? 21.116 13.104 20.736 1.00 19.63 294 ALA B CA 1
ATOM 5325 C C . ALA B 1 314 ? 20.443 13.127 22.109 1.00 19.91 294 ALA B C 1
ATOM 5326 O O . ALA B 1 314 ? 19.601 12.273 22.383 1.00 20.42 294 ALA B O 1
ATOM 5328 N N . PHE B 1 315 ? 20.802 14.087 22.957 1.00 19.70 295 PHE B N 1
ATOM 5329 C CA . PHE B 1 315 ? 20.148 14.249 24.269 1.00 19.84 295 PHE B CA 1
ATOM 5330 C C . PHE B 1 315 ? 19.847 15.737 24.562 1.00 20.24 295 PHE B C 1
ATOM 5331 O O . PHE B 1 315 ? 20.235 16.613 23.797 1.00 20.29 295 PHE B O 1
ATOM 5339 N N . ASN B 1 316 ? 19.147 16.015 25.657 1.00 20.99 296 ASN B N 1
ATOM 5340 C CA . ASN B 1 316 ? 18.773 17.388 25.987 1.00 21.60 296 ASN B CA 1
ATOM 5341 C C . ASN B 1 316 ? 19.913 18.238 26.574 1.00 21.38 296 ASN B C 1
ATOM 5342 O O . ASN B 1 316 ? 20.334 19.225 25.973 1.00 21.65 296 ASN B O 1
ATOM 5347 N N . TYR B 1 317 ? 20.406 17.857 27.745 1.00 20.93 297 TYR B N 1
ATOM 5348 C CA . TYR B 1 317 ? 21.370 18.692 28.448 1.00 20.54 297 TYR B CA 1
ATOM 5349 C C . TYR B 1 317 ? 22.536 17.925 29.050 1.00 20.57 297 TYR B C 1
ATOM 5350 O O . TYR B 1 317 ? 23.593 18.490 29.256 1.00 20.34 297 TYR B O 1
ATOM 5359 N N . HIS B 1 318 ? 22.363 16.636 29.320 1.00 20.73 298 HIS B N 1
ATOM 5360 C CA . HIS B 1 318 ? 23.436 15.882 29.978 1.00 20.48 298 HIS B CA 1
ATOM 5361 C C . HIS B 1 318 ? 23.596 14.470 29.399 1.00 20.71 298 HIS B C 1
ATOM 5362 O O . HIS B 1 318 ? 22.617 13.748 29.202 1.00 20.50 298 HIS B O 1
ATOM 5369 N N . TYR B 1 319 ? 24.834 14.081 29.112 1.00 21.70 299 TYR B N 1
ATOM 5370 C CA . TYR B 1 319 ? 25.110 12.782 28.480 1.00 22.01 299 TYR B CA 1
ATOM 5371 C C . TYR B 1 319 ? 24.653 11.581 29.315 1.00 22.47 299 TYR B C 1
ATOM 5372 O O . TYR B 1 319 ? 24.487 10.479 28.785 1.00 22.87 299 TYR B O 1
ATOM 5381 N N . HIS B 1 320 ? 24.435 11.788 30.614 1.00 22.87 300 HIS B N 1
ATOM 5382 C CA . HIS B 1 320 ? 23.845 10.733 31.443 1.00 23.08 300 HIS B CA 1
ATOM 5383 C C . HIS B 1 320 ? 22.479 10.286 30.931 1.00 22.80 300 HIS B C 1
ATOM 5384 O O . HIS B 1 320 ? 22.075 9.158 31.182 1.00 23.69 300 HIS B O 1
ATOM 5391 N N . GLU B 1 321 ? 21.769 11.154 30.217 1.00 22.51 301 GLU B N 1
ATOM 5392 C CA . GLU B 1 321 ? 20.485 10.769 29.616 1.00 22.32 301 GLU B CA 1
ATOM 5393 C C . GLU B 1 321 ? 20.698 9.560 28.693 1.00 22.36 301 GLU B C 1
ATOM 5394 O O . GLU B 1 321 ? 19.880 8.635 28.684 1.00 22.88 301 GLU B O 1
ATOM 5400 N N . VAL B 1 322 ? 21.811 9.557 27.964 1.00 21.20 302 VAL B N 1
ATOM 5401 C CA . VAL B 1 322 ? 22.176 8.469 27.045 1.00 21.12 302 VAL B CA 1
ATOM 5402 C C . VAL B 1 322 ? 22.811 7.286 27.784 1.00 21.26 302 VAL B C 1
ATOM 5403 O O . VAL B 1 322 ? 22.424 6.145 27.572 1.00 20.62 302 VAL B O 1
ATOM 5407 N N . MET B 1 323 ? 23.791 7.568 28.644 1.00 21.67 303 MET B N 1
ATOM 5408 C CA . MET B 1 323 ? 24.436 6.544 29.461 1.00 21.94 303 MET B CA 1
ATOM 5409 C C . MET B 1 323 ? 23.375 5.702 30.162 1.00 22.71 303 MET B C 1
ATOM 5410 O O . MET B 1 323 ? 23.447 4.461 30.169 1.00 22.84 303 MET B O 1
ATOM 5415 N N . GLU B 1 324 ? 22.390 6.375 30.745 1.00 22.70 304 GLU B N 1
ATOM 5416 C CA . GLU B 1 324 ? 21.287 5.680 31.392 1.00 23.92 304 GLU B CA 1
ATOM 5417 C C . GLU B 1 324 ? 20.493 4.828 30.425 1.00 24.03 304 GLU B C 1
ATOM 5418 O O . GLU B 1 324 ? 20.120 3.720 30.782 1.00 24.05 304 GLU B O 1
ATOM 5424 N N . GLU B 1 325 ? 20.234 5.330 29.212 1.00 24.25 305 GLU B N 1
ATOM 5425 C CA . GLU B 1 325 ? 19.472 4.551 28.232 1.00 24.75 305 GLU B CA 1
ATOM 5426 C C . GLU B 1 325 ? 20.233 3.305 27.794 1.00 23.69 305 GLU B C 1
ATOM 5427 O O . GLU B 1 325 ? 19.648 2.250 27.634 1.00 23.35 305 GLU B O 1
ATOM 5433 N N . ILE B 1 326 ? 21.542 3.449 27.611 1.00 23.15 306 ILE B N 1
ATOM 5434 C CA . ILE B 1 326 ? 22.417 2.342 27.280 1.00 22.58 306 ILE B CA 1
ATOM 5435 C C . ILE B 1 326 ? 22.474 1.298 28.404 1.00 23.01 306 ILE B C 1
ATOM 5436 O O . ILE B 1 326 ? 22.286 0.088 28.160 1.00 22.47 306 ILE B O 1
ATOM 5441 N N . ALA B 1 327 ? 22.714 1.760 29.630 1.00 23.06 307 ALA B N 1
ATOM 5442 C CA . ALA B 1 327 ? 22.757 0.845 30.775 1.00 23.40 307 ALA B CA 1
ATOM 5443 C C . ALA B 1 327 ? 21.437 0.113 30.935 1.00 23.13 307 ALA B C 1
ATOM 5444 O O . ALA B 1 327 ? 21.414 -1.081 31.185 1.00 22.81 307 ALA B O 1
ATOM 5446 N N . ASP B 1 328 ? 20.335 0.839 30.783 1.00 24.11 308 ASP B N 1
ATOM 5447 C CA . ASP B 1 328 ? 19.006 0.261 30.964 1.00 24.01 308 ASP B CA 1
ATOM 5448 C C . ASP B 1 328 ? 18.696 -0.768 29.874 1.00 24.48 308 ASP B C 1
ATOM 5449 O O . ASP B 1 328 ? 17.986 -1.753 30.122 1.00 24.35 308 ASP B O 1
ATOM 5454 N N . THR B 1 329 ? 19.230 -0.537 28.671 1.00 24.65 309 THR B N 1
ATOM 5455 C CA . THR B 1 329 ? 19.049 -1.482 27.580 1.00 24.27 309 THR B CA 1
ATOM 5456 C C . THR B 1 329 ? 19.734 -2.793 27.929 1.00 24.26 309 THR B C 1
ATOM 5457 O O . THR B 1 329 ? 19.181 -3.865 27.690 1.00 24.12 309 THR B O 1
ATOM 5461 N N . MET B 1 330 ? 20.939 -2.710 28.487 1.00 24.32 310 MET B N 1
ATOM 5462 C CA . MET B 1 330 ? 21.624 -3.908 28.969 1.00 24.60 310 MET B CA 1
ATOM 5463 C C . MET B 1 330 ? 20.825 -4.598 30.100 1.00 24.86 310 MET B C 1
ATOM 5464 O O . MET B 1 330 ? 20.739 -5.826 30.142 1.00 24.86 310 MET B O 1
ATOM 5469 N N . VAL B 1 331 ? 20.227 -3.809 30.996 1.00 24.59 311 VAL B N 1
ATOM 5470 C CA . VAL B 1 331 ? 19.408 -4.366 32.062 1.00 24.71 311 VAL B CA 1
ATOM 5471 C C . VAL B 1 331 ? 18.229 -5.142 31.464 1.00 25.01 311 VAL B C 1
ATOM 5472 O O . VAL B 1 331 ? 17.919 -6.247 31.899 1.00 24.86 311 VAL B O 1
ATOM 5476 N N . GLN B 1 332 ? 17.587 -4.569 30.453 1.00 24.69 312 GLN B N 1
ATOM 5477 C CA . GLN B 1 332 ? 16.492 -5.252 29.786 1.00 24.55 312 GLN B CA 1
ATOM 5478 C C . GLN B 1 332 ? 16.963 -6.551 29.104 1.00 23.99 312 GLN B C 1
ATOM 5479 O O . GLN B 1 332 ? 16.244 -7.542 29.105 1.00 23.91 312 GLN B O 1
ATOM 5485 N N . ILE B 1 333 ? 18.172 -6.544 28.552 1.00 23.18 313 ILE B N 1
ATOM 5486 C CA . ILE B 1 333 ? 18.738 -7.734 27.969 1.00 22.52 313 ILE B CA 1
ATOM 5487 C C . ILE B 1 333 ? 18.906 -8.824 29.053 1.00 23.17 313 ILE B C 1
ATOM 5488 O O . ILE B 1 333 ? 18.399 -9.933 28.879 1.00 23.22 313 ILE B O 1
ATOM 5493 N N . PHE B 1 334 ? 19.596 -8.498 30.155 1.00 22.65 314 PHE B N 1
ATOM 5494 C CA . PHE B 1 334 ? 19.893 -9.464 31.216 1.00 22.68 314 PHE B CA 1
ATOM 5495 C C . PHE B 1 334 ? 18.624 -10.074 31.770 1.00 23.34 314 PHE B C 1
ATOM 5496 O O . PHE B 1 334 ? 18.541 -11.297 31.945 1.00 23.09 314 PHE B O 1
ATOM 5504 N N . LYS B 1 335 ? 17.644 -9.215 32.041 1.00 23.88 315 LYS B N 1
ATOM 5505 C CA . LYS B 1 335 ? 16.366 -9.646 32.574 1.00 25.43 315 LYS B CA 1
ATOM 5506 C C . LYS B 1 335 ? 15.672 -10.590 31.615 1.00 26.02 315 LYS B C 1
ATOM 5507 O O . LYS B 1 335 ? 15.195 -11.641 32.030 1.00 26.49 315 LYS B O 1
ATOM 5513 N N . GLY B 1 336 ? 15.615 -10.219 30.337 1.00 26.33 316 GLY B N 1
ATOM 5514 C CA . GLY B 1 336 ? 14.893 -11.016 29.345 1.00 27.05 316 GLY B CA 1
ATOM 5515 C C . GLY B 1 336 ? 15.543 -12.367 29.108 1.00 27.47 316 GLY B C 1
ATOM 5516 O O . GLY B 1 336 ? 14.854 -13.356 28.858 1.00 27.66 316 GLY B O 1
ATOM 5517 N N . LEU B 1 337 ? 16.868 -12.419 29.203 1.00 27.37 317 LEU B N 1
ATOM 5518 C CA . LEU B 1 337 ? 17.565 -13.694 29.095 1.00 27.95 317 LEU B CA 1
ATOM 5519 C C . LEU B 1 337 ? 17.200 -14.587 30.264 1.00 28.36 317 LEU B C 1
ATOM 5520 O O . LEU B 1 337 ? 16.930 -15.778 30.096 1.00 28.69 317 LEU B O 1
ATOM 5525 N N . GLN B 1 338 ? 17.167 -13.994 31.449 1.00 29.10 318 GLN B N 1
ATOM 5526 C CA . GLN B 1 338 ? 16.905 -14.737 32.671 1.00 29.73 318 GLN B CA 1
ATOM 5527 C C . GLN B 1 338 ? 15.430 -15.139 32.799 1.00 30.70 318 GLN B C 1
ATOM 5528 O O . GLN B 1 338 ? 15.104 -16.103 33.497 1.00 30.48 318 GLN B O 1
ATOM 5534 N N . GLU B 1 339 ? 14.551 -14.413 32.109 1.00 31.96 319 GLU B N 1
ATOM 5535 C CA . GLU B 1 339 ? 13.129 -14.764 32.062 1.00 33.46 319 GLU B CA 1
ATOM 5536 C C . GLU B 1 339 ? 12.815 -15.825 31.002 1.00 33.40 319 GLU B C 1
ATOM 5537 O O . GLU B 1 339 ? 12.004 -16.727 31.250 1.00 33.80 319 GLU B O 1
ATOM 5543 N N . ARG B 1 340 ? 13.448 -15.719 29.837 1.00 33.01 320 ARG B N 1
ATOM 5544 C CA . ARG B 1 340 ? 13.004 -16.470 28.664 1.00 33.66 320 ARG B CA 1
ATOM 5545 C C . ARG B 1 340 ? 13.980 -17.525 28.148 1.00 32.93 320 ARG B C 1
ATOM 5546 O O . ARG B 1 340 ? 13.604 -18.375 27.342 1.00 32.48 320 ARG B O 1
ATOM 5554 N N . PHE B 1 341 ? 15.229 -17.452 28.584 1.00 32.66 321 PHE B N 1
ATOM 5555 C CA . PHE B 1 341 ? 16.262 -18.348 28.077 1.00 32.45 321 PHE B CA 1
ATOM 5556 C C . PHE B 1 341 ? 16.900 -19.145 29.221 1.00 31.92 321 PHE B C 1
ATOM 5557 O O . PHE B 1 341 ? 18.085 -19.468 29.185 1.00 31.47 321 PHE B O 1
ATOM 5565 N N . GLN B 1 342 ? 16.102 -19.456 30.234 1.00 31.79 322 GLN B N 1
ATOM 5566 C CA . GLN B 1 342 ? 16.608 -20.187 31.404 1.00 32.76 322 GLN B CA 1
ATOM 5567 C C . GLN B 1 342 ? 17.113 -21.596 31.075 1.00 32.05 322 GLN B C 1
ATOM 5568 O O . GLN B 1 342 ? 18.193 -22.000 31.522 1.00 31.64 322 GLN B O 1
ATOM 5574 N N . THR B 1 343 ? 16.357 -22.336 30.272 1.00 31.88 323 THR B N 1
ATOM 5575 C CA . THR B 1 343 ? 16.796 -23.684 29.929 1.00 31.99 323 THR B CA 1
ATOM 5576 C C . THR B 1 343 ? 18.111 -23.636 29.149 1.00 30.93 323 THR B C 1
ATOM 5577 O O . THR B 1 343 ? 19.051 -24.363 29.479 1.00 31.12 323 THR B O 1
ATOM 5581 N N . GLU B 1 344 ? 18.229 -22.732 28.183 1.00 30.02 324 GLU B N 1
ATOM 5582 C CA . GLU B 1 344 ? 19.535 -22.574 27.526 1.00 29.42 324 GLU B CA 1
ATOM 5583 C C . GLU B 1 344 ? 20.663 -22.080 28.436 1.00 28.62 324 GLU B C 1
ATOM 5584 O O . GLU B 1 344 ? 21.818 -22.503 28.254 1.00 28.93 324 GLU B O 1
ATOM 5590 N N . ILE B 1 345 ? 20.356 -21.210 29.405 1.00 27.31 325 ILE B N 1
ATOM 5591 C CA . ILE B 1 345 ? 21.368 -20.802 30.404 1.00 26.86 325 ILE B CA 1
ATOM 5592 C C . ILE B 1 345 ? 21.853 -22.022 31.222 1.00 27.32 325 ILE B C 1
ATOM 5593 O O . ILE B 1 345 ? 23.055 -22.226 31.410 1.00 26.89 325 ILE B O 1
ATOM 5598 N N . GLN B 1 346 ? 20.909 -22.836 31.682 1.00 28.29 326 GLN B N 1
ATOM 5599 C CA . GLN B 1 346 ? 21.229 -24.087 32.375 1.00 29.47 326 GLN B CA 1
ATOM 5600 C C . GLN B 1 346 ? 22.010 -25.096 31.530 1.00 29.27 326 GLN B C 1
ATOM 5601 O O . GLN B 1 346 ? 22.841 -25.843 32.044 1.00 29.17 326 GLN B O 1
ATOM 5607 N N . THR B 1 347 ? 21.732 -25.121 30.236 1.00 29.10 327 THR B N 1
ATOM 5608 C CA . THR B 1 347 ? 22.372 -26.088 29.375 1.00 28.48 327 THR B CA 1
ATOM 5609 C C . THR B 1 347 ? 23.857 -25.785 29.356 1.00 28.52 327 THR B C 1
ATOM 5610 O O . THR B 1 347 ? 24.674 -26.699 29.476 1.00 28.71 327 THR B O 1
ATOM 5614 N N . VAL B 1 348 ? 24.205 -24.501 29.259 1.00 27.79 328 VAL B N 1
ATOM 5615 C CA . VAL B 1 348 ? 25.610 -24.093 29.248 1.00 26.99 328 VAL B CA 1
ATOM 5616 C C . VAL B 1 348 ? 26.235 -24.231 30.646 1.00 27.07 328 VAL B C 1
ATOM 5617 O O . VAL B 1 348 ? 27.362 -24.675 30.774 1.00 26.39 328 VAL B O 1
ATOM 5621 N N . ASN B 1 349 ? 25.478 -23.861 31.679 1.00 27.73 329 ASN B N 1
ATOM 5622 C CA . ASN B 1 349 ? 25.892 -24.002 33.077 1.00 28.67 329 ASN B CA 1
ATOM 5623 C C . ASN B 1 349 ? 26.441 -25.414 33.373 1.00 29.44 329 ASN B C 1
ATOM 5624 O O . ASN B 1 349 ? 27.549 -25.554 33.909 1.00 29.90 329 ASN B O 1
ATOM 5629 N N . LYS B 1 350 ? 25.691 -26.441 32.969 1.00 30.01 330 LYS B N 1
ATOM 5630 C CA . LYS B 1 350 ? 26.111 -27.846 33.087 1.00 30.82 330 LYS B CA 1
ATOM 5631 C C . LYS B 1 350 ? 27.512 -28.112 32.530 1.00 30.97 330 LYS B C 1
ATOM 5632 O O . LYS B 1 350 ? 28.358 -28.666 33.232 1.00 31.14 330 LYS B O 1
ATOM 5638 N N . GLN B 1 351 ? 27.765 -27.719 31.283 1.00 30.66 331 GLN B N 1
ATOM 5639 C CA . GLN B 1 351 ? 29.093 -27.907 30.708 1.00 30.59 331 GLN B CA 1
ATOM 5640 C C . GLN B 1 351 ? 30.113 -26.921 31.282 1.00 30.53 331 GLN B C 1
ATOM 5641 O O . GLN B 1 351 ? 31.251 -27.290 31.525 1.00 30.59 331 GLN B O 1
ATOM 5647 N N . PHE B 1 352 ? 29.710 -25.669 31.496 1.00 30.60 332 PHE B N 1
ATOM 5648 C CA . PHE B 1 352 ? 30.650 -24.643 31.948 1.00 30.42 332 PHE B CA 1
ATOM 5649 C C . PHE B 1 352 ? 30.082 -23.861 33.129 1.00 30.47 332 PHE B C 1
ATOM 5650 O O . PHE B 1 352 ? 29.459 -22.823 32.935 1.00 30.15 332 PHE B O 1
ATOM 5658 N N . PRO B 1 353 ? 30.307 -24.360 34.363 1.00 30.63 333 PRO B N 1
ATOM 5659 C CA . PRO B 1 353 ? 29.685 -23.789 35.562 1.00 30.45 333 PRO B CA 1
ATOM 5660 C C . PRO B 1 353 ? 29.898 -22.285 35.686 1.00 30.30 333 PRO B C 1
ATOM 5661 O O . PRO B 1 353 ? 31.010 -21.775 35.493 1.00 30.63 333 PRO B O 1
ATOM 5665 N N . CYS B 1 354 ? 28.819 -21.585 35.995 1.00 29.88 334 CYS B N 1
ATOM 5666 C CA . CYS B 1 354 ? 28.842 -20.146 36.051 1.00 30.10 334 CYS B CA 1
ATOM 5667 C C . CYS B 1 354 ? 27.762 -19.679 36.995 1.00 29.72 334 CYS B C 1
ATOM 5668 O O . CYS B 1 354 ? 26.601 -20.098 36.880 1.00 30.02 334 CYS B O 1
ATOM 5671 N N . GLU B 1 355 ? 28.148 -18.835 37.943 1.00 29.29 335 GLU B N 1
ATOM 5672 C CA . GLU B 1 355 ? 27.186 -18.183 38.830 1.00 29.65 335 GLU B CA 1
ATOM 5673 C C . GLU B 1 355 ? 26.223 -17.318 38.024 1.00 28.38 335 GLU B C 1
ATOM 5674 O O . GLU B 1 355 ? 26.633 -16.668 37.061 1.00 28.00 335 GLU B O 1
ATOM 5680 N N . PRO B 1 356 ? 24.942 -17.306 38.410 1.00 27.61 336 PRO B N 1
ATOM 5681 C CA . PRO B 1 356 ? 23.999 -16.445 37.691 1.00 27.13 336 PRO B CA 1
ATOM 5682 C C . PRO B 1 356 ? 24.472 -14.989 37.692 1.00 26.71 336 PRO B C 1
ATOM 5683 O O . PRO B 1 356 ? 25.023 -14.510 38.689 1.00 26.41 336 PRO B O 1
ATOM 5687 N N . PHE B 1 357 ? 24.278 -14.316 36.562 1.00 26.25 337 PHE B N 1
ATOM 5688 C CA . PHE B 1 357 ? 24.756 -12.953 36.356 1.00 26.00 337 PHE B CA 1
ATOM 5689 C C . PHE B 1 357 ? 23.963 -11.978 37.223 1.00 26.10 337 PHE B C 1
ATOM 5690 O O . PHE B 1 357 ? 22.732 -12.003 37.247 1.00 26.80 337 PHE B O 1
ATOM 5698 N N . LYS B 1 358 ? 24.669 -11.137 37.960 1.00 26.19 338 LYS B N 1
ATOM 5699 C CA . LYS B 1 358 ? 24.013 -10.191 38.851 1.00 26.16 338 LYS B CA 1
ATOM 5700 C C . LYS B 1 358 ? 24.079 -8.743 38.349 1.00 25.89 338 LYS B C 1
ATOM 5701 O O . LYS B 1 358 ? 25.058 -8.330 37.731 1.00 25.35 338 LYS B O 1
ATOM 5707 N N . PHE B 1 359 ? 23.014 -7.987 38.615 1.00 25.80 339 PHE B N 1
ATOM 5708 C CA . PHE B 1 359 ? 22.917 -6.585 38.212 1.00 26.20 339 PHE B CA 1
ATOM 5709 C C . PHE B 1 359 ? 21.930 -5.851 39.120 1.00 26.19 339 PHE B C 1
ATOM 5710 O O . PHE B 1 359 ? 21.010 -6.444 39.662 1.00 26.34 339 PHE B O 1
ATOM 5718 N N . LEU B 1 360 ? 22.140 -4.555 39.275 1.00 26.63 340 LEU B N 1
ATOM 5719 C CA . LEU B 1 360 ? 21.297 -3.716 40.107 1.00 26.52 340 LEU B CA 1
ATOM 5720 C C . LEU B 1 360 ? 20.285 -2.946 39.260 1.00 27.16 340 LEU B C 1
ATOM 5721 O O . LEU B 1 360 ? 20.490 -2.737 38.062 1.00 26.76 340 LEU B O 1
ATOM 5726 N N . GLU B 1 361 ? 19.187 -2.534 39.883 1.00 28.01 341 GLU B N 1
ATOM 5727 C CA . GLU B 1 361 ? 18.234 -1.634 39.234 1.00 29.08 341 GLU B CA 1
ATOM 5728 C C . GLU B 1 361 ? 17.981 -0.390 40.079 1.00 29.04 341 GLU B C 1
ATOM 5729 O O . GLU B 1 361 ? 17.269 -0.469 41.093 1.00 29.19 341 GLU B O 1
ATOM 5735 N N . PRO B 1 362 ? 18.548 0.768 39.665 1.00 28.96 342 PRO B N 1
ATOM 5736 C CA . PRO B 1 362 ? 19.265 0.997 38.417 1.00 28.72 342 PRO B CA 1
ATOM 5737 C C . PRO B 1 362 ? 20.742 0.630 38.476 1.00 28.41 342 PRO B C 1
ATOM 5738 O O . PRO B 1 362 ? 21.262 0.255 39.539 1.00 28.79 342 PRO B O 1
ATOM 5742 N N . THR B 1 363 ? 21.416 0.760 37.360 1.00 27.52 343 THR B N 1
ATOM 5743 C CA . THR B 1 363 ? 22.781 0.344 37.222 1.00 26.60 343 THR B CA 1
ATOM 5744 C C . THR B 1 363 ? 23.723 1.109 38.114 1.00 26.84 343 THR B C 1
ATOM 5745 O O . THR B 1 363 ? 23.646 2.284 38.207 1.00 26.59 343 THR B O 1
ATOM 5749 N N . LEU B 1 364 ? 24.642 0.408 38.731 1.00 26.96 344 LEU B N 1
ATOM 5750 C CA . LEU B 1 364 ? 25.632 1.040 39.514 1.00 26.66 344 LEU B CA 1
ATOM 5751 C C . LEU B 1 364 ? 26.534 1.913 38.657 1.00 26.81 344 LEU B C 1
ATOM 5752 O O . LEU B 1 364 ? 27.027 1.492 37.661 1.00 26.34 344 LEU B O 1
ATOM 5757 N N . ARG B 1 365 ? 26.731 3.142 39.090 1.00 27.06 345 ARG B N 1
ATOM 5758 C CA . ARG B 1 365 ? 27.670 4.041 38.457 1.00 27.47 345 ARG B CA 1
ATOM 5759 C C . ARG B 1 365 ? 28.729 4.503 39.452 1.00 27.45 345 ARG B C 1
ATOM 5760 O O . ARG B 1 365 ? 28.442 5.008 40.476 1.00 27.45 345 ARG B O 1
ATOM 5768 N N . LEU B 1 366 ? 29.965 4.357 39.078 1.00 28.10 346 LEU B N 1
ATOM 5769 C CA . LEU B 1 366 ? 31.054 4.840 39.847 1.00 28.81 346 LEU B CA 1
ATOM 5770 C C . LEU B 1 366 ? 31.859 5.825 39.046 1.00 29.22 346 LEU B C 1
ATOM 5771 O O . LEU B 1 366 ? 32.054 5.643 37.882 1.00 29.29 346 LEU B O 1
ATOM 5776 N N . GLU B 1 367 ? 32.348 6.858 39.707 1.00 29.77 347 GLU B N 1
ATOM 5777 C CA . GLU B 1 367 ? 33.234 7.831 39.059 1.00 30.68 347 GLU B CA 1
ATOM 5778 C C . GLU B 1 367 ? 34.684 7.391 39.149 1.00 30.42 347 GLU B C 1
ATOM 5779 O O . GLU B 1 367 ? 35.061 6.648 40.056 1.00 30.97 347 GLU B O 1
ATOM 5785 N N . TYR B 1 368 ? 35.491 7.847 38.202 1.00 30.14 348 TYR B N 1
ATOM 5786 C CA . TYR B 1 368 ? 36.889 7.461 38.119 1.00 30.29 348 TYR B CA 1
ATOM 5787 C C . TYR B 1 368 ? 37.632 7.588 39.460 1.00 30.94 348 TYR B C 1
ATOM 5788 O O . TYR B 1 368 ? 38.337 6.658 39.860 1.00 31.43 348 TYR B O 1
ATOM 5797 N N . CYS B 1 369 ? 37.470 8.729 40.137 1.00 31.03 349 CYS B N 1
ATOM 5798 C CA . CYS B 1 369 ? 38.122 8.983 41.421 1.00 31.67 349 CYS B CA 1
ATOM 5799 C C . CYS B 1 369 ? 37.831 7.901 42.466 1.00 31.53 349 CYS B C 1
ATOM 5800 O O . CYS B 1 369 ? 38.732 7.470 43.182 1.00 31.13 349 CYS B O 1
ATOM 5803 N N . GLU B 1 370 ? 36.573 7.463 42.527 1.00 31.99 350 GLU B N 1
ATOM 5804 C CA . GLU B 1 370 ? 36.136 6.391 43.416 1.00 32.55 350 GLU B CA 1
ATOM 5805 C C . GLU B 1 370 ? 36.819 5.066 43.104 1.00 32.53 350 GLU B C 1
ATOM 5806 O O . GLU B 1 370 ? 37.082 4.274 44.005 1.00 32.56 350 GLU B O 1
ATOM 5812 N N . ALA B 1 371 ? 37.082 4.825 41.821 1.00 32.48 351 ALA B N 1
ATOM 5813 C CA . ALA B 1 371 ? 37.704 3.596 41.385 1.00 32.67 351 ALA B CA 1
ATOM 5814 C C . ALA B 1 371 ? 39.167 3.591 41.793 1.00 32.72 351 ALA B C 1
ATOM 5815 O O . ALA B 1 371 ? 39.663 2.577 42.304 1.00 32.69 351 ALA B O 1
ATOM 5817 N N . LEU B 1 372 ? 39.837 4.726 41.566 1.00 32.65 352 LEU B N 1
ATOM 5818 C CA . LEU B 1 372 ? 41.233 4.947 41.974 1.00 32.60 352 LEU B CA 1
ATOM 5819 C C . LEU B 1 372 ? 41.399 4.714 43.481 1.00 32.00 352 LEU B C 1
ATOM 5820 O O . LEU B 1 372 ? 42.222 3.920 43.905 1.00 31.84 352 LEU B O 1
ATOM 5825 N N . ALA B 1 373 ? 40.583 5.386 44.278 1.00 32.08 353 ALA B N 1
ATOM 5826 C CA . ALA B 1 373 ? 40.544 5.153 45.724 1.00 32.39 353 ALA B CA 1
ATOM 5827 C C . ALA B 1 373 ? 40.410 3.658 46.079 1.00 32.58 353 ALA B C 1
ATOM 5828 O O . ALA B 1 373 ? 41.127 3.160 46.954 1.00 32.53 353 ALA B O 1
ATOM 5830 N N . MET B 1 374 ? 39.499 2.960 45.398 1.00 32.76 354 MET B N 1
ATOM 5831 C CA . MET B 1 374 ? 39.276 1.530 45.630 1.00 32.91 354 MET B CA 1
ATOM 5832 C C . MET B 1 374 ? 40.522 0.718 45.312 1.00 33.25 354 MET B C 1
ATOM 5833 O O . MET B 1 374 ? 40.918 -0.156 46.096 1.00 33.20 354 MET B O 1
ATOM 5838 N N . LEU B 1 375 ? 41.145 1.014 44.175 1.00 33.48 355 LEU B N 1
ATOM 5839 C CA . LEU B 1 375 ? 42.347 0.301 43.767 1.00 33.85 355 LEU B CA 1
ATOM 5840 C C . LEU B 1 375 ? 43.539 0.582 44.695 1.00 34.55 355 LEU B C 1
ATOM 5841 O O . LEU B 1 375 ? 44.365 -0.296 44.946 1.00 34.73 355 LEU B O 1
ATOM 5846 N N . ARG B 1 376 ? 43.628 1.813 45.191 1.00 35.60 356 ARG B N 1
ATOM 5847 C CA . ARG B 1 376 ? 44.706 2.204 46.101 1.00 36.44 356 ARG B CA 1
ATOM 5848 C C . ARG B 1 376 ? 44.589 1.508 47.450 1.00 36.73 356 ARG B C 1
ATOM 5849 O O . ARG B 1 376 ? 45.594 1.050 47.986 1.00 37.05 356 ARG B O 1
ATOM 5857 N N . GLU B 1 377 ? 43.369 1.409 47.976 1.00 36.96 357 GLU B N 1
ATOM 5858 C CA . GLU B 1 377 ? 43.097 0.632 49.193 1.00 37.86 357 GLU B CA 1
ATOM 5859 C C . GLU B 1 377 ? 43.523 -0.827 49.065 1.00 37.63 357 GLU B C 1
ATOM 5860 O O . GLU B 1 377 ? 43.945 -1.439 50.038 1.00 37.51 357 GLU B O 1
ATOM 5866 N N . ALA B 1 378 ? 43.391 -1.371 47.860 1.00 37.59 358 ALA B N 1
ATOM 5867 C CA . ALA B 1 378 ? 43.812 -2.721 47.565 1.00 37.76 358 ALA B CA 1
ATOM 5868 C C . ALA B 1 378 ? 45.318 -2.804 47.337 1.00 38.11 358 ALA B C 1
ATOM 5869 O O . ALA B 1 378 ? 45.854 -3.897 47.164 1.00 38.44 358 ALA B O 1
ATOM 5871 N N . GLY B 1 379 ? 45.997 -1.662 47.325 1.00 38.30 359 GLY B N 1
ATOM 5872 C CA . GLY B 1 379 ? 47.460 -1.652 47.239 1.00 39.08 359 GLY B CA 1
ATOM 5873 C C . GLY B 1 379 ? 48.025 -1.459 45.846 1.00 39.74 359 GLY B C 1
ATOM 5874 O O . GLY B 1 379 ? 49.237 -1.603 45.634 1.00 39.93 359 GLY B O 1
ATOM 5875 N N . VAL B 1 380 ? 47.159 -1.134 44.891 1.00 40.16 360 VAL B N 1
ATOM 5876 C CA . VAL B 1 380 ? 47.604 -0.838 43.535 1.00 40.92 360 VAL B CA 1
ATOM 5877 C C . VAL B 1 380 ? 48.113 0.600 43.454 1.00 41.70 360 VAL B C 1
ATOM 5878 O O . VAL B 1 380 ? 47.536 1.502 44.040 1.00 41.78 360 VAL B O 1
ATOM 5882 N N . GLU B 1 381 ? 49.200 0.805 42.724 1.00 43.17 361 GLU B N 1
ATOM 5883 C CA . GLU B 1 381 ? 49.763 2.142 42.535 1.00 44.75 361 GLU B CA 1
ATOM 5884 C C . GLU B 1 381 ? 49.370 2.673 41.158 1.00 44.85 361 GLU B C 1
ATOM 5885 O O . GLU B 1 381 ? 49.741 2.084 40.141 1.00 44.88 361 GLU B O 1
ATOM 5891 N N . MET B 1 382 ? 48.637 3.785 41.130 1.00 44.87 362 MET B N 1
ATOM 5892 C CA . MET B 1 382 ? 48.105 4.323 39.879 1.00 45.13 362 MET B CA 1
ATOM 5893 C C . MET B 1 382 ? 48.083 5.848 39.821 1.00 44.91 362 MET B C 1
ATOM 5894 O O . MET B 1 382 ? 47.669 6.509 40.776 1.00 44.89 362 MET B O 1
ATOM 5899 N N . GLY B 1 383 ? 48.511 6.395 38.683 1.00 44.65 363 GLY B N 1
ATOM 5900 C CA . GLY B 1 383 ? 48.443 7.833 38.441 1.00 44.35 363 GLY B CA 1
ATOM 5901 C C . GLY B 1 383 ? 47.022 8.281 38.135 1.00 44.32 363 GLY B C 1
ATOM 5902 O O . GLY B 1 383 ? 46.272 7.571 37.453 1.00 43.89 363 GLY B O 1
ATOM 5903 N N . ASP B 1 384 ? 46.668 9.469 38.631 1.00 44.15 364 ASP B N 1
ATOM 5904 C CA . ASP B 1 384 ? 45.323 10.048 38.484 1.00 44.14 364 ASP B CA 1
ATOM 5905 C C . ASP B 1 384 ? 44.792 10.083 37.053 1.00 43.78 364 ASP B C 1
ATOM 5906 O O . ASP B 1 384 ? 43.584 10.000 36.837 1.00 43.15 364 ASP B O 1
ATOM 5911 N N . GLU B 1 385 ? 45.695 10.234 36.088 1.00 43.46 365 GLU B N 1
ATOM 5912 C CA . GLU B 1 385 ? 45.309 10.324 34.678 1.00 43.49 365 GLU B CA 1
ATOM 5913 C C . GLU B 1 385 ? 45.667 9.065 33.896 1.00 43.38 365 GLU B C 1
ATOM 5914 O O . GLU B 1 385 ? 45.777 9.091 32.663 1.00 43.19 365 GLU B O 1
ATOM 5920 N N . ASP B 1 386 ? 45.871 7.966 34.609 1.00 43.38 366 ASP B N 1
ATOM 5921 C CA . ASP B 1 386 ? 46.250 6.733 33.943 1.00 43.52 366 ASP B CA 1
ATOM 5922 C C . ASP B 1 386 ? 45.017 5.978 33.495 1.00 43.03 366 ASP B C 1
ATOM 5923 O O . ASP B 1 386 ? 43.980 6.019 34.156 1.00 43.28 366 ASP B O 1
ATOM 5928 N N . ASP B 1 387 ? 45.138 5.312 32.354 1.00 42.58 367 ASP B N 1
ATOM 5929 C CA . ASP B 1 387 ? 44.115 4.406 31.859 1.00 42.14 367 ASP B CA 1
ATOM 5930 C C . ASP B 1 387 ? 44.100 3.148 32.727 1.00 41.76 367 ASP B C 1
ATOM 5931 O O . ASP B 1 387 ? 45.147 2.717 33.225 1.00 41.81 367 ASP B O 1
ATOM 5936 N N . LEU B 1 388 ? 42.915 2.570 32.913 1.00 41.18 368 LEU B N 1
ATOM 5937 C CA . LEU B 1 388 ? 42.775 1.304 33.613 1.00 40.28 368 LEU B CA 1
ATOM 5938 C C . LEU B 1 388 ? 43.328 0.190 32.756 1.00 39.92 368 LEU B C 1
ATOM 5939 O O . LEU B 1 388 ? 42.813 -0.064 31.668 1.00 39.77 368 LEU B O 1
ATOM 5944 N N . SER B 1 389 ? 44.384 -0.459 33.240 1.00 39.54 369 SER B N 1
ATOM 5945 C CA . SER B 1 389 ? 44.891 -1.685 32.627 1.00 39.20 369 SER B CA 1
ATOM 5946 C C . SER B 1 389 ? 43.874 -2.823 32.786 1.00 38.81 369 SER B C 1
ATOM 5947 O O . SER B 1 389 ? 43.011 -2.776 33.673 1.00 38.43 369 SER B O 1
ATOM 5950 N N . THR B 1 390 ? 43.979 -3.833 31.922 1.00 38.40 370 THR B N 1
ATOM 5951 C CA . THR B 1 390 ? 43.104 -5.004 31.984 1.00 38.05 370 THR B CA 1
ATOM 5952 C C . THR B 1 390 ? 43.187 -5.674 33.362 1.00 37.63 370 THR B C 1
ATOM 5953 O O . THR B 1 390 ? 42.143 -5.886 33.999 1.00 37.75 370 THR B O 1
ATOM 5957 N N . PRO B 1 391 ? 44.417 -5.966 33.850 1.00 37.17 371 PRO B N 1
ATOM 5958 C CA . PRO B 1 391 ? 44.502 -6.541 35.181 1.00 36.40 371 PRO B CA 1
ATOM 5959 C C . PRO B 1 391 ? 43.799 -5.663 36.204 1.00 35.94 371 PRO B C 1
ATOM 5960 O O . PRO B 1 391 ? 43.089 -6.185 37.065 1.00 35.85 371 PRO B O 1
ATOM 5964 N N . ASN B 1 392 ? 43.956 -4.345 36.091 1.00 35.12 372 ASN B N 1
ATOM 5965 C CA . ASN B 1 392 ? 43.249 -3.423 36.990 1.00 34.75 372 ASN B CA 1
ATOM 5966 C C . ASN B 1 392 ? 41.721 -3.370 36.820 1.00 33.87 372 ASN B C 1
ATOM 5967 O O . ASN B 1 392 ? 41.004 -3.247 37.814 1.00 34.13 372 ASN B O 1
ATOM 5972 N N . GLU B 1 393 ? 41.220 -3.481 35.587 1.00 32.84 373 GLU B N 1
ATOM 5973 C CA . GLU B 1 393 ? 39.762 -3.621 35.370 1.00 32.57 373 GLU B CA 1
ATOM 5974 C C . GLU B 1 393 ? 39.237 -4.884 36.039 1.00 31.58 373 GLU B C 1
ATOM 5975 O O . GLU B 1 393 ? 38.206 -4.867 36.720 1.00 30.98 373 GLU B O 1
ATOM 5981 N N . LYS B 1 394 ? 39.943 -5.967 35.854 1.00 31.22 374 LYS B N 1
ATOM 5982 C CA . LYS B 1 394 ? 39.511 -7.214 36.401 1.00 31.54 374 LYS B CA 1
ATOM 5983 C C . LYS B 1 394 ? 39.405 -7.133 37.912 1.00 30.94 374 LYS B C 1
ATOM 5984 O O . LYS B 1 394 ? 38.426 -7.502 38.443 1.00 30.97 374 LYS B O 1
ATOM 5990 N N . LEU B 1 395 ? 40.389 -6.545 38.567 1.00 30.15 375 LEU B N 1
ATOM 5991 C CA . LEU B 1 395 ? 40.355 -6.345 39.995 1.00 29.38 375 LEU B CA 1
ATOM 5992 C C . LEU B 1 395 ? 39.235 -5.446 40.458 1.00 28.63 375 LEU B C 1
ATOM 5993 O O . LEU B 1 395 ? 38.530 -5.765 41.380 1.00 28.22 375 LEU B O 1
ATOM 5998 N N . LEU B 1 396 ? 39.037 -4.357 39.748 1.00 28.06 376 LEU B N 1
ATOM 5999 C CA . LEU B 1 396 ? 38.011 -3.416 40.080 1.00 27.47 376 LEU B CA 1
ATOM 6000 C C . LEU B 1 396 ? 36.654 -4.078 40.001 1.00 27.23 376 LEU B C 1
ATOM 6001 O O . LEU B 1 396 ? 35.819 -3.867 40.832 1.00 26.34 376 LEU B O 1
ATOM 6006 N N . GLY B 1 397 ? 36.479 -4.903 38.991 1.00 27.04 377 GLY B N 1
ATOM 6007 C CA . GLY B 1 397 ? 35.274 -5.645 38.801 1.00 27.40 377 GLY B CA 1
ATOM 6008 C C . GLY B 1 397 ? 35.033 -6.574 39.958 1.00 27.45 377 GLY B C 1
ATOM 6009 O O . GLY B 1 397 ? 33.959 -6.687 40.450 1.00 27.23 377 GLY B O 1
ATOM 6010 N N . HIS B 1 398 ? 36.075 -7.222 40.410 1.00 27.81 378 HIS B N 1
ATOM 6011 C CA . HIS B 1 398 ? 35.924 -8.052 41.552 1.00 27.89 378 HIS B CA 1
ATOM 6012 C C . HIS B 1 398 ? 35.541 -7.258 42.785 1.00 27.33 378 HIS B C 1
ATOM 6013 O O . HIS B 1 398 ? 34.733 -7.677 43.552 1.00 27.14 378 HIS B O 1
ATOM 6020 N N . LEU B 1 399 ? 36.137 -6.096 42.949 1.00 27.00 379 LEU B N 1
ATOM 6021 C CA . LEU B 1 399 ? 35.838 -5.267 44.077 1.00 26.36 379 LEU B CA 1
ATOM 6022 C C . LEU B 1 399 ? 34.418 -4.793 44.100 1.00 26.68 379 LEU B C 1
ATOM 6023 O O . LEU B 1 399 ? 33.817 -4.823 45.128 1.00 26.77 379 LEU B O 1
ATOM 6028 N N . VAL B 1 400 ? 33.868 -4.401 42.951 1.00 27.07 380 VAL B N 1
ATOM 6029 C CA . VAL B 1 400 ? 32.466 -3.954 42.908 1.00 26.85 380 VAL B CA 1
ATOM 6030 C C . VAL B 1 400 ? 31.515 -5.118 43.118 1.00 27.21 380 VAL B C 1
ATOM 6031 O O . VAL B 1 400 ? 30.475 -4.944 43.726 1.00 26.82 380 VAL B O 1
ATOM 6035 N N . LYS B 1 401 ? 31.883 -6.298 42.623 1.00 28.06 381 LYS B N 1
ATOM 6036 C CA . LYS B 1 401 ? 31.119 -7.511 42.901 1.00 29.42 381 LYS B CA 1
ATOM 6037 C C . LYS B 1 401 ? 30.991 -7.766 44.412 1.00 30.27 381 LYS B C 1
ATOM 6038 O O . LYS B 1 401 ? 29.880 -7.929 44.919 1.00 30.26 381 LYS B O 1
ATOM 6044 N N . GLU B 1 402 ? 32.121 -7.783 45.121 1.00 31.62 382 GLU B N 1
ATOM 6045 C CA . GLU B 1 402 ? 32.138 -8.000 46.578 1.00 33.43 382 GLU B CA 1
ATOM 6046 C C . GLU B 1 402 ? 31.338 -6.947 47.351 1.00 34.10 382 GLU B C 1
ATOM 6047 O O . GLU B 1 402 ? 30.533 -7.283 48.223 1.00 35.27 382 GLU B O 1
ATOM 6053 N N . LYS B 1 403 ? 31.538 -5.678 47.009 1.00 34.31 383 LYS B N 1
ATOM 6054 C CA . LYS B 1 403 ? 30.922 -4.581 47.742 1.00 34.43 383 LYS B CA 1
ATOM 6055 C C . LYS B 1 403 ? 29.454 -4.324 47.367 1.00 34.17 383 LYS B C 1
ATOM 6056 O O . LYS B 1 403 ? 28.612 -4.114 48.246 1.00 34.17 383 LYS B O 1
ATOM 6062 N N . TYR B 1 404 ? 29.145 -4.358 46.070 1.00 33.51 384 TYR B N 1
ATOM 6063 C CA . TYR B 1 404 ? 27.811 -3.989 45.578 1.00 32.55 384 TYR B CA 1
ATOM 6064 C C . TYR B 1 404 ? 26.989 -5.158 45.064 1.00 32.16 384 TYR B C 1
ATOM 6065 O O . TYR B 1 404 ? 25.809 -5.000 44.742 1.00 31.85 384 TYR B O 1
ATOM 6074 N N . ASP B 1 405 ? 27.619 -6.327 44.967 1.00 31.57 385 ASP B N 1
ATOM 6075 C CA . ASP B 1 405 ? 26.924 -7.532 44.532 1.00 30.63 385 ASP B CA 1
ATOM 6076 C C . ASP B 1 405 ? 26.413 -7.417 43.083 1.00 29.64 385 ASP B C 1
ATOM 6077 O O . ASP B 1 405 ? 25.303 -7.849 42.786 1.00 29.57 385 ASP B O 1
ATOM 6082 N N . THR B 1 406 ? 27.214 -6.826 42.191 1.00 28.11 386 THR B N 1
ATOM 6083 C CA . THR B 1 406 ? 26.827 -6.736 40.780 1.00 26.84 386 THR B CA 1
ATOM 6084 C C . THR B 1 406 ? 27.940 -7.171 39.846 1.00 26.46 386 THR B C 1
ATOM 6085 O O . THR B 1 406 ? 29.117 -6.900 40.096 1.00 25.73 386 THR B O 1
ATOM 6089 N N . ASP B 1 407 ? 27.563 -7.838 38.765 1.00 25.74 387 ASP B N 1
ATOM 6090 C CA . ASP B 1 407 ? 28.527 -8.171 37.730 1.00 25.93 387 ASP B CA 1
ATOM 6091 C C . ASP B 1 407 ? 28.574 -7.110 36.623 1.00 25.19 387 ASP B C 1
ATOM 6092 O O . ASP B 1 407 ? 29.457 -7.158 35.764 1.00 25.42 387 ASP B O 1
ATOM 6097 N N . PHE B 1 408 ? 27.632 -6.165 36.671 1.00 23.74 388 PHE B N 1
ATOM 6098 C CA . PHE B 1 408 ? 27.502 -5.114 35.672 1.00 22.65 388 PHE B CA 1
ATOM 6099 C C . PHE B 1 408 ? 27.577 -3.740 36.335 1.00 22.28 388 PHE B C 1
ATOM 6100 O O . PHE B 1 408 ? 26.820 -3.448 37.262 1.00 22.34 388 PHE B O 1
ATOM 6108 N N . TYR B 1 409 ? 28.469 -2.887 35.849 1.00 21.84 389 TYR B N 1
ATOM 6109 C CA . TYR B 1 409 ? 28.532 -1.520 36.359 1.00 21.77 389 TYR B CA 1
ATOM 6110 C C . TYR B 1 409 ? 29.109 -0.535 35.354 1.00 21.48 389 TYR B C 1
ATOM 6111 O O . TYR B 1 409 ? 29.702 -0.928 34.345 1.00 21.13 389 TYR B O 1
ATOM 6120 N N . ILE B 1 410 ? 28.908 0.754 35.646 1.00 21.97 390 ILE B N 1
ATOM 6121 C CA . ILE B 1 410 ? 29.483 1.854 34.857 1.00 22.22 390 ILE B CA 1
ATOM 6122 C C . ILE B 1 410 ? 30.621 2.541 35.608 1.00 22.93 390 ILE B C 1
ATOM 6123 O O . ILE B 1 410 ? 30.503 2.832 36.800 1.00 23.02 390 ILE B O 1
ATOM 6128 N N . LEU B 1 411 ? 31.690 2.834 34.909 1.00 23.66 391 LEU B N 1
ATOM 6129 C CA . LEU B 1 411 ? 32.726 3.715 35.362 1.00 24.35 391 LEU B CA 1
ATOM 6130 C C . LEU B 1 411 ? 32.671 4.991 34.517 1.00 24.69 391 LEU B C 1
ATOM 6131 O O . LEU B 1 411 ? 32.811 4.963 33.360 1.00 24.83 391 LEU B O 1
ATOM 6136 N N . ASP B 1 412 ? 32.499 6.115 35.164 1.00 25.30 392 ASP B N 1
ATOM 6137 C CA . ASP B 1 412 ? 32.294 7.394 34.546 1.00 25.82 392 ASP B CA 1
ATOM 6138 C C . ASP B 1 412 ? 33.507 8.291 34.756 1.00 26.66 392 ASP B C 1
ATOM 6139 O O . ASP B 1 412 ? 34.221 8.126 35.668 1.00 26.95 392 ASP B O 1
ATOM 6144 N N . LYS B 1 413 ? 33.673 9.267 33.888 1.00 27.17 393 LYS B N 1
ATOM 6145 C CA . LYS B 1 413 ? 34.730 10.265 33.908 1.00 27.27 393 LYS B CA 1
ATOM 6146 C C . LYS B 1 413 ? 36.166 9.860 33.814 1.00 26.95 393 LYS B C 1
ATOM 6147 O O . LYS B 1 413 ? 36.941 10.140 34.684 1.00 27.16 393 LYS B O 1
ATOM 6153 N N . TYR B 1 414 ? 36.497 9.200 32.733 1.00 26.84 394 TYR B N 1
ATOM 6154 C CA . TYR B 1 414 ? 37.852 8.855 32.428 1.00 26.82 394 TYR B CA 1
ATOM 6155 C C . TYR B 1 414 ? 38.603 10.109 32.126 1.00 27.19 394 TYR B C 1
ATOM 6156 O O . TYR B 1 414 ? 38.035 11.096 31.829 1.00 27.32 394 TYR B O 1
ATOM 6165 N N . PRO B 1 415 ? 39.904 10.058 32.268 1.00 27.50 395 PRO B N 1
ATOM 6166 C CA . PRO B 1 415 ? 40.765 11.176 31.945 1.00 27.17 395 PRO B CA 1
ATOM 6167 C C . PRO B 1 415 ? 40.670 11.504 30.469 1.00 27.53 395 PRO B C 1
ATOM 6168 O O . PRO B 1 415 ? 40.549 10.635 29.648 1.00 27.31 395 PRO B O 1
ATOM 6172 N N . LEU B 1 416 ? 40.693 12.775 30.143 1.00 27.24 396 LEU B N 1
ATOM 6173 C CA . LEU B 1 416 ? 40.529 13.194 28.789 1.00 27.39 396 LEU B CA 1
ATOM 6174 C C . LEU B 1 416 ? 41.627 12.656 27.919 1.00 28.06 396 LEU B C 1
ATOM 6175 O O . LEU B 1 416 ? 41.381 12.316 26.815 1.00 28.81 396 LEU B O 1
ATOM 6180 N N . ALA B 1 417 ? 42.832 12.588 28.450 1.00 27.98 397 ALA B N 1
ATOM 6181 C CA . ALA B 1 417 ? 44.032 12.176 27.740 1.00 28.23 397 ALA B CA 1
ATOM 6182 C C . ALA B 1 417 ? 44.098 10.754 27.206 1.00 28.43 397 ALA B C 1
ATOM 6183 O O . ALA B 1 417 ? 44.891 10.491 26.355 1.00 28.69 397 ALA B O 1
ATOM 6185 N N . VAL B 1 418 ? 43.316 9.840 27.767 1.00 28.56 398 VAL B N 1
ATOM 6186 C CA . VAL B 1 418 ? 43.253 8.462 27.326 1.00 28.44 398 VAL B CA 1
ATOM 6187 C C . VAL B 1 418 ? 42.053 8.166 26.454 1.00 28.55 398 VAL B C 1
ATOM 6188 O O . VAL B 1 418 ? 41.808 7.067 26.083 1.00 28.46 398 VAL B O 1
ATOM 6192 N N . ARG B 1 419 ? 41.316 9.181 26.107 1.00 28.19 399 ARG B N 1
ATOM 6193 C CA . ARG B 1 419 ? 40.165 9.015 25.273 1.00 28.07 399 ARG B CA 1
ATOM 6194 C C . ARG B 1 419 ? 40.379 9.610 23.904 1.00 28.09 399 ARG B C 1
ATOM 6195 O O . ARG B 1 419 ? 41.215 10.433 23.715 1.00 27.98 399 ARG B O 1
ATOM 6203 N N . PRO B 1 420 ? 39.561 9.176 22.969 1.00 27.80 400 PRO B N 1
ATOM 6204 C CA . PRO B 1 420 ? 39.583 9.624 21.585 1.00 27.67 400 PRO B CA 1
ATOM 6205 C C . PRO B 1 420 ? 39.290 11.103 21.369 1.00 27.52 400 PRO B C 1
ATOM 6206 O O . PRO B 1 420 ? 38.655 11.739 22.159 1.00 27.57 400 PRO B O 1
ATOM 6210 N N . PHE B 1 421 ? 39.821 11.637 20.287 1.00 27.09 401 PHE B N 1
ATOM 6211 C CA . PHE B 1 421 ? 39.756 13.072 20.026 1.00 26.83 401 PHE B CA 1
ATOM 6212 C C . PHE B 1 421 ? 38.355 13.651 20.023 1.00 26.77 401 PHE B C 1
ATOM 6213 O O . PHE B 1 421 ? 38.177 14.805 20.390 1.00 27.07 401 PHE B O 1
ATOM 6221 N N . TYR B 1 422 ? 37.363 12.851 19.641 1.00 26.73 402 TYR B N 1
ATOM 6222 C CA . TYR B 1 422 ? 35.973 13.329 19.605 1.00 26.59 402 TYR B CA 1
ATOM 6223 C C . TYR B 1 422 ? 35.303 13.373 20.976 1.00 26.09 402 TYR B C 1
ATOM 6224 O O . TYR B 1 422 ? 34.155 13.777 21.086 1.00 26.83 402 TYR B O 1
ATOM 6233 N N . THR B 1 423 ? 36.019 12.985 22.023 1.00 25.34 403 THR B N 1
ATOM 6234 C CA . THR B 1 423 ? 35.462 12.985 23.380 1.00 24.60 403 THR B CA 1
ATOM 6235 C C . THR B 1 423 ? 35.372 14.368 24.000 1.00 24.02 403 THR B C 1
ATOM 6236 O O . THR B 1 423 ? 36.368 15.066 24.099 1.00 23.48 403 THR B O 1
ATOM 6240 N N . MET B 1 424 ? 34.175 14.730 24.446 1.00 23.19 404 MET B N 1
ATOM 6241 C CA . MET B 1 424 ? 33.924 16.013 25.071 1.00 23.28 404 MET B CA 1
ATOM 6242 C C . MET B 1 424 ? 34.590 16.113 26.453 1.00 23.78 404 MET B C 1
ATOM 6243 O O . MET B 1 424 ? 34.376 15.247 27.302 1.00 24.15 404 MET B O 1
ATOM 6248 N N . PRO B 1 425 ? 35.365 17.190 26.703 1.00 23.64 405 PRO B N 1
ATOM 6249 C CA . PRO B 1 425 ? 35.957 17.401 28.029 1.00 23.74 405 PRO B CA 1
ATOM 6250 C C . PRO B 1 425 ? 34.904 17.705 29.087 1.00 23.76 405 PRO B C 1
ATOM 6251 O O . PRO B 1 425 ? 33.845 18.217 28.749 1.00 23.20 405 PRO B O 1
ATOM 6255 N N . ASP B 1 426 ? 35.191 17.352 30.346 1.00 24.18 406 ASP B N 1
ATOM 6256 C CA . ASP B 1 426 ? 34.332 17.668 31.508 1.00 24.27 406 ASP B CA 1
ATOM 6257 C C . ASP B 1 426 ? 34.373 19.190 31.701 1.00 24.31 406 ASP B C 1
ATOM 6258 O O . ASP B 1 426 ? 35.456 19.762 31.769 1.00 24.37 406 ASP B O 1
ATOM 6263 N N . PRO B 1 427 ? 33.204 19.854 31.752 1.00 25.03 407 PRO B N 1
ATOM 6264 C CA . PRO B 1 427 ? 33.207 21.323 31.831 1.00 25.85 407 PRO B CA 1
ATOM 6265 C C . PRO B 1 427 ? 33.653 21.847 33.193 1.00 27.22 407 PRO B C 1
ATOM 6266 O O . PRO B 1 427 ? 33.937 23.043 33.330 1.00 27.02 407 PRO B O 1
ATOM 6270 N N . ARG B 1 428 ? 33.758 20.956 34.150 1.00 29.05 408 ARG B N 1
ATOM 6271 C CA . ARG B 1 428 ? 34.022 21.258 35.523 1.00 31.22 408 ARG B CA 1
ATOM 6272 C C . ARG B 1 428 ? 35.394 20.824 35.955 1.00 32.94 408 ARG B C 1
ATOM 6273 O O . ARG B 1 428 ? 36.019 21.491 36.696 1.00 33.37 408 ARG B O 1
ATOM 6281 N N . ASN B 1 429 ? 35.830 19.674 35.491 1.00 35.61 409 ASN B N 1
ATOM 6282 C CA . ASN B 1 429 ? 37.159 19.159 35.731 1.00 37.45 409 ASN B CA 1
ATOM 6283 C C . ASN B 1 429 ? 37.805 18.840 34.396 1.00 38.07 409 ASN B C 1
ATOM 6284 O O . ASN B 1 429 ? 37.604 17.790 33.836 1.00 38.43 409 ASN B O 1
ATOM 6289 N N . PRO B 1 430 ? 38.594 19.756 33.887 1.00 38.54 410 PRO B N 1
ATOM 6290 C CA . PRO B 1 430 ? 39.137 19.648 32.549 1.00 38.29 410 PRO B CA 1
ATOM 6291 C C . PRO B 1 430 ? 40.193 18.589 32.322 1.00 38.24 410 PRO B C 1
ATOM 6292 O O . PRO B 1 430 ? 40.666 18.455 31.209 1.00 38.35 410 PRO B O 1
ATOM 6296 N N . LYS B 1 431 ? 40.548 17.841 33.344 1.00 37.55 411 LYS B N 1
ATOM 6297 C CA . LYS B 1 431 ? 41.459 16.745 33.132 1.00 37.10 411 LYS B CA 1
ATOM 6298 C C . LYS B 1 431 ? 40.638 15.523 32.841 1.00 35.84 411 LYS B C 1
ATOM 6299 O O . LYS B 1 431 ? 41.138 14.569 32.333 1.00 35.84 411 LYS B O 1
ATOM 6305 N N . GLN B 1 432 ? 39.363 15.586 33.163 1.00 33.97 412 GLN B N 1
ATOM 6306 C CA . GLN B 1 432 ? 38.459 14.490 32.944 1.00 32.78 412 GLN B CA 1
ATOM 6307 C C . GLN B 1 432 ? 37.578 14.729 31.736 1.00 30.70 412 GLN B C 1
ATOM 6308 O O . GLN B 1 432 ? 37.640 15.742 31.155 1.00 30.65 412 GLN B O 1
ATOM 6314 N N . SER B 1 433 ? 36.770 13.761 31.394 1.00 28.52 413 SER B N 1
ATOM 6315 C CA . SER B 1 433 ? 35.959 13.828 30.203 1.00 26.54 413 SER B CA 1
ATOM 6316 C C . SER B 1 433 ? 34.598 13.212 30.462 1.00 25.78 413 SER B C 1
ATOM 6317 O O . SER B 1 433 ? 34.403 12.472 31.449 1.00 25.32 413 SER B O 1
ATOM 6320 N N . ASN B 1 434 ? 33.663 13.533 29.574 1.00 24.49 414 ASN B N 1
ATOM 6321 C CA . ASN B 1 434 ? 32.310 13.025 29.625 1.00 24.13 414 ASN B CA 1
ATOM 6322 C C . ASN B 1 434 ? 32.256 11.640 28.954 1.00 24.52 414 ASN B C 1
ATOM 6323 O O . ASN B 1 434 ? 31.601 11.448 27.920 1.00 24.61 414 ASN B O 1
ATOM 6328 N N . SER B 1 435 ? 32.961 10.687 29.548 1.00 24.37 415 SER B N 1
ATOM 6329 C CA . SER B 1 435 ? 33.166 9.380 28.951 1.00 24.90 415 SER B CA 1
ATOM 6330 C C . SER B 1 435 ? 32.935 8.268 29.972 1.00 24.47 415 SER B C 1
ATOM 6331 O O . SER B 1 435 ? 33.032 8.494 31.178 1.00 24.38 415 SER B O 1
ATOM 6334 N N . TYR B 1 436 ? 32.649 7.069 29.474 1.00 24.22 416 TYR B N 1
ATOM 6335 C CA . TYR B 1 436 ? 32.245 5.959 30.318 1.00 23.87 416 TYR B CA 1
ATOM 6336 C C . TYR B 1 436 ? 32.623 4.612 29.706 1.00 24.13 416 TYR B C 1
ATOM 6337 O O . TYR B 1 436 ? 32.663 4.443 28.481 1.00 23.81 416 TYR B O 1
ATOM 6346 N N . ASP B 1 437 ? 32.935 3.662 30.578 1.00 23.59 417 ASP B N 1
ATOM 6347 C CA . ASP B 1 437 ? 33.042 2.278 30.188 1.00 23.40 417 ASP B CA 1
ATOM 6348 C C . ASP B 1 437 ? 32.034 1.495 31.009 1.00 23.45 417 ASP B C 1
ATOM 6349 O O . ASP B 1 437 ? 31.747 1.863 32.155 1.00 23.52 417 ASP B O 1
ATOM 6354 N N . MET B 1 438 ? 31.504 0.428 30.408 1.00 22.79 418 MET B N 1
ATOM 6355 C CA . MET B 1 438 ? 30.675 -0.550 31.103 1.00 22.08 418 MET B CA 1
ATOM 6356 C C . MET B 1 438 ? 31.369 -1.923 31.131 1.00 21.93 418 MET B C 1
ATOM 6357 O O . MET B 1 438 ? 32.176 -2.241 30.233 1.00 21.72 418 MET B O 1
ATOM 6362 N N . PHE B 1 439 ? 31.088 -2.701 32.181 1.00 20.98 419 PHE B N 1
ATOM 6363 C CA . PHE B 1 439 ? 31.794 -3.964 32.438 1.00 21.13 419 PHE B CA 1
ATOM 6364 C C . PHE B 1 439 ? 30.866 -5.134 32.762 1.00 21.13 419 PHE B C 1
ATOM 6365 O O . PHE B 1 439 ? 29.857 -4.978 33.447 1.00 21.64 419 PHE B O 1
ATOM 6373 N N . MET B 1 440 ? 31.202 -6.315 32.274 1.00 21.35 420 MET B N 1
ATOM 6374 C CA . MET B 1 440 ? 30.455 -7.505 32.675 1.00 21.46 420 MET B CA 1
ATOM 6375 C C . MET B 1 440 ? 31.494 -8.440 33.206 1.00 21.69 420 MET B C 1
ATOM 6376 O O . MET B 1 440 ? 32.458 -8.728 32.515 1.00 20.86 420 MET B O 1
ATOM 6381 N N . ARG B 1 441 ? 31.319 -8.873 34.452 1.00 22.04 421 ARG B N 1
ATOM 6382 C CA . ARG B 1 441 ? 32.296 -9.757 35.112 1.00 22.45 421 ARG B CA 1
ATOM 6383 C C . ARG B 1 441 ? 33.733 -9.247 35.033 1.00 22.53 421 ARG B C 1
ATOM 6384 O O . ARG B 1 441 ? 34.665 -10.020 34.806 1.00 22.69 421 ARG B O 1
ATOM 6392 N N . GLY B 1 442 ? 33.910 -7.938 35.217 1.00 22.77 422 GLY B N 1
ATOM 6393 C CA . GLY B 1 442 ? 35.240 -7.358 35.308 1.00 22.88 422 GLY B CA 1
ATOM 6394 C C . GLY B 1 442 ? 35.942 -7.125 33.987 1.00 23.39 422 GLY B C 1
ATOM 6395 O O . GLY B 1 442 ? 37.142 -6.829 33.962 1.00 23.07 422 GLY B O 1
ATOM 6396 N N . GLU B 1 443 ? 35.197 -7.264 32.890 1.00 23.69 423 GLU B N 1
ATOM 6397 C CA . GLU B 1 443 ? 35.718 -7.051 31.547 1.00 24.38 423 GLU B CA 1
ATOM 6398 C C . GLU B 1 443 ? 34.857 -6.045 30.771 1.00 24.38 423 GLU B C 1
ATOM 6399 O O . GLU B 1 443 ? 33.613 -6.034 30.872 1.00 23.51 423 GLU B O 1
ATOM 6405 N N . GLU B 1 444 ? 35.552 -5.192 30.026 1.00 24.75 424 GLU B N 1
ATOM 6406 C CA . GLU B 1 444 ? 34.964 -4.065 29.327 1.00 25.94 424 GLU B CA 1
ATOM 6407 C C . GLU B 1 444 ? 34.125 -4.535 28.154 1.00 25.47 424 GLU B C 1
ATOM 6408 O O . GLU B 1 444 ? 34.591 -5.293 27.321 1.00 25.43 424 GLU B O 1
ATOM 6414 N N . ILE B 1 445 ? 32.870 -4.113 28.122 1.00 25.45 425 ILE B N 1
ATOM 6415 C CA . ILE B 1 445 ? 31.987 -4.419 26.993 1.00 25.30 425 ILE B CA 1
ATOM 6416 C C . ILE B 1 445 ? 31.589 -3.181 26.184 1.00 25.45 425 ILE B C 1
ATOM 6417 O O . ILE B 1 445 ? 31.138 -3.304 25.039 1.00 25.34 425 ILE B O 1
ATOM 6422 N N . LEU B 1 446 ? 31.738 -1.998 26.787 1.00 25.55 426 LEU B N 1
ATOM 6423 C CA . LEU B 1 446 ? 31.328 -0.748 26.152 1.00 25.46 426 LEU B CA 1
ATOM 6424 C C . LEU B 1 446 ? 32.207 0.413 26.569 1.00 26.08 426 LEU B C 1
ATOM 6425 O O . LEU B 1 446 ? 32.570 0.543 27.745 1.00 26.47 426 LEU B O 1
ATOM 6430 N N . SER B 1 447 ? 32.540 1.249 25.588 1.00 26.51 427 SER B N 1
ATOM 6431 C CA . SER B 1 447 ? 33.366 2.428 25.778 1.00 26.48 427 SER B CA 1
ATOM 6432 C C . SER B 1 447 ? 32.754 3.610 25.021 1.00 26.53 427 SER B C 1
ATOM 6433 O O . SER B 1 447 ? 32.891 3.716 23.794 1.00 26.52 427 SER B O 1
ATOM 6436 N N . GLY B 1 448 ? 32.075 4.488 25.752 1.00 25.67 428 GLY B N 1
ATOM 6437 C CA . GLY B 1 448 ? 31.381 5.609 25.140 1.00 25.72 428 GLY B CA 1
ATOM 6438 C C . GLY B 1 448 ? 31.662 6.977 25.726 1.00 25.49 428 GLY B C 1
ATOM 6439 O O . GLY B 1 448 ? 32.358 7.102 26.737 1.00 25.80 428 GLY B O 1
ATOM 6440 N N . ALA B 1 449 ? 31.113 8.015 25.091 1.00 24.85 429 ALA B N 1
ATOM 6441 C CA . ALA B 1 449 ? 31.252 9.388 25.590 1.00 23.66 429 ALA B CA 1
ATOM 6442 C C . ALA B 1 449 ? 30.183 10.277 24.998 1.00 23.37 429 ALA B C 1
ATOM 6443 O O . ALA B 1 449 ? 29.516 9.878 24.042 1.00 23.14 429 ALA B O 1
ATOM 6445 N N . GLN B 1 450 ? 30.005 11.471 25.576 1.00 22.98 430 GLN B N 1
ATOM 6446 C CA . GLN B 1 450 ? 29.399 12.579 24.841 1.00 22.27 430 GLN B CA 1
ATOM 6447 C C . GLN B 1 450 ? 30.409 12.905 23.759 1.00 21.90 430 GLN B C 1
ATOM 6448 O O . GLN B 1 450 ? 31.624 12.865 24.007 1.00 21.36 430 GLN B O 1
ATOM 6454 N N . ARG B 1 451 ? 29.929 13.173 22.551 1.00 21.32 431 ARG B N 1
ATOM 6455 C CA . ARG B 1 451 ? 30.843 13.521 21.471 1.00 21.25 431 ARG B CA 1
ATOM 6456 C C . ARG B 1 451 ? 30.885 15.030 21.396 1.00 21.02 431 ARG B C 1
ATOM 6457 O O . ARG B 1 451 ? 30.076 15.712 22.028 1.00 20.84 431 ARG B O 1
ATOM 6465 N N . ILE B 1 452 ? 31.822 15.546 20.619 1.00 20.91 432 ILE B N 1
ATOM 6466 C CA . ILE B 1 452 ? 31.919 16.980 20.390 1.00 21.31 432 ILE B CA 1
ATOM 6467 C C . ILE B 1 452 ? 31.092 17.319 19.153 1.00 21.63 432 ILE B C 1
ATOM 6468 O O . ILE B 1 452 ? 31.456 16.926 18.053 1.00 21.70 432 ILE B O 1
ATOM 6473 N N . HIS B 1 453 ? 29.985 18.041 19.332 1.00 21.79 433 HIS B N 1
ATOM 6474 C CA . HIS B 1 453 ? 29.126 18.451 18.219 1.00 22.56 433 HIS B CA 1
ATOM 6475 C C . HIS B 1 453 ? 29.410 19.878 17.701 1.00 23.56 433 HIS B C 1
ATOM 6476 O O . HIS B 1 453 ? 28.586 20.471 16.976 1.00 23.45 433 HIS B O 1
ATOM 6483 N N . ASP B 1 454 ? 30.573 20.418 18.062 1.00 24.56 434 ASP B N 1
ATOM 6484 C CA . ASP B 1 454 ? 30.980 21.768 17.660 1.00 25.08 434 ASP B CA 1
ATOM 6485 C C . ASP B 1 454 ? 32.216 21.713 16.792 1.00 25.24 434 ASP B C 1
ATOM 6486 O O . ASP B 1 454 ? 33.247 21.223 17.247 1.00 25.24 434 ASP B O 1
ATOM 6491 N N . PRO B 1 455 ? 32.123 22.216 15.540 1.00 26.00 435 PRO B N 1
ATOM 6492 C CA . PRO B 1 455 ? 33.247 22.193 14.596 1.00 26.52 435 PRO B CA 1
ATOM 6493 C C . PRO B 1 455 ? 34.583 22.708 15.153 1.00 27.09 435 PRO B C 1
ATOM 6494 O O . PRO B 1 455 ? 35.595 22.052 14.965 1.00 27.37 435 PRO B O 1
ATOM 6498 N N . GLN B 1 456 ? 34.574 23.852 15.839 1.00 27.88 436 GLN B N 1
ATOM 6499 C CA . GLN B 1 456 ? 35.798 24.498 16.332 1.00 28.41 436 GLN B CA 1
ATOM 6500 C C . GLN B 1 456 ? 36.518 23.659 17.393 1.00 28.12 436 GLN B C 1
ATOM 6501 O O . GLN B 1 456 ? 37.729 23.398 17.282 1.00 28.60 436 GLN B O 1
ATOM 6507 N N . LEU B 1 457 ? 35.792 23.242 18.395 1.00 27.73 437 LEU B N 1
ATOM 6508 C CA . LEU B 1 457 ? 36.326 22.404 19.439 1.00 27.72 437 LEU B CA 1
ATOM 6509 C C . LEU B 1 457 ? 36.781 21.055 18.929 1.00 27.66 437 LEU B C 1
ATOM 6510 O O . LEU B 1 457 ? 37.723 20.529 19.413 1.00 27.55 437 LEU B O 1
ATOM 6515 N N . LEU B 1 458 ? 36.081 20.518 17.958 1.00 28.06 438 LEU B N 1
ATOM 6516 C CA . LEU B 1 458 ? 36.425 19.250 17.403 1.00 28.49 438 LEU B CA 1
ATOM 6517 C C . LEU B 1 458 ? 37.747 19.328 16.705 1.00 28.98 438 LEU B C 1
ATOM 6518 O O . LEU B 1 458 ? 38.539 18.450 16.790 1.00 29.01 438 LEU B O 1
ATOM 6523 N N . THR B 1 459 ? 37.950 20.419 16.013 1.00 29.32 439 THR B N 1
ATOM 6524 C CA . THR B 1 459 ? 39.161 20.680 15.291 1.00 29.70 439 THR B CA 1
ATOM 6525 C C . THR B 1 459 ? 40.345 20.838 16.227 1.00 29.75 439 THR B C 1
ATOM 6526 O O . THR B 1 459 ? 41.349 20.302 15.998 1.00 29.97 439 THR B O 1
ATOM 6530 N N A GLU B 1 460 ? 40.188 21.600 17.289 0.50 30.25 440 GLU B N 1
ATOM 6531 N N B GLU B 1 460 ? 40.157 21.528 17.186 0.50 30.30 440 GLU B N 1
ATOM 6532 C CA A GLU B 1 460 ? 41.222 21.819 18.285 0.50 30.34 440 GLU B CA 1
ATOM 6533 C CA B GLU B 1 460 ? 41.178 21.806 18.147 0.50 30.42 440 GLU B CA 1
ATOM 6534 C C A GLU B 1 460 ? 41.792 20.528 18.854 0.50 30.67 440 GLU B C 1
ATOM 6535 C C B GLU B 1 460 ? 41.768 20.551 18.838 0.50 30.71 440 GLU B C 1
ATOM 6536 O O A GLU B 1 460 ? 42.948 20.284 18.893 0.50 30.77 440 GLU B O 1
ATOM 6537 O O B GLU B 1 460 ? 42.929 20.342 18.912 0.50 30.75 440 GLU B O 1
ATOM 6548 N N . ARG B 1 461 ? 40.878 19.720 19.290 1.00 30.82 441 ARG B N 1
ATOM 6549 C CA . ARG B 1 461 ? 40.975 18.403 19.894 1.00 31.10 441 ARG B CA 1
ATOM 6550 C C . ARG B 1 461 ? 41.605 17.447 18.938 1.00 31.53 441 ARG B C 1
ATOM 6551 O O . ARG B 1 461 ? 42.404 16.656 19.305 1.00 31.51 441 ARG B O 1
ATOM 6559 N N . ALA B 1 462 ? 41.247 17.575 17.691 1.00 32.34 442 ALA B N 1
ATOM 6560 C CA . ALA B 1 462 ? 41.858 16.801 16.660 1.00 33.71 442 ALA B CA 1
ATOM 6561 C C . ALA B 1 462 ? 43.305 17.169 16.488 1.00 34.62 442 ALA B C 1
ATOM 6562 O O . ALA B 1 462 ? 44.103 16.326 16.253 1.00 34.95 442 ALA B O 1
ATOM 6564 N N . LEU B 1 463 ? 43.605 18.449 16.584 1.00 35.75 443 LEU B N 1
ATOM 6565 C CA . LEU B 1 463 ? 44.945 18.960 16.516 1.00 36.67 443 LEU B CA 1
ATOM 6566 C C . LEU B 1 463 ? 45.748 18.428 17.651 1.00 37.08 443 LEU B C 1
ATOM 6567 O O . LEU B 1 463 ? 46.860 18.043 17.495 1.00 37.38 443 LEU B O 1
ATOM 6572 N N . HIS B 1 464 ? 45.136 18.400 18.810 1.00 37.33 444 HIS B N 1
ATOM 6573 C CA . HIS B 1 464 ? 45.775 17.985 20.022 1.00 37.80 444 HIS B CA 1
ATOM 6574 C C . HIS B 1 464 ? 46.227 16.562 19.877 1.00 38.00 444 HIS B C 1
ATOM 6575 O O . HIS B 1 464 ? 47.252 16.209 20.336 1.00 38.47 444 HIS B O 1
ATOM 6582 N N . HIS B 1 465 ? 45.442 15.76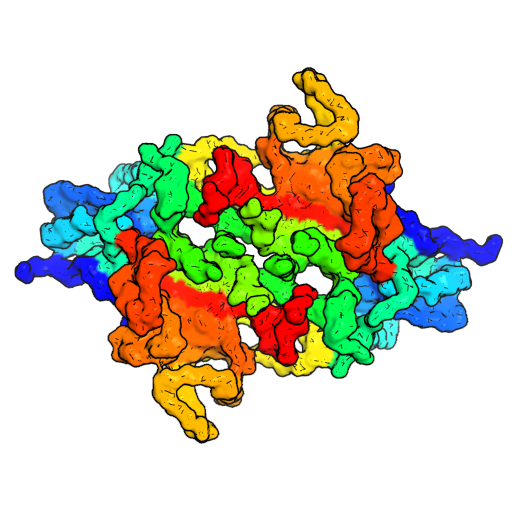2 19.199 1.00 38.20 445 HIS B N 1
ATOM 6583 C CA . HIS B 1 465 ? 45.730 14.387 18.971 1.00 38.53 445 HIS B CA 1
ATOM 6584 C C . HIS B 1 465 ? 46.616 14.151 17.776 1.00 38.94 445 HIS B C 1
ATOM 6585 O O . HIS B 1 465 ? 46.954 13.059 17.472 1.00 38.61 445 HIS B O 1
ATOM 6592 N N . GLY B 1 466 ? 46.982 15.213 17.105 1.00 39.75 446 GLY B N 1
ATOM 6593 C CA . GLY B 1 466 ? 47.888 15.142 15.958 1.00 41.02 446 GLY B CA 1
ATOM 6594 C C . GLY B 1 466 ? 47.285 14.531 14.703 1.00 41.82 446 GLY B C 1
ATOM 6595 O O . GLY B 1 466 ? 47.974 13.843 13.954 1.00 42.13 446 GLY B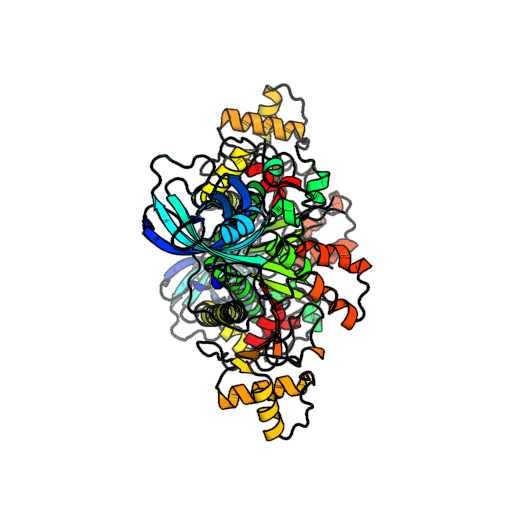 O 1
ATOM 6596 N N . ILE B 1 467 ? 45.999 14.785 14.481 1.00 42.40 447 ILE B N 1
ATOM 6597 C CA . ILE B 1 467 ? 45.285 14.291 13.309 1.00 43.25 447 ILE B CA 1
ATOM 6598 C C . ILE B 1 467 ? 45.324 15.315 12.171 1.00 43.67 447 ILE B C 1
ATOM 6599 O O . ILE B 1 467 ? 45.198 16.520 12.400 1.00 43.94 447 ILE B O 1
ATOM 6604 N N . ASP B 1 468 ? 45.521 14.828 10.951 1.00 44.11 448 ASP B N 1
ATOM 6605 C CA . ASP B 1 468 ? 45.467 15.670 9.769 1.00 44.61 448 ASP B CA 1
ATOM 6606 C C . ASP B 1 468 ? 44.012 16.084 9.573 1.00 44.41 448 ASP B C 1
ATOM 6607 O O . ASP B 1 468 ? 43.148 15.240 9.359 1.00 43.93 448 ASP B O 1
ATOM 6612 N N . LEU B 1 469 ? 43.752 17.388 9.676 1.00 44.78 449 LEU B N 1
ATOM 6613 C CA . LEU B 1 469 ? 42.396 17.930 9.559 1.00 45.19 449 LEU B CA 1
ATOM 6614 C C . LEU B 1 469 ? 41.847 17.719 8.159 1.00 45.72 449 LEU B C 1
ATOM 6615 O O . LEU B 1 469 ? 40.632 17.637 7.965 1.00 45.69 449 LEU B O 1
ATOM 6620 N N . GLU B 1 470 ? 42.758 17.615 7.194 1.00 46.43 450 GLU B N 1
ATOM 6621 C CA . GLU B 1 470 ? 42.403 17.388 5.797 1.00 47.19 450 GLU B CA 1
ATOM 6622 C C . GLU B 1 470 ? 41.683 16.062 5.578 1.00 46.72 450 GLU B C 1
ATOM 6623 O O . GLU B 1 470 ? 40.699 16.007 4.841 1.00 46.45 450 GLU B O 1
ATOM 6629 N N . LYS B 1 471 ? 42.160 15.006 6.237 1.00 46.38 451 LYS B N 1
ATOM 6630 C CA . LYS B 1 471 ? 41.579 13.676 6.059 1.00 45.94 451 LYS B CA 1
ATOM 6631 C C . LYS B 1 471 ? 40.358 13.376 6.933 1.00 45.03 451 LYS B C 1
ATOM 6632 O O . LYS B 1 471 ? 39.693 12.366 6.724 1.00 45.06 451 LYS B O 1
ATOM 6638 N N . ILE B 1 472 ? 40.059 14.245 7.898 1.00 43.83 452 ILE B N 1
ATOM 6639 C CA . ILE B 1 472 ? 38.782 14.163 8.630 1.00 42.52 452 ILE B CA 1
ATOM 6640 C C . ILE B 1 472 ? 37.861 15.352 8.300 1.00 41.77 452 ILE B C 1
ATOM 6641 O O . ILE B 1 472 ? 36.846 15.581 8.974 1.00 41.78 452 ILE B O 1
ATOM 6646 N N . LYS B 1 473 ? 38.218 16.089 7.248 1.00 40.60 453 LYS B N 1
ATOM 6647 C CA . LYS B 1 473 ? 37.480 17.280 6.803 1.00 40.05 453 LYS B CA 1
ATOM 6648 C C . LYS B 1 473 ? 35.965 17.088 6.677 1.00 38.71 453 LYS B C 1
ATOM 6649 O O . LYS B 1 473 ? 35.190 17.903 7.183 1.00 38.57 453 LYS B O 1
ATOM 6655 N N . ALA B 1 474 ? 35.557 16.024 5.991 1.00 37.15 454 ALA B N 1
ATOM 6656 C CA . ALA B 1 474 ? 34.148 15.778 5.724 1.00 35.90 454 ALA B CA 1
ATOM 6657 C C . ALA B 1 474 ? 33.400 15.446 7.013 1.00 34.84 454 ALA B C 1
ATOM 6658 O O . ALA B 1 474 ? 32.250 15.844 7.179 1.00 35.27 454 ALA B O 1
ATOM 6660 N N . TYR B 1 475 ? 34.071 14.738 7.925 1.00 33.23 455 TYR B N 1
ATOM 6661 C CA . TYR B 1 475 ? 33.533 14.441 9.254 1.00 31.22 455 TYR B CA 1
ATOM 6662 C C . TYR B 1 475 ? 33.245 15.702 10.069 1.00 30.81 455 TYR B C 1
ATOM 6663 O O . TYR B 1 475 ? 32.147 15.846 10.627 1.00 30.70 455 TYR B O 1
ATOM 6672 N N . ILE B 1 476 ? 34.226 16.601 10.146 1.00 29.91 456 ILE B N 1
ATOM 6673 C CA . ILE B 1 476 ? 34.067 17.865 10.853 1.00 29.44 456 ILE B CA 1
ATOM 6674 C C . ILE B 1 476 ? 32.950 18.670 10.198 1.00 29.59 456 ILE B C 1
ATOM 6675 O O . ILE B 1 476 ? 32.039 19.166 10.887 1.00 29.45 456 ILE B O 1
ATOM 6680 N N . ASP B 1 477 ? 33.003 18.746 8.864 1.00 29.15 457 ASP B N 1
ATOM 6681 C CA . ASP B 1 477 ? 32.022 19.488 8.059 1.00 28.82 457 ASP B CA 1
ATOM 6682 C C . ASP B 1 477 ? 30.582 19.084 8.304 1.00 27.69 457 ASP B C 1
ATOM 6683 O O . ASP B 1 477 ? 29.671 19.884 8.090 1.00 27.43 457 ASP B O 1
ATOM 6688 N N . SER B 1 478 ? 30.364 17.851 8.745 1.00 26.98 458 SER B N 1
ATOM 6689 C CA . SER B 1 478 ? 28.998 17.417 9.034 1.00 26.55 458 SER B CA 1
ATOM 6690 C C . SER B 1 478 ? 28.395 18.099 10.269 1.00 25.66 458 SER B C 1
ATOM 6691 O O . SER B 1 478 ? 27.174 18.090 10.439 1.00 25.31 458 SER B O 1
ATOM 6694 N N . PHE B 1 479 ? 29.241 18.703 11.114 1.00 24.86 459 PHE B N 1
ATOM 6695 C CA . PHE B 1 479 ? 28.753 19.420 12.318 1.00 24.39 459 PHE B CA 1
ATOM 6696 C C . PHE B 1 479 ? 28.544 20.930 12.092 1.00 24.97 459 PHE B C 1
ATOM 6697 O O . PHE B 1 479 ? 28.105 21.630 12.988 1.00 25.25 459 PHE B O 1
ATOM 6705 N N . ARG B 1 480 ? 28.802 21.407 10.903 1.00 25.62 460 ARG B N 1
ATOM 6706 C CA . ARG B 1 480 ? 28.770 22.817 10.577 1.00 26.26 460 ARG B CA 1
ATOM 6707 C C . ARG B 1 480 ? 27.421 23.437 10.311 1.00 26.79 460 ARG B C 1
ATOM 6708 O O . ARG B 1 480 ? 27.313 24.600 10.155 1.00 27.94 460 ARG B O 1
ATOM 6716 N N . PHE B 1 481 ? 26.400 22.632 10.218 1.00 26.59 461 PHE B N 1
ATOM 6717 C CA . PHE B 1 481 ? 25.100 23.078 9.864 1.00 26.27 461 PHE B CA 1
ATOM 6718 C C . PHE B 1 481 ? 24.066 22.819 10.918 1.00 25.85 461 PHE B C 1
ATOM 6719 O O . PHE B 1 481 ? 22.975 22.487 10.630 1.00 25.70 461 PHE B O 1
ATOM 6727 N N . GLY B 1 482 ? 24.512 22.861 12.151 1.00 25.02 462 GLY B N 1
ATOM 6728 C CA . GLY B 1 482 ? 23.714 22.556 13.283 1.00 24.80 462 GLY B CA 1
ATOM 6729 C C . GLY B 1 482 ? 23.825 21.086 13.599 1.00 24.51 462 GLY B C 1
ATOM 6730 O O . GLY B 1 482 ? 23.643 20.259 12.753 1.00 24.07 462 GLY B O 1
ATOM 6731 N N . ALA B 1 483 ? 24.149 20.779 14.828 1.00 24.17 463 ALA B N 1
ATOM 6732 C CA . ALA B 1 483 ? 24.138 19.431 15.336 1.00 23.97 463 ALA B CA 1
ATOM 6733 C C . ALA B 1 483 ? 23.742 19.471 16.779 1.00 23.77 463 ALA B C 1
ATOM 6734 O O . ALA B 1 483 ? 24.105 20.341 17.461 1.00 24.11 463 ALA B O 1
ATOM 6736 N N . PRO B 1 484 ? 22.995 18.506 17.260 1.00 23.18 464 PRO B N 1
ATOM 6737 C CA . PRO B 1 484 ? 22.688 18.459 18.668 1.00 22.34 464 PRO B CA 1
ATOM 6738 C C . PRO B 1 484 ? 23.772 17.782 19.472 1.00 21.51 464 PRO B C 1
ATOM 6739 O O . PRO B 1 484 ? 24.512 17.008 18.954 1.00 21.01 464 PRO B O 1
ATOM 6743 N N . PRO B 1 485 ? 23.824 18.076 20.746 1.00 20.99 465 PRO B N 1
ATOM 6744 C CA . PRO B 1 485 ? 24.727 17.357 21.609 1.00 21.03 465 PRO B CA 1
ATOM 6745 C C . PRO B 1 485 ? 24.300 15.876 21.630 1.00 20.47 465 PRO B C 1
ATOM 6746 O O . PRO B 1 485 ? 23.163 15.574 21.725 1.00 20.36 465 PRO B O 1
ATOM 6750 N N . HIS B 1 486 ? 25.246 14.986 21.524 1.00 20.57 466 HIS B N 1
ATOM 6751 C CA . HIS B 1 486 ? 24.934 13.558 21.474 1.00 20.73 466 HIS B CA 1
ATOM 6752 C C . HIS B 1 486 ? 26.012 12.653 22.074 1.00 20.84 466 HIS B C 1
ATOM 6753 O O . HIS B 1 486 ? 27.171 13.040 22.185 1.00 20.70 466 HIS B O 1
ATOM 6760 N N . ALA B 1 487 ? 25.600 11.440 22.446 1.00 21.07 467 ALA B N 1
ATOM 6761 C CA . ALA B 1 487 ? 26.469 10.435 23.050 1.00 20.77 467 ALA B CA 1
ATOM 6762 C C . ALA B 1 487 ? 26.102 9.056 22.505 1.00 21.21 467 ALA B C 1
ATOM 6763 O O . ALA B 1 487 ? 25.046 8.884 21.905 1.00 20.62 467 ALA B O 1
ATOM 6765 N N . GLY B 1 488 ? 26.970 8.075 22.725 1.00 21.76 468 GLY B N 1
ATOM 6766 C CA . GLY B 1 488 ? 26.684 6.694 22.314 1.00 22.76 468 GLY B CA 1
ATOM 6767 C C . GLY B 1 488 ? 27.741 5.734 22.812 1.00 23.48 468 GLY B C 1
ATOM 6768 O O . GLY B 1 488 ? 28.520 6.068 23.708 1.00 23.50 468 GLY B O 1
ATOM 6769 N N . GLY B 1 489 ? 27.778 4.546 22.218 1.00 23.79 469 GLY B N 1
ATOM 6770 C CA . GLY B 1 489 ? 28.712 3.496 22.626 1.00 24.39 469 GLY B CA 1
ATOM 6771 C C . GLY B 1 489 ? 28.205 2.167 22.104 1.00 24.57 469 GLY B C 1
ATOM 6772 O O . GLY B 1 489 ? 27.013 2.022 21.916 1.00 24.75 469 GLY B O 1
ATOM 6773 N N . GLY B 1 490 ? 29.103 1.210 21.866 1.00 24.69 470 GLY B N 1
ATOM 6774 C CA . GLY B 1 490 ? 28.705 -0.110 21.366 1.00 25.07 470 GLY B CA 1
ATOM 6775 C C . GLY B 1 490 ? 29.225 -1.304 22.154 1.00 25.18 470 GLY B C 1
ATOM 6776 O O . GLY B 1 490 ? 30.228 -1.200 22.867 1.00 24.99 470 GLY B O 1
ATOM 6777 N N . ILE B 1 491 ? 28.581 -2.441 21.966 1.00 25.28 471 ILE B N 1
ATOM 6778 C CA . ILE B 1 491 ? 28.985 -3.746 22.460 1.00 25.09 471 ILE B CA 1
ATOM 6779 C C . ILE B 1 491 ? 29.342 -4.754 21.361 1.00 25.05 471 ILE B C 1
ATOM 6780 O O . ILE B 1 491 ? 28.936 -4.624 20.240 1.00 24.08 471 ILE B O 1
ATOM 6785 N N . GLY B 1 492 ? 30.116 -5.760 21.729 1.00 24.78 472 GLY B N 1
ATOM 6786 C CA . GLY B 1 492 ? 30.442 -6.866 20.877 1.00 24.02 472 GLY B CA 1
ATOM 6787 C C . GLY B 1 492 ? 29.512 -7.988 21.250 1.00 24.33 472 GLY B C 1
ATOM 6788 O O . GLY B 1 492 ? 29.404 -8.311 22.385 1.00 24.38 472 GLY B O 1
ATOM 6789 N N . LEU B 1 493 ? 28.812 -8.541 20.280 1.00 23.85 473 LEU B N 1
ATOM 6790 C CA . LEU B 1 493 ? 27.844 -9.578 20.545 1.00 24.10 473 LEU B CA 1
ATOM 6791 C C . LEU B 1 493 ? 28.430 -10.881 21.146 1.00 23.90 473 LEU B C 1
ATOM 6792 O O . LEU B 1 493 ? 27.976 -11.339 22.140 1.00 23.25 473 LEU B O 1
ATOM 6797 N N . GLU B 1 494 ? 29.505 -11.368 20.560 1.00 23.60 474 GLU B N 1
ATOM 6798 C CA . GLU B 1 494 ? 30.148 -12.554 21.009 1.00 23.64 474 GLU B CA 1
ATOM 6799 C C . GLU B 1 494 ? 30.684 -12.352 22.400 1.00 23.73 474 GLU B C 1
ATOM 6800 O O . GLU B 1 494 ? 30.555 -13.195 23.213 1.00 23.07 474 GLU B O 1
ATOM 6806 N N . ARG B 1 495 ? 31.271 -11.199 22.636 1.00 24.31 475 ARG B N 1
ATOM 6807 C CA . ARG B 1 495 ? 31.862 -10.856 23.889 1.00 25.22 475 ARG B CA 1
ATOM 6808 C C . ARG B 1 495 ? 30.859 -10.766 25.003 1.00 25.14 475 ARG B C 1
ATOM 6809 O O . ARG B 1 495 ? 31.084 -11.277 26.025 1.00 25.65 475 ARG B O 1
ATOM 6817 N N . VAL B 1 496 ? 29.731 -10.146 24.758 1.00 24.76 476 VAL B N 1
ATOM 6818 C CA . VAL B 1 496 ? 28.649 -10.071 25.737 1.00 24.40 476 VAL B CA 1
ATOM 6819 C C . VAL B 1 496 ? 28.021 -11.441 26.017 1.00 24.52 476 VAL B C 1
ATOM 6820 O O . VAL B 1 496 ? 27.681 -11.744 27.157 1.00 24.16 476 VAL B O 1
ATOM 6824 N N . THR B 1 497 ? 27.870 -12.265 24.982 1.00 24.67 477 THR B N 1
ATOM 6825 C CA . THR B 1 497 ? 27.357 -13.627 25.165 1.00 24.27 477 THR B CA 1
ATOM 6826 C C . THR B 1 497 ? 28.305 -14.405 26.077 1.00 23.97 477 THR B C 1
ATOM 6827 O O . THR B 1 497 ? 27.866 -15.054 27.033 1.00 23.22 477 THR B O 1
ATOM 6831 N N . MET B 1 498 ? 29.600 -14.290 25.793 1.00 23.87 478 MET B N 1
ATOM 6832 C CA . MET B 1 498 ? 30.654 -15.039 26.482 1.00 23.92 478 MET B CA 1
ATOM 6833 C C . MET B 1 498 ? 30.768 -14.674 27.950 1.00 23.92 478 MET B C 1
ATOM 6834 O O . MET B 1 498 ? 31.031 -15.535 28.794 1.00 23.47 478 MET B O 1
ATOM 6839 N N . LEU B 1 499 ? 30.590 -13.383 28.241 1.00 23.80 479 LEU B N 1
ATOM 6840 C CA . LEU B 1 499 ? 30.744 -12.866 29.588 1.00 22.97 479 LEU B CA 1
ATOM 6841 C C . LEU B 1 499 ? 29.503 -13.137 30.414 1.00 23.11 479 LEU B C 1
ATOM 6842 O O . LEU B 1 499 ? 29.612 -13.360 31.618 1.00 23.57 479 LEU B O 1
ATOM 6847 N N . PHE B 1 500 ? 28.333 -13.139 29.776 1.00 22.65 480 PHE B N 1
ATOM 6848 C CA . PHE B 1 500 ? 27.072 -13.475 30.468 1.00 22.11 480 PHE B CA 1
ATOM 6849 C C . PHE B 1 500 ? 27.097 -14.932 30.954 1.00 23.04 480 PHE B C 1
ATOM 6850 O O . PHE B 1 500 ? 26.614 -15.237 32.034 1.00 22.57 480 PHE B O 1
ATOM 6858 N N . LEU B 1 501 ? 27.694 -15.812 30.149 1.00 24.51 481 LEU B N 1
ATOM 6859 C CA . LEU B 1 501 ? 27.662 -17.244 30.402 1.00 26.19 481 LEU B CA 1
ATOM 6860 C C . LEU B 1 501 ? 28.922 -17.714 31.148 1.00 27.51 481 LEU B C 1
ATOM 6861 O O . LEU B 1 501 ? 29.057 -18.898 31.474 1.00 28.06 481 LEU B O 1
ATOM 6866 N N . GLY B 1 502 ? 29.801 -16.774 31.427 1.00 29.02 482 GLY B N 1
ATOM 6867 C CA . GLY B 1 502 ? 31.064 -16.990 32.078 1.00 30.18 482 GLY B CA 1
ATOM 6868 C C . GLY B 1 502 ? 32.009 -17.847 31.306 1.00 31.24 482 GLY B C 1
ATOM 6869 O O . GLY B 1 502 ? 32.791 -18.534 31.870 1.00 31.15 482 GLY B O 1
ATOM 6870 N N . LEU B 1 503 ? 31.907 -17.800 29.999 1.00 32.12 483 LEU B N 1
ATOM 6871 C CA . LEU B 1 503 ? 32.725 -18.608 29.143 1.00 33.30 483 LEU B CA 1
ATOM 6872 C C . LEU B 1 503 ? 34.166 -18.190 29.026 1.00 34.75 483 LEU B C 1
ATOM 6873 O O . LEU B 1 503 ? 34.518 -17.087 29.317 1.00 34.53 483 LEU B O 1
ATOM 6878 N N A HIS B 1 504 ? 35.000 -19.140 28.646 0.50 35.72 484 HIS B N 1
ATOM 6879 N N B HIS B 1 504 ? 35.053 -19.102 28.531 0.50 35.69 484 HIS B N 1
ATOM 6880 C CA A HIS B 1 504 ? 36.427 -18.942 28.529 0.50 36.82 484 HIS B CA 1
ATOM 6881 C CA B HIS B 1 504 ? 36.505 -18.920 28.557 0.50 36.76 484 HIS B CA 1
ATOM 6882 C C A HIS B 1 504 ? 37.016 -18.041 27.453 0.50 37.37 484 HIS B C 1
ATOM 6883 C C B HIS B 1 504 ? 37.067 -18.027 27.448 0.50 37.33 484 HIS B C 1
ATOM 6884 O O A HIS B 1 504 ? 37.882 -17.258 27.740 0.50 37.59 484 HIS B O 1
ATOM 6885 O O B HIS B 1 504 ? 37.986 -17.240 27.698 0.50 37.58 484 HIS B O 1
ATOM 6898 N N . ASN B 1 505 ? 36.542 -18.188 26.237 1.00 37.63 485 ASN B N 1
ATOM 6899 C CA . ASN B 1 505 ? 36.894 -17.321 25.155 1.00 38.43 485 ASN B CA 1
ATOM 6900 C C . ASN B 1 505 ? 35.795 -17.113 24.141 1.00 38.50 485 ASN B C 1
ATOM 6901 O O . ASN B 1 505 ? 34.820 -17.804 24.110 1.00 38.47 485 ASN B O 1
ATOM 6906 N N . VAL B 1 506 ? 35.998 -16.110 23.325 1.00 38.43 486 VAL B N 1
ATOM 6907 C CA . VAL B 1 506 ? 35.051 -15.644 22.352 1.00 38.06 486 VAL B CA 1
ATOM 6908 C C . VAL B 1 506 ? 34.741 -16.661 21.253 1.00 37.74 486 VAL B C 1
ATOM 6909 O O . VAL B 1 506 ? 33.714 -16.615 20.702 1.00 37.70 486 VAL B O 1
ATOM 6913 N N . ARG B 1 507 ? 35.635 -17.601 20.996 1.00 37.56 487 ARG B N 1
ATOM 6914 C CA . ARG B 1 507 ? 35.429 -18.648 20.017 1.00 37.39 487 ARG B CA 1
ATOM 6915 C C . ARG B 1 507 ? 34.216 -19.495 20.345 1.00 36.34 487 ARG B C 1
ATOM 6916 O O . ARG B 1 507 ? 33.508 -19.918 19.476 1.00 36.46 487 ARG B O 1
ATOM 6924 N N . GLN B 1 508 ? 33.973 -19.703 21.615 1.00 34.86 488 GLN B N 1
ATOM 6925 C CA . GLN B 1 508 ? 32.830 -20.423 22.074 1.00 33.99 488 GLN B CA 1
ATOM 6926 C C . GLN B 1 508 ? 31.522 -19.738 21.749 1.00 33.44 488 GLN B C 1
ATOM 6927 O O . GLN B 1 508 ? 30.532 -20.358 21.695 1.00 33.34 488 GLN B O 1
ATOM 6933 N N . THR B 1 509 ? 31.531 -18.437 21.600 1.00 32.61 489 THR B N 1
ATOM 6934 C CA . THR B 1 509 ? 30.353 -17.705 21.247 1.00 31.65 489 THR B CA 1
ATOM 6935 C C . THR B 1 509 ? 30.334 -17.156 19.827 1.00 32.31 489 THR B C 1
ATOM 6936 O O . THR B 1 509 ? 29.556 -16.316 19.513 1.00 32.07 489 THR B O 1
ATOM 6940 N N . SER B 1 510 ? 31.217 -17.627 18.981 1.00 33.23 490 SER B N 1
ATOM 6941 C CA . SER B 1 510 ? 31.185 -17.218 17.587 1.00 34.43 490 SER B CA 1
ATOM 6942 C C . SER B 1 510 ? 30.772 -18.400 16.742 1.00 34.67 490 SER B C 1
ATOM 6943 O O . SER B 1 510 ? 31.405 -19.378 16.766 1.00 34.35 490 SER B O 1
ATOM 6946 N N . MET B 1 511 ? 29.716 -18.260 15.978 1.00 35.45 491 MET B N 1
ATOM 6947 C CA . MET B 1 511 ? 29.133 -19.335 15.216 1.00 36.47 491 MET B CA 1
ATOM 6948 C C . MET B 1 511 ? 30.038 -19.923 14.139 1.00 37.59 491 MET B C 1
ATOM 6949 O O . MET B 1 511 ? 30.050 -21.109 13.942 1.00 36.75 491 MET B O 1
ATOM 6954 N N . PHE B 1 512 ? 30.771 -19.052 13.466 1.00 39.43 492 PHE B N 1
ATOM 6955 C CA . PHE B 1 512 ? 31.707 -19.399 12.428 1.00 41.51 492 PHE B CA 1
ATOM 6956 C C . PHE B 1 512 ? 33.043 -18.738 12.585 1.00 43.36 492 PHE B C 1
ATOM 6957 O O . PHE B 1 512 ? 33.374 -17.855 11.853 1.00 43.52 492 PHE B O 1
ATOM 6965 N N . PRO B 1 513 ? 33.823 -19.187 13.540 1.00 45.22 493 PRO B N 1
ATOM 6966 C CA . PRO B 1 513 ? 35.123 -18.604 13.819 1.00 47.17 493 PRO B CA 1
ATOM 6967 C C . PRO B 1 513 ? 36.247 -18.830 12.817 1.00 49.52 493 PRO B C 1
ATOM 6968 O O . PRO B 1 513 ? 36.348 -19.889 12.226 1.00 49.49 493 PRO B O 1
ATOM 6972 N N . ARG B 1 514 ? 37.114 -17.841 12.661 1.00 52.12 494 ARG B N 1
ATOM 6973 C CA . ARG B 1 514 ? 38.342 -18.072 11.898 1.00 55.02 494 ARG B CA 1
ATOM 6974 C C . ARG B 1 514 ? 39.571 -17.360 12.466 1.00 56.42 494 ARG B C 1
ATOM 6975 O O . ARG B 1 514 ? 39.662 -16.116 12.451 1.00 56.80 494 ARG B O 1
ATOM 6983 N N . ASP B 1 515 ? 40.055 -18.545 13.082 1.00 57.82 495 ASP B N 1
ATOM 6984 C CA . ASP B 1 515 ? 41.372 -18.244 13.681 1.00 58.68 495 ASP B CA 1
ATOM 6985 C C . ASP B 1 515 ? 42.121 -17.075 13.021 1.00 58.85 495 ASP B C 1
ATOM 6986 O O . ASP B 1 515 ? 43.033 -17.273 12.209 1.00 59.01 495 ASP B O 1
#

Secondary structure (DSSP, 8-state):
---TTGGGEEEPPP--S----S--BPPGGG-SGGGTT-EEEEEEEEEEEEEETTEEEEEEEETTEEEEEEEEBTTTB-HHHHHHHHHSPTT-EEEEEEEEEE-SS--TTSS--SEEEEEEEEEEEEPPPS--SS-HHHHH-----HHHHHH-HHHHTTSHHHHHHHHHHHHHHHHHHHHHHHTT-EE--------HHHHHHHHHHTT--EEEEEEEE----EEEEEEEEE-SS-THHHHHHHHHHHHHHHHHHHHH-HHHHHHHHHHS--PPP---SS-EEEEHHHHHHHHHHTT----TTPPPPHHHHHHHHHHHHHHH--SEEEEE--BGGGS-TTBPBPSSSTTBBSEEEEEETTEEEEEEEEB---HHHHHHHHHHTT--SGGGHHHHHTTTT----EEEEEEEHHHHHHHHHT-S-GGGG-SS---/---TTGGGEEEPPP-SS----S--BPPGGG-SGGGTT-EEEEEEEEEEEEEETTEEEEEEEETTEEEEEEEEBTTTB-HHHHHHHHHPPTT-EEEEEEEEEE-SS--TTSS--SEEEEEEEEEEEEPPPS--SS-HHHHT-----HHHHHHSHHHHTTSHHHHHHHHHHHHHHHHHHHHHHHTT-EE-------HHHHHHHHHHTT--EEEEEEEE----EEEEEEEEE-SS-THHHHHHHHHHHHHHHHHHHHH-HHHHHHHHHHS--PPP---SS-EEEEHHHHHHHHHHTT----TTPPPPHHHHHHHHHHHHHHH--SEEEEE--BGGGS-TTBPBPSS-TTBBSEEEEEETTEEEEEEEEB---HHHHHHHHHHTT--TTTTHHHHHTTTT----EEEEEEEHHHHHHHHTT-S-GGGG-SS---

CATH classification: 2.40.50.140 (+1 more: 3.30.930.10)

B-factor: mean 34.13, std 10.63, range [15.11, 101.85]

InterPro domains:
  IPR002312 Aspartyl/Asparaginyl-tRNA synthetase, class IIb [PR01042] (246-258)
  IPR002312 Aspartyl/Asparaginyl-tRNA synthetase, class IIb [PR01042] (263-276)
  IPR002312 Aspartyl/Asparaginyl-tRNA synthetase, class IIb [PR01042] (416-432)
  IPR002312 Aspartyl/Asparaginyl-tRNA synthetase, class IIb [PR01042] (456-470)
  IPR004364 Aminoacyl-tRNA synthetase, class II (D/K/N) [PF00152] (175-495)
  IPR004365 OB-fold nucleic acid binding domain, AA-tRNA synthetase-type [PF01336] (60-145)
  IPR004523 Aspartate-tRNA synthetase, type 2 [MF_02075] (43-501)
  IPR004523 Aspartate-tRNA synthetase, type 2 [PTHR43450] (6-501)
  IPR004523 Aspartate-tRNA synthetase, type 2 [TIGR00458] (48-501)
  IPR006195 Aminoacyl-tRNA synthetase, class II [PS50862] (196-501)
  IPR012340 Nucleic acid-binding, OB-fold [G3DSA:2.40.50.140] (21-152)
  IPR012340 Nucleic acid-binding, OB-fold [SSF50249] (26-151)
  IPR045864 Class II Aminoacyl-tRNA synthetase/Biotinyl protein ligase (BPL) and lipoyl protein ligase (LPL) [G3DSA:3.30.930.10] (153-501)
  IPR045864 Class II Aminoacyl-tRNA synthetase/Biotinyl protein ligase (BPL) and lipoyl protein ligase (LPL) [SSF55681] (172-500)

Sequence (861 aa):
AEDYAKERYGISSMIQSQEKPDRVLVRVRDLTIQKADEVVWVRARVHTSRAKGKQCFLVLRQQQFNVQALVAVGDHASKQMVKFAANINKESIVDVEGVVRKVNQKIGSCTQQDVELHVQKIYVISLAEPRLPLQLDDAVRPTVNQDTRLDNRVIDLRTSTSQAVFRLQSGICHLFRETLINKGFVEIQTPKIQSPQLYKQMCICADFEKVFSIGPVFLTEFVGLDIEMAFNYHYHEVMEEIADTMVQIFKGLQERFQTEIQTVNKQFPCEPFKFLEPTLRLEYCEALAMLREAGVEMGDEDDLSTPNEKLLGHLVKEKYDTDFYILDKYPLAVRPFYTMPDPRNPKQSNSYDMFMRGEEILSGAQRIHDPQLLTERRALHHGIDLEKIKAYIDSFRFGAPPHAGGGIGLERVTMLFLGLHNVRQTSMFPRDAEDYAKERRYGISSMIQSQEKPDRVLVRVRDLTIQKADEVVWVRARVHTSRAKGKQCFLVLRQQQFNVQALVAVGDHASKQMVKFAANINKESIVDVEGVVRKVNQKIGSCTQQDVELHVQKIYVISLAEPRLPLQLDDAVRPTVNQDTRLDNRVIDLRTSTSQAVFRLQSGICHLFRETLINKGFVEIQTPKISPQLYKQMCICADFEKVFSIGPVFLTEFVGLDIEMAFNYHYHEVMEEIADTMVQIFKGLQERFQTEIQTVNKQFPCEPFKFLEPTLRLEYCEALAMLREAGVEMGDEDDLSTPNEKLLGHLVKEKYDTDFYILDKYPLAVRPFYTMPDPRNPKQSNSYDMFMRGEEILSGAQRIHDPQLLTEERALHHGIDLEKIKAYIDSFRFGAPPHAGGGIGLERVTMLFLGLHHNVRQTSMFPRD